Protein 6L1L (pdb70)

Sequence (768 aa):
MEITPSDVIKTLPRQEIINLGQGNPDLPTPPHIVEALREASLNPSFHGYGPFRGYPFLKEAIAAFYKREYGVTINPETEVALFGGGKAGLYVLTQCLLNPGDIALVPNPGYPEYLSGITMARAELYEMPLYEENGYLPDFEKIDPAVLEKAKLMFLNYPNNPTGAVADAAFYAKAAAFAKEHNIHLIHDFAYGAFEFDQKPASFLEAEDAKTVGAELYSFSKTFNMAGWRMAFAVGNEKIIQAVNEFQDHVFVGMFGGLQQAASAALSGDPEHTESLKRIYKERIDFFTALCEKELGWKMEKPKGTFYVWAEIPNTFETSHQFSDYLLEHAHVVVTPGEIFGSNGKRHVRISMVSKQEDLREFVTRIQKLNLPFGMEITPSDVIKTLPRQEFSLVFQKVKEMEKTGAHIINLGQGNPDLPTPPHIVEALREASLNPSFHGYGPFRGYPFLKEAIAAFYKREYGVTINPETEVALFGGGKAGLYVLTQCLLNPGDIALVPNPGYPEYLSGITMARAELYEMPLYEENGYLPDFEKIDPAVLEKAKLMFLNYPNNPTGAVADAAFYAKAAAFAKEHNIHLIHDFAYGAFEFDQKPASFLEAEDAKTVGAELYSFSKTFNMAGWRMAFAVGNEKIIQAVNEFQDHVFVGMFGGLQQAASAALSGDPEHTESLKRIYKERIDFFTALCEKELGWKMEKPKGTFYVWAEIPNTFETSHQFSDYLLEHAHVVVTPGEIFGSNGKRHVRISMVSKQEDLREFVTRIQKLNLPFGS

InterPro domains:
  IPR004838 Aminotransferases, class-I, pyridoxal-phosphate-binding site [PS00105] (236-249)
  IPR004839 Aminotransferase, class I/classII, large domain [PF00155] (33-384)
  IPR015421 Pyridoxal phosphate-dependent transferase, major domain [G3DSA:3.40.640.10] (44-285)
  IPR015422 Pyridoxal phosphate-dependent transferase, small domain [G3DSA:3.90.1150.10] (21-385)
  IPR015424 Pyridoxal phosphate-dependent transferase [SSF53383] (5-387)
  IPR050881 LL-diaminopimelate aminotransferase [PTHR42832] (7-388)

Radius of gyration: 27.29 Å; Cα contacts (8 Å, |Δi|>4): 1674; chains: 2; bounding box: 73×71×52 Å

GO terms:
  GO:0008483 transaminase activity (F, IDA)
  GO:0017000 antibiotic biosynthetic process (P, IDA)

Secondary structure (DSSP, 8-state):
-----HHHHHSPPP---EE-SS----SPPPHHHHHHHHHHTT-GGGTS---TT--HHHHHHHHHHHHHHH-----TTTSEEEESSHHHHHHHHHHHH--TTPEEEEEES--THHHHHHHHTT-EEEEEE--GGGTT---GGGS-TTTTTTEEEEEE-SS-TTT-----HHHHHHHHHHHHHTT-EEEEE-TTTT-BSSSPPPPGGGSTTHHHHEEEEEESTTTTT-GGG--EEEEE-HHHHHHHHHHHHHH-----HHHHHHHHHHHHS-THHHHHHHHHHHHHHHHHHHHHHHHH----PPPSBSSEEEEEPPTT-S-HHHHHHHHHHHS-EE-EEGGGG-GGGTTEEEEE--S-HHHHHHHHHHHHTTT----/-----HHHHTSPPPHHHHHHHHHHHHHHSS----EE-SS----SPPPHHHHHHHHHHTT-GGGTS---TT--HHHHHHHHHHHHHHSS----TTTSEEEESSHHHHHHHHHHTT--TT-EEEEEES--HHHHHHHHHTTPEEEEEE--GGGTT---GGGS-GGGTTTEEEEEEESSPTTT-----HHHHHHHHHHHHHHT-EEEEE-TTTT-BSSS----GGGSTTHHHHEEEEEEHHHHTT-GGG--EEEEE-HHHHHHHHHHHHHHT----HHHHHHHHHHHSS-THHHHHHHHHHHHHHHHHHHHHHHHH----PPPSBSSEEEEEPPTT-S-HHHHHHHHHHHS-EE-EEGGGG-GGGTTEEEEE--S-HHHHHHHHHHHHTT------

Solvent-accessible surface area: 27780 Å² total; per-residue (Å²): 106,48,100,36,2,71,16,11,122,90,20,88,124,36,82,88,144,14,80,0,2,40,6,43,10,53,32,72,3,20,109,62,0,9,51,18,0,57,131,6,0,89,60,79,77,12,7,11,36,22,46,19,87,1,38,94,65,3,24,55,15,0,14,64,11,0,56,107,75,21,64,16,131,14,62,44,148,42,33,5,2,17,1,32,0,12,25,3,0,7,9,3,0,1,16,0,6,5,41,58,58,34,28,0,0,10,6,7,1,5,53,38,21,2,75,3,4,3,27,13,3,90,20,46,62,57,86,4,48,4,97,121,149,67,40,32,41,10,58,13,84,157,8,68,112,80,21,15,102,47,2,16,0,0,1,1,4,2,5,1,6,0,5,1,13,43,7,87,50,74,15,2,43,129,0,0,57,31,0,113,78,64,80,4,8,0,0,0,8,1,19,9,0,14,1,12,40,102,121,92,27,19,1,0,18,78,11,147,50,0,50,67,9,0,0,0,4,3,7,3,3,16,4,15,8,0,0,6,1,20,3,3,0,0,0,1,20,97,137,2,2,44,4,0,27,79,7,21,8,9,4,37,6,19,28,2,3,0,11,2,60,0,0,22,25,3,2,83,14,95,49,107,84,23,92,45,12,35,154,63,0,66,64,18,0,53,44,1,7,58,40,0,106,84,66,28,34,6,76,27,71,114,5,48,0,0,1,4,0,12,1,115,9,5,142,97,19,119,40,0,106,70,0,16,53,50,0,86,120,115,4,35,0,40,3,10,24,0,40,51,8,23,75,51,0,105,87,33,0,6,0,0,0,9,13,114,48,78,63,1,121,61,0,1,59,83,0,79,92,30,134,26,78,24,110,107,41,94,39,2,48,34,5,130,60,30,65,92,16,49,40,12,58,42,55,61,42,8,90,59,34,90,81,80,88,69,20,127,12,14,70,0,0,34,4,41,12,64,51,71,4,18,98,63,0,8,74,18,0,50,64,9,0,104,62,79,78,16,10,11,46,20,54,45,110,4,42,95,68,4,24,52,17,0,13,63,14,0,116,114,71,16,64,14,108,12,67,30,136,56,36,3,1,13,2,28,0,11,24,2,0,5,10,2,0,1,16,0,4,5,36,70,54,30,30,0,0,7,6,4,1,6,54,42,11,2,92,12,4,1,50,22,1,144,16,44,62,62,77,4,53,3,111,114,150,68,37,36,44,12,88,13,95,75,10,70,108,84,16,13,103,47,2,21,0,0,0,1,4,2,3,1,6,0,12,1,12,44,9,85,66,71,14,2,44,138,0,0,51,31,0,102,73,65,104,3,7,0,0,0,9,0,17,10,0,15,0,14,34,110,56,88,31,21,1,0,17,86,16,154,46,1,48,74,7,0,0,0,4,2,7,4,3,18,4,14,7,0,0,6,1,22,4,3,0,0,0,1,17,78,115,1,1,40,1,0,14,73,13,15,16,10,4,36,7,19,27,1,4,0,7,3,63,0,0,14,22,3,1,89,16,86,49,86,64,26,113,56,13,44,50,68,1,77,62,18,4,60,51,0,9,58,34,0,96,94,32,22,40,5,65,27,77,118,14,47,0,0,0,4,0,22,0,116,9,7,121,94,23,100,52,0,62,96,0,9,80,71,0,29,113,96,0,62,0,10,4,1,3,0,41,31,9,23,83,56,0,45,87,37,0,7,0,0,0,12,20,121,39,100,42,0,97,70,0,3,75,23,0,85,146,32,132,26,63,18,51,172

Organism: Bacillus subtilis (strain 168) (NCBI:txid224308)

B-factor: mean 31.82, std 10.98, range [11.85, 80.92]

Structure (mmCIF, N/CA/C/O backbone):
data_6L1L
#
_entry.id   6L1L
#
_cell.length_a   73.220
_cell.length_b   59.440
_cell.length_c   84.230
_cell.angle_alpha   90.000
_cell.angle_beta   101.780
_cell.angle_gamma   90.000
#
_symmetry.space_group_name_H-M   'P 1 21 1'
#
loop_
_entity.id
_entity.type
_entity.pdbx_description
1 polymer Aminotransferase
2 non-polymer "PYRIDOXAL-5'-PHOSPHATE"
3 water water
#
loop_
_atom_site.group_PDB
_atom_site.id
_atom_site.type_symbol
_atom_site.label_atom_id
_atom_site.label_alt_id
_atom_site.label_comp_id
_atom_site.label_asym_id
_atom_site.label_entity_id
_atom_site.label_seq_id
_atom_site.pdbx_PDB_ins_code
_atom_site.Cartn_x
_atom_site.Cartn_y
_atom_site.Cartn_z
_atom_site.occupancy
_atom_site.B_iso_or_equiv
_atom_site.auth_seq_id
_atom_site.auth_comp_id
_atom_site.auth_asym_id
_atom_site.auth_atom_id
_atom_site.pdbx_PDB_model_num
ATOM 1 N N . MET A 1 1 ? -57.299 -10.376 -39.667 1.00 53.90 1 MET A N 1
ATOM 2 C CA . MET A 1 1 ? -55.879 -10.048 -40.038 1.00 54.36 1 MET A CA 1
ATOM 3 C C . MET A 1 1 ? -55.347 -8.854 -39.236 1.00 49.72 1 MET A C 1
ATOM 4 O O . MET A 1 1 ? -55.575 -7.688 -39.576 1.00 47.02 1 MET A O 1
ATOM 6 N N . GLU A 1 2 ? -54.653 -9.151 -38.150 1.00 51.22 2 GLU A N 1
ATOM 7 C CA . GLU A 1 2 ? -53.991 -8.110 -37.387 1.00 46.65 2 GLU A CA 1
ATOM 8 C C . GLU A 1 2 ? -52.641 -7.839 -38.043 1.00 47.98 2 GLU A C 1
ATOM 9 O O . GLU A 1 2 ? -51.892 -8.763 -38.344 1.00 44.39 2 GLU A O 1
ATOM 15 N N . ILE A 1 3 ? -52.370 -6.566 -38.297 1.00 49.47 3 ILE A N 1
ATOM 16 C CA . ILE A 1 3 ? -51.225 -6.099 -39.063 1.00 49.23 3 ILE A CA 1
ATOM 17 C C . ILE A 1 3 ? -50.278 -5.208 -38.225 1.00 45.33 3 ILE A C 1
ATOM 18 O O . ILE A 1 3 ? -50.537 -4.043 -37.978 1.00 41.49 3 ILE A O 1
ATOM 23 N N . THR A 1 4 ? -49.173 -5.793 -37.806 1.00 44.95 4 THR A N 1
ATOM 24 C CA . THR A 1 4 ? -48.056 -5.052 -37.240 1.00 48.87 4 THR A CA 1
ATOM 25 C C . THR A 1 4 ? -47.433 -4.116 -38.275 1.00 46.28 4 THR A C 1
ATOM 26 O O . THR A 1 4 ? -47.566 -4.373 -39.463 1.00 38.43 4 THR A O 1
ATOM 30 N N . PRO A 1 5 ? -46.762 -3.024 -37.828 1.00 43.18 5 PRO A N 1
ATOM 31 C CA . PRO A 1 5 ? -46.116 -2.087 -38.723 1.00 45.44 5 PRO A CA 1
ATOM 32 C C . PRO A 1 5 ? -44.745 -2.581 -39.138 1.00 44.39 5 PRO A C 1
ATOM 33 O O . PRO A 1 5 ? -44.184 -3.460 -38.466 1.00 42.06 5 PRO A O 1
ATOM 37 N N . SER A 1 6 ? -44.221 -1.978 -40.204 1.00 45.22 6 SER A N 1
ATOM 38 C CA . SER A 1 6 ? -42.903 -2.311 -40.746 1.00 50.66 6 SER A CA 1
ATOM 39 C C . SER A 1 6 ? -41.821 -2.285 -39.668 1.00 47.79 6 SER A C 1
ATOM 40 O O . SER A 1 6 ? -40.969 -3.165 -39.644 1.00 49.51 6 SER A O 1
ATOM 43 N N . ASP A 1 7 ? -41.894 -1.306 -38.764 1.00 44.96 7 ASP A N 1
ATOM 44 C CA . ASP A 1 7 ? -40.972 -1.208 -37.607 1.00 48.52 7 ASP A CA 1
ATOM 45 C C . ASP A 1 7 ? -40.873 -2.502 -36.791 1.00 44.53 7 ASP A C 1
ATOM 46 O O . ASP A 1 7 ? -39.791 -3.051 -36.583 1.00 41.44 7 ASP A O 1
ATOM 48 N N . VAL A 1 8 ? -42.025 -2.976 -36.343 1.00 45.71 8 VAL A N 1
ATOM 49 C CA . VAL A 1 8 ? -42.114 -4.183 -35.528 1.00 50.80 8 VAL A CA 1
ATOM 50 C C . VAL A 1 8 ? -41.494 -5.397 -36.240 1.00 50.20 8 VAL A C 1
ATOM 51 O O . VAL A 1 8 ? -40.641 -6.067 -35.678 1.00 48.57 8 VAL A O 1
ATOM 55 N N . ILE A 1 9 ? -41.906 -5.625 -37.482 1.00 51.32 9 ILE A N 1
ATOM 56 C CA . ILE A 1 9 ? -41.551 -6.845 -38.226 1.00 54.15 9 ILE A CA 1
ATOM 57 C C . ILE A 1 9 ? -40.064 -6.870 -38.602 1.00 49.84 9 ILE A C 1
ATOM 58 O O . ILE A 1 9 ? -39.495 -7.930 -38.773 1.00 46.90 9 ILE A O 1
ATOM 63 N N . LYS A 1 10 ? -39.444 -5.700 -38.731 1.00 51.96 10 LYS A N 1
ATOM 64 C CA . LYS A 1 10 ? -38.007 -5.625 -39.067 1.00 52.31 10 LYS A CA 1
ATOM 65 C C . LYS A 1 10 ? -37.085 -5.669 -37.839 1.00 51.58 10 LYS A C 1
ATOM 66 O O . LYS A 1 10 ? -35.866 -5.779 -37.983 1.00 56.02 10 LYS A O 1
ATOM 70 N N . THR A 1 11 ? -37.672 -5.631 -36.647 1.00 48.72 11 THR A N 1
ATOM 71 C CA . THR A 1 11 ? -36.918 -5.740 -35.402 1.00 47.59 11 THR A CA 1
ATOM 72 C C . THR A 1 11 ? -36.619 -7.215 -35.071 1.00 49.73 11 THR A C 1
ATOM 73 O O . THR A 1 11 ? -37.420 -8.105 -35.312 1.00 52.46 11 THR A O 1
ATOM 77 N N . LEU A 1 12 ? -35.476 -7.417 -34.427 1.00 51.37 12 LEU A N 1
ATOM 78 C CA . LEU A 1 12 ? -34.949 -8.740 -34.094 1.00 55.13 12 LEU A CA 1
ATOM 79 C C . LEU A 1 12 ? -35.553 -9.174 -32.758 1.00 56.95 12 LEU A C 1
ATOM 80 O O . LEU A 1 12 ? -35.968 -8.328 -31.996 1.00 53.00 12 LEU A O 1
ATOM 85 N N . PRO A 1 13 ? -35.632 -10.491 -32.477 1.00 59.73 13 PRO A N 1
ATOM 86 C CA . PRO A 1 13 ? -35.937 -10.923 -31.084 1.00 61.56 13 PRO A CA 1
ATOM 87 C C . PRO A 1 13 ? -34.738 -10.720 -30.154 1.00 60.92 13 PRO A C 1
ATOM 88 O O . PRO A 1 13 ? -33.599 -11.021 -30.538 1.00 58.61 13 PRO A O 1
ATOM 92 N N . ARG A 1 14 ? -34.995 -10.196 -28.959 1.00 62.33 14 ARG A N 1
ATOM 93 C CA . ARG A 1 14 ? -33.942 -9.931 -27.989 1.00 58.68 14 ARG A CA 1
ATOM 94 C C . ARG A 1 14 ? -33.372 -11.261 -27.482 1.00 60.88 14 ARG A C 1
ATOM 95 O O . ARG A 1 14 ? -34.130 -12.123 -27.033 1.00 63.26 14 ARG A O 1
ATOM 97 N N . GLN A 1 15 ? -32.046 -11.416 -27.562 1.00 60.73 15 GLN A N 1
ATOM 98 C CA . GLN A 1 15 ? -31.364 -12.683 -27.210 1.00 58.16 15 GLN A CA 1
ATOM 99 C C . GLN A 1 15 ? -31.198 -12.967 -25.712 1.00 56.84 15 GLN A C 1
ATOM 100 O O . GLN A 1 15 ? -30.951 -14.110 -25.349 1.00 54.00 15 GLN A O 1
ATOM 102 N N . GLU A 1 16 ? -31.309 -11.943 -24.858 1.00 59.27 16 GLU A N 1
ATOM 103 C CA . GLU A 1 16 ? -31.069 -12.105 -23.407 1.00 60.73 16 GLU A CA 1
ATOM 104 C C . GLU A 1 16 ? -32.226 -12.861 -22.766 1.00 60.40 16 GLU A C 1
ATOM 105 O O . GLU A 1 16 ? -32.350 -12.901 -21.543 1.00 65.96 16 GLU A O 1
ATOM 111 N N . ILE A 1 34 ? -28.676 -24.161 -13.954 1.00 49.64 34 ILE A N 1
ATOM 112 C CA . ILE A 1 34 ? -27.641 -23.786 -14.915 1.00 46.17 34 ILE A CA 1
ATOM 113 C C . ILE A 1 34 ? -26.806 -22.684 -14.316 1.00 44.04 34 ILE A C 1
ATOM 114 O O . ILE A 1 34 ? -27.284 -21.945 -13.472 1.00 45.39 34 ILE A O 1
ATOM 119 N N . ILE A 1 35 ? -25.547 -22.593 -14.724 1.00 41.86 35 ILE A N 1
ATOM 120 C CA . ILE A 1 35 ? -24.695 -21.480 -14.312 1.00 42.33 35 ILE A CA 1
ATOM 121 C C . ILE A 1 35 ? -24.809 -20.403 -15.382 1.00 41.16 35 ILE A C 1
ATOM 122 O O . ILE A 1 35 ? -24.444 -20.643 -16.549 1.00 41.70 35 ILE A O 1
ATOM 127 N N . ASN A 1 36 ? -25.368 -19.254 -14.999 1.00 41.25 36 ASN A N 1
ATOM 128 C CA . ASN A 1 36 ? -25.609 -18.178 -15.958 1.00 38.71 36 ASN A CA 1
ATOM 129 C C . ASN A 1 36 ? -24.527 -17.142 -15.880 1.00 33.29 36 ASN A C 1
ATOM 130 O O . ASN A 1 36 ? -24.533 -16.288 -15.003 1.00 38.84 36 ASN A O 1
ATOM 135 N N . LEU A 1 37 ? -23.590 -17.216 -16.805 1.00 30.37 37 LEU A N 1
ATOM 136 C CA . LEU A 1 37 ? -22.615 -16.130 -16.973 1.00 27.51 37 LEU A CA 1
ATOM 137 C C . LEU A 1 37 ? -22.944 -15.384 -18.285 1.00 28.22 37 LEU A C 1
ATOM 138 O O . LEU A 1 37 ? -22.049 -14.868 -18.952 1.00 26.88 37 LEU A O 1
ATOM 143 N N . GLY A 1 38 ? -24.233 -15.353 -18.624 1.00 28.28 38 GLY A N 1
ATOM 144 C CA . GLY A 1 38 ? -24.744 -14.701 -19.837 1.00 28.68 38 GLY A CA 1
ATOM 145 C C . GLY A 1 38 ? -25.174 -13.278 -19.553 1.00 27.24 38 GLY A C 1
ATOM 146 O O . GLY A 1 38 ? -24.374 -12.378 -19.588 1.00 27.03 38 GLY A O 1
ATOM 147 N N . GLN A 1 39 ? -26.442 -13.089 -19.211 1.00 31.26 39 GLN A N 1
ATOM 148 C CA . GLN A 1 39 ? -26.951 -11.773 -18.906 1.00 31.40 39 GLN A CA 1
ATOM 149 C C . GLN A 1 39 ? -26.084 -11.084 -17.850 1.00 28.52 39 GLN A C 1
ATOM 150 O O . GLN A 1 39 ? -25.577 -11.720 -16.921 1.00 26.77 39 GLN A O 1
ATOM 156 N N . GLY A 1 40 ? -25.914 -9.782 -17.998 1.00 25.10 40 GLY A N 1
ATOM 157 C CA . GLY A 1 40 ? -25.136 -8.972 -17.054 1.00 26.74 40 GLY A CA 1
ATOM 158 C C . GLY A 1 40 ? -26.023 -8.522 -15.896 1.00 28.65 40 GLY A C 1
ATOM 159 O O . GLY A 1 40 ? -26.147 -7.310 -15.616 1.00 24.93 40 GLY A O 1
ATOM 160 N N . ASN A 1 41 ? -26.611 -9.503 -15.207 1.00 25.36 41 ASN A N 1
ATOM 161 C CA . ASN A 1 41 ? -27.539 -9.250 -14.141 1.00 24.18 41 ASN A CA 1
ATOM 162 C C . ASN A 1 41 ? -26.792 -9.324 -12.810 1.00 25.60 41 ASN A C 1
ATOM 163 O O . ASN A 1 41 ? -26.391 -10.413 -12.397 1.00 24.72 41 ASN A O 1
ATOM 168 N N . PRO A 1 42 ? -26.564 -8.165 -12.147 1.00 24.85 42 PRO A N 1
ATOM 169 C CA . PRO A 1 42 ? -25.858 -8.241 -10.875 1.00 27.46 42 PRO A CA 1
ATOM 170 C C . PRO A 1 42 ? -26.576 -9.157 -9.861 1.00 28.45 42 PRO A C 1
ATOM 171 O O . PRO A 1 42 ? -27.808 -9.120 -9.747 1.00 25.13 42 PRO A O 1
ATOM 175 N N . ASP A 1 43 ? -25.771 -9.951 -9.160 1.00 26.13 43 ASP A N 1
ATOM 176 C CA . ASP A 1 43 ? -26.224 -10.954 -8.226 1.00 28.46 43 ASP A CA 1
ATOM 177 C C . ASP A 1 43 ? -26.321 -10.420 -6.791 1.00 25.94 43 ASP A C 1
ATOM 178 O O . ASP A 1 43 ? -26.960 -11.005 -5.946 1.00 29.08 43 ASP A O 1
ATOM 183 N N . LEU A 1 44 ? -25.666 -9.317 -6.502 1.00 25.16 44 LEU A N 1
ATOM 184 C CA . LEU A 1 44 ? -25.686 -8.789 -5.162 1.00 25.15 44 LEU A CA 1
ATOM 185 C C . LEU A 1 44 ? -26.832 -7.820 -5.018 1.00 25.43 44 LEU A C 1
ATOM 186 O O . LEU A 1 44 ? -27.196 -7.173 -5.990 1.00 22.00 44 LEU A O 1
ATOM 191 N N . PRO A 1 45 ? -27.377 -7.684 -3.802 1.00 24.60 45 PRO A N 1
ATOM 192 C CA . PRO A 1 45 ? -28.570 -6.869 -3.636 1.00 26.06 45 PRO A CA 1
ATOM 193 C C . PRO A 1 45 ? -28.287 -5.340 -3.698 1.00 19.15 45 PRO A C 1
ATOM 194 O O . PRO A 1 45 ? -27.167 -4.855 -3.526 1.00 19.05 45 PRO A O 1
ATOM 198 N N . THR A 1 46 ? -29.348 -4.581 -3.965 1.00 19.17 46 THR A N 1
ATOM 199 C CA . THR A 1 46 ? -29.288 -3.181 -3.815 1.00 16.32 46 THR A CA 1
ATOM 200 C C . THR A 1 46 ? -28.875 -2.816 -2.357 1.00 17.73 46 THR A C 1
ATOM 201 O O . THR A 1 46 ? -29.419 -3.328 -1.417 1.00 19.51 46 THR A O 1
ATOM 205 N N . PRO A 1 47 ? -27.957 -1.861 -2.180 1.00 17.64 47 PRO A N 1
ATOM 206 C CA . PRO A 1 47 ? -27.597 -1.536 -0.819 1.00 19.84 47 PRO A CA 1
ATOM 207 C C . PRO A 1 47 ? -28.805 -1.059 0.023 1.00 22.70 47 PRO A C 1
ATOM 208 O O . PRO A 1 47 ? -29.642 -0.288 -0.464 1.00 21.27 47 PRO A O 1
ATOM 212 N N . PRO A 1 48 ? -28.881 -1.491 1.304 1.00 22.10 48 PRO A N 1
ATOM 213 C CA . PRO A 1 48 ? -29.951 -1.244 2.232 1.00 21.45 48 PRO A CA 1
ATOM 214 C C . PRO A 1 48 ? -30.420 0.230 2.359 1.00 19.67 48 PRO A C 1
ATOM 215 O O . PRO A 1 48 ? -31.581 0.473 2.600 1.00 18.49 48 PRO A O 1
ATOM 219 N N . HIS A 1 49 ? -29.513 1.176 2.251 1.00 19.09 49 HIS A N 1
ATOM 220 C CA . HIS A 1 49 ? -29.899 2.595 2.386 1.00 20.08 49 HIS A CA 1
ATOM 221 C C . HIS A 1 49 ? -30.728 3.119 1.214 1.00 18.26 49 HIS A C 1
ATOM 222 O O . HIS A 1 49 ? -31.444 4.093 1.353 1.00 17.72 49 HIS A O 1
ATOM 229 N N . ILE A 1 50 ? -30.573 2.486 0.069 1.00 16.93 50 ILE A N 1
ATOM 230 C CA . ILE A 1 50 ? -31.338 2.836 -1.114 1.00 17.29 50 ILE A CA 1
ATOM 231 C C . ILE A 1 50 ? -32.763 2.235 -0.964 1.00 16.72 50 ILE A C 1
ATOM 232 O O . ILE A 1 50 ? -33.763 2.877 -1.224 1.00 17.79 50 ILE A O 1
ATOM 237 N N . VAL A 1 51 ? -32.827 0.985 -0.548 1.00 18.50 51 VAL A N 1
ATOM 238 C CA . VAL A 1 51 ? -34.085 0.315 -0.251 1.00 20.14 51 VAL A CA 1
ATOM 239 C C . VAL A 1 51 ? -34.862 1.064 0.828 1.00 21.31 51 VAL A C 1
ATOM 240 O O . VAL A 1 51 ? -36.099 1.196 0.704 1.00 21.95 51 VAL A O 1
ATOM 244 N N . GLU A 1 52 ? -34.151 1.534 1.878 1.00 24.05 52 GLU A N 1
ATOM 245 C CA . GLU A 1 52 ? -34.842 2.270 2.970 1.00 25.10 52 GLU A CA 1
ATOM 246 C C . GLU A 1 52 ? -35.417 3.574 2.454 1.00 22.41 52 GLU A C 1
ATOM 247 O O . GLU A 1 52 ? -36.554 3.936 2.786 1.00 18.62 52 GLU A O 1
ATOM 249 N N . ALA A 1 53 ? -34.657 4.250 1.596 1.00 22.12 53 ALA A N 1
ATOM 250 C CA . ALA A 1 53 ? -35.144 5.518 1.017 1.00 21.30 53 ALA A CA 1
ATOM 251 C C . ALA A 1 53 ? -36.458 5.302 0.224 1.00 20.34 53 ALA A C 1
ATOM 252 O O . ALA A 1 53 ? -37.398 6.109 0.337 1.00 21.72 53 ALA A O 1
ATOM 254 N N . LEU A 1 54 ? -36.518 4.244 -0.591 1.00 18.21 54 LEU A N 1
ATOM 255 C CA . LEU A 1 54 ? -37.754 3.897 -1.307 1.00 19.56 54 LEU A CA 1
ATOM 256 C C . LEU A 1 54 ? -38.886 3.595 -0.317 1.00 22.06 54 LEU A C 1
ATOM 257 O O . LEU A 1 54 ? -40.011 4.106 -0.452 1.00 18.07 54 LEU A O 1
ATOM 262 N N . ARG A 1 55 ? -38.580 2.763 0.684 1.00 21.49 55 ARG A N 1
ATOM 263 C CA . ARG A 1 55 ? -39.584 2.397 1.685 1.00 24.17 55 ARG A CA 1
ATOM 264 C C . ARG A 1 55 ? -40.138 3.607 2.436 1.00 24.36 55 ARG A C 1
ATOM 265 O O . ARG A 1 55 ? -41.317 3.672 2.664 1.00 27.67 55 ARG A O 1
ATOM 273 N N . GLU A 1 56 ? -39.282 4.546 2.810 1.00 25.75 56 GLU A N 1
ATOM 274 C CA . GLU A 1 56 ? -39.704 5.742 3.485 1.00 27.54 56 GLU A CA 1
ATOM 275 C C . GLU A 1 56 ? -40.498 6.667 2.576 1.00 27.64 56 GLU A C 1
ATOM 276 O O . GLU A 1 56 ? -41.594 7.108 2.946 1.00 25.68 56 GLU A O 1
ATOM 282 N N . ALA A 1 57 ? -39.976 6.921 1.374 1.00 25.47 57 ALA A N 1
ATOM 283 C CA . ALA A 1 57 ? -40.630 7.863 0.447 1.00 23.75 57 ALA A CA 1
ATOM 284 C C . ALA A 1 57 ? -42.010 7.451 0.054 1.00 24.43 57 ALA A C 1
ATOM 285 O O . ALA A 1 57 ? -42.878 8.305 -0.137 1.00 24.92 57 ALA A O 1
ATOM 287 N N . SER A 1 58 ? -42.244 6.147 -0.024 1.00 23.38 58 SER A N 1
ATOM 288 C CA . SER A 1 58 ? -43.515 5.626 -0.473 1.00 25.78 58 SER A CA 1
ATOM 289 C C . SER A 1 58 ? -44.707 5.979 0.412 1.00 23.65 58 SER A C 1
ATOM 290 O O . SER A 1 58 ? -45.839 5.954 -0.038 1.00 21.95 58 SER A O 1
ATOM 293 N N . LEU A 1 59 ? -44.445 6.296 1.675 1.00 23.34 59 LEU A N 1
ATOM 294 C CA . LEU A 1 59 ? -45.464 6.738 2.612 1.00 23.02 59 LEU A CA 1
ATOM 295 C C . LEU A 1 59 ? -45.962 8.166 2.369 1.00 25.46 59 LEU A C 1
ATOM 296 O O . LEU A 1 59 ? -47.023 8.537 2.882 1.00 27.04 59 LEU A O 1
ATOM 301 N N . ASN A 1 60 ? -45.198 8.937 1.597 1.00 24.73 60 ASN A N 1
ATOM 302 C CA . ASN A 1 60 ? -45.451 10.356 1.360 1.00 25.61 60 ASN A CA 1
ATOM 303 C C . ASN A 1 60 ? -46.471 10.545 0.239 1.00 26.07 60 ASN A C 1
ATOM 304 O O . ASN A 1 60 ? -46.123 10.420 -0.938 1.00 26.23 60 ASN A O 1
ATOM 309 N N . PRO A 1 61 ? -47.719 10.871 0.600 1.00 25.29 61 PRO A N 1
ATOM 310 C CA . PRO A 1 61 ? -48.791 10.979 -0.352 1.00 25.23 61 PRO A CA 1
ATOM 311 C C . PRO A 1 61 ? -48.565 11.964 -1.468 1.00 26.04 61 PRO A C 1
ATOM 312 O O . PRO A 1 61 ? -49.247 11.848 -2.503 1.00 24.31 61 PRO A O 1
ATOM 316 N N . SER A 1 62 ? -47.594 12.888 -1.312 1.00 25.38 62 SER A N 1
ATOM 317 C CA . SER A 1 62 ? -47.202 13.771 -2.415 1.00 26.72 62 SER A CA 1
ATOM 318 C C . SER A 1 62 ? -46.772 13.021 -3.659 1.00 24.34 62 SER A C 1
ATOM 319 O O . SER A 1 62 ? -46.961 13.532 -4.755 1.00 24.04 62 SER A O 1
ATOM 322 N N . PHE A 1 63 ? -46.163 11.833 -3.482 1.00 23.16 63 PHE A N 1
ATOM 323 C CA . PHE A 1 63 ? -45.762 10.976 -4.590 1.00 23.16 63 PHE A CA 1
ATOM 324 C C . PHE A 1 63 ? -46.873 10.067 -5.148 1.00 22.12 63 PHE A C 1
ATOM 325 O O . PHE A 1 63 ? -46.703 9.451 -6.180 1.00 22.38 63 PHE A O 1
ATOM 333 N N . HIS A 1 64 ? -48.016 9.996 -4.491 1.00 21.14 64 HIS A N 1
ATOM 334 C CA . HIS A 1 64 ? -49.094 9.115 -4.973 1.00 20.97 64 HIS A CA 1
ATOM 335 C C . HIS A 1 64 ? -49.730 9.685 -6.211 1.00 20.65 64 HIS A C 1
ATOM 336 O O . HIS A 1 64 ? -50.086 8.928 -7.125 1.00 17.62 64 HIS A O 1
ATOM 343 N N . GLY A 1 65 ? -49.767 11.018 -6.288 1.00 18.74 65 GLY A N 1
ATOM 344 C CA . GLY A 1 65 ? -50.274 11.707 -7.441 1.00 17.38 65 GLY A CA 1
ATOM 345 C C . GLY A 1 65 ? -49.259 12.047 -8.479 1.00 17.53 65 GLY A C 1
ATOM 346 O O . GLY A 1 65 ? -48.080 11.722 -8.314 1.00 19.31 65 GLY A O 1
ATOM 347 N N . TYR A 1 66 ? -49.712 12.658 -9.588 1.00 20.26 66 TYR A N 1
ATOM 348 C CA . TYR A 1 66 ? -48.808 13.109 -10.627 1.00 18.49 66 TYR A CA 1
ATOM 349 C C . TYR A 1 66 ? -47.848 14.122 -10.040 1.00 19.25 66 TYR A C 1
ATOM 350 O O . TYR A 1 66 ? -48.244 14.982 -9.289 1.00 21.15 66 TYR A O 1
ATOM 359 N N . GLY A 1 67 ? -46.585 14.001 -10.374 1.00 22.92 67 GLY A N 1
ATOM 360 C CA . GLY A 1 67 ? -45.608 15.036 -10.087 1.00 23.58 67 GLY A CA 1
ATOM 361 C C . GLY A 1 67 ? -45.112 15.677 -11.360 1.00 23.77 67 GLY A C 1
ATOM 362 O O . GLY A 1 67 ? -45.704 15.507 -12.421 1.00 25.49 67 GLY A O 1
ATOM 363 N N . PRO A 1 68 ? -44.005 16.433 -11.262 1.00 24.45 68 PRO A N 1
ATOM 364 C CA . PRO A 1 68 ? -43.433 17.125 -12.402 1.00 23.10 68 PRO A CA 1
ATOM 365 C C . PRO A 1 68 ? -43.139 16.193 -13.564 1.00 24.73 68 PRO A C 1
ATOM 366 O O . PRO A 1 68 ? -42.473 15.147 -13.351 1.00 20.18 68 PRO A O 1
ATOM 370 N N . PHE A 1 69 ? -43.520 16.608 -14.772 1.00 20.69 69 PHE A N 1
ATOM 371 C CA . PHE A 1 69 ? -43.271 15.805 -15.992 1.00 25.26 69 PHE A CA 1
ATOM 372 C C . PHE A 1 69 ? -41.792 15.477 -16.213 1.00 23.49 69 PHE A C 1
ATOM 373 O O . PHE A 1 69 ? -41.452 14.437 -16.746 1.00 23.20 69 PHE A O 1
ATOM 381 N N . ARG A 1 70 ? -40.922 16.416 -15.863 1.00 22.36 70 ARG A N 1
ATOM 382 C CA . ARG A 1 70 ? -39.496 16.266 -16.132 1.00 27.36 70 ARG A CA 1
ATOM 383 C C . ARG A 1 70 ? -38.727 15.636 -14.964 1.00 24.59 70 ARG A C 1
ATOM 384 O O . ARG A 1 70 ? -37.513 15.530 -15.015 1.00 32.00 70 ARG A O 1
ATOM 392 N N . GLY A 1 71 ? -39.448 15.232 -13.933 1.00 23.77 71 GLY A N 1
ATOM 393 C CA . GLY A 1 71 ? -38.863 14.649 -12.724 1.00 22.05 71 GLY A CA 1
ATOM 394 C C . GLY A 1 71 ? -38.678 15.699 -11.663 1.00 20.79 71 GLY A C 1
ATOM 395 O O . GLY A 1 71 ? -38.740 16.917 -11.930 1.00 23.02 71 GLY A O 1
ATOM 396 N N . TYR A 1 72 ? -38.494 15.261 -10.434 1.00 18.11 72 TYR A N 1
ATOM 397 C CA . TYR A 1 72 ? -38.349 16.203 -9.325 1.00 18.67 72 TYR A CA 1
ATOM 398 C C . TYR A 1 72 ? -36.995 16.959 -9.313 1.00 19.38 72 TYR A C 1
ATOM 399 O O . TYR A 1 72 ? -35.948 16.383 -9.564 1.00 21.76 72 TYR A O 1
ATOM 408 N N . PRO A 1 73 ? -37.018 18.279 -9.035 1.00 22.11 73 PRO A N 1
ATOM 409 C CA . PRO A 1 73 ? -35.729 19.031 -8.871 1.00 20.26 73 PRO A CA 1
ATOM 410 C C . PRO A 1 73 ? -34.726 18.376 -7.921 1.00 20.60 73 PRO A C 1
ATOM 411 O O . PRO A 1 73 ? -33.522 18.401 -8.220 1.00 22.00 73 PRO A O 1
ATOM 415 N N . PHE A 1 74 ? -35.184 17.778 -6.813 1.00 20.34 74 PHE A N 1
ATOM 416 C CA . PHE A 1 74 ? -34.247 17.228 -5.833 1.00 20.09 74 PHE A CA 1
ATOM 417 C C . PHE A 1 74 ? -33.370 16.137 -6.447 1.00 20.19 74 PHE A C 1
ATOM 418 O O . PHE A 1 74 ? -32.188 16.054 -6.148 1.00 18.26 74 PHE A O 1
ATOM 426 N N . LEU A 1 75 ? -33.943 15.335 -7.351 1.00 20.53 75 LEU A N 1
ATOM 427 C CA . LEU A 1 75 ? -33.143 14.362 -8.086 1.00 17.15 75 LEU A CA 1
ATOM 428 C C . LEU A 1 75 ? -32.198 15.006 -9.073 1.00 15.78 75 LEU A C 1
ATOM 429 O O . LEU A 1 75 ? -31.077 14.585 -9.212 1.00 13.44 75 LEU A O 1
ATOM 434 N N . LYS A 1 76 ? -32.641 16.030 -9.790 1.00 16.55 76 LYS A N 1
ATOM 435 C CA . LYS A 1 76 ? -31.766 16.632 -10.753 1.00 18.41 76 LYS A CA 1
ATOM 436 C C . LYS A 1 76 ? -30.577 17.345 -10.039 1.00 20.24 76 LYS A C 1
ATOM 437 O O . LYS A 1 76 ? -29.424 17.283 -10.510 1.00 19.41 76 LYS A O 1
ATOM 443 N N . GLU A 1 77 ? -30.844 17.922 -8.864 1.00 19.83 77 GLU A N 1
ATOM 444 C CA . GLU A 1 77 ? -29.791 18.485 -8.053 1.00 19.62 77 GLU A CA 1
ATOM 445 C C . GLU A 1 77 ? -28.793 17.387 -7.588 1.00 19.94 77 GLU A C 1
ATOM 446 O O . GLU A 1 77 ? -27.568 17.615 -7.557 1.00 18.37 77 GLU A O 1
ATOM 448 N N . ALA A 1 78 ? -29.298 16.222 -7.234 1.00 17.95 78 ALA A N 1
ATOM 449 C CA . ALA A 1 78 ? -28.398 15.109 -6.825 1.00 18.08 78 ALA A CA 1
ATOM 450 C C . ALA A 1 78 ? -27.471 14.675 -7.968 1.00 17.84 78 ALA A C 1
ATOM 451 O O . ALA A 1 78 ? -26.267 14.428 -7.792 1.00 18.18 78 ALA A O 1
ATOM 453 N N . ILE A 1 79 ? -28.045 14.632 -9.167 1.00 19.25 79 ILE A N 1
ATOM 454 C CA . ILE A 1 79 ? -27.293 14.234 -10.326 1.00 18.64 79 ILE A CA 1
ATOM 455 C C . ILE A 1 79 ? -26.158 15.183 -10.565 1.00 17.86 79 ILE A C 1
ATOM 456 O O . ILE A 1 79 ? -25.055 14.760 -10.794 1.00 18.58 79 ILE A O 1
ATOM 461 N N . ALA A 1 80 ? -26.425 16.479 -10.545 1.00 21.51 80 ALA A N 1
ATOM 462 C CA . ALA A 1 80 ? -25.358 17.451 -10.772 1.00 21.16 80 ALA A CA 1
ATOM 463 C C . ALA A 1 80 ? -24.292 17.301 -9.682 1.00 20.25 80 ALA A C 1
ATOM 464 O O . ALA A 1 80 ? -23.104 17.214 -9.982 1.00 23.40 80 ALA A O 1
ATOM 466 N N . ALA A 1 81 ? -24.706 17.194 -8.432 1.00 19.82 81 ALA A N 1
ATOM 467 C CA . ALA A 1 81 ? -23.733 17.018 -7.335 1.00 20.12 81 ALA A CA 1
ATOM 468 C C . ALA A 1 81 ? -22.869 15.746 -7.472 1.00 23.25 81 ALA A C 1
ATOM 469 O O . ALA A 1 81 ? -21.645 15.753 -7.222 1.00 22.58 81 ALA A O 1
ATOM 471 N N . PHE A 1 82 ? -23.497 14.656 -7.888 1.00 20.74 82 PHE A N 1
ATOM 472 C CA . PHE A 1 82 ? -22.785 13.432 -8.223 1.00 19.90 82 PHE A CA 1
ATOM 473 C C . PHE A 1 82 ? -21.731 13.655 -9.309 1.00 20.43 82 PHE A C 1
ATOM 474 O O . PHE A 1 82 ? -20.594 13.216 -9.189 1.00 18.37 82 PHE A O 1
ATOM 482 N N . TYR A 1 83 ? -22.095 14.364 -10.367 1.00 20.68 83 TYR A N 1
ATOM 483 C CA . TYR A 1 83 ? -21.167 14.530 -11.483 1.00 22.21 83 TYR A CA 1
ATOM 484 C C . TYR A 1 83 ? -20.002 15.470 -11.064 1.00 24.08 83 TYR A C 1
ATOM 485 O O . TYR A 1 83 ? -18.845 15.297 -11.467 1.00 25.17 83 TYR A O 1
ATOM 494 N N . LYS A 1 84 ? -20.292 16.410 -10.182 1.00 24.99 84 LYS A N 1
ATOM 495 C CA . LYS A 1 84 ? -19.206 17.245 -9.652 1.00 26.69 84 LYS A CA 1
ATOM 496 C C . LYS A 1 84 ? -18.294 16.361 -8.793 1.00 26.72 84 LYS A C 1
ATOM 497 O O . LYS A 1 84 ? -17.090 16.332 -9.024 1.00 25.64 84 LYS A O 1
ATOM 499 N N . ARG A 1 85 ? -18.869 15.596 -7.854 1.00 26.51 85 ARG A N 1
ATOM 500 C CA . ARG A 1 85 ? -18.067 14.768 -6.939 1.00 26.46 85 ARG A CA 1
ATOM 501 C C . ARG A 1 85 ? -17.186 13.737 -7.648 1.00 28.85 85 ARG A C 1
ATOM 502 O O . ARG A 1 85 ? -15.994 13.645 -7.376 1.00 27.46 85 ARG A O 1
ATOM 510 N N . GLU A 1 86 ? -17.774 12.956 -8.551 1.00 27.14 86 GLU A N 1
ATOM 511 C CA . GLU A 1 86 ? -17.085 11.837 -9.164 1.00 29.45 86 GLU A CA 1
ATOM 512 C C . GLU A 1 86 ? -16.154 12.252 -10.269 1.00 29.45 86 GLU A C 1
ATOM 513 O O . GLU A 1 86 ? -15.068 11.709 -10.392 1.00 33.72 86 GLU A O 1
ATOM 519 N N . TYR A 1 87 ? -16.587 13.183 -11.105 1.00 30.44 87 TYR A N 1
ATOM 520 C CA . TYR A 1 87 ? -15.826 13.609 -12.280 1.00 28.59 87 TYR A CA 1
ATOM 521 C C . TYR A 1 87 ? -15.379 15.053 -12.462 1.00 30.71 87 TYR A C 1
ATOM 522 O O . TYR A 1 87 ? -14.761 15.383 -13.445 1.00 36.73 87 TYR A O 1
ATOM 531 N N . GLY A 1 88 ? -15.728 15.903 -11.545 1.00 30.66 88 GLY A N 1
ATOM 532 C CA . GLY A 1 88 ? -15.379 17.295 -11.673 1.00 37.99 88 GLY A CA 1
ATOM 533 C C . GLY A 1 88 ? -16.100 18.032 -12.795 1.00 36.09 88 GLY A C 1
ATOM 534 O O . GLY A 1 88 ? -15.694 19.092 -13.198 1.00 33.12 88 GLY A O 1
ATOM 535 N N . VAL A 1 89 ? -17.190 17.472 -13.266 1.00 32.69 89 VAL A N 1
ATOM 536 C CA . VAL A 1 89 ? -17.953 18.113 -14.326 1.00 34.30 89 VAL A CA 1
ATOM 537 C C . VAL A 1 89 ? -19.061 19.029 -13.818 1.00 34.03 89 VAL A C 1
ATOM 538 O O . VAL A 1 89 ? -19.803 18.641 -12.965 1.00 32.24 89 VAL A O 1
ATOM 542 N N . THR A 1 90 ? -19.160 20.238 -14.363 1.00 30.44 90 THR A N 1
ATOM 543 C CA . THR A 1 90 ? -20.206 21.156 -13.950 1.00 32.57 90 THR A CA 1
ATOM 544 C C . THR A 1 90 ? -21.458 20.919 -14.768 1.00 30.96 90 THR A C 1
ATOM 545 O O . THR A 1 90 ? -21.437 21.021 -15.990 1.00 30.77 90 THR A O 1
ATOM 549 N N . ILE A 1 91 ? -22.547 20.608 -14.081 1.00 30.63 91 ILE A N 1
ATOM 550 C CA . ILE A 1 91 ? -23.816 20.349 -14.734 1.00 29.39 91 ILE A CA 1
ATOM 551 C C . ILE A 1 91 ? -24.868 21.304 -14.192 1.00 28.09 91 ILE A C 1
ATOM 552 O O . ILE A 1 91 ? -25.153 21.312 -12.999 1.00 31.47 91 ILE A O 1
ATOM 557 N N . ASN A 1 92 ? -25.466 22.086 -15.069 1.00 27.58 92 ASN A N 1
ATOM 558 C CA . ASN A 1 92 ? -26.668 22.853 -14.725 1.00 29.60 92 ASN A CA 1
ATOM 559 C C . ASN A 1 92 ? -27.901 21.943 -14.596 1.00 26.62 92 ASN A C 1
ATOM 560 O O . ASN A 1 92 ? -28.389 21.453 -15.589 1.00 25.79 92 ASN A O 1
ATOM 565 N N . PRO A 1 93 ? -28.410 21.745 -13.377 1.00 27.00 93 PRO A N 1
ATOM 566 C CA . PRO A 1 93 ? -29.397 20.703 -13.169 1.00 26.35 93 PRO A CA 1
ATOM 567 C C . PRO A 1 93 ? -30.782 21.061 -13.734 1.00 28.76 93 PRO A C 1
ATOM 568 O O . PRO A 1 93 ? -31.572 20.186 -14.068 1.00 28.16 93 PRO A O 1
ATOM 572 N N . GLU A 1 94 ? -31.079 22.342 -13.845 1.00 26.87 94 GLU A N 1
ATOM 573 C CA . GLU A 1 94 ? -32.371 22.774 -14.348 1.00 28.98 94 GLU A CA 1
ATOM 574 C C . GLU A 1 94 ? -32.430 22.604 -15.850 1.00 24.50 94 GLU A C 1
ATOM 575 O O . GLU A 1 94 ? -33.523 22.496 -16.359 1.00 24.79 94 GLU A O 1
ATOM 581 N N . THR A 1 95 ? -31.293 22.535 -16.548 1.00 22.77 95 THR A N 1
ATOM 582 C CA . THR A 1 95 ? -31.308 22.463 -18.017 1.00 23.49 95 THR A CA 1
ATOM 583 C C . THR A 1 95 ? -30.528 21.322 -18.706 1.00 23.51 95 THR A C 1
ATOM 584 O O . THR A 1 95 ? -30.692 21.106 -19.926 1.00 22.18 95 THR A O 1
ATOM 588 N N . GLU A 1 96 ? -29.645 20.619 -17.986 1.00 23.39 96 GLU A N 1
ATOM 589 C CA . GLU A 1 96 ? -28.726 19.684 -18.644 1.00 23.83 96 GLU A CA 1
ATOM 590 C C . GLU A 1 96 ? -28.939 18.252 -18.189 1.00 21.31 96 GLU A C 1
ATOM 591 O O . GLU A 1 96 ? -28.055 17.429 -18.374 1.00 20.37 96 GLU A O 1
ATOM 597 N N . VAL A 1 97 ? -30.094 17.975 -17.589 1.00 18.62 97 VAL A N 1
ATOM 598 C CA . VAL A 1 97 ? -30.383 16.671 -17.018 1.00 18.33 97 VAL A CA 1
ATOM 599 C C . VAL A 1 97 ? -31.756 16.192 -17.462 1.00 18.29 97 VAL A C 1
ATOM 600 O O . VAL A 1 97 ? -32.732 16.913 -17.335 1.00 17.36 97 VAL A O 1
ATOM 604 N N . ALA A 1 98 ? -31.831 14.960 -17.981 1.00 19.18 98 ALA A N 1
ATOM 605 C CA . ALA A 1 98 ? -33.116 14.308 -18.176 1.00 17.14 98 ALA A CA 1
ATOM 606 C C . ALA A 1 98 ? -33.136 12.902 -17.559 1.00 18.40 98 ALA A C 1
ATOM 607 O O . ALA A 1 98 ? -32.122 12.222 -17.596 1.00 15.84 98 ALA A O 1
ATOM 609 N N . LEU A 1 99 ? -34.304 12.490 -17.070 1.00 17.33 99 LEU A N 1
ATOM 610 C CA . LEU A 1 99 ? -34.531 11.190 -16.445 1.00 20.20 99 LEU A CA 1
ATOM 611 C C . LEU A 1 99 ? -35.136 10.157 -17.395 1.00 18.25 99 LEU A C 1
ATOM 612 O O . LEU A 1 99 ? -35.972 10.499 -18.181 1.00 18.21 99 LEU A O 1
ATOM 617 N N . PHE A 1 100 ? -34.686 8.909 -17.290 1.00 18.94 100 PHE A N 1
ATOM 618 C CA . PHE A 1 100 ? -35.205 7.787 -18.091 1.00 20.86 100 PHE A CA 1
ATOM 619 C C . PHE A 1 100 ? -35.535 6.566 -17.232 1.00 21.39 100 PHE A C 1
ATOM 620 O O . PHE A 1 100 ? -34.902 6.331 -16.230 1.00 20.62 100 PHE A O 1
ATOM 628 N N . GLY A 1 101 ? -36.531 5.792 -17.637 1.00 20.29 101 GLY A N 1
ATOM 629 C CA . GLY A 1 101 ? -36.796 4.490 -17.009 1.00 22.46 101 GLY A CA 1
ATOM 630 C C . GLY A 1 101 ? -35.776 3.442 -17.419 1.00 19.47 101 GLY A C 1
ATOM 631 O O . GLY A 1 101 ? -36.113 2.483 -18.047 1.00 23.18 101 GLY A O 1
ATOM 632 N N . GLY A 1 102 ? -34.507 3.676 -17.136 1.00 19.37 102 GLY A N 1
ATOM 633 C CA . GLY A 1 102 ? -33.431 2.753 -17.508 1.00 15.89 102 GLY A CA 1
ATOM 634 C C . GLY A 1 102 ? -32.700 3.188 -18.772 1.00 18.01 102 GLY A C 1
ATOM 635 O O . GLY A 1 102 ? -33.268 3.874 -19.621 1.00 18.49 102 GLY A O 1
ATOM 636 N N . GLY A 1 103 ? -31.425 2.815 -18.874 1.00 16.78 103 GLY A N 1
ATOM 637 C CA . GLY A 1 103 ? -30.605 3.123 -20.017 1.00 15.95 103 GLY A CA 1
ATOM 638 C C . GLY A 1 103 ? -31.113 2.600 -21.363 1.00 17.10 103 GLY A C 1
ATOM 639 O O . GLY A 1 103 ? -30.900 3.248 -22.386 1.00 16.99 103 GLY A O 1
ATOM 640 N N . LYS A 1 104 ? -31.812 1.452 -21.362 1.00 17.43 104 LYS A N 1
ATOM 641 C CA . LYS A 1 104 ? -32.436 0.964 -22.605 1.00 19.93 104 LYS A CA 1
ATOM 642 C C . LYS A 1 104 ? -33.455 1.981 -23.157 1.00 18.72 104 LYS A C 1
ATOM 643 O O . LYS A 1 104 ? -33.471 2.289 -24.372 1.00 17.85 104 LYS A O 1
ATOM 649 N N . ALA A 1 105 ? -34.291 2.506 -22.279 1.00 16.54 105 ALA A N 1
ATOM 650 C CA . ALA A 1 105 ? -35.295 3.478 -22.709 1.00 19.35 105 ALA A CA 1
ATOM 651 C C . ALA A 1 105 ? -34.603 4.837 -23.120 1.00 19.68 105 ALA A C 1
ATOM 652 O O . ALA A 1 105 ? -35.062 5.564 -23.995 1.00 19.26 105 ALA A O 1
ATOM 654 N N . GLY A 1 106 ? -33.512 5.147 -22.459 1.00 19.13 106 GLY A N 1
ATOM 655 C CA . GLY A 1 106 ? -32.742 6.347 -22.735 1.00 22.32 106 GLY A CA 1
ATOM 656 C C . GLY A 1 106 ? -32.127 6.335 -24.117 1.00 21.85 106 GLY A C 1
ATOM 657 O O . GLY A 1 106 ? -32.231 7.326 -24.840 1.00 20.50 106 GLY A O 1
ATOM 658 N N . LEU A 1 107 ? -31.501 5.231 -24.461 1.00 20.50 107 LEU A N 1
ATOM 659 C CA . LEU A 1 107 ? -30.999 4.993 -25.827 1.00 21.18 107 LEU A CA 1
ATOM 660 C C . LEU A 1 107 ? -32.096 5.170 -26.890 1.00 23.18 107 LEU A C 1
ATOM 661 O O . LEU A 1 107 ? -31.900 5.858 -27.952 1.00 24.15 107 LEU A O 1
ATOM 666 N N . TYR A 1 108 ? -33.264 4.615 -26.622 1.00 20.10 108 TYR A N 1
ATOM 667 C CA . TYR A 1 108 ? -34.390 4.756 -27.546 1.00 21.77 108 TYR A CA 1
ATOM 668 C C . TYR A 1 108 ? -34.885 6.180 -27.692 1.00 20.18 108 TYR A C 1
ATOM 669 O O . TYR A 1 108 ? -35.104 6.658 -28.794 1.00 16.51 108 TYR A O 1
ATOM 678 N N . VAL A 1 109 ? -35.093 6.842 -26.567 1.00 19.60 109 VAL A N 1
ATOM 679 C CA . VAL A 1 109 ? -35.566 8.213 -26.626 1.00 19.73 109 VAL A CA 1
ATOM 680 C C . VAL A 1 109 ? -34.559 9.133 -27.330 1.00 20.80 109 VAL A C 1
ATOM 681 O O . VAL A 1 109 ? -34.982 9.998 -28.139 1.00 23.72 109 VAL A O 1
ATOM 685 N N . LEU A 1 110 ? -33.266 8.977 -27.005 1.00 20.04 110 LEU A N 1
ATOM 686 C CA . LEU A 1 110 ? -32.219 9.800 -27.559 1.00 22.70 110 LEU A CA 1
ATOM 687 C C . LEU A 1 110 ? -32.175 9.618 -29.087 1.00 23.52 110 LEU A C 1
ATOM 688 O O . LEU A 1 110 ? -32.019 10.587 -29.822 1.00 23.59 110 LEU A O 1
ATOM 693 N N . THR A 1 111 ? -32.340 8.389 -29.544 1.00 21.48 111 THR A N 1
ATOM 694 C CA . THR A 1 111 ? -32.246 8.091 -30.970 1.00 24.30 111 THR A CA 1
ATOM 695 C C . THR A 1 111 ? -33.416 8.711 -31.716 1.00 23.69 111 THR A C 1
ATOM 696 O O . THR A 1 111 ? -33.233 9.257 -32.760 1.00 28.54 111 THR A O 1
ATOM 700 N N . GLN A 1 112 ? -34.604 8.681 -31.136 1.00 25.57 112 GLN A N 1
ATOM 701 C CA . GLN A 1 112 ? -35.775 9.225 -31.774 1.00 26.40 112 GLN A CA 1
ATOM 702 C C . GLN A 1 112 ? -35.692 10.737 -31.846 1.00 28.27 112 GLN A C 1
ATOM 703 O O . GLN A 1 112 ? -36.243 11.341 -32.759 1.00 27.33 112 GLN A O 1
ATOM 709 N N . CYS A 1 113 ? -35.046 11.354 -30.855 1.00 22.76 113 CYS A N 1
ATOM 710 C CA . CYS A 1 113 ? -34.873 12.800 -30.793 1.00 24.07 113 CYS A CA 1
ATOM 711 C C . CYS A 1 113 ? -33.764 13.330 -31.684 1.00 25.53 113 CYS A C 1
ATOM 712 O O . CYS A 1 113 ? -33.727 14.509 -31.933 1.00 25.94 113 CYS A O 1
ATOM 715 N N . LEU A 1 114 ? -32.820 12.490 -32.085 1.00 26.39 114 LEU A N 1
ATOM 716 C CA . LEU A 1 114 ? -31.613 12.966 -32.795 1.00 31.61 114 LEU A CA 1
ATOM 717 C C . LEU A 1 114 ? -31.422 12.431 -34.220 1.00 32.13 114 LEU A C 1
ATOM 718 O O . LEU A 1 114 ? -30.503 12.901 -34.904 1.00 37.27 114 LEU A O 1
ATOM 723 N N . LEU A 1 115 ? -32.262 11.474 -34.642 1.00 29.74 115 LEU A N 1
ATOM 724 C CA . LEU A 1 115 ? -32.153 10.820 -35.958 1.00 30.60 115 LEU A CA 1
ATOM 725 C C . LEU A 1 115 ? -33.447 10.913 -36.726 1.00 33.05 115 LEU A C 1
ATOM 726 O O . LEU A 1 115 ? -34.510 10.567 -36.204 1.00 32.78 115 LEU A O 1
ATOM 731 N N . ASN A 1 116 ? -33.354 11.360 -37.973 1.00 34.83 116 ASN A N 1
ATOM 732 C CA . ASN A 1 116 ? -34.482 11.268 -38.901 1.00 33.12 116 ASN A CA 1
ATOM 733 C C . ASN A 1 116 ? -34.376 9.996 -39.740 1.00 29.81 116 ASN A C 1
ATOM 734 O O . ASN A 1 116 ? -33.283 9.433 -39.889 1.00 33.19 116 ASN A O 1
ATOM 739 N N . PRO A 1 117 ? -35.508 9.522 -40.307 1.00 35.86 117 PRO A N 1
ATOM 740 C CA . PRO A 1 117 ? -35.419 8.422 -41.281 1.00 34.96 117 PRO A CA 1
ATOM 741 C C . PRO A 1 117 ? -34.405 8.750 -42.370 1.00 34.93 117 PRO A C 1
ATOM 742 O O . PRO A 1 117 ? -34.380 9.875 -42.854 1.00 35.63 117 PRO A O 1
ATOM 746 N N . GLY A 1 118 ? -33.517 7.821 -42.674 1.00 34.18 118 GLY A N 1
ATOM 747 C CA . GLY A 1 118 ? -32.514 8.032 -43.721 1.00 35.13 118 GLY A CA 1
ATOM 748 C C . GLY A 1 118 ? -31.194 8.647 -43.302 1.00 37.51 118 GLY A C 1
ATOM 749 O O . GLY A 1 118 ? -30.222 8.597 -44.052 1.00 38.08 118 GLY A O 1
ATOM 750 N N . ASP A 1 119 ? -31.134 9.224 -42.102 1.00 36.89 119 ASP A N 1
ATOM 751 C CA . ASP A 1 119 ? -29.853 9.638 -41.543 1.00 36.10 119 ASP A CA 1
ATOM 752 C C . ASP A 1 119 ? -28.977 8.427 -41.258 1.00 33.82 119 ASP A C 1
ATOM 753 O O . ASP A 1 119 ? -29.453 7.305 -41.201 1.00 33.58 119 ASP A O 1
ATOM 758 N N . ILE A 1 120 ? -27.680 8.658 -41.133 1.00 30.69 120 ILE A N 1
ATOM 759 C CA . ILE A 1 120 ? -26.771 7.566 -40.819 1.00 31.37 120 ILE A CA 1
ATOM 760 C C . ILE A 1 120 ? -26.386 7.643 -39.334 1.00 29.33 120 ILE A C 1
ATOM 761 O O . ILE A 1 120 ? -26.032 8.710 -38.830 1.00 26.96 120 ILE A O 1
ATOM 766 N N . ALA A 1 121 ? -26.481 6.509 -38.650 1.00 27.68 121 ALA A N 1
ATOM 767 C CA . ALA A 1 121 ? -25.956 6.386 -37.270 1.00 27.70 121 ALA A CA 1
ATOM 768 C C . ALA A 1 121 ? -24.610 5.619 -37.289 1.00 26.61 121 ALA A C 1
ATOM 769 O O . ALA A 1 121 ? -24.489 4.567 -37.922 1.00 29.15 121 ALA A O 1
ATOM 771 N N . LEU A 1 122 ? -23.594 6.180 -36.659 1.00 24.73 122 LEU A N 1
ATOM 772 C CA . LEU A 1 122 ? -22.297 5.547 -36.557 1.00 24.95 122 LEU A CA 1
ATOM 773 C C . LEU A 1 122 ? -22.257 4.693 -35.277 1.00 26.47 122 LEU A C 1
ATOM 774 O O . LEU A 1 122 ? -22.417 5.228 -34.176 1.00 23.97 122 LEU A O 1
ATOM 779 N N . VAL A 1 123 ? -22.034 3.392 -35.454 1.00 28.26 123 VAL A N 1
ATOM 780 C CA . VAL A 1 123 ? -22.168 2.394 -34.394 1.00 27.73 123 VAL A CA 1
ATOM 781 C C . VAL A 1 123 ? -20.937 1.525 -34.309 1.00 26.62 123 VAL A C 1
ATOM 782 O O . VAL A 1 123 ? -20.488 0.994 -35.313 1.00 27.56 123 VAL A O 1
ATOM 786 N N . PRO A 1 124 ? -20.392 1.336 -33.089 1.00 24.47 124 PRO A N 1
ATOM 787 C CA . PRO A 1 124 ? -19.229 0.454 -32.978 1.00 22.55 124 PRO A CA 1
ATOM 788 C C . PRO A 1 124 ? -19.557 -1.012 -33.218 1.00 23.51 124 PRO A C 1
ATOM 789 O O . PRO A 1 124 ? -20.682 -1.491 -32.913 1.00 24.06 124 PRO A O 1
ATOM 793 N N . ASN A 1 125 ? -18.595 -1.725 -33.784 1.00 24.78 125 ASN A N 1
ATOM 794 C CA . ASN A 1 125 ? -18.714 -3.175 -33.989 1.00 27.18 125 ASN A CA 1
ATOM 795 C C . ASN A 1 125 ? -17.431 -3.824 -33.479 1.00 27.89 125 ASN A C 1
ATOM 796 O O . ASN A 1 125 ? -16.375 -3.671 -34.071 1.00 29.84 125 ASN A O 1
ATOM 801 N N . PRO A 1 126 ? -17.507 -4.553 -32.375 1.00 24.99 126 PRO A N 1
ATOM 802 C CA . PRO A 1 126 ? -18.695 -4.926 -31.636 1.00 25.34 126 PRO A CA 1
ATOM 803 C C . PRO A 1 126 ? -19.298 -3.768 -30.818 1.00 24.56 126 PRO A C 1
ATOM 804 O O . PRO A 1 126 ? -18.631 -2.778 -30.554 1.00 24.73 126 PRO A O 1
ATOM 808 N N . GLY A 1 127 ? -20.543 -3.948 -30.403 1.00 22.73 127 GLY A N 1
ATOM 809 C CA . GLY A 1 127 ? -21.241 -2.969 -29.539 1.00 22.50 127 GLY A CA 1
ATOM 810 C C . GLY A 1 127 ? -22.581 -3.513 -29.072 1.00 22.04 127 GLY A C 1
ATOM 811 O O . GLY A 1 127 ? -23.127 -4.494 -29.618 1.00 20.19 127 GLY A O 1
ATOM 812 N N . TYR A 1 128 ? -23.083 -2.891 -28.011 1.00 24.15 128 TYR A N 1
ATOM 813 C CA . TYR A 1 128 ? -24.348 -3.222 -27.401 1.00 22.65 128 TYR A CA 1
ATOM 814 C C . TYR A 1 128 ? -25.402 -3.340 -28.484 1.00 22.71 128 TYR A C 1
ATOM 815 O O . TYR A 1 128 ? -25.552 -2.424 -29.269 1.00 23.51 128 TYR A O 1
ATOM 824 N N . PRO A 1 129 ? -26.110 -4.482 -28.532 1.00 22.97 129 PRO A N 1
ATOM 825 C CA . PRO A 1 129 ? -26.987 -4.712 -29.653 1.00 25.98 129 PRO A CA 1
ATOM 826 C C . PRO A 1 129 ? -28.184 -3.778 -29.704 1.00 29.90 129 PRO A C 1
ATOM 827 O O . PRO A 1 129 ? -28.729 -3.576 -30.811 1.00 27.82 129 PRO A O 1
ATOM 831 N N . GLU A 1 130 ? -28.591 -3.179 -28.574 1.00 25.38 130 GLU A N 1
ATOM 832 C CA . GLU A 1 130 ? -29.765 -2.293 -28.659 1.00 28.99 130 GLU A CA 1
ATOM 833 C C . GLU A 1 130 ? -29.519 -0.941 -29.367 1.00 27.90 130 GLU A C 1
ATOM 834 O O . GLU A 1 130 ? -30.479 -0.230 -29.628 1.00 28.73 130 GLU A O 1
ATOM 840 N N . TYR A 1 131 ? -28.268 -0.586 -29.674 1.00 25.67 131 TYR A N 1
ATOM 841 C CA . TYR A 1 131 ? -28.010 0.622 -30.465 1.00 27.23 131 TYR A CA 1
ATOM 842 C C . TYR A 1 131 ? -28.643 0.494 -31.834 1.00 31.69 131 TYR A C 1
ATOM 843 O O . TYR A 1 131 ? -29.380 1.365 -32.279 1.00 31.73 131 TYR A O 1
ATOM 852 N N . LEU A 1 132 ? -28.328 -0.626 -32.469 1.00 34.40 132 LEU A N 1
ATOM 853 C CA . LEU A 1 132 ? -28.856 -1.036 -33.753 1.00 35.98 132 LEU A CA 1
ATOM 854 C C . LEU A 1 132 ? -30.379 -0.990 -33.758 1.00 36.31 132 LEU A C 1
ATOM 855 O O . LEU A 1 132 ? -30.965 -0.608 -34.760 1.00 37.39 132 LEU A O 1
ATOM 860 N N . SER A 1 133 ? -31.019 -1.322 -32.640 1.00 36.04 133 SER A N 1
ATOM 861 C CA . SER A 1 133 ? -32.481 -1.404 -32.588 1.00 36.29 133 SER A CA 1
ATOM 862 C C . SER A 1 133 ? -33.231 -0.068 -32.509 1.00 35.39 133 SER A C 1
ATOM 863 O O . SER A 1 133 ? -34.302 0.074 -33.092 1.00 38.65 133 SER A O 1
ATOM 866 N N . GLY A 1 134 ? -32.695 0.925 -31.814 1.00 32.29 134 GLY A N 1
ATOM 867 C CA . GLY A 1 134 ? -33.328 2.243 -31.786 1.00 31.44 134 GLY A CA 1
ATOM 868 C C . GLY A 1 134 ? -33.181 2.948 -33.137 1.00 30.32 134 GLY A C 1
ATOM 869 O O . GLY A 1 134 ? -34.047 3.731 -33.556 1.00 31.93 134 GLY A O 1
ATOM 870 N N . ILE A 1 135 ? -32.068 2.657 -33.797 1.00 29.16 135 ILE A N 1
ATOM 871 C CA . ILE A 1 135 ? -31.750 3.150 -35.134 1.00 31.81 135 ILE A CA 1
ATOM 872 C C . ILE A 1 135 ? -32.741 2.606 -36.154 1.00 33.05 135 ILE A C 1
ATOM 873 O O . ILE A 1 135 ? -33.174 3.324 -37.055 1.00 31.25 135 ILE A O 1
ATOM 878 N N . THR A 1 136 ? -33.138 1.355 -35.950 1.00 35.65 136 THR A N 1
ATOM 879 C CA . THR A 1 136 ? -34.114 0.673 -36.776 1.00 34.93 136 THR A CA 1
ATOM 880 C C . THR A 1 136 ? -35.505 1.258 -36.630 1.00 37.50 136 THR A C 1
ATOM 881 O O . THR A 1 136 ? -36.174 1.457 -37.624 1.00 38.14 136 THR A O 1
ATOM 885 N N . MET A 1 137 ? -35.935 1.556 -35.409 1.00 37.56 137 MET A N 1
ATOM 886 C CA . MET A 1 137 ? -37.253 2.181 -35.196 1.00 39.74 137 MET A CA 1
ATOM 887 C C . MET A 1 137 ? -37.322 3.643 -35.658 1.00 40.71 137 MET A C 1
ATOM 888 O O . MET A 1 137 ? -38.416 4.180 -35.929 1.00 43.42 137 MET A O 1
ATOM 893 N N . ALA A 1 138 ? -36.158 4.274 -35.786 1.00 37.05 138 ALA A N 1
ATOM 894 C CA . ALA A 1 138 ? -36.063 5.608 -36.359 1.00 37.40 138 ALA A CA 1
ATOM 895 C C . ALA A 1 138 ? -35.934 5.558 -37.894 1.00 39.87 138 ALA A C 1
ATOM 896 O O . ALA A 1 138 ? -35.880 6.614 -38.528 1.00 37.54 138 ALA A O 1
ATOM 898 N N . ARG A 1 139 ? -35.845 4.344 -38.454 1.00 37.84 139 ARG A N 1
ATOM 899 C CA . ARG A 1 139 ? -35.729 4.103 -39.904 1.00 41.13 139 ARG A CA 1
ATOM 900 C C . ARG A 1 139 ? -34.454 4.689 -40.494 1.00 40.49 139 ARG A C 1
ATOM 901 O O . ARG A 1 139 ? -34.457 5.260 -41.583 1.00 39.53 139 ARG A O 1
ATOM 909 N N . ALA A 1 140 ? -33.351 4.517 -39.777 1.00 37.27 140 ALA A N 1
ATOM 910 C CA . ALA A 1 140 ? -32.094 5.135 -40.139 1.00 32.65 140 ALA A CA 1
ATOM 911 C C . ALA A 1 140 ? -31.173 4.072 -40.653 1.00 27.74 140 ALA A C 1
ATOM 912 O O . ALA A 1 140 ? -31.498 2.912 -40.589 1.00 30.21 140 ALA A O 1
ATOM 914 N N . GLU A 1 141 ? -30.038 4.483 -41.198 1.00 28.85 141 GLU A N 1
ATOM 915 C CA . GLU A 1 141 ? -29.053 3.573 -41.756 1.00 28.08 141 GLU A CA 1
ATOM 916 C C . GLU A 1 141 ? -27.912 3.478 -40.796 1.00 32.05 141 GLU A C 1
ATOM 917 O O . GLU A 1 141 ? -27.489 4.480 -40.211 1.00 32.27 141 GLU A O 1
ATOM 919 N N . LEU A 1 142 ? -27.404 2.272 -40.623 1.00 35.58 142 LEU A N 1
ATOM 920 C CA . LEU A 1 142 ? -26.256 2.069 -39.771 1.00 37.02 142 LEU A CA 1
ATOM 921 C C . LEU A 1 142 ? -25.008 2.128 -40.633 1.00 37.83 142 LEU A C 1
ATOM 922 O O . LEU A 1 142 ? -24.996 1.607 -41.743 1.00 34.02 142 LEU A O 1
ATOM 927 N N . TYR A 1 143 ? -23.968 2.786 -40.119 1.00 34.55 143 TYR A N 1
ATOM 928 C CA . TYR A 1 143 ? -22.603 2.614 -40.647 1.00 35.49 143 TYR A CA 1
ATOM 929 C C . TYR A 1 143 ? -21.702 2.213 -39.471 1.00 30.41 143 TYR A C 1
ATOM 930 O O . TYR A 1 143 ? -21.713 2.873 -38.444 1.00 26.98 143 TYR A O 1
ATOM 939 N N . GLU A 1 144 ? -20.886 1.184 -39.668 1.00 32.21 144 GLU A N 1
ATOM 940 C CA . GLU A 1 144 ? -20.053 0.591 -38.598 1.00 35.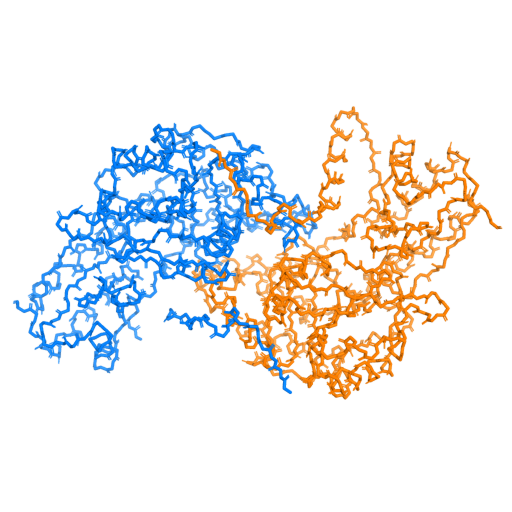28 144 GLU A CA 1
ATOM 941 C C . GLU A 1 144 ? -18.679 1.219 -38.419 1.00 31.77 144 GLU A C 1
ATOM 942 O O . GLU A 1 144 ? -17.992 1.503 -39.388 1.00 34.33 144 GLU A O 1
ATOM 948 N N . MET A 1 145 ? -18.293 1.436 -37.171 1.00 28.44 145 MET A N 1
ATOM 949 C CA . MET A 1 145 ? -16.917 1.757 -36.838 1.00 27.85 145 MET A CA 1
ATOM 950 C C . MET A 1 145 ? -16.323 0.533 -36.167 1.00 29.01 145 MET A C 1
ATOM 951 O O . MET A 1 145 ? -16.576 0.305 -34.993 1.00 29.92 145 MET A O 1
ATOM 956 N N . PRO A 1 146 ? -15.544 -0.276 -36.902 1.00 30.77 146 PRO A N 1
ATOM 957 C CA . PRO A 1 146 ? -14.953 -1.499 -36.313 1.00 30.13 146 PRO A CA 1
ATOM 958 C C . PRO A 1 146 ? -14.067 -1.241 -35.114 1.00 30.50 146 PRO A C 1
ATOM 959 O O . PRO A 1 146 ? -13.353 -0.234 -35.104 1.00 32.62 146 PRO A O 1
ATOM 963 N N . LEU A 1 147 ? -14.099 -2.160 -34.136 1.00 30.64 147 LEU A N 1
ATOM 964 C CA . LEU A 1 147 ? -13.267 -2.069 -32.946 1.00 27.80 147 LEU A CA 1
ATOM 965 C C . LEU A 1 147 ? -12.321 -3.232 -32.956 1.00 29.91 147 LEU A C 1
ATOM 966 O O . LEU A 1 147 ? -12.743 -4.369 -32.827 1.00 28.24 147 LEU A O 1
ATOM 971 N N . TYR A 1 148 ? -11.035 -2.919 -33.118 1.00 30.77 148 TYR A N 1
ATOM 972 C CA . TYR A 1 148 ? -9.971 -3.914 -33.268 1.00 32.59 148 TYR A CA 1
ATOM 973 C C . TYR A 1 148 ? -9.068 -3.901 -32.049 1.00 30.68 148 TYR A C 1
ATOM 974 O O . TYR A 1 148 ? -8.733 -2.834 -31.536 1.00 33.31 148 TYR A O 1
ATOM 983 N N . GLU A 1 149 ? -8.666 -5.078 -31.596 1.00 33.55 149 GLU A N 1
ATOM 984 C CA . GLU A 1 149 ? -7.818 -5.200 -30.405 1.00 37.53 149 GLU A CA 1
ATOM 985 C C . GLU A 1 149 ? -6.525 -4.418 -30.546 1.00 40.80 149 GLU A C 1
ATOM 986 O O . GLU A 1 149 ? -6.072 -3.786 -29.593 1.00 43.64 149 GLU A O 1
ATOM 992 N N . GLU A 1 150 ? -5.946 -4.471 -31.740 1.00 40.94 150 GLU A N 1
ATOM 993 C CA . GLU A 1 150 ? -4.705 -3.759 -32.064 1.00 42.88 150 GLU A CA 1
ATOM 994 C C . GLU A 1 150 ? -4.820 -2.253 -31.848 1.00 40.40 150 GLU A C 1
ATOM 995 O O . GLU A 1 150 ? -3.812 -1.585 -31.584 1.00 40.10 150 GLU A O 1
ATOM 1001 N N . ASN A 1 151 ? -6.034 -1.719 -31.977 1.00 33.83 151 ASN A N 1
ATOM 1002 C CA . ASN A 1 151 ? -6.309 -0.299 -31.668 1.00 35.14 151 ASN A CA 1
ATOM 1003 C C . ASN A 1 151 ? -6.779 -0.064 -30.235 1.00 31.83 151 ASN A C 1
ATOM 1004 O O . ASN A 1 151 ? -7.245 1.028 -29.914 1.00 29.57 151 ASN A O 1
ATOM 1009 N N . GLY A 1 152 ? -6.634 -1.073 -29.376 1.00 31.12 152 GLY A N 1
ATOM 1010 C CA . GLY A 1 152 ? -7.193 -1.025 -28.027 1.00 32.42 152 GLY A CA 1
ATOM 1011 C C . GLY A 1 152 ? -8.730 -0.972 -28.009 1.00 31.91 152 GLY A C 1
ATOM 1012 O O . GLY A 1 152 ? -9.327 -0.427 -27.099 1.00 28.88 152 GLY A O 1
ATOM 1013 N N . TYR A 1 153 ? -9.358 -1.512 -29.044 1.00 28.41 153 TYR A N 1
ATOM 1014 C CA . TYR A 1 153 ? -10.808 -1.492 -29.216 1.00 28.75 153 TYR A CA 1
ATOM 1015 C C . TYR A 1 153 ? -11.380 -0.112 -29.195 1.00 27.03 153 TYR A C 1
ATOM 1016 O O . TYR A 1 153 ? -12.530 0.071 -28.791 1.00 24.14 153 TYR A O 1
ATOM 1025 N N . LEU A 1 154 ? -10.569 0.857 -29.642 1.00 25.57 154 LEU A N 1
ATOM 1026 C CA . LEU A 1 154 ? -11.023 2.183 -29.928 1.00 26.66 154 LEU A CA 1
ATOM 1027 C C . LEU A 1 154 ? -11.184 2.342 -31.448 1.00 26.11 154 LEU A C 1
ATOM 1028 O O . LEU A 1 154 ? -10.414 1.755 -32.188 1.00 29.73 154 LEU A O 1
ATOM 1033 N N . PRO A 1 155 ? -12.182 3.113 -31.891 1.00 26.80 155 PRO A N 1
ATOM 1034 C CA . PRO A 1 155 ? -12.423 3.410 -33.308 1.00 27.94 155 PRO A CA 1
ATOM 1035 C C . PRO A 1 155 ? -11.308 4.290 -33.894 1.00 35.27 155 PRO A C 1
ATOM 1036 O O . PRO A 1 155 ? -10.782 5.172 -33.209 1.00 31.83 155 PRO A O 1
ATOM 1040 N N . ASP A 1 156 ? -10.960 4.027 -35.152 1.00 38.63 156 ASP A N 1
ATOM 1041 C CA . ASP A 1 156 ? -10.057 4.872 -35.931 1.00 38.43 156 ASP A CA 1
ATOM 1042 C C . ASP A 1 156 ? -10.949 5.785 -36.757 1.00 38.01 156 ASP A C 1
ATOM 1043 O O . ASP A 1 156 ? -11.432 5.400 -37.819 1.00 37.48 156 ASP A O 1
ATOM 1048 N N . PHE A 1 157 ? -11.182 6.998 -36.263 1.00 39.04 157 PHE A N 1
ATOM 1049 C CA . PHE A 1 157 ? -12.107 7.912 -36.942 1.00 38.44 157 PHE A CA 1
ATOM 1050 C C . PHE A 1 157 ? -11.656 8.303 -38.371 1.00 42.66 157 PHE A C 1
ATOM 1051 O O . PHE A 1 157 ? -12.471 8.766 -39.204 1.00 39.11 157 PHE A O 1
ATOM 1059 N N . GLU A 1 158 ? -10.366 8.121 -38.648 1.00 41.29 158 GLU A N 1
ATOM 1060 C CA . GLU A 1 158 ? -9.789 8.409 -39.965 1.00 43.32 158 GLU A CA 1
ATOM 1061 C C . GLU A 1 158 ? -10.270 7.452 -41.027 1.00 44.25 158 GLU A C 1
ATOM 1062 O O . GLU A 1 158 ? -10.377 7.822 -42.185 1.00 50.62 158 GLU A O 1
ATOM 1064 N N . LYS A 1 159 ? -10.565 6.220 -40.646 1.00 41.75 159 LYS A N 1
ATOM 1065 C CA . LYS A 1 159 ? -10.969 5.199 -41.612 1.00 42.18 159 LYS A CA 1
ATOM 1066 C C . LYS A 1 159 ? -12.461 5.268 -41.996 1.00 40.68 159 LYS A C 1
ATOM 1067 O O . LYS A 1 159 ? -12.942 4.422 -42.744 1.00 34.63 159 LYS A O 1
ATOM 1073 N N . ILE A 1 160 ? -13.189 6.267 -41.502 1.00 40.16 160 ILE A N 1
ATOM 1074 C CA . ILE A 1 160 ? -14.589 6.429 -41.885 1.00 41.46 160 ILE A CA 1
ATOM 1075 C C . ILE A 1 160 ? -14.645 7.174 -43.210 1.00 45.10 160 ILE A C 1
ATOM 1076 O O . ILE A 1 160 ? -14.163 8.322 -43.312 1.00 45.71 160 ILE A O 1
ATOM 1081 N N . ASP A 1 161 ? -15.249 6.505 -44.201 1.00 49.10 161 ASP A N 1
ATOM 1082 C CA . ASP A 1 161 ? -15.591 7.069 -45.509 1.00 49.77 161 ASP A CA 1
ATOM 1083 C C . ASP A 1 161 ? -16.096 8.513 -45.412 1.00 48.62 161 ASP A C 1
ATOM 1084 O O . ASP A 1 161 ? -17.200 8.748 -44.944 1.00 47.44 161 ASP A O 1
ATOM 1089 N N . PRO A 1 162 ? -15.298 9.482 -45.886 1.00 52.53 162 PRO A N 1
ATOM 1090 C CA . PRO A 1 162 ? -15.686 10.899 -45.866 1.00 51.81 162 PRO A CA 1
ATOM 1091 C C . PRO A 1 162 ? -17.026 11.251 -46.534 1.00 51.79 162 PRO A C 1
ATOM 1092 O O . PRO A 1 162 ? -17.565 12.331 -46.268 1.00 50.95 162 PRO A O 1
ATOM 1096 N N . ALA A 1 163 ? -17.548 10.357 -47.379 1.00 48.46 163 ALA A N 1
ATOM 1097 C CA . ALA A 1 163 ? -18.849 10.539 -48.008 1.00 46.80 163 ALA A CA 1
ATOM 1098 C C . ALA A 1 163 ? -20.013 10.365 -47.053 1.00 46.87 163 ALA A C 1
ATOM 1099 O O . ALA A 1 163 ? -21.032 11.030 -47.196 1.00 50.39 163 ALA A O 1
ATOM 1101 N N . VAL A 1 164 ? -19.881 9.477 -46.073 1.00 47.05 164 VAL A N 1
ATOM 1102 C CA . VAL A 1 164 ? -20.984 9.264 -45.120 1.00 46.22 164 VAL A CA 1
ATOM 1103 C C . VAL A 1 164 ? -21.075 10.357 -44.053 1.00 44.68 164 VAL A C 1
ATOM 1104 O O . VAL A 1 164 ? -22.122 10.491 -43.394 1.00 45.83 164 VAL A O 1
ATOM 1108 N N . LEU A 1 165 ? -19.991 11.115 -43.887 1.00 42.58 165 LEU A N 1
ATOM 1109 C CA . LEU A 1 165 ? -19.859 12.063 -42.781 1.00 46.44 165 LEU A CA 1
ATOM 1110 C C . LEU A 1 165 ? -20.886 13.188 -42.804 1.00 44.34 165 LEU A C 1
ATOM 1111 O O . LEU A 1 165 ? -21.297 13.658 -41.732 1.00 43.98 165 LEU A O 1
ATOM 1116 N N . GLU A 1 166 ? -21.304 13.608 -44.000 1.00 41.79 166 GLU A N 1
ATOM 1117 C CA . GLU A 1 166 ? -22.312 14.675 -44.122 1.00 43.34 166 GLU A CA 1
ATOM 1118 C C . GLU A 1 166 ? -23.687 14.150 -43.740 1.00 41.89 166 GLU A C 1
ATOM 1119 O O . GLU A 1 166 ? -24.475 14.858 -43.101 1.00 50.83 166 GLU A O 1
ATOM 1121 N N . LYS A 1 167 ? -23.979 12.916 -44.126 1.00 36.07 167 LYS A N 1
ATOM 1122 C CA . LYS A 1 167 ? -25.254 12.297 -43.796 1.00 37.74 167 LYS A CA 1
ATOM 1123 C C . LYS A 1 167 ? -25.299 11.715 -42.332 1.00 39.10 167 LYS A C 1
ATOM 1124 O O . LYS A 1 167 ? -26.379 11.531 -41.753 1.00 36.90 167 LYS A O 1
ATOM 1126 N N . ALA A 1 168 ? -24.126 11.437 -41.765 1.00 37.15 168 ALA A N 1
ATOM 1127 C CA . ALA A 1 168 ? -24.012 10.914 -40.394 1.00 34.91 168 ALA A CA 1
ATOM 1128 C C . ALA A 1 168 ? -24.472 11.926 -39.354 1.00 33.78 168 ALA A C 1
ATOM 1129 O O . ALA A 1 168 ? -23.867 13.002 -39.224 1.00 37.04 168 ALA A O 1
ATOM 1131 N N . LYS A 1 169 ? -25.553 11.594 -38.637 1.00 32.03 169 LYS A N 1
ATOM 1132 C CA . LYS A 1 169 ? -26.143 12.501 -37.629 1.00 30.78 169 LYS A CA 1
ATOM 1133 C C . LYS A 1 169 ? -25.872 12.124 -36.183 1.00 31.80 169 LYS A C 1
ATOM 1134 O O . LYS A 1 169 ? -25.945 12.983 -35.303 1.00 30.17 169 LYS A O 1
ATOM 1136 N N . LEU A 1 170 ? -25.600 10.846 -35.934 1.00 29.27 170 LEU A N 1
ATOM 1137 C CA . LEU A 1 170 ? -25.458 10.342 -34.568 1.00 29.02 170 LEU A CA 1
ATOM 1138 C C . LEU A 1 170 ? -24.317 9.328 -34.505 1.00 28.66 170 LEU A C 1
ATOM 1139 O O . LEU A 1 170 ? -24.122 8.555 -35.458 1.00 25.79 170 LEU A O 1
ATOM 1144 N N . MET A 1 171 ? -23.549 9.357 -33.408 1.00 26.32 171 MET A N 1
ATOM 1145 C CA . MET A 1 171 ? -22.520 8.353 -33.150 1.00 25.43 171 MET A CA 1
ATOM 1146 C C . MET A 1 171 ? -22.657 7.788 -31.715 1.00 25.66 171 MET A C 1
ATOM 1147 O O . MET A 1 171 ? -22.848 8.539 -30.756 1.00 24.20 171 MET A O 1
ATOM 1152 N N . PHE A 1 172 ? -22.529 6.472 -31.589 1.00 23.34 172 PHE A N 1
ATOM 1153 C CA . PHE A 1 172 ? -22.548 5.803 -30.281 1.00 25.76 172 PHE A CA 1
ATOM 1154 C C . PHE A 1 172 ? -21.142 5.418 -29.873 1.00 25.13 172 PHE A C 1
ATOM 1155 O O . PHE A 1 172 ? -20.370 4.858 -30.682 1.00 22.99 172 PHE A O 1
ATOM 1163 N N . LEU A 1 173 ? -20.803 5.716 -28.614 1.00 21.93 173 LEU A N 1
ATOM 1164 C CA . LEU A 1 173 ? -19.548 5.268 -28.033 1.00 23.97 173 LEU A CA 1
ATOM 1165 C C . LEU A 1 173 ? -19.812 4.682 -26.637 1.00 22.36 173 LEU A C 1
ATOM 1166 O O . LEU A 1 173 ? -20.782 5.047 -25.986 1.00 20.85 173 LEU A O 1
ATOM 1171 N N . ASN A 1 174 ? -18.965 3.754 -26.211 1.00 20.37 174 ASN A N 1
ATOM 1172 C CA . ASN A 1 174 ? -19.213 3.038 -24.970 1.00 21.38 174 ASN A CA 1
ATOM 1173 C C . ASN A 1 174 ? -17.959 2.531 -24.274 1.00 20.11 174 ASN A C 1
ATOM 1174 O O . ASN A 1 174 ? -17.437 1.511 -24.628 1.00 18.07 174 ASN A O 1
ATOM 1179 N N . TYR A 1 175 ? -17.491 3.265 -23.255 1.00 20.55 175 TYR A N 1
ATOM 1180 C CA . TYR A 1 175 ? -16.313 2.904 -22.495 1.00 23.49 175 TYR A CA 1
ATOM 1181 C C . TYR A 1 175 ? -16.541 3.269 -21.014 1.00 22.24 175 TYR A C 1
ATOM 1182 O O . TYR A 1 175 ? -17.055 4.336 -20.726 1.00 21.13 175 TYR A O 1
ATOM 1191 N N . PRO A 1 176 ? -16.212 2.361 -20.086 1.00 20.90 176 PRO A N 1
ATOM 1192 C CA . PRO A 1 176 ? -15.764 0.988 -20.257 1.00 20.99 176 PRO A CA 1
ATOM 1193 C C . PRO A 1 176 ? -16.714 0.162 -21.152 1.00 20.95 176 PRO A C 1
ATOM 1194 O O . PRO A 1 176 ? -17.949 0.371 -21.127 1.00 18.08 176 PRO A O 1
ATOM 1198 N N . ASN A 1 177 ? -16.129 -0.721 -21.953 1.00 18.48 177 ASN A N 1
ATOM 1199 C CA . ASN A 1 177 ? -16.835 -1.271 -23.120 1.00 17.63 177 ASN A CA 1
ATOM 1200 C C . ASN A 1 177 ? -17.488 -2.638 -22.892 1.00 17.19 177 ASN A C 1
ATOM 1201 O O . ASN A 1 177 ? -16.844 -3.600 -22.455 1.00 15.07 177 ASN A O 1
ATOM 1206 N N . ASN A 1 178 ? -18.789 -2.687 -23.186 1.00 16.83 178 ASN A N 1
ATOM 1207 C CA . ASN A 1 178 ? -19.544 -3.913 -23.403 1.00 15.40 178 ASN A CA 1
ATOM 1208 C C . ASN A 1 178 ? -19.475 -4.220 -24.921 1.00 15.77 178 ASN A C 1
ATOM 1209 O O . ASN A 1 178 ? -20.058 -3.510 -25.708 1.00 18.97 178 ASN A O 1
ATOM 1214 N N . PRO A 1 179 ? -18.839 -5.324 -25.319 1.00 16.33 179 PRO A N 1
ATOM 1215 C CA . PRO A 1 179 ? -18.495 -6.484 -24.508 1.00 17.10 179 PRO A CA 1
ATOM 1216 C C . PRO A 1 179 ? -17.010 -6.692 -24.267 1.00 17.61 179 PRO A C 1
ATOM 1217 O O . PRO A 1 179 ? -16.646 -7.711 -23.715 1.00 17.12 179 PRO A O 1
ATOM 1221 N N . THR A 1 180 ? -16.157 -5.775 -24.683 1.00 18.45 180 THR A N 1
ATOM 1222 C CA . THR A 1 180 ? -14.734 -6.059 -24.677 1.00 19.13 180 THR A CA 1
ATOM 1223 C C . THR A 1 180 ? -13.989 -5.730 -23.376 1.00 19.69 180 THR A C 1
ATOM 1224 O O . THR A 1 180 ? -12.868 -6.210 -23.178 1.00 25.50 180 THR A O 1
ATOM 1228 N N . GLY A 1 181 ? -14.538 -4.850 -22.571 1.00 19.93 181 GLY A N 1
ATOM 1229 C CA . GLY A 1 181 ? -13.898 -4.368 -21.341 1.00 19.90 181 GLY A CA 1
ATOM 1230 C C . GLY A 1 181 ? -12.799 -3.368 -21.559 1.00 21.99 181 GLY A C 1
ATOM 1231 O O . GLY A 1 181 ? -12.146 -2.956 -20.609 1.00 23.80 181 GLY A O 1
ATOM 1232 N N . ALA A 1 182 ? -12.623 -2.921 -22.797 1.00 25.25 182 ALA A N 1
ATOM 1233 C CA . ALA A 1 182 ? -11.708 -1.840 -23.107 1.00 25.32 182 ALA A CA 1
ATOM 1234 C C . ALA A 1 182 ? -12.080 -0.566 -22.362 1.00 24.97 182 ALA A C 1
ATOM 1235 O O . ALA A 1 182 ? -13.240 -0.354 -22.055 1.00 22.44 182 ALA A O 1
ATOM 1237 N N . VAL A 1 183 ? -11.083 0.282 -22.097 1.00 26.09 183 VAL A N 1
ATOM 1238 C CA . VAL A 1 183 ? -11.297 1.602 -21.500 1.00 28.86 183 VAL A CA 1
ATOM 1239 C C . VAL A 1 183 ? -10.786 2.730 -22.410 1.00 30.70 183 VAL A C 1
ATOM 1240 O O . VAL A 1 183 ? -9.920 2.509 -23.229 1.00 33.80 183 VAL A O 1
ATOM 1244 N N . ALA A 1 184 ? -11.301 3.940 -22.232 1.00 32.61 184 ALA A N 1
ATOM 1245 C CA . ALA A 1 184 ? -10.840 5.118 -22.981 1.00 34.59 184 ALA A CA 1
ATOM 1246 C C . ALA A 1 184 ? -10.404 6.215 -22.029 1.00 39.81 184 ALA A C 1
ATOM 1247 O O . ALA A 1 184 ? -11.043 6.420 -20.995 1.00 50.14 184 ALA A O 1
ATOM 1249 N N . ASP A 1 185 ? -9.354 6.942 -22.397 1.00 39.90 185 ASP A N 1
ATOM 1250 C CA . ASP A 1 185 ? -8.861 8.071 -21.596 1.00 36.62 185 ASP A CA 1
ATOM 1251 C C . ASP A 1 185 ? -9.319 9.401 -22.187 1.00 37.72 185 ASP A C 1
ATOM 1252 O O . ASP A 1 185 ? -9.887 9.455 -23.284 1.00 35.10 185 ASP A O 1
ATOM 1257 N N . ALA A 1 186 ? -9.048 10.485 -21.453 1.00 38.24 186 ALA A N 1
ATOM 1258 C CA . ALA A 1 186 ? -9.538 11.811 -21.804 1.00 37.04 186 ALA A CA 1
ATOM 1259 C C . ALA A 1 186 ? -9.130 12.263 -23.210 1.00 30.63 186 ALA A C 1
ATOM 1260 O O . ALA A 1 186 ? -9.886 12.946 -23.883 1.00 33.11 186 ALA A O 1
ATOM 1262 N N . ALA A 1 187 ? -7.950 11.868 -23.659 1.00 33.60 187 ALA A N 1
ATOM 1263 C CA . ALA A 1 187 ? -7.468 12.293 -24.979 1.00 33.82 187 ALA A CA 1
ATOM 1264 C C . ALA A 1 187 ? -8.282 11.631 -26.095 1.00 34.21 187 ALA A C 1
ATOM 1265 O O . ALA A 1 187 ? -8.527 12.234 -27.165 1.00 31.09 187 ALA A O 1
ATOM 1267 N N . PHE A 1 188 ? -8.719 10.395 -25.867 1.00 33.61 188 PHE A N 1
ATOM 1268 C CA . PHE A 1 188 ? -9.586 9.757 -26.865 1.00 29.54 188 PHE A CA 1
ATOM 1269 C C . PHE A 1 188 ? -10.914 10.542 -26.971 1.00 29.03 188 PHE A C 1
ATOM 1270 O O . PHE A 1 188 ? -11.386 10.793 -28.081 1.00 27.38 188 PHE A O 1
ATOM 1278 N N . TYR A 1 189 ? -11.458 10.978 -25.833 1.00 28.75 189 TYR A N 1
ATOM 1279 C CA . TYR A 1 189 ? -12.737 11.708 -25.807 1.00 29.06 189 TYR A CA 1
ATOM 1280 C C . TYR A 1 189 ? -12.605 13.112 -26.399 1.00 30.29 189 TYR A C 1
ATOM 1281 O O . TYR A 1 189 ? -13.567 13.628 -26.979 1.00 31.26 189 TYR A O 1
ATOM 1290 N N . ALA A 1 190 ? -11.438 13.748 -26.224 1.00 32.52 190 ALA A N 1
ATOM 1291 C CA . ALA A 1 190 ? -11.191 15.056 -26.871 1.00 32.98 190 ALA A CA 1
ATOM 1292 C C . ALA A 1 190 ? -11.138 14.905 -28.409 1.00 31.50 190 ALA A C 1
ATOM 1293 O O . ALA A 1 190 ? -11.615 15.763 -29.139 1.00 32.82 190 ALA A O 1
ATOM 1295 N N . LYS A 1 191 ? -10.531 13.824 -28.872 1.00 26.51 191 LYS A N 1
ATOM 1296 C CA . LYS A 1 191 ? -10.448 13.536 -30.282 1.00 31.04 191 LYS A CA 1
ATOM 1297 C C . LYS A 1 191 ? -11.823 13.223 -30.843 1.00 30.48 191 LYS A C 1
ATOM 1298 O O . LYS A 1 191 ? -12.161 13.643 -31.957 1.00 30.03 191 LYS A O 1
ATOM 1304 N N . ALA A 1 192 ? -12.602 12.462 -30.075 1.00 29.20 192 ALA A N 1
ATOM 1305 C CA . ALA A 1 192 ? -13.946 12.083 -30.520 1.00 28.90 192 ALA A CA 1
ATOM 1306 C C . ALA A 1 192 ? -14.850 13.297 -30.661 1.00 28.23 192 ALA A C 1
ATOM 1307 O O . ALA A 1 192 ? -15.501 13.489 -31.682 1.00 29.40 192 ALA A O 1
ATOM 1309 N N . ALA A 1 193 ? -14.875 14.124 -29.624 1.00 30.82 193 ALA A N 1
ATOM 1310 C CA . ALA A 1 193 ? -15.653 15.357 -29.641 1.00 31.37 193 ALA A CA 1
ATOM 1311 C C . ALA A 1 193 ? -15.226 16.321 -30.767 1.00 32.69 193 ALA A C 1
ATOM 1312 O O . ALA A 1 193 ? -16.063 16.856 -31.471 1.00 32.81 193 ALA A O 1
ATOM 1314 N N . ALA A 1 194 ? -13.920 16.502 -30.944 1.00 36.18 194 ALA A N 1
ATOM 1315 C CA . ALA A 1 194 ? -13.392 17.339 -32.013 1.00 34.94 194 ALA A CA 1
ATOM 1316 C C . ALA A 1 194 ? -13.785 16.787 -33.380 1.00 35.03 194 ALA A C 1
ATOM 1317 O O . ALA A 1 194 ? -14.159 17.537 -34.263 1.00 34.59 194 ALA A O 1
ATOM 1319 N N . PHE A 1 195 ? -13.746 15.467 -33.543 1.00 35.83 195 PHE A N 1
ATOM 1320 C CA . PHE A 1 195 ? -14.223 14.843 -34.780 1.00 35.56 195 PHE A CA 1
ATOM 1321 C C . PHE A 1 195 ? -15.729 15.098 -35.011 1.00 39.83 195 PHE A C 1
ATOM 1322 O O . PHE A 1 195 ? -16.161 15.438 -36.141 1.00 36.03 195 PHE A O 1
ATOM 1330 N N . ALA A 1 196 ? -16.516 14.921 -33.944 1.00 35.45 196 ALA A N 1
ATOM 1331 C CA . ALA A 1 196 ? -17.962 15.103 -34.015 1.00 36.48 196 ALA A CA 1
ATOM 1332 C C . ALA A 1 196 ? -18.330 16.545 -34.357 1.00 36.11 196 ALA A C 1
ATOM 1333 O O . ALA A 1 196 ? -19.325 16.799 -35.057 1.00 34.20 196 ALA A O 1
ATOM 1335 N N . LYS A 1 197 ? -17.512 17.475 -33.858 1.00 37.58 197 LYS A N 1
ATOM 1336 C CA . LYS A 1 197 ? -17.744 18.913 -34.061 1.00 39.26 197 LYS A CA 1
ATOM 1337 C C . LYS A 1 197 ? -17.580 19.305 -35.533 1.00 42.70 197 LYS A C 1
ATOM 1338 O O . LYS A 1 197 ? -18.474 19.919 -36.117 1.00 42.08 197 LYS A O 1
ATOM 1344 N N . GLU A 1 198 ? -16.450 18.894 -36.110 1.00 42.73 198 GLU A N 1
ATOM 1345 C CA . GLU A 1 198 ? -16.103 19.122 -37.511 1.00 41.14 198 GLU A CA 1
ATOM 1346 C C . GLU A 1 198 ? -17.143 18.614 -38.483 1.00 43.44 198 GLU A C 1
ATOM 1347 O O . GLU A 1 198 ? -17.313 19.196 -39.545 1.00 43.84 198 GLU A O 1
ATOM 1349 N N . HIS A 1 199 ? -17.839 17.531 -38.129 1.00 43.03 199 HIS A N 1
ATOM 1350 C CA . HIS A 1 199 ? -18.738 16.858 -39.059 1.00 39.26 199 HIS A CA 1
ATOM 1351 C C . HIS A 1 199 ? -20.201 16.902 -38.684 1.00 38.50 199 HIS A C 1
ATOM 1352 O O . HIS A 1 199 ? -21.024 16.222 -39.296 1.00 35.24 199 HIS A O 1
ATOM 1359 N N . ASN A 1 200 ? -20.516 17.729 -37.692 1.00 38.91 200 ASN A N 1
ATOM 1360 C CA . ASN A 1 200 ? -21.859 17.863 -37.163 1.00 41.96 200 ASN A CA 1
ATOM 1361 C C . ASN A 1 200 ? -22.505 16.512 -36.883 1.00 39.65 200 ASN A C 1
ATOM 1362 O O . ASN A 1 200 ? -23.438 16.101 -37.580 1.00 42.42 200 ASN A O 1
ATOM 1367 N N . ILE A 1 201 ? -21.942 15.800 -35.918 1.00 35.34 201 ILE A N 1
ATOM 1368 C CA . ILE A 1 201 ? -22.480 14.508 -35.490 1.00 34.80 201 ILE A CA 1
ATOM 1369 C C . ILE A 1 201 ? -22.843 14.630 -34.013 1.00 29.36 201 ILE A C 1
ATOM 1370 O O . ILE A 1 201 ? -22.020 15.051 -33.223 1.00 30.36 201 ILE A O 1
ATOM 1375 N N . HIS A 1 202 ? -24.072 14.282 -33.648 1.00 30.35 202 HIS A N 1
ATOM 1376 C CA . HIS A 1 202 ? -24.408 14.242 -32.216 1.00 29.70 202 HIS A CA 1
ATOM 1377 C C . HIS A 1 202 ? -23.730 13.006 -31.639 1.00 28.30 202 HIS A C 1
ATOM 1378 O O . HIS A 1 202 ? -23.774 11.919 -32.223 1.00 29.55 202 HIS A O 1
ATOM 1385 N N . LEU A 1 203 ? -23.074 13.186 -30.510 1.00 28.28 203 LEU A N 1
ATOM 1386 C CA . LEU A 1 203 ? -22.305 12.118 -29.905 1.00 27.35 203 LEU A CA 1
ATOM 1387 C C . LEU A 1 203 ? -22.928 11.699 -28.594 1.00 27.08 203 LEU A C 1
ATOM 1388 O O . LEU A 1 203 ? -23.033 12.498 -27.670 1.00 25.84 203 LEU A O 1
ATOM 1393 N N . ILE A 1 204 ? -23.356 10.441 -28.529 1.00 25.19 204 ILE A N 1
ATOM 1394 C CA . ILE A 1 204 ? -23.879 9.885 -27.298 1.00 23.58 204 ILE A CA 1
ATOM 1395 C C . ILE A 1 204 ? -22.897 8.899 -26.679 1.00 23.79 204 ILE A C 1
ATOM 1396 O O . ILE A 1 204 ? -22.578 7.867 -27.267 1.00 23.55 204 ILE A O 1
ATOM 1401 N N . HIS A 1 205 ? -22.453 9.229 -25.469 1.00 22.69 205 HIS A N 1
ATOM 1402 C CA . HIS A 1 205 ? -21.579 8.342 -24.744 1.00 23.77 205 HIS A CA 1
ATOM 1403 C C . HIS A 1 205 ? -22.350 7.494 -23.752 1.00 20.82 205 HIS A C 1
ATOM 1404 O O . HIS A 1 205 ? -22.979 8.023 -22.839 1.00 15.23 205 HIS A O 1
ATOM 1411 N N . ASP A 1 206 ? -22.214 6.177 -23.900 1.00 20.85 206 ASP A N 1
ATOM 1412 C CA . ASP A 1 206 ? -22.902 5.241 -23.069 1.00 21.23 206 ASP A CA 1
ATOM 1413 C C . ASP A 1 206 ? -21.963 4.871 -21.896 1.00 17.84 206 ASP A C 1
ATOM 1414 O O . ASP A 1 206 ? -20.976 4.179 -22.068 1.00 19.09 206 ASP A O 1
ATOM 1419 N N . PHE A 1 207 ? -22.333 5.341 -20.716 1.00 20.16 207 PHE A N 1
ATOM 1420 C CA . PHE A 1 207 ? -21.525 5.238 -19.515 1.00 19.85 207 PHE A CA 1
ATOM 1421 C C . PHE A 1 207 ? -22.084 4.302 -18.496 1.00 19.70 207 PHE A C 1
ATOM 1422 O O . PHE A 1 207 ? -21.860 4.470 -17.302 1.00 20.55 207 PHE A O 1
ATOM 1430 N N . ALA A 1 208 ? -22.767 3.248 -18.959 1.00 22.40 208 ALA A N 1
ATOM 1431 C CA . ALA A 1 208 ? -23.439 2.326 -18.093 1.00 21.77 208 ALA A CA 1
ATOM 1432 C C . ALA A 1 208 ? -22.450 1.587 -17.174 1.00 19.03 208 ALA A C 1
ATOM 1433 O O . ALA A 1 208 ? -22.830 1.128 -16.096 1.00 20.99 208 ALA A O 1
ATOM 1435 N N . TYR A 1 209 ? -21.190 1.486 -17.567 1.00 19.05 209 TYR A N 1
ATOM 1436 C CA . TYR A 1 209 ? -20.179 0.807 -16.725 1.00 22.14 209 TYR A CA 1
ATOM 1437 C C . TYR A 1 209 ? -19.116 1.779 -16.217 1.00 22.22 209 TYR A C 1
ATOM 1438 O O . TYR A 1 209 ? -18.010 1.385 -15.894 1.00 20.95 209 TYR A O 1
ATOM 1447 N N . GLY A 1 210 ? -19.471 3.042 -16.128 1.00 21.95 210 GLY A N 1
ATOM 1448 C CA . GLY A 1 210 ? -18.512 4.061 -15.766 1.00 22.84 210 GLY A CA 1
ATOM 1449 C C . GLY A 1 210 ? -18.013 4.021 -14.347 1.00 23.64 210 GLY A C 1
ATOM 1450 O O . GLY A 1 210 ? -17.067 4.725 -14.021 1.00 29.53 210 GLY A O 1
ATOM 1451 N N . ALA A 1 211 ? -18.633 3.209 -13.507 1.00 21.88 211 ALA A N 1
ATOM 1452 C CA . ALA A 1 211 ? -18.113 2.984 -12.152 1.00 23.83 211 ALA A CA 1
ATOM 1453 C C . ALA A 1 211 ? -16.942 1.997 -12.117 1.00 24.23 211 ALA A C 1
ATOM 1454 O O . ALA A 1 211 ? -16.324 1.870 -11.087 1.00 23.70 211 ALA A O 1
ATOM 1456 N N . PHE A 1 212 ? -16.681 1.278 -13.217 1.00 23.98 212 PHE A N 1
ATOM 1457 C CA . PHE A 1 212 ? -15.898 0.048 -13.164 1.00 26.15 212 PHE A CA 1
ATOM 1458 C C . PHE A 1 212 ? -14.671 0.068 -14.061 1.00 30.37 212 PHE A C 1
ATOM 1459 O O . PHE A 1 212 ? -14.580 -0.739 -14.961 1.00 33.41 212 PHE A O 1
ATOM 1467 N N . GLU A 1 213 ? -13.762 1.021 -13.859 1.00 29.19 213 GLU A N 1
ATOM 1468 C CA . GLU A 1 213 ? -12.425 0.927 -14.434 1.00 31.42 213 GLU A CA 1
ATOM 1469 C C . GLU A 1 213 ? -11.486 0.611 -13.266 1.00 35.04 213 GLU A C 1
ATOM 1470 O O . GLU A 1 213 ? -11.428 1.356 -12.308 1.00 33.33 213 GLU A O 1
ATOM 1476 N N . PHE A 1 214 ? -10.784 -0.506 -13.353 1.00 32.57 214 PHE A N 1
ATOM 1477 C CA . PHE A 1 214 ? -10.052 -1.044 -12.213 1.00 35.60 214 PHE A CA 1
ATOM 1478 C C . PHE A 1 214 ? -8.750 -0.320 -11.824 1.00 38.32 214 PHE A C 1
ATOM 1479 O O . PHE A 1 214 ? -8.469 -0.192 -10.641 1.00 35.54 214 PHE A O 1
ATOM 1487 N N . ASP A 1 215 ? -7.985 0.169 -12.788 1.00 38.30 215 ASP A N 1
ATOM 1488 C CA . ASP A 1 215 ? -6.676 0.807 -12.495 1.00 45.52 215 ASP A CA 1
ATOM 1489 C C . ASP A 1 215 ? -6.767 2.329 -12.323 1.00 48.79 215 ASP A C 1
ATOM 1490 O O . ASP A 1 215 ? -6.368 2.857 -11.293 1.00 47.99 215 ASP A O 1
ATOM 1492 N N . GLN A 1 216 ? -7.274 3.022 -13.342 1.00 47.91 216 GLN A N 1
ATOM 1493 C CA . GLN A 1 216 ? -7.364 4.480 -13.319 1.00 45.87 216 GLN A CA 1
ATOM 1494 C C . GLN A 1 216 ? -8.746 4.892 -12.834 1.00 52.02 216 GLN A C 1
ATOM 1495 O O . GLN A 1 216 ? -9.683 4.074 -12.808 1.00 50.33 216 GLN A O 1
ATOM 1501 N N . LYS A 1 217 ? -8.879 6.153 -12.434 1.00 51.31 217 LYS A N 1
ATOM 1502 C CA . LYS A 1 217 ? -10.208 6.721 -12.181 1.00 50.82 217 LYS A CA 1
ATOM 1503 C C . LYS A 1 217 ? -10.939 6.836 -13.533 1.00 44.50 217 LYS A C 1
ATOM 1504 O O . LYS A 1 217 ? -10.392 7.362 -14.511 1.00 43.81 217 LYS A O 1
ATOM 1506 N N . PRO A 1 218 ? -12.166 6.339 -13.599 1.00 42.49 218 PRO A N 1
ATOM 1507 C CA . PRO A 1 218 ? -12.903 6.374 -14.868 1.00 42.58 218 PRO A CA 1
ATOM 1508 C C . PRO A 1 218 ? -13.245 7.803 -15.301 1.00 43.33 218 PRO A C 1
ATOM 1509 O O . PRO A 1 218 ? -13.824 8.574 -14.538 1.00 45.21 218 PRO A O 1
ATOM 1513 N N . ALA A 1 219 ? -12.834 8.151 -16.512 1.00 42.03 219 ALA A N 1
ATOM 1514 C CA . ALA A 1 219 ? -13.028 9.484 -17.042 1.00 40.53 219 ALA A CA 1
ATOM 1515 C C . ALA A 1 219 ? -14.347 9.552 -17.800 1.00 39.26 219 ALA A C 1
ATOM 1516 O O . ALA A 1 219 ? -14.612 8.703 -18.654 1.00 33.08 219 ALA A O 1
ATOM 1518 N N . SER A 1 220 ? -15.160 10.562 -17.465 1.00 35.05 220 SER A N 1
ATOM 1519 C CA . SER A 1 220 ? -16.390 10.866 -18.181 1.00 31.30 220 SER A CA 1
ATOM 1520 C C . SER A 1 220 ? -16.052 11.519 -19.527 1.00 31.40 220 SER A C 1
ATOM 1521 O O . SER A 1 220 ? -15.031 12.232 -19.692 1.00 27.07 220 SER A O 1
ATOM 1524 N N . PHE A 1 221 ? -16.928 11.279 -20.490 1.00 29.13 221 PHE A N 1
ATOM 1525 C CA . PHE A 1 221 ? -16.852 11.935 -21.795 1.00 29.25 221 PHE A CA 1
ATOM 1526 C C . PHE A 1 221 ? -16.959 13.447 -21.635 1.00 30.70 221 PHE A C 1
ATOM 1527 O O . PHE A 1 221 ? -16.360 14.192 -22.411 1.00 30.27 221 PHE A O 1
ATOM 1535 N N . LEU A 1 222 ? -17.722 13.889 -20.631 1.00 27.77 222 LEU A N 1
ATOM 1536 C CA . LEU A 1 222 ? -17.945 15.307 -20.410 1.00 28.68 222 LEU A CA 1
ATOM 1537 C C . LEU A 1 222 ? -16.768 16.097 -19.810 1.00 31.15 222 LEU A C 1
ATOM 1538 O O . LEU A 1 222 ? -16.829 17.311 -19.752 1.00 35.17 222 LEU A O 1
ATOM 1543 N N . GLU A 1 223 ? -15.703 15.431 -19.406 1.00 31.17 223 GLU A N 1
ATOM 1544 C CA . GLU A 1 223 ? -14.464 16.119 -19.025 1.00 31.46 223 GLU A CA 1
ATOM 1545 C C . GLU A 1 223 ? -13.739 16.742 -20.228 1.00 31.63 223 GLU A C 1
ATOM 1546 O O . GLU A 1 223 ? -13.008 17.707 -20.075 1.00 34.09 223 GLU A O 1
ATOM 1552 N N . ALA A 1 224 ? -13.956 16.195 -21.423 1.00 32.12 224 ALA A N 1
ATOM 1553 C CA . ALA A 1 224 ? -13.285 16.650 -22.622 1.00 33.87 224 ALA A CA 1
ATOM 1554 C C . ALA A 1 224 ? -13.862 17.938 -23.148 1.00 36.57 224 ALA A C 1
ATOM 1555 O O . ALA A 1 224 ? -15.095 18.132 -23.163 1.00 33.66 224 ALA A O 1
ATOM 1557 N N . GLU A 1 225 ? -12.974 18.801 -23.632 1.00 37.65 225 GLU A N 1
ATOM 1558 C CA . GLU A 1 225 ? -13.393 20.067 -24.207 1.00 43.60 225 GLU A CA 1
ATOM 1559 C C . GLU A 1 225 ? -14.236 19.780 -25.462 1.00 43.24 225 GLU A C 1
ATOM 1560 O O . GLU A 1 225 ? -13.888 18.908 -26.277 1.00 39.82 225 GLU A O 1
ATOM 1566 N N . ASP A 1 226 ? -15.350 20.515 -25.556 1.00 44.54 226 ASP A N 1
ATOM 1567 C CA . ASP A 1 226 ? -16.346 20.404 -26.633 1.00 43.08 226 ASP A CA 1
ATOM 1568 C C . ASP A 1 226 ? -17.260 19.174 -26.555 1.00 36.92 226 ASP A C 1
ATOM 1569 O O . ASP A 1 226 ? -17.930 18.857 -27.517 1.00 39.10 226 ASP A O 1
ATOM 1574 N N . ALA A 1 227 ? -17.300 18.495 -25.413 1.00 35.94 227 ALA A N 1
ATOM 1575 C CA . ALA A 1 227 ? -18.164 17.329 -25.239 1.00 31.20 227 ALA A CA 1
ATOM 1576 C C . ALA A 1 227 ? -19.608 17.756 -25.133 1.00 29.74 227 ALA A C 1
ATOM 1577 O O . ALA A 1 227 ? -20.470 17.181 -25.809 1.00 29.53 227 ALA A O 1
ATOM 1579 N N . LYS A 1 228 ? -19.850 18.766 -24.282 1.00 28.69 228 LYS A N 1
ATOM 1580 C CA . LYS A 1 228 ? -21.173 19.318 -24.016 1.00 28.72 228 LYS A CA 1
ATOM 1581 C C . LYS A 1 228 ? -21.700 20.084 -25.219 1.00 33.22 228 LYS A C 1
ATOM 1582 O O . LYS A 1 228 ? -22.907 20.347 -25.345 1.00 31.89 228 LYS A O 1
ATOM 1584 N N . THR A 1 229 ? -20.788 20.417 -26.116 1.00 32.14 229 THR A N 1
ATOM 1585 C CA . THR A 1 229 ? -21.121 21.097 -27.340 1.00 35.37 229 THR A CA 1
ATOM 1586 C C . THR A 1 229 ? -21.752 20.142 -28.346 1.00 31.49 229 THR A C 1
ATOM 1587 O O . THR A 1 229 ? -22.680 20.510 -29.020 1.00 28.78 229 THR A O 1
ATOM 1591 N N . VAL A 1 230 ? -21.262 18.915 -28.404 1.00 27.79 230 VAL A N 1
ATOM 1592 C CA . VAL A 1 230 ? -21.659 17.965 -29.418 1.00 30.23 230 VAL A CA 1
ATOM 1593 C C . VAL A 1 230 ? -22.570 16.825 -28.914 1.00 29.44 230 VAL A C 1
ATOM 1594 O O . VAL A 1 230 ? -23.048 16.034 -29.714 1.00 28.50 230 VAL A O 1
ATOM 1598 N N . GLY A 1 231 ? -22.795 16.713 -27.602 1.00 25.94 231 GLY A N 1
ATOM 1599 C CA . GLY A 1 231 ? -23.403 15.504 -27.119 1.00 26.98 231 GLY A CA 1
ATOM 1600 C C . GLY A 1 231 ? -23.795 15.384 -25.668 1.00 25.06 231 GLY A C 1
ATOM 1601 O O . GLY A 1 231 ? -24.053 16.367 -24.993 1.00 22.47 231 GLY A O 1
ATOM 1602 N N . ALA A 1 232 ? -23.896 14.139 -25.217 1.00 22.62 232 ALA A N 1
ATOM 1603 C CA . ALA A 1 232 ? -24.417 13.851 -23.899 1.00 20.01 232 ALA A CA 1
ATOM 1604 C C . ALA A 1 232 ? -23.992 12.469 -23.453 1.00 19.85 232 ALA A C 1
ATOM 1605 O O . ALA A 1 232 ? -23.604 11.636 -24.265 1.00 20.79 232 ALA A O 1
ATOM 1607 N N . GLU A 1 233 ? -24.061 12.265 -22.153 1.00 20.45 233 GLU A N 1
ATOM 1608 C CA . GLU A 1 233 ? -23.679 10.998 -21.526 1.00 19.59 233 GLU A CA 1
ATOM 1609 C C . GLU A 1 233 ? -24.926 10.329 -20.880 1.00 18.18 233 GLU A C 1
ATOM 1610 O O . GLU A 1 233 ? -25.733 10.968 -20.234 1.00 18.78 233 GLU A O 1
ATOM 1616 N N . LEU A 1 234 ? -25.101 9.052 -21.120 1.00 18.50 234 LEU A N 1
ATOM 1617 C CA . LEU A 1 234 ? -26.145 8.286 -20.530 1.00 15.55 234 LEU A CA 1
ATOM 1618 C C . LEU A 1 234 ? -25.534 7.514 -19.356 1.00 19.15 234 LEU A C 1
ATOM 1619 O O . LEU A 1 234 ? -24.518 6.840 -19.537 1.00 19.42 234 LEU A O 1
ATOM 1624 N N . TYR A 1 235 ? -26.117 7.670 -18.169 1.00 18.79 235 TYR A N 1
ATOM 1625 C CA . TYR A 1 235 ? -25.641 7.021 -16.944 1.00 17.13 235 TYR A CA 1
ATOM 1626 C C . TYR A 1 235 ? -26.802 6.157 -16.413 1.00 17.61 235 TYR A C 1
ATOM 1627 O O . TYR A 1 235 ? -27.924 6.659 -16.226 1.00 16.26 235 TYR A O 1
ATOM 1636 N N . SER A 1 236 ? -26.531 4.889 -16.150 1.00 16.28 236 SER A N 1
ATOM 1637 C CA . SER A 1 236 ? -27.547 3.976 -15.593 1.00 17.76 236 SER A CA 1
ATOM 1638 C C . SER A 1 236 ? -27.273 3.710 -14.094 1.00 17.46 236 SER A C 1
ATOM 1639 O O . SER A 1 236 ? -26.141 3.773 -13.625 1.00 17.14 236 SER A O 1
ATOM 1642 N N . PHE A 1 237 ? -28.334 3.460 -13.368 1.00 15.71 237 PHE A N 1
ATOM 1643 C CA . PHE A 1 237 ? -28.213 3.068 -11.977 1.00 16.90 237 PHE A CA 1
ATOM 1644 C C . PHE A 1 237 ? -27.979 1.575 -11.860 1.00 17.07 237 PHE A C 1
ATOM 1645 O O . PHE A 1 237 ? -27.606 1.109 -10.803 1.00 16.88 237 PHE A O 1
ATOM 1653 N N . SER A 1 238 ? -28.200 0.856 -12.962 1.00 17.40 238 SER A N 1
ATOM 1654 C CA . SER A 1 238 ? -28.335 -0.608 -12.956 1.00 19.33 238 SER A CA 1
ATOM 1655 C C . SER A 1 238 ? -27.078 -1.330 -12.453 1.00 17.95 238 SER A C 1
ATOM 1656 O O . SER A 1 238 ? -27.167 -2.130 -11.527 1.00 20.09 238 SER A O 1
ATOM 1659 N N . LYS A 1 239 ? -25.925 -1.013 -12.999 1.00 17.80 239 LYS A N 1
ATOM 1660 C CA . LYS A 1 239 ? -24.670 -1.642 -12.627 1.00 18.75 239 LYS A CA 1
ATOM 1661 C C . LYS A 1 239 ? -23.929 -1.015 -11.445 1.00 19.79 239 LYS A C 1
ATOM 1662 O O . LYS A 1 239 ? -23.421 -1.704 -10.650 1.00 19.33 239 LYS A O 1
ATOM 1668 N N . THR A 1 240 ? -23.919 0.302 -11.358 1.00 18.15 240 THR A N 1
ATOM 1669 C CA . THR A 1 240 ? -23.232 1.012 -10.268 1.00 18.59 240 THR A CA 1
ATOM 1670 C C . THR A 1 240 ? -23.703 0.644 -8.859 1.00 18.69 240 THR A C 1
ATOM 1671 O O . THR A 1 240 ? -22.879 0.560 -7.957 1.00 18.94 240 THR A O 1
ATOM 1675 N N . PHE A 1 241 ? -25.023 0.452 -8.712 1.00 18.28 241 PHE A N 1
ATOM 1676 C CA . PHE A 1 241 ? -25.733 0.285 -7.449 1.00 17.75 241 PHE A CA 1
ATOM 1677 C C . PHE A 1 241 ? -26.561 -1.014 -7.368 1.00 18.85 241 PHE A C 1
ATOM 1678 O O . PHE A 1 241 ? -27.416 -1.135 -6.464 1.00 19.81 241 PHE A O 1
ATOM 1686 N N . ASN A 1 242 ? -26.366 -1.952 -8.310 1.00 18.30 242 ASN A N 1
ATOM 1687 C CA . ASN A 1 242 ? -27.124 -3.215 -8.348 1.00 17.61 242 ASN A CA 1
ATOM 1688 C C . ASN A 1 242 ? -28.605 -2.843 -8.281 1.00 19.16 242 ASN A C 1
ATOM 1689 O O . ASN A 1 242 ? -29.351 -3.307 -7.389 1.00 16.65 242 ASN A O 1
ATOM 1694 N N . MET A 1 243 ? -29.039 -1.982 -9.220 1.00 18.92 243 MET A N 1
ATOM 1695 C CA . MET A 1 243 ? -30.434 -1.552 -9.323 1.00 17.37 243 MET A CA 1
ATOM 1696 C C . MET A 1 243 ? -30.995 -1.830 -10.742 1.00 16.69 243 MET A C 1
ATOM 1697 O O . MET A 1 243 ? -31.833 -1.094 -11.228 1.00 17.65 243 MET A O 1
ATOM 1702 N N . ALA A 1 244 ? -30.547 -2.897 -11.384 1.00 14.26 244 ALA A N 1
ATOM 1703 C CA . ALA A 1 244 ? -31.022 -3.296 -12.710 1.00 16.93 244 ALA A CA 1
ATOM 1704 C C . ALA A 1 244 ? -32.563 -3.427 -12.762 1.00 15.27 244 ALA A C 1
ATOM 1705 O O . ALA A 1 244 ? -33.169 -3.015 -13.729 1.00 14.43 244 ALA A O 1
ATOM 1707 N N . GLY A 1 245 ? -33.166 -3.907 -11.685 1.00 12.94 245 GLY A N 1
ATOM 1708 C CA . GLY A 1 245 ? -34.608 -4.168 -11.637 1.00 13.97 245 GLY A CA 1
ATOM 1709 C C . GLY A 1 245 ? -35.413 -2.866 -11.443 1.00 14.70 245 GLY A C 1
ATOM 1710 O O . GLY A 1 245 ? -36.571 -2.809 -11.708 1.00 12.60 245 GLY A O 1
ATOM 1711 N N . TRP A 1 246 ? -34.752 -1.805 -11.010 1.00 15.32 246 TRP A N 1
ATOM 1712 C CA . TRP A 1 246 ? -35.440 -0.655 -10.603 1.00 16.95 246 TRP A CA 1
ATOM 1713 C C . TRP A 1 246 ? -35.770 0.221 -11.822 1.00 16.74 246 TRP A C 1
ATOM 1714 O O . TRP A 1 246 ? -36.731 0.987 -11.763 1.00 17.92 246 TRP A O 1
ATOM 1725 N N . ARG A 1 247 ? -34.993 0.084 -12.882 1.00 15.07 247 ARG A N 1
ATOM 1726 C CA . ARG A 1 247 ? -35.257 0.770 -14.196 1.00 16.46 247 ARG A CA 1
ATOM 1727 C C . ARG A 1 247 ? -35.106 2.298 -14.094 1.00 17.41 247 ARG A C 1
ATOM 1728 O O . ARG A 1 247 ? -36.060 3.043 -14.227 1.00 18.14 247 ARG A O 1
ATOM 1736 N N . MET A 1 248 ? -33.894 2.732 -13.856 1.00 17.56 248 MET A N 1
ATOM 1737 C CA . MET A 1 248 ? -33.612 4.131 -13.614 1.00 18.43 248 MET A CA 1
ATOM 1738 C C . MET A 1 248 ? -32.332 4.521 -14.290 1.00 18.01 248 MET A C 1
ATOM 1739 O O . MET A 1 248 ? -31.344 3.751 -14.267 1.00 16.21 248 MET A O 1
ATOM 1744 N N . ALA A 1 249 ? -32.372 5.697 -14.949 1.00 17.21 249 ALA A N 1
ATOM 1745 C CA . ALA A 1 249 ? -31.237 6.240 -15.659 1.00 16.85 249 ALA A CA 1
ATOM 1746 C C . ALA A 1 249 ? -31.388 7.728 -15.856 1.00 16.78 249 ALA A C 1
ATOM 1747 O O . ALA A 1 249 ? -32.427 8.259 -15.576 1.00 15.20 249 ALA A O 1
ATOM 1749 N N . PHE A 1 250 ? -30.329 8.394 -16.323 1.00 17.16 250 PHE A N 1
ATOM 1750 C CA . PHE A 1 250 ? -30.406 9.842 -16.662 1.00 17.82 250 PHE A CA 1
ATOM 1751 C C . PHE A 1 250 ? -29.457 10.175 -17.766 1.00 16.96 250 PHE A C 1
ATOM 1752 O O . PHE A 1 250 ? -28.502 9.438 -18.042 1.00 19.17 250 PHE A O 1
ATOM 1760 N N . ALA A 1 251 ? -29.701 11.277 -18.437 1.00 17.75 251 ALA A N 1
ATOM 1761 C CA . ALA A 1 251 ? -28.701 11.761 -19.376 1.00 17.47 251 ALA A CA 1
ATOM 1762 C C . ALA A 1 251 ? -28.287 13.120 -18.944 1.00 16.83 251 ALA A C 1
ATOM 1763 O O . ALA A 1 251 ? -29.097 13.856 -18.382 1.00 15.68 251 ALA A O 1
ATOM 1765 N N . VAL A 1 252 ? -27.023 13.422 -19.192 1.00 15.58 252 VAL A N 1
ATOM 1766 C CA . VAL A 1 252 ? -26.431 14.746 -18.929 1.00 18.89 252 VAL A CA 1
ATOM 1767 C C . VAL A 1 252 ? -25.661 15.175 -20.158 1.00 19.75 252 VAL A C 1
ATOM 1768 O O . VAL A 1 252 ? -24.892 14.411 -20.722 1.00 19.89 252 VAL A O 1
ATOM 1772 N N . GLY A 1 253 ? -25.882 16.408 -20.573 1.00 22.34 253 GLY A N 1
ATOM 1773 C CA . GLY A 1 253 ? -25.116 16.989 -21.667 1.00 23.65 253 GLY A CA 1
ATOM 1774 C C . GLY A 1 253 ? -25.740 18.251 -22.225 1.00 21.62 253 GLY A C 1
ATOM 1775 O O . GLY A 1 253 ? -26.424 18.998 -21.515 1.00 20.31 253 GLY A O 1
ATOM 1776 N N . ASN A 1 254 ? -25.512 18.452 -23.504 1.00 22.61 254 ASN A N 1
ATOM 1777 C CA . ASN A 1 254 ? -25.993 19.615 -24.210 1.00 23.06 254 ASN A CA 1
ATOM 1778 C C . ASN A 1 254 ? -27.448 19.938 -23.931 1.00 26.51 254 ASN A C 1
ATOM 1779 O O . ASN A 1 254 ? -28.322 19.080 -24.055 1.00 22.19 254 ASN A O 1
ATOM 1784 N N . GLU A 1 255 ? -27.679 21.209 -23.629 1.00 26.47 255 GLU A N 1
ATOM 1785 C CA . GLU A 1 255 ? -28.999 21.787 -23.324 1.00 25.90 255 GLU A CA 1
ATOM 1786 C C . GLU A 1 255 ? -30.064 21.593 -24.380 1.00 23.64 255 GLU A C 1
ATOM 1787 O O . GLU A 1 255 ? -31.256 21.429 -24.045 1.00 21.77 255 GLU A O 1
ATOM 1793 N N . LYS A 1 256 ? -29.660 21.674 -25.650 1.00 25.01 256 LYS A N 1
ATOM 1794 C CA . LYS A 1 256 ? -30.573 21.440 -26.785 1.00 27.70 256 LYS A CA 1
ATOM 1795 C C . LYS A 1 256 ? -31.058 19.981 -26.879 1.00 25.31 256 LYS A C 1
ATOM 1796 O O . LYS A 1 256 ? -32.258 19.714 -27.107 1.00 25.36 256 LYS A O 1
ATOM 1802 N N . ILE A 1 257 ? -30.121 19.048 -26.707 1.00 23.85 257 ILE A N 1
ATOM 1803 C CA . ILE A 1 257 ? -30.449 17.610 -26.662 1.00 22.66 257 ILE A CA 1
ATOM 1804 C C . ILE A 1 257 ? -31.493 17.355 -25.559 1.00 20.13 257 ILE A C 1
ATOM 1805 O O . ILE A 1 257 ? -32.527 16.809 -25.820 1.00 20.95 257 ILE A O 1
ATOM 1810 N N . ILE A 1 258 ? -31.231 17.853 -24.352 1.00 22.41 258 ILE A N 1
ATOM 1811 C CA . ILE A 1 258 ? -32.120 17.644 -23.224 1.00 20.79 258 ILE A CA 1
ATOM 1812 C C . ILE A 1 258 ? -33.499 18.282 -23.474 1.00 23.12 258 ILE A C 1
ATOM 1813 O O . ILE A 1 258 ? -34.527 17.691 -23.147 1.00 22.86 258 ILE A O 1
ATOM 1818 N N . GLN A 1 259 ? -33.558 19.470 -24.084 1.00 21.67 259 GLN A N 1
ATOM 1819 C CA . GLN A 1 259 ? -34.874 20.065 -24.371 1.00 20.99 259 GLN A CA 1
ATOM 1820 C C . GLN A 1 259 ? -35.701 19.164 -25.296 1.00 18.66 259 GLN A C 1
ATOM 1821 O O . GLN A 1 259 ? -36.922 19.026 -25.143 1.00 19.49 259 GLN A O 1
ATOM 1823 N N . ALA A 1 260 ? -35.040 18.609 -26.298 1.00 18.93 260 ALA A N 1
ATOM 1824 C CA . ALA A 1 260 ? -35.713 17.703 -27.220 1.00 20.22 260 ALA A CA 1
ATOM 1825 C C . ALA A 1 260 ? -36.222 16.462 -26.505 1.00 23.23 260 ALA A C 1
ATOM 1826 O O . ALA A 1 260 ? -37.357 16.021 -26.704 1.00 25.01 260 ALA A O 1
ATOM 1828 N N . VAL A 1 261 ? -35.372 15.907 -25.646 1.00 21.26 261 VAL A N 1
ATOM 1829 C CA . VAL A 1 261 ? -35.772 14.771 -24.880 1.00 22.61 261 VAL A CA 1
ATOM 1830 C C . VAL A 1 261 ? -37.008 15.150 -24.082 1.00 22.72 261 VAL A C 1
ATOM 1831 O O . VAL A 1 261 ? -37.938 14.367 -23.975 1.00 19.33 261 VAL A O 1
ATOM 1835 N N . ASN A 1 262 ? -36.989 16.330 -23.464 1.00 22.80 262 ASN A N 1
ATOM 1836 C CA . ASN A 1 262 ? -38.095 16.741 -22.606 1.00 25.13 262 ASN A CA 1
ATOM 1837 C C . ASN A 1 262 ? -39.404 16.871 -23.343 1.00 24.09 262 ASN A C 1
ATOM 1838 O O . ASN A 1 262 ? -40.453 16.645 -22.777 1.00 22.92 262 ASN A O 1
ATOM 1843 N N . GLU A 1 263 ? -39.312 17.289 -24.604 1.00 24.42 263 GLU A N 1
ATOM 1844 C CA . GLU A 1 263 ? -40.461 17.503 -25.414 1.00 24.38 263 GLU A CA 1
ATOM 1845 C C . GLU A 1 263 ? -41.072 16.188 -25.854 1.00 26.06 263 GLU A C 1
ATOM 1846 O O . GLU A 1 263 ? -42.280 16.076 -25.893 1.00 27.49 263 GLU A O 1
ATOM 1852 N N . PHE A 1 264 ? -40.234 15.216 -26.205 1.00 24.34 264 PHE A N 1
ATOM 1853 C CA . PHE A 1 264 ? -40.683 13.848 -26.492 1.00 21.11 264 PHE A CA 1
ATOM 1854 C C . PHE A 1 264 ? -41.350 13.257 -25.280 1.00 22.05 264 PHE A C 1
ATOM 1855 O O . PHE A 1 264 ? -42.490 12.836 -25.307 1.00 22.55 264 PHE A O 1
ATOM 1863 N N . GLN A 1 265 ? -40.636 13.250 -24.163 1.00 21.06 265 GLN A N 1
ATOM 1864 C CA . GLN A 1 265 ? -41.164 12.565 -22.992 1.00 20.15 265 GLN A CA 1
ATOM 1865 C C . GLN A 1 265 ? -42.365 13.180 -22.361 1.00 20.55 265 GLN A C 1
ATOM 1866 O O . GLN A 1 265 ? -43.098 12.485 -21.693 1.00 21.94 265 GLN A O 1
ATOM 1872 N N . ASP A 1 266 ? -42.609 14.478 -22.581 1.00 24.03 266 ASP A N 1
ATOM 1873 C CA . ASP A 1 266 ? -43.854 15.128 -22.123 1.00 23.35 266 ASP A CA 1
ATOM 1874 C C . ASP A 1 266 ? -45.111 14.429 -22.655 1.00 25.30 266 ASP A C 1
ATOM 1875 O O . ASP A 1 266 ? -46.135 14.393 -21.984 1.00 25.72 266 ASP A O 1
ATOM 1880 N N . HIS A 1 267 ? -45.026 13.890 -23.878 1.00 24.05 267 HIS A N 1
ATOM 1881 C CA . HIS A 1 267 ? -46.143 13.194 -24.485 1.00 24.85 267 HIS A CA 1
ATOM 1882 C C . HIS A 1 267 ? -46.224 11.720 -24.128 1.00 24.45 267 HIS A C 1
ATOM 1883 O O . HIS A 1 267 ? -47.246 11.087 -24.371 1.00 26.71 267 HIS A O 1
ATOM 1890 N N . VAL A 1 268 ? -45.148 11.169 -23.597 1.00 21.66 268 VAL A N 1
ATOM 1891 C CA . VAL A 1 268 ? -45.047 9.730 -23.437 1.00 26.03 268 VAL A CA 1
ATOM 1892 C C . VAL A 1 268 ? -45.103 9.310 -21.944 1.00 25.25 268 VAL A C 1
ATOM 1893 O O . VAL A 1 268 ? -45.662 8.270 -21.619 1.00 21.88 268 VAL A O 1
ATOM 1897 N N . PHE A 1 269 ? -44.604 10.178 -21.074 1.00 24.69 269 PHE A N 1
ATOM 1898 C CA . PHE A 1 269 ? -44.534 9.914 -19.643 1.00 25.50 269 PHE A CA 1
ATOM 1899 C C . PHE A 1 269 ? -44.968 11.068 -18.768 1.00 28.84 269 PHE A C 1
ATOM 1900 O O . PHE A 1 269 ? -45.261 12.183 -19.262 1.00 26.60 269 PHE A O 1
ATOM 1908 N N . VAL A 1 270 ? -45.073 10.769 -17.463 1.00 28.66 270 VAL A N 1
ATOM 1909 C CA . VAL A 1 270 ? -45.282 11.801 -16.438 1.00 29.51 270 VAL A CA 1
ATOM 1910 C C . VAL A 1 270 ? -44.284 11.585 -15.308 1.00 32.12 270 VAL A C 1
ATOM 1911 O O . VAL A 1 270 ? -44.643 11.297 -14.185 1.00 34.09 270 VAL A O 1
ATOM 1915 N N . GLY A 1 271 ? -43.007 11.752 -15.640 1.00 31.14 271 GLY A N 1
ATOM 1916 C CA . GLY A 1 271 ? -41.940 11.481 -14.726 1.00 31.61 271 GLY A CA 1
ATOM 1917 C C . GLY A 1 271 ? -41.932 10.011 -14.382 1.00 29.62 271 GLY A C 1
ATOM 1918 O O . GLY A 1 271 ? -42.026 9.171 -15.287 1.00 37.90 271 GLY A O 1
ATOM 1919 N N . MET A 1 272 ? -41.805 9.716 -13.099 1.00 30.31 272 MET A N 1
ATOM 1920 C CA . MET A 1 272 ? -41.634 8.356 -12.588 1.00 26.20 272 MET A CA 1
ATOM 1921 C C . MET A 1 272 ? -41.820 8.417 -11.062 1.00 23.63 272 MET A C 1
ATOM 1922 O O . MET A 1 272 ? -41.704 9.479 -10.471 1.00 21.07 272 MET A O 1
ATOM 1927 N N . PHE A 1 273 ? -42.109 7.287 -10.438 1.00 20.31 273 PHE A N 1
ATOM 1928 C CA . PHE A 1 273 ? -42.566 7.283 -9.034 1.00 18.67 273 PHE A CA 1
ATOM 1929 C C . PHE A 1 273 ? -41.628 8.055 -8.156 1.00 17.95 273 PHE A C 1
ATOM 1930 O O . PHE A 1 273 ? -40.407 7.843 -8.180 1.00 15.72 273 PHE A O 1
ATOM 1938 N N . GLY A 1 274 ? -42.203 8.983 -7.410 1.00 18.56 274 GLY A N 1
ATOM 1939 C CA . GLY A 1 274 ? -41.461 9.776 -6.465 1.00 16.76 274 GLY A CA 1
ATOM 1940 C C . GLY A 1 274 ? -40.560 8.953 -5.528 1.00 17.73 274 GLY A C 1
ATOM 1941 O O . GLY A 1 274 ? -39.457 9.371 -5.202 1.00 15.98 274 GLY A O 1
ATOM 1942 N N . GLY A 1 275 ? -41.066 7.812 -5.109 1.00 16.01 275 GLY A N 1
ATOM 1943 C CA . GLY A 1 275 ? -40.287 6.861 -4.274 1.00 18.81 275 GLY A CA 1
ATOM 1944 C C . GLY A 1 275 ? -39.002 6.377 -4.928 1.00 17.82 275 GLY A C 1
ATOM 1945 O O . GLY A 1 275 ? -37.975 6.363 -4.325 1.00 18.57 275 GLY A O 1
ATOM 1946 N N . LEU A 1 276 ? -39.082 6.005 -6.211 1.00 18.58 276 LEU A N 1
ATOM 1947 C CA . LEU A 1 276 ? -37.905 5.680 -6.971 1.00 17.40 276 LEU A CA 1
ATOM 1948 C C . LEU A 1 276 ? -36.943 6.813 -7.068 1.00 16.68 276 LEU A C 1
ATOM 1949 O O . LEU A 1 276 ? -35.715 6.601 -7.004 1.00 15.84 276 LEU A O 1
ATOM 1954 N N . GLN A 1 277 ? -37.447 8.028 -7.274 1.00 14.66 277 GLN A N 1
ATOM 1955 C CA . GLN A 1 277 ? -36.566 9.157 -7.433 1.00 14.31 277 GLN A CA 1
ATOM 1956 C C . GLN A 1 277 ? -35.840 9.457 -6.140 1.00 15.97 277 GLN A C 1
ATOM 1957 O O . GLN A 1 277 ? -34.656 9.855 -6.157 1.00 17.17 277 GLN A O 1
ATOM 1963 N N . GLN A 1 278 ? -36.536 9.282 -5.028 1.00 15.21 278 GLN A N 1
ATOM 1964 C CA . GLN A 1 278 ? -35.919 9.471 -3.722 1.00 19.02 278 GLN A CA 1
ATOM 1965 C C . GLN A 1 278 ? -34.819 8.432 -3.562 1.00 17.72 278 GLN A C 1
ATOM 1966 O O . GLN A 1 278 ? -33.757 8.752 -3.148 1.00 22.68 278 GLN A O 1
ATOM 1972 N N . ALA A 1 279 ? -35.106 7.187 -3.922 1.00 17.22 279 ALA A N 1
ATOM 1973 C CA . ALA A 1 279 ? -34.140 6.104 -3.810 1.00 15.46 279 ALA A CA 1
ATOM 1974 C C . ALA A 1 279 ? -32.911 6.389 -4.652 1.00 16.62 279 ALA A C 1
ATOM 1975 O O . ALA A 1 279 ? -31.795 6.186 -4.202 1.00 15.82 279 ALA A O 1
ATOM 1977 N N . ALA A 1 280 ? -33.114 6.951 -5.856 1.00 16.38 280 ALA A N 1
ATOM 1978 C CA . ALA A 1 280 ? -32.051 7.326 -6.740 1.00 15.37 280 ALA A CA 1
ATOM 1979 C C . ALA A 1 280 ? -31.208 8.475 -6.145 1.00 15.68 280 ALA A C 1
ATOM 1980 O O . ALA A 1 280 ? -29.990 8.521 -6.283 1.00 18.48 280 ALA A O 1
ATOM 1982 N N . SER A 1 281 ? -31.867 9.378 -5.474 1.00 17.67 281 SER A N 1
ATOM 1983 C CA . SER A 1 281 ? -31.181 10.479 -4.786 1.00 20.35 281 SER A CA 1
ATOM 1984 C C . SER A 1 281 ? -30.325 9.967 -3.598 1.00 20.97 281 SER A C 1
ATOM 1985 O O . SER A 1 281 ? -29.217 10.453 -3.388 1.00 19.58 281 SER A O 1
ATOM 1988 N N . ALA A 1 282 ? -30.805 8.933 -2.918 1.00 17.91 282 ALA A N 1
ATOM 1989 C CA . ALA A 1 282 ? -30.007 8.278 -1.843 1.00 19.72 282 ALA A CA 1
ATOM 1990 C C . ALA A 1 282 ? -28.833 7.515 -2.403 1.00 18.50 282 ALA A C 1
ATOM 1991 O O . ALA A 1 282 ? -27.741 7.606 -1.873 1.00 19.21 282 ALA A O 1
ATOM 1993 N N . ALA A 1 283 ? -29.027 6.824 -3.536 1.00 17.60 283 ALA A N 1
ATOM 1994 C CA . ALA A 1 283 ? -27.918 6.226 -4.250 1.00 17.01 283 ALA A CA 1
ATOM 1995 C C . ALA A 1 283 ? -26.764 7.204 -4.581 1.00 17.00 283 ALA A C 1
ATOM 1996 O O . ALA A 1 283 ? -25.600 6.949 -4.291 1.00 18.35 283 ALA A O 1
ATOM 1998 N N . LEU A 1 284 ? -27.097 8.330 -5.186 1.00 16.84 284 LEU A N 1
ATOM 1999 C CA . LEU A 1 284 ? -26.083 9.246 -5.712 1.00 20.14 284 LEU A CA 1
ATOM 2000 C C . LEU A 1 284 ? -25.319 9.954 -4.605 1.00 22.40 284 LEU A C 1
ATOM 2001 O O . L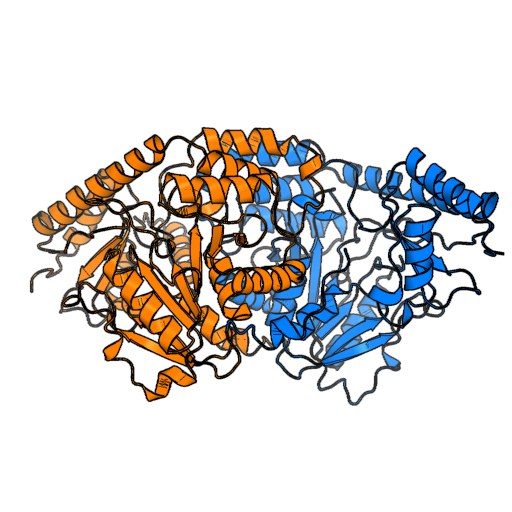EU A 1 284 ? -24.116 10.194 -4.719 1.00 20.68 284 LEU A O 1
ATOM 2006 N N . SER A 1 285 ? -26.014 10.273 -3.523 1.00 24.96 285 SER A N 1
ATOM 2007 C CA . SER A 1 285 ? -25.384 11.044 -2.454 1.00 26.64 285 SER A CA 1
ATOM 2008 C C . SER A 1 285 ? -24.738 10.132 -1.426 1.00 27.50 285 SER A C 1
ATOM 2009 O O . SER A 1 285 ? -24.045 10.595 -0.540 1.00 27.53 285 SER A O 1
ATOM 2012 N N . GLY A 1 286 ? -24.962 8.831 -1.553 1.00 26.11 286 GLY A N 1
ATOM 2013 C CA . GLY A 1 286 ? -24.434 7.861 -0.627 1.00 25.38 286 GLY A CA 1
ATOM 2014 C C . GLY A 1 286 ? -22.920 7.782 -0.726 1.00 25.58 286 GLY A C 1
ATOM 2015 O O . GLY A 1 286 ? -22.301 8.247 -1.689 1.00 27.69 286 GLY A O 1
ATOM 2016 N N . ASP A 1 287 ? -22.322 7.223 0.307 1.00 27.79 287 ASP A N 1
ATOM 2017 C CA . ASP A 1 287 ? -20.865 7.008 0.325 1.00 29.37 287 ASP A CA 1
ATOM 2018 C C . ASP A 1 287 ? -20.344 6.202 -0.887 1.00 25.91 287 ASP A C 1
ATOM 2019 O O . ASP A 1 287 ? -20.884 5.140 -1.208 1.00 22.59 287 ASP A O 1
ATOM 2024 N N . PRO A 1 288 ? -19.287 6.701 -1.540 1.00 25.52 288 PRO A N 1
ATOM 2025 C CA . PRO A 1 288 ? -18.675 5.994 -2.679 1.00 26.28 288 PRO A CA 1
ATOM 2026 C C . PRO A 1 288 ? -18.001 4.676 -2.307 1.00 25.80 288 PRO A C 1
ATOM 2027 O O . PRO A 1 288 ? -17.759 3.853 -3.194 1.00 21.67 288 PRO A O 1
ATOM 2031 N N . GLU A 1 289 ? -17.734 4.479 -1.007 1.00 23.65 289 GLU A N 1
ATOM 2032 C CA . GLU A 1 289 ? -17.160 3.252 -0.525 1.00 25.81 289 GLU A CA 1
ATOM 2033 C C . GLU A 1 289 ? -18.016 2.036 -0.907 1.00 21.95 289 GLU A C 1
ATOM 2034 O O . GLU A 1 289 ? -17.474 0.957 -1.199 1.00 19.94 289 GLU A O 1
ATOM 2040 N N . HIS A 1 290 ? -19.335 2.204 -0.932 1.00 20.80 290 HIS A N 1
ATOM 2041 C CA . HIS A 1 290 ? -20.225 1.155 -1.427 1.00 18.71 290 HIS A CA 1
ATOM 2042 C C . HIS A 1 290 ? -19.870 0.647 -2.821 1.00 19.49 290 HIS A C 1
ATOM 2043 O O . HIS A 1 290 ? -19.734 -0.532 -3.038 1.00 23.45 290 HIS A O 1
ATOM 2050 N N . THR A 1 291 ? -19.709 1.555 -3.755 1.00 20.61 291 THR A N 1
ATOM 2051 C CA . THR A 1 291 ? -19.413 1.192 -5.117 1.00 21.99 291 THR A CA 1
ATOM 2052 C C . THR A 1 291 ? -18.005 0.590 -5.241 1.00 23.41 291 THR A C 1
ATOM 2053 O O . THR A 1 291 ? -17.844 -0.425 -5.938 1.00 25.98 291 THR A O 1
ATOM 2057 N N . GLU A 1 292 ? -17.020 1.199 -4.585 1.00 23.51 292 GLU A N 1
ATOM 2058 C CA . GLU A 1 292 ? -15.644 0.646 -4.537 1.00 26.22 292 GLU A CA 1
ATOM 2059 C C . GLU A 1 292 ? -15.540 -0.775 -3.989 1.00 24.82 292 GLU A C 1
ATOM 2060 O O . GLU A 1 292 ? -14.729 -1.540 -4.442 1.00 29.14 292 GLU A O 1
ATOM 2066 N N . SER A 1 293 ? -16.353 -1.107 -2.999 1.00 24.08 293 SER A N 1
ATOM 2067 C CA . SER A 1 293 ? -16.450 -2.443 -2.502 1.00 25.45 293 SER A CA 1
ATOM 2068 C C . SER A 1 293 ? -16.930 -3.386 -3.603 1.00 24.36 293 SER A C 1
ATOM 2069 O O . SER A 1 293 ? -16.348 -4.441 -3.800 1.00 24.21 293 SER A O 1
ATOM 2072 N N . LEU A 1 294 ? -17.969 -2.985 -4.317 1.00 24.92 294 LEU A N 1
ATOM 2073 C CA . LEU A 1 294 ? -18.536 -3.819 -5.409 1.00 25.26 294 LEU A CA 1
ATOM 2074 C C . LEU A 1 294 ? -17.521 -4.033 -6.537 1.00 23.97 294 LEU A C 1
ATOM 2075 O O . LEU A 1 294 ? -17.354 -5.150 -7.038 1.00 29.49 294 LEU A O 1
ATOM 2080 N N . LYS A 1 295 ? -16.868 -2.960 -6.917 1.00 26.25 295 LYS A N 1
ATOM 2081 C CA . LYS A 1 295 ? -15.727 -2.982 -7.815 1.00 28.80 295 LYS A CA 1
ATOM 2082 C C . LYS A 1 295 ? -14.635 -3.968 -7.358 1.00 31.23 295 LYS A C 1
ATOM 2083 O O . LYS A 1 295 ? -14.101 -4.724 -8.147 1.00 27.78 295 LYS A O 1
ATOM 2089 N N . ARG A 1 296 ? -14.342 -3.988 -6.059 1.00 29.57 296 ARG A N 1
ATOM 2090 C CA . ARG A 1 296 ? -13.428 -4.964 -5.514 1.00 27.01 296 ARG A CA 1
ATOM 2091 C C . ARG A 1 296 ? -13.928 -6.390 -5.668 1.00 27.22 296 ARG A C 1
ATOM 2092 O O . ARG A 1 296 ? -13.143 -7.304 -5.969 1.00 30.22 296 ARG A O 1
ATOM 2100 N N . ILE A 1 297 ? -15.218 -6.616 -5.454 1.00 25.20 297 ILE A N 1
ATOM 2101 C CA . ILE A 1 297 ? -15.777 -7.951 -5.621 1.00 24.64 297 ILE A CA 1
ATOM 2102 C C . ILE A 1 297 ? -15.605 -8.459 -7.071 1.00 25.73 297 ILE A C 1
ATOM 2103 O O . ILE A 1 297 ? -15.075 -9.538 -7.296 1.00 24.77 297 ILE A O 1
ATOM 2108 N N . TYR A 1 298 ? -16.027 -7.659 -8.042 1.00 25.35 298 TYR A N 1
ATOM 2109 C CA . TYR A 1 298 ? -15.853 -8.014 -9.473 1.00 23.74 298 TYR A CA 1
ATOM 2110 C C . TYR A 1 298 ? -14.390 -8.293 -9.840 1.00 27.10 298 TYR A C 1
ATOM 2111 O O . TYR A 1 298 ? -14.100 -9.282 -10.515 1.00 26.43 298 TYR A O 1
ATOM 2120 N N . LYS A 1 299 ? -13.483 -7.425 -9.396 1.00 24.83 299 LYS A N 1
ATOM 2121 C CA . LYS A 1 299 ? -12.069 -7.609 -9.609 1.00 27.97 299 LYS A CA 1
ATOM 2122 C C . LYS A 1 299 ? -11.529 -8.969 -9.095 1.00 28.34 299 LYS A C 1
ATOM 2123 O O . LYS A 1 299 ? -10.887 -9.687 -9.811 1.00 28.57 299 LYS A O 1
ATOM 2129 N N . GLU A 1 300 ? -11.819 -9.316 -7.858 1.00 29.38 300 GLU A N 1
ATOM 2130 C CA . GLU A 1 300 ? -11.402 -10.595 -7.312 1.00 30.67 300 GLU A CA 1
ATOM 2131 C C . GLU A 1 300 ? -11.978 -11.763 -8.100 1.00 32.50 300 GLU A C 1
ATOM 2132 O O . GLU A 1 300 ? -11.279 -12.743 -8.256 1.00 33.90 300 GLU A O 1
ATOM 2134 N N . ARG A 1 301 ? -13.226 -11.669 -8.578 1.00 26.25 301 ARG A N 1
ATOM 2135 C CA . ARG A 1 301 ? -13.857 -12.755 -9.337 1.00 29.08 301 ARG A CA 1
ATOM 2136 C C . ARG A 1 301 ? -13.178 -12.944 -10.707 1.00 28.53 301 ARG A C 1
ATOM 2137 O O . ARG A 1 301 ? -13.075 -14.078 -11.209 1.00 28.52 301 ARG A O 1
ATOM 2145 N N . ILE A 1 302 ? -12.738 -11.839 -11.285 1.00 24.94 302 ILE A N 1
ATOM 2146 C CA . ILE A 1 302 ? -12.069 -11.840 -12.575 1.00 29.93 302 ILE A CA 1
ATOM 2147 C C . ILE A 1 302 ? -10.695 -12.506 -12.450 1.00 31.87 302 ILE A C 1
ATOM 2148 O O . ILE A 1 302 ? -10.263 -13.232 -13.342 1.00 33.68 302 ILE A O 1
ATOM 2153 N N . ASP A 1 303 ? -10.014 -12.243 -11.348 1.00 31.83 303 ASP A N 1
ATOM 2154 C CA . ASP A 1 303 ? -8.722 -12.885 -11.091 1.00 33.05 303 ASP A CA 1
ATOM 2155 C C . ASP A 1 303 ? -8.912 -14.388 -10.857 1.00 36.74 303 ASP A C 1
ATOM 2156 O O . ASP A 1 303 ? -8.266 -15.239 -11.508 1.00 41.47 303 ASP A O 1
ATOM 2161 N N . PHE A 1 304 ? -9.815 -14.722 -9.947 1.00 32.57 304 PHE A N 1
ATOM 2162 C CA . PHE A 1 304 ? -10.207 -16.105 -9.729 1.00 37.33 304 PHE A CA 1
ATOM 2163 C C . PHE A 1 304 ? -10.519 -16.849 -11.044 1.00 40.48 304 PHE A C 1
ATOM 2164 O O . PHE A 1 304 ? -9.968 -17.910 -11.333 1.00 37.87 304 PHE A O 1
ATOM 2172 N N . PHE A 1 305 ? -11.386 -16.257 -11.849 1.00 34.91 305 PHE A N 1
ATOM 2173 C CA . PHE A 1 305 ? -11.868 -16.889 -13.045 1.00 33.19 305 PHE A CA 1
ATOM 2174 C C . PHE A 1 305 ? -10.821 -17.089 -14.123 1.00 32.69 305 PHE A C 1
ATOM 2175 O O . PHE A 1 305 ? -10.713 -18.163 -14.677 1.00 36.55 305 PHE A O 1
ATOM 2183 N N . THR A 1 306 ? -10.099 -16.049 -14.471 1.00 30.58 306 THR A N 1
ATOM 2184 C CA . THR A 1 306 ? -9.144 -16.138 -15.554 1.00 33.78 306 THR A CA 1
ATOM 2185 C C . THR A 1 306 ? -7.896 -17.003 -15.217 1.00 40.05 306 THR A C 1
ATOM 2186 O O . THR A 1 306 ? -7.318 -17.663 -16.105 1.00 40.67 306 THR A O 1
ATOM 2190 N N . ALA A 1 307 ? -7.494 -17.011 -13.940 1.00 39.16 307 ALA A N 1
ATOM 2191 C CA . ALA A 1 307 ? -6.400 -17.863 -13.481 1.00 35.49 307 ALA A CA 1
ATOM 2192 C C . ALA A 1 307 ? -6.809 -19.325 -13.510 1.00 40.55 307 ALA A C 1
ATOM 2193 O O . ALA A 1 307 ? -6.081 -20.182 -14.014 1.00 39.29 307 ALA A O 1
ATOM 2195 N N . LEU A 1 308 ? -7.979 -19.620 -12.961 1.00 40.54 308 LEU A N 1
ATOM 2196 C CA . LEU A 1 308 ? -8.486 -20.988 -12.996 1.00 39.43 308 LEU A CA 1
ATOM 2197 C C . LEU A 1 308 ? -8.779 -21.525 -14.403 1.00 40.47 308 LEU A C 1
ATOM 2198 O O . LEU A 1 308 ? -8.634 -22.724 -14.659 1.00 33.90 308 LEU A O 1
ATOM 2203 N N . CYS A 1 309 ? -9.181 -20.640 -15.307 1.00 38.90 309 CYS A N 1
ATOM 2204 C CA . CYS A 1 309 ? -9.413 -21.016 -16.700 1.00 38.50 309 CYS A CA 1
ATOM 2205 C C . CYS A 1 309 ? -8.117 -21.446 -17.398 1.00 40.55 309 CYS A C 1
ATOM 2206 O O . CYS A 1 309 ? -8.081 -22.471 -18.092 1.00 37.66 309 CYS A O 1
ATOM 2209 N N . GLU A 1 310 ? -7.056 -20.681 -17.199 1.00 39.07 310 GLU A N 1
ATOM 2210 C CA . GLU A 1 310 ? -5.804 -21.004 -17.843 1.00 47.96 310 GLU A CA 1
ATOM 2211 C C . GLU A 1 310 ? -5.206 -22.296 -17.273 1.00 49.16 310 GLU A C 1
ATOM 2212 O O . GLU A 1 310 ? -4.879 -23.194 -18.027 1.00 43.73 310 GLU A O 1
ATOM 2218 N N . LYS A 1 311 ? -5.140 -22.375 -15.944 1.00 47.51 311 LYS A N 1
ATOM 2219 C CA . LYS A 1 311 ? -4.581 -23.499 -15.233 1.00 50.92 311 LYS A CA 1
ATOM 2220 C C . LYS A 1 311 ? -5.312 -24.808 -15.537 1.00 51.50 311 LYS A C 1
ATOM 2221 O O . LYS A 1 311 ? -4.661 -25.813 -15.859 1.00 52.40 311 LYS A O 1
ATOM 2223 N N . GLU A 1 312 ? -6.649 -24.780 -15.458 1.00 46.32 312 GLU A N 1
ATOM 2224 C CA . GLU A 1 312 ? -7.467 -25.999 -15.548 1.00 47.18 312 GLU A CA 1
ATOM 2225 C C . GLU A 1 312 ? -8.046 -26.342 -16.934 1.00 47.65 312 GLU A C 1
ATOM 2226 O O . GLU A 1 312 ? -8.562 -27.442 -17.128 1.00 53.68 312 GLU A O 1
ATOM 2232 N N . LEU A 1 313 ? -7.971 -25.414 -17.879 1.00 45.63 313 LEU A N 1
ATOM 2233 C CA . LEU A 1 313 ? -8.505 -25.642 -19.222 1.00 41.26 313 LEU A CA 1
ATOM 2234 C C . LEU A 1 313 ? -7.521 -25.332 -20.330 1.00 39.87 313 LEU A C 1
ATOM 2235 O O . LEU A 1 313 ? -7.645 -25.891 -21.424 1.00 40.61 313 LEU A O 1
ATOM 2240 N N . GLY A 1 314 ? -6.564 -24.445 -20.064 1.00 36.75 314 GLY A N 1
ATOM 2241 C CA . GLY A 1 314 ? -5.632 -23.980 -21.080 1.00 39.21 314 GLY A CA 1
ATOM 2242 C C . GLY A 1 314 ? -6.142 -22.775 -21.853 1.00 38.91 314 GLY A C 1
ATOM 2243 O O . GLY A 1 314 ? -5.498 -22.318 -22.787 1.00 35.59 314 GLY A O 1
ATOM 2244 N N . TRP A 1 315 ? -7.289 -22.246 -21.434 1.00 39.57 315 TRP A N 1
ATOM 2245 C CA . TRP A 1 315 ? -7.899 -21.062 -22.043 1.00 36.34 315 TRP A CA 1
ATOM 2246 C C . TRP A 1 315 ? -7.225 -19.777 -21.589 1.00 39.83 315 TRP A C 1
ATOM 2247 O O . TRP A 1 315 ? -7.409 -19.336 -20.457 1.00 44.15 315 TRP A O 1
ATOM 2258 N N . LYS A 1 316 ? -6.445 -19.168 -22.467 1.00 43.26 316 LYS A N 1
ATOM 2259 C CA . LYS A 1 316 ? -5.761 -17.920 -22.160 1.00 44.45 316 LYS A CA 1
ATOM 2260 C C . LYS A 1 316 ? -6.686 -16.736 -22.426 1.00 41.84 316 LYS A C 1
ATOM 2261 O O . LYS A 1 316 ? -7.110 -16.532 -23.556 1.00 37.68 316 LYS A O 1
ATOM 2263 N N . MET A 1 317 ? -6.962 -15.951 -21.387 1.00 40.36 317 MET A N 1
ATOM 2264 C CA . MET A 1 317 ? -7.878 -14.802 -21.473 1.00 41.75 317 MET A CA 1
ATOM 2265 C C . MET A 1 317 ? -7.249 -13.496 -21.022 1.00 41.96 317 MET A C 1
ATOM 2266 O O . MET A 1 317 ? -6.588 -13.434 -19.964 1.00 46.98 317 MET A O 1
ATOM 2271 N N . GLU A 1 318 ? -7.533 -12.438 -21.780 1.00 41.56 318 GLU A N 1
ATOM 2272 C CA . GLU A 1 318 ? -7.319 -11.063 -21.315 1.00 41.97 318 GLU A CA 1
ATOM 2273 C C . GLU A 1 318 ? -8.043 -10.884 -19.986 1.00 40.99 318 GLU A C 1
ATOM 2274 O O . GLU A 1 318 ? -9.145 -11.418 -19.803 1.00 38.21 318 GLU A O 1
ATOM 2280 N N . LYS A 1 319 ? -7.440 -10.147 -19.057 1.00 39.01 319 LYS A N 1
ATOM 2281 C CA . LYS A 1 319 ? -8.218 -9.589 -17.962 1.00 37.39 319 LYS A CA 1
ATOM 2282 C C . LYS A 1 319 ? -8.735 -8.266 -18.495 1.00 34.57 319 LYS A C 1
ATOM 2283 O O . LYS A 1 319 ? -7.965 -7.512 -19.109 1.00 39.77 319 LYS A O 1
ATOM 2289 N N . PRO A 1 320 ? -10.035 -7.996 -18.317 1.00 27.50 320 PRO A N 1
ATOM 2290 C CA . PRO A 1 320 ? -10.569 -6.722 -18.815 1.00 26.75 320 PRO A CA 1
ATOM 2291 C C . PRO A 1 320 ? -10.041 -5.568 -17.986 1.00 26.83 320 PRO A C 1
ATOM 2292 O O . PRO A 1 320 ? -9.858 -5.718 -16.789 1.00 28.10 320 PRO A O 1
ATOM 2296 N N . LYS A 1 321 ? -9.806 -4.437 -18.620 1.00 27.35 321 LYS A N 1
ATOM 2297 C CA . LYS A 1 321 ? -9.476 -3.208 -17.943 1.00 26.94 321 LYS A CA 1
ATOM 2298 C C . LYS A 1 321 ? -10.696 -2.571 -17.243 1.00 26.88 321 LYS A C 1
ATOM 2299 O O . LYS A 1 321 ? -10.540 -1.749 -16.346 1.00 26.02 321 LYS A O 1
ATOM 2301 N N . GLY A 1 322 ? -11.904 -2.979 -17.640 1.00 23.90 322 GLY A N 1
ATOM 2302 C CA . GLY A 1 322 ? -13.141 -2.393 -17.142 1.00 24.64 322 GLY A CA 1
ATOM 2303 C C . GLY A 1 322 ? -14.333 -3.292 -17.339 1.00 23.71 322 GLY A C 1
ATOM 2304 O O . GLY A 1 322 ? -14.242 -4.304 -18.034 1.00 24.23 322 GLY A O 1
ATOM 2305 N N . THR A 1 323 ? -15.455 -2.931 -16.727 1.00 20.83 323 THR A N 1
ATOM 2306 C CA . THR A 1 323 ? -16.652 -3.780 -16.672 1.00 19.28 323 THR A CA 1
ATOM 2307 C C . THR A 1 323 ? -16.388 -5.123 -15.967 1.00 21.65 323 THR A C 1
ATOM 2308 O O . THR A 1 323 ? -15.238 -5.441 -15.641 1.00 24.68 323 THR A O 1
ATOM 2312 N N . PHE A 1 324 ? -17.453 -5.923 -15.794 1.00 21.83 324 PHE A N 1
ATOM 2313 C CA . PHE A 1 324 ? -17.367 -7.253 -15.222 1.00 22.00 324 PHE A CA 1
ATOM 2314 C C . PHE A 1 324 ? -17.425 -8.384 -16.278 1.00 21.23 324 PHE A C 1
ATOM 2315 O O . PHE A 1 324 ? -17.722 -9.528 -15.932 1.00 25.02 324 PHE A O 1
ATOM 2323 N N . TYR A 1 325 ? -17.125 -8.045 -17.526 1.00 17.29 325 TYR A N 1
ATOM 2324 C CA . TYR A 1 325 ? -17.160 -8.967 -18.645 1.00 20.16 325 TYR A CA 1
ATOM 2325 C C . TYR A 1 325 ? -15.749 -9.455 -18.993 1.00 21.54 325 TYR A C 1
ATOM 2326 O O . TYR A 1 325 ? -14.798 -8.668 -18.975 1.00 21.43 325 TYR A O 1
ATOM 2335 N N . VAL A 1 326 ? -15.628 -10.747 -19.277 1.00 21.29 326 VAL A N 1
ATOM 2336 C CA . VAL A 1 326 ? -14.412 -11.296 -19.900 1.00 20.91 326 VAL A CA 1
ATOM 2337 C C . VAL A 1 326 ? -14.757 -11.646 -21.383 1.00 22.93 326 VAL A C 1
ATOM 2338 O O . VAL A 1 326 ? -15.744 -12.342 -21.672 1.00 26.78 326 VAL A O 1
ATOM 2342 N N . TRP A 1 327 ? -13.930 -11.157 -22.282 1.00 23.40 327 TRP A N 1
ATOM 2343 C CA . TRP A 1 327 ? -14.037 -11.376 -23.740 1.00 23.89 327 TRP A CA 1
ATOM 2344 C C . TRP A 1 327 ? -12.960 -12.410 -24.135 1.00 25.66 327 TRP A C 1
ATOM 2345 O O . TRP A 1 327 ? -11.773 -12.100 -24.193 1.00 28.60 327 TRP A O 1
ATOM 2356 N N . ALA A 1 328 ? -13.389 -13.637 -24.381 1.00 25.44 328 ALA A N 1
ATOM 2357 C CA . ALA A 1 328 ? -12.483 -14.745 -24.635 1.00 31.00 328 ALA A CA 1
ATOM 2358 C C . ALA A 1 328 ? -12.633 -15.379 -26.049 1.00 31.73 328 ALA A C 1
ATOM 2359 O O . ALA A 1 328 ? -13.756 -15.539 -26.539 1.00 28.27 328 ALA A O 1
ATOM 2361 N N . GLU A 1 329 ? -11.495 -15.747 -26.650 1.00 34.69 329 GLU A N 1
ATOM 2362 C CA . GLU A 1 329 ? -11.458 -16.375 -27.977 1.00 36.32 329 GLU A CA 1
ATOM 2363 C C . GLU A 1 329 ? -11.996 -17.807 -27.890 1.00 35.82 329 GLU A C 1
ATOM 2364 O O . GLU A 1 329 ? -11.685 -18.558 -26.972 1.00 31.68 329 GLU A O 1
ATOM 2370 N N . ILE A 1 330 ? -12.840 -18.166 -28.849 1.00 37.10 330 ILE A N 1
ATOM 2371 C CA . ILE A 1 330 ? -13.436 -19.503 -28.904 1.00 38.08 330 ILE A CA 1
ATOM 2372 C C . ILE A 1 330 ? -12.405 -20.466 -29.508 1.00 37.16 330 ILE A C 1
ATOM 2373 O O . ILE A 1 330 ? -11.515 -20.022 -30.229 1.00 36.51 330 ILE A O 1
ATOM 2378 N N . PRO A 1 331 ? -12.525 -21.772 -29.219 1.00 41.27 331 PRO A N 1
ATOM 2379 C CA . PRO A 1 331 ? -11.534 -22.718 -29.793 1.00 47.33 331 PRO A CA 1
ATOM 2380 C C . PRO A 1 331 ? -11.539 -22.708 -31.330 1.00 50.71 331 PRO A C 1
ATOM 2381 O O . PRO A 1 331 ? -12.607 -22.620 -31.938 1.00 44.77 331 PRO A O 1
ATOM 2385 N N . ASN A 1 332 ? -10.339 -22.791 -31.912 1.00 53.39 332 ASN A N 1
ATOM 2386 C CA . ASN A 1 332 ? -10.122 -22.834 -33.371 1.00 52.91 332 ASN A CA 1
ATOM 2387 C C . ASN A 1 332 ? -11.012 -23.788 -34.166 1.00 52.65 332 ASN A C 1
ATOM 2388 O O . ASN A 1 332 ? -11.201 -23.595 -35.362 1.00 57.03 332 ASN A O 1
ATOM 2393 N N . THR A 1 333 ? -11.566 -24.794 -33.499 1.00 55.46 333 THR A N 1
ATOM 2394 C CA . THR A 1 333 ? -12.323 -25.863 -34.142 1.00 52.40 333 THR A CA 1
ATOM 2395 C C . THR A 1 333 ? -13.811 -25.583 -34.258 1.00 54.11 333 THR A C 1
ATOM 2396 O O . THR A 1 333 ? -14.563 -26.446 -34.706 1.00 59.13 333 THR A O 1
ATOM 2400 N N . PHE A 1 334 ? -14.244 -24.399 -33.834 1.00 50.31 334 PHE A N 1
ATOM 2401 C CA . PHE A 1 334 ? -15.645 -24.041 -33.848 1.00 49.17 334 PHE A CA 1
ATOM 2402 C C . PHE A 1 334 ? -15.954 -23.044 -34.961 1.00 49.97 334 PHE A C 1
ATOM 2403 O O . PHE A 1 334 ? -15.156 -22.170 -35.289 1.00 48.69 334 PHE A O 1
ATOM 2411 N N . GLU A 1 335 ? -17.126 -23.216 -35.547 1.00 52.38 335 GLU A N 1
ATOM 2412 C CA . GLU A 1 335 ? -17.578 -22.394 -36.669 1.00 53.93 335 GLU A CA 1
ATOM 2413 C C . GLU A 1 335 ? -17.744 -20.937 -36.211 1.00 55.25 335 GLU A C 1
ATOM 2414 O O . GLU A 1 335 ? -16.971 -20.037 -36.604 1.00 50.39 335 GLU A O 1
ATOM 2420 N N . THR A 1 336 ? -18.703 -20.743 -35.309 1.00 49.76 336 THR A N 1
ATOM 2421 C CA . THR A 1 336 ? -19.076 -19.421 -34.840 1.00 44.95 336 THR A CA 1
ATOM 2422 C C . THR A 1 336 ? -19.260 -19.465 -33.342 1.00 39.64 336 THR A C 1
ATOM 2423 O O . THR A 1 336 ? -19.483 -20.523 -32.755 1.00 39.14 336 THR A O 1
ATOM 2427 N N . SER A 1 337 ? -19.210 -18.281 -32.751 1.00 37.95 337 SER A N 1
ATOM 2428 C CA . SER A 1 337 ? -19.452 -18.100 -31.348 1.00 32.63 337 SER A CA 1
ATOM 2429 C C . SER A 1 337 ? -20.779 -18.701 -30.938 1.00 34.38 337 SER A C 1
ATOM 2430 O O . SER A 1 337 ? -20.910 -19.249 -29.823 1.00 35.76 337 SER A O 1
ATOM 2433 N N . HIS A 1 338 ? -21.761 -18.614 -31.837 1.00 31.09 338 HIS A N 1
ATOM 2434 C CA . HIS A 1 338 ? -23.087 -19.184 -31.612 1.00 37.60 338 HIS A CA 1
ATOM 2435 C C . HIS A 1 338 ? -23.048 -20.705 -31.344 1.00 38.11 338 HIS A C 1
ATOM 2436 O O . HIS A 1 338 ? -23.672 -21.174 -30.420 1.00 40.50 338 HIS A O 1
ATOM 2443 N N . GLN A 1 339 ? -22.324 -21.462 -32.163 1.00 34.98 339 GLN A N 1
ATOM 2444 C CA . GLN A 1 339 ? -22.291 -22.905 -31.995 1.00 39.58 339 GLN A CA 1
ATOM 2445 C C . GLN A 1 339 ? -21.529 -23.247 -30.721 1.00 38.13 339 GLN A C 1
ATOM 2446 O O . GLN A 1 339 ? -22.023 -24.042 -29.908 1.00 36.69 339 GLN A O 1
ATOM 2452 N N . PHE A 1 340 ? -20.345 -22.634 -30.561 1.00 34.74 340 PHE A N 1
ATOM 2453 C CA . PHE A 1 340 ? -19.581 -22.713 -29.306 1.00 37.27 340 PHE A CA 1
ATOM 2454 C C . PHE A 1 340 ? -20.417 -22.404 -28.067 1.00 37.76 340 PHE A C 1
ATOM 2455 O O . PHE A 1 340 ? -20.412 -23.148 -27.101 1.00 40.22 340 PHE A O 1
ATOM 2463 N N . SER A 1 341 ? -21.134 -21.291 -28.106 1.00 38.19 341 SER A N 1
ATOM 2464 C CA . SER A 1 341 ? -22.074 -20.958 -27.062 1.00 41.02 341 SER A CA 1
ATOM 2465 C C . SER A 1 341 ? -23.071 -22.092 -26.868 1.00 44.33 341 SER A C 1
ATOM 2466 O O . SER A 1 341 ? -23.357 -22.519 -25.738 1.00 43.11 341 SER A O 1
ATOM 2469 N N . ASP A 1 342 ? -23.635 -22.542 -27.969 1.00 46.43 342 ASP A N 1
ATOM 2470 C CA . ASP A 1 342 ? -24.677 -23.592 -27.916 1.00 55.77 342 ASP A CA 1
ATOM 2471 C C . ASP A 1 342 ? -24.146 -24.973 -27.475 1.00 53.24 342 ASP A C 1
ATOM 2472 O O . ASP A 1 342 ? -24.867 -25.733 -26.826 1.00 50.85 342 ASP A O 1
ATOM 2477 N N . TYR A 1 343 ? -22.896 -25.278 -27.830 1.00 54.02 343 TYR A N 1
ATOM 2478 C CA . TYR A 1 343 ? -22.222 -26.489 -27.355 1.00 51.26 343 TYR A CA 1
ATOM 2479 C C . TYR A 1 343 ? -22.107 -26.506 -25.831 1.00 49.57 343 TYR A C 1
ATOM 2480 O O . TYR A 1 343 ? -22.323 -27.546 -25.205 1.00 51.13 343 TYR A O 1
ATOM 2489 N N . LEU A 1 344 ? -21.797 -25.347 -25.252 1.00 48.70 344 LEU A N 1
ATOM 2490 C CA . LEU A 1 344 ? -21.630 -25.200 -23.802 1.00 47.66 344 LEU A CA 1
ATOM 2491 C C . LEU A 1 344 ? -22.931 -25.323 -23.032 1.00 47.89 344 LEU A C 1
ATOM 2492 O O . LEU A 1 344 ? -22.947 -25.864 -21.934 1.00 45.99 344 LEU A O 1
ATOM 2497 N N . LEU A 1 345 ? -24.015 -24.793 -23.585 1.00 50.73 345 LEU A N 1
ATOM 2498 C CA . LEU A 1 345 ? -25.318 -24.904 -22.933 1.00 54.88 345 LEU A CA 1
ATOM 2499 C C . LEU A 1 345 ? -25.825 -26.343 -23.008 1.00 56.14 345 LEU A C 1
ATOM 2500 O O . LEU A 1 345 ? -26.392 -26.851 -22.045 1.00 55.79 345 LEU A O 1
ATOM 2505 N N . GLU A 1 346 ? -25.619 -26.978 -24.163 1.00 57.48 346 GLU A N 1
ATOM 2506 C CA . GLU A 1 346 ? -26.053 -28.355 -24.388 1.00 60.83 346 GLU A CA 1
ATOM 2507 C C . GLU A 1 346 ? -25.249 -29.358 -23.532 1.00 61.66 346 GLU A C 1
ATOM 2508 O O . GLU A 1 346 ? -25.828 -30.076 -22.725 1.00 62.08 346 GLU A O 1
ATOM 2514 N N . HIS A 1 347 ? -23.926 -29.382 -23.700 1.00 60.80 347 HIS A N 1
ATOM 2515 C CA . HIS A 1 347 ? -23.082 -30.443 -23.127 1.00 58.24 347 HIS A CA 1
ATOM 2516 C C . HIS A 1 347 ? -22.554 -30.134 -21.733 1.00 60.38 347 HIS A C 1
ATOM 2517 O O . HIS A 1 347 ? -22.520 -31.029 -20.884 1.00 61.36 347 HIS A O 1
ATOM 2524 N N . ALA A 1 348 ? -22.142 -28.884 -21.501 1.00 57.50 348 ALA A N 1
ATOM 2525 C CA . ALA A 1 348 ? -21.669 -28.438 -20.171 1.00 52.34 348 ALA A CA 1
ATOM 2526 C C . ALA A 1 348 ? -22.742 -27.777 -19.298 1.00 51.21 348 ALA A C 1
ATOM 2527 O O . ALA A 1 348 ? -22.498 -27.490 -18.125 1.00 44.32 348 ALA A O 1
ATOM 2529 N N . HIS A 1 349 ? -23.921 -27.526 -19.876 1.00 54.99 349 HIS A N 1
ATOM 2530 C CA . HIS A 1 349 ? -25.013 -26.814 -19.181 1.00 54.63 349 HIS A CA 1
ATOM 2531 C C . HIS A 1 349 ? -24.566 -25.475 -18.530 1.00 53.15 349 HIS A C 1
ATOM 2532 O O . HIS A 1 349 ? -24.817 -25.230 -17.355 1.00 52.96 349 HIS A O 1
ATOM 2534 N N . VAL A 1 350 ? -23.893 -24.628 -19.307 1.00 48.34 350 VAL A N 1
ATOM 2535 C CA . VAL A 1 350 ? -23.483 -23.290 -18.853 1.00 43.42 350 VAL A CA 1
ATOM 2536 C C . VAL A 1 350 ? -23.846 -22.264 -19.930 1.00 44.28 350 VAL A C 1
ATOM 2537 O O . VAL A 1 350 ? -23.834 -22.577 -21.132 1.00 40.05 350 VAL A O 1
ATOM 2541 N N . VAL A 1 351 ? -24.158 -21.051 -19.487 1.00 40.19 351 VAL A N 1
ATOM 2542 C CA . VAL A 1 351 ? -24.502 -19.959 -20.393 1.00 37.43 351 VAL A CA 1
ATOM 2543 C C . VAL A 1 351 ? -23.365 -18.939 -20.541 1.00 35.49 351 VAL A C 1
ATOM 2544 O O . VAL A 1 351 ? -22.945 -18.335 -19.551 1.00 29.85 351 VAL A O 1
ATOM 2548 N N . VAL A 1 352 ? -22.908 -18.751 -21.786 1.00 33.19 352 VAL A N 1
ATOM 2549 C CA . VAL A 1 352 ? -22.059 -17.596 -22.167 1.00 31.46 352 VAL A CA 1
ATOM 2550 C C . VAL A 1 352 ? -22.741 -16.886 -23.348 1.00 29.87 352 VAL A C 1
ATOM 2551 O O . VAL A 1 352 ? -23.523 -17.508 -24.047 1.00 29.75 352 VAL A O 1
ATOM 2555 N N . THR A 1 353 ? -22.432 -15.610 -23.570 1.00 26.72 353 THR A N 1
ATOM 2556 C CA . THR A 1 353 ? -23.108 -14.831 -24.637 1.00 24.37 353 THR A CA 1
ATOM 2557 C C . THR A 1 353 ? -22.247 -14.905 -25.901 1.00 24.21 353 THR A C 1
ATOM 2558 O O . THR A 1 353 ? -21.070 -14.485 -25.901 1.00 24.13 353 THR A O 1
ATOM 2562 N N . PRO A 1 354 ? -22.797 -15.442 -26.994 1.00 23.36 354 PRO A N 1
ATOM 2563 C CA . PRO A 1 354 ? -21.979 -15.474 -28.215 1.00 26.41 354 PRO A CA 1
ATOM 2564 C C . PRO A 1 354 ? -21.588 -14.083 -28.712 1.00 23.64 354 PRO A C 1
ATOM 2565 O O . PRO A 1 354 ? -22.446 -13.228 -28.826 1.00 21.33 354 PRO A O 1
ATOM 2569 N N . GLY A 1 355 ? -20.321 -13.897 -29.041 1.00 22.27 355 GLY A N 1
ATOM 2570 C CA . GLY A 1 355 ? -19.823 -12.596 -29.472 1.00 22.79 355 GLY A CA 1
ATOM 2571 C C . GLY A 1 355 ? -20.563 -12.005 -30.657 1.00 24.59 355 GLY A C 1
ATOM 2572 O O . GLY A 1 355 ? -20.725 -10.795 -30.744 1.00 22.19 355 GLY A O 1
ATOM 2573 N N . GLU A 1 356 ? -21.074 -12.888 -31.528 1.00 25.94 356 GLU A N 1
ATOM 2574 C CA . GLU A 1 356 ? -21.825 -12.513 -32.732 1.00 25.85 356 GLU A CA 1
ATOM 2575 C C . GLU A 1 356 ? -23.008 -11.569 -32.507 1.00 23.76 356 GLU A C 1
ATOM 2576 O O . GLU A 1 356 ? -23.293 -10.727 -33.342 1.00 24.68 356 GLU A O 1
ATOM 2578 N N . ILE A 1 357 ? -23.677 -11.651 -31.380 1.00 24.72 357 ILE A N 1
ATOM 2579 C CA . ILE A 1 357 ? -24.808 -10.732 -31.149 1.00 25.05 357 ILE A CA 1
ATOM 2580 C C . ILE A 1 357 ? -24.335 -9.284 -31.050 1.00 23.77 357 ILE A C 1
ATOM 2581 O O . ILE A 1 357 ? -25.119 -8.383 -31.257 1.00 23.43 357 ILE A O 1
ATOM 2586 N N . PHE A 1 358 ? -23.044 -9.077 -30.733 1.00 23.51 358 PHE A N 1
ATOM 2587 C CA . PHE A 1 358 ? -22.448 -7.728 -30.663 1.00 21.74 358 PHE A CA 1
ATOM 2588 C C . PHE A 1 358 ? -21.951 -7.206 -32.019 1.00 21.82 358 PHE A C 1
ATOM 2589 O O . PHE A 1 3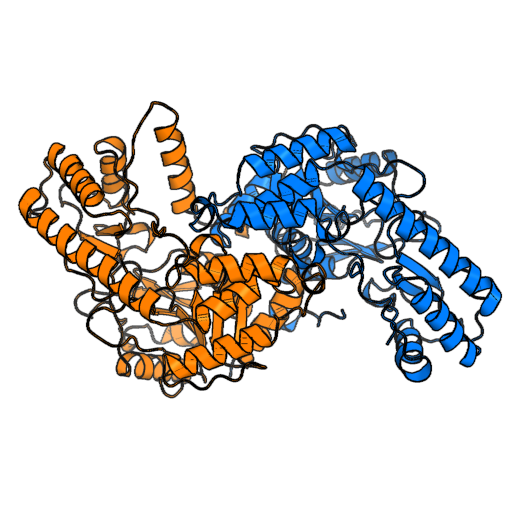58 ? -21.592 -6.038 -32.147 1.00 20.81 358 PHE A O 1
ATOM 2597 N N . GLY A 1 359 ? -22.017 -8.060 -33.045 1.00 26.95 359 GLY A N 1
ATOM 2598 C CA . GLY A 1 359 ? -21.634 -7.695 -34.404 1.00 26.06 359 GLY A CA 1
ATOM 2599 C C . GLY A 1 359 ? -20.637 -8.665 -34.991 1.00 26.93 359 GLY A C 1
ATOM 2600 O O . GLY A 1 359 ? -20.138 -9.530 -34.305 1.00 21.66 359 GLY A O 1
ATOM 2601 N N . SER A 1 360 ? -20.327 -8.492 -36.281 1.00 27.64 360 SER A N 1
ATOM 2602 C CA . SER A 1 360 ? -19.480 -9.430 -36.989 1.00 26.60 360 SER A CA 1
ATOM 2603 C C . SER A 1 360 ? -18.069 -9.471 -36.443 1.00 28.02 360 SER A C 1
ATOM 2604 O O . SER A 1 360 ? -17.441 -10.515 -36.413 1.00 27.19 360 SER A O 1
ATOM 2607 N N . ASN A 1 361 ? -17.616 -8.352 -35.905 1.00 29.40 361 ASN A N 1
ATOM 2608 C CA . ASN A 1 361 ? -16.357 -8.294 -35.231 1.00 32.70 361 ASN A CA 1
ATOM 2609 C C . ASN A 1 361 ? -16.303 -9.097 -33.938 1.00 31.03 361 ASN A C 1
ATOM 2610 O O . ASN A 1 361 ? -15.219 -9.355 -33.428 1.00 34.20 361 ASN A O 1
ATOM 2615 N N . GLY A 1 362 ? -17.453 -9.534 -33.449 1.00 25.09 362 GLY A N 1
ATOM 2616 C CA . GLY A 1 362 ? -17.511 -10.406 -32.293 1.00 27.86 362 GLY A CA 1
ATOM 2617 C C . GLY A 1 362 ? -17.491 -11.894 -32.582 1.00 29.59 362 GLY A C 1
ATOM 2618 O O . GLY A 1 362 ? -17.419 -12.718 -31.683 1.00 27.95 362 GLY A O 1
ATOM 2619 N N . LYS A 1 363 ? -17.555 -12.272 -33.844 1.00 30.39 363 LYS A N 1
ATOM 2620 C CA . LYS A 1 363 ? -17.513 -13.698 -34.170 1.00 35.72 363 LYS A CA 1
ATOM 2621 C C . LYS A 1 363 ? -16.219 -14.246 -33.612 1.00 36.38 363 LYS A C 1
ATOM 2622 O O . LYS A 1 363 ? -15.242 -13.511 -33.425 1.00 45.89 363 LYS A O 1
ATOM 2628 N N . ARG A 1 364 ? -16.213 -15.512 -33.288 1.00 35.83 364 ARG A N 1
ATOM 2629 C CA . ARG A 1 364 ? -15.024 -16.104 -32.664 1.00 38.30 364 ARG A CA 1
ATOM 2630 C C . ARG A 1 364 ? -14.679 -15.637 -31.238 1.00 31.71 364 ARG A C 1
ATOM 2631 O O . ARG A 1 364 ? -13.607 -15.966 -30.734 1.00 28.63 364 ARG A O 1
ATOM 2639 N N . HIS A 1 365 ? -15.562 -14.871 -30.602 1.00 29.55 365 HIS A N 1
ATOM 2640 C CA . HIS A 1 365 ? -15.424 -14.549 -29.169 1.00 25.92 365 HIS A CA 1
ATOM 2641 C C . HIS A 1 365 ? -16.685 -14.882 -28.451 1.00 24.44 365 HIS A C 1
ATOM 2642 O O . HIS A 1 365 ? -17.743 -14.860 -29.045 1.00 24.19 365 HIS A O 1
ATOM 2649 N N . VAL A 1 366 ? -16.579 -15.170 -27.155 1.00 23.30 366 VAL A N 1
ATOM 2650 C CA . VAL A 1 366 ? -17.734 -15.160 -26.252 1.00 20.99 366 VAL A CA 1
ATOM 2651 C C . VAL A 1 366 ? -17.508 -14.112 -25.150 1.00 22.91 366 VAL A C 1
ATOM 2652 O O . VAL A 1 366 ? -16.357 -13.774 -24.815 1.00 20.00 366 VAL A O 1
ATOM 2656 N N . ARG A 1 367 ? -18.611 -13.580 -24.635 1.00 20.55 367 ARG A N 1
ATOM 2657 C CA . ARG A 1 367 ? -18.608 -12.655 -23.486 1.00 20.48 367 ARG A CA 1
ATOM 2658 C C . ARG A 1 367 ? -19.045 -13.474 -22.286 1.00 18.66 367 ARG A C 1
ATOM 2659 O O . ARG A 1 367 ? -19.999 -14.215 -22.368 1.00 20.08 367 ARG A O 1
ATOM 2667 N N . ILE A 1 368 ? -18.334 -13.347 -21.185 1.00 18.48 368 ILE A N 1
ATOM 2668 C CA . ILE A 1 368 ? -18.607 -14.137 -20.005 1.00 20.81 368 ILE A CA 1
ATOM 2669 C C . ILE A 1 368 ? -18.699 -13.145 -18.851 1.00 20.24 368 ILE A C 1
ATOM 2670 O O . ILE A 1 368 ? -17.813 -12.300 -18.690 1.00 19.00 368 ILE A O 1
ATOM 2675 N N . SER A 1 369 ? -19.768 -13.243 -18.080 1.00 21.03 369 SER A N 1
ATOM 2676 C CA . SER A 1 369 ? -20.101 -12.225 -17.112 1.00 23.12 369 SER A CA 1
ATOM 2677 C C . SER A 1 369 ? -19.706 -12.701 -15.744 1.00 22.32 369 SER A C 1
ATOM 2678 O O . SER A 1 369 ? -20.104 -13.774 -15.355 1.00 25.50 369 SER A O 1
ATOM 2681 N N . MET A 1 370 ? -18.956 -11.880 -15.017 1.00 22.04 370 MET A N 1
ATOM 2682 C CA . MET A 1 370 ? -18.579 -12.174 -13.653 1.00 22.70 370 MET A CA 1
ATOM 2683 C C . MET A 1 370 ? -19.659 -11.768 -12.633 1.00 25.45 370 MET A C 1
ATOM 2684 O O . MET A 1 370 ? -19.373 -11.072 -11.628 1.00 28.18 370 MET A O 1
ATOM 2689 N N . VAL A 1 371 ? -20.889 -12.226 -12.862 1.00 26.37 371 VAL A N 1
ATOM 2690 C CA . VAL A 1 371 ? -22.018 -11.936 -11.980 1.00 29.43 371 VAL A CA 1
ATOM 2691 C C . VAL A 1 371 ? -22.478 -13.213 -11.290 1.00 34.36 371 VAL A C 1
ATOM 2692 O O . VAL A 1 371 ? -23.668 -13.432 -11.086 1.00 37.91 371 VAL A O 1
ATOM 2696 N N . SER A 1 372 ? -21.526 -14.076 -10.948 1.00 36.27 372 SER A N 1
ATOM 2697 C CA . SER A 1 372 ? -21.799 -15.223 -10.109 1.00 40.41 372 SER A CA 1
ATOM 2698 C C . SER A 1 372 ? -20.707 -15.292 -9.088 1.00 39.34 372 SER A C 1
ATOM 2699 O O . SER A 1 372 ? -19.591 -14.793 -9.315 1.00 40.48 372 SER A O 1
ATOM 2702 N N . LYS A 1 373 ? -21.017 -15.867 -7.935 1.00 42.62 373 LYS A N 1
ATOM 2703 C CA . LYS A 1 373 ? -19.999 -16.008 -6.892 1.00 44.50 373 LYS A CA 1
ATOM 2704 C C . LYS A 1 373 ? -19.039 -17.140 -7.270 1.00 45.65 373 LYS A C 1
ATOM 2705 O O . LYS A 1 373 ? -19.324 -17.890 -8.203 1.00 39.95 373 LYS A O 1
ATOM 2711 N N . GLN A 1 374 ? -17.915 -17.232 -6.552 1.00 47.66 374 GLN A N 1
ATOM 2712 C CA . GLN A 1 374 ? -16.827 -18.225 -6.826 1.00 47.24 374 GLN A CA 1
ATOM 2713 C C . GLN A 1 374 ? -17.309 -19.663 -7.086 1.00 46.27 374 GLN A C 1
ATOM 2714 O O . GLN A 1 374 ? -17.003 -20.256 -8.125 1.00 42.59 374 GLN A O 1
ATOM 2716 N N . GLU A 1 375 ? -18.101 -20.189 -6.159 1.00 48.24 375 GLU A N 1
ATOM 2717 C CA . GLU A 1 375 ? -18.642 -21.554 -6.257 1.00 50.48 375 GLU A CA 1
ATOM 2718 C C . GLU A 1 375 ? -19.263 -21.903 -7.617 1.00 53.26 375 GLU A C 1
ATOM 2719 O O . GLU A 1 375 ? -19.160 -23.040 -8.098 1.00 53.05 375 GLU A O 1
ATOM 2721 N N . ASP A 1 376 ? -19.912 -20.928 -8.237 1.00 48.52 376 ASP A N 1
ATOM 2722 C CA . ASP A 1 376 ? -20.534 -21.142 -9.537 1.00 44.97 376 ASP A CA 1
ATOM 2723 C C . ASP A 1 376 ? -19.536 -20.945 -10.657 1.00 39.78 376 ASP A C 1
ATOM 2724 O O . ASP A 1 376 ? -19.658 -21.550 -11.725 1.00 39.95 376 ASP A O 1
ATOM 2729 N N . LEU A 1 377 ? -18.550 -20.094 -10.416 1.00 37.89 377 LEU A N 1
ATOM 2730 C CA . LEU A 1 377 ? -17.485 -19.859 -11.384 1.00 39.76 377 LEU A CA 1
ATOM 2731 C C . LEU A 1 377 ? -16.556 -21.076 -11.503 1.00 41.49 377 LEU A C 1
ATOM 2732 O O . LEU A 1 377 ? -16.120 -21.416 -12.595 1.00 40.16 377 LEU A O 1
ATOM 2737 N N . ARG A 1 378 ? -16.265 -21.725 -10.375 1.00 43.93 378 ARG A N 1
ATOM 2738 C CA . ARG A 1 378 ? -15.461 -22.958 -10.388 1.00 41.42 378 ARG A CA 1
ATOM 2739 C C . ARG A 1 378 ? -16.198 -24.086 -11.061 1.00 40.18 378 ARG A C 1
ATOM 2740 O O . ARG A 1 378 ? -15.657 -24.782 -11.905 1.00 37.32 378 ARG A O 1
ATOM 2748 N N . GLU A 1 379 ? -17.465 -24.230 -10.721 1.00 40.17 379 GLU A N 1
ATOM 2749 C CA . GLU A 1 379 ? -18.241 -25.311 -11.275 1.00 46.41 379 GLU A CA 1
ATOM 2750 C C . GLU A 1 379 ? -18.461 -25.122 -12.788 1.00 47.48 379 GLU A C 1
ATOM 2751 O O . GLU A 1 379 ? -18.656 -26.084 -13.543 1.00 42.19 379 GLU A O 1
ATOM 2757 N N . PHE A 1 380 ? -18.407 -23.865 -13.216 1.00 46.90 380 PHE A N 1
ATOM 2758 C CA . PHE A 1 380 ? -18.364 -23.513 -14.635 1.00 43.12 380 PHE A CA 1
ATOM 2759 C C . PHE A 1 380 ? -17.150 -24.147 -15.297 1.00 40.66 380 PHE A C 1
ATOM 2760 O O . PHE A 1 380 ? -17.274 -24.917 -16.261 1.00 37.91 380 PHE A O 1
ATOM 2768 N N . VAL A 1 381 ? -15.979 -23.814 -14.768 1.00 40.68 381 VAL A N 1
ATOM 2769 C CA . VAL A 1 381 ? -14.708 -24.259 -15.336 1.00 42.25 381 VAL A CA 1
ATOM 2770 C C . VAL A 1 381 ? -14.580 -25.793 -15.358 1.00 45.23 381 VAL A C 1
ATOM 2771 O O . VAL A 1 381 ? -14.131 -26.380 -16.333 1.00 42.57 381 VAL A O 1
ATOM 2775 N N . THR A 1 382 ? -14.984 -26.421 -14.273 1.00 44.30 382 THR A N 1
ATOM 2776 C CA . THR A 1 382 ? -14.853 -27.862 -14.127 1.00 49.48 382 THR A CA 1
ATOM 2777 C C . THR A 1 382 ? -15.861 -28.600 -15.015 1.00 49.86 382 THR A C 1
ATOM 2778 O O . THR A 1 382 ? -15.505 -29.627 -15.587 1.00 51.29 382 THR A O 1
ATOM 2782 N N . ARG A 1 383 ? -17.081 -28.074 -15.176 1.00 46.52 383 ARG A N 1
ATOM 2783 C CA . ARG A 1 383 ? -18.049 -28.680 -16.112 1.00 45.31 383 ARG A CA 1
ATOM 2784 C C . ARG A 1 383 ? -17.534 -28.689 -17.546 1.00 46.65 383 ARG A C 1
ATOM 2785 O O . ARG A 1 383 ? -17.796 -29.644 -18.308 1.00 45.81 383 ARG A O 1
ATOM 2793 N N . ILE A 1 384 ? -16.811 -27.624 -17.889 1.00 41.97 384 ILE A N 1
ATOM 2794 C CA . ILE A 1 384 ? -16.211 -27.448 -19.206 1.00 43.49 384 ILE A CA 1
ATOM 2795 C C . ILE A 1 384 ? -14.975 -28.328 -19.415 1.00 41.69 384 ILE A C 1
ATOM 2796 O O . ILE A 1 384 ? -14.616 -28.631 -20.555 1.00 40.55 384 ILE A O 1
ATOM 2801 N N . GLN A 1 385 ? -14.315 -28.690 -18.326 1.00 44.74 385 GLN A N 1
ATOM 2802 C CA . GLN A 1 385 ? -13.158 -29.598 -18.359 1.00 46.63 385 GLN A CA 1
ATOM 2803 C C . GLN A 1 385 ? -13.554 -30.989 -18.849 1.00 48.08 385 GLN A C 1
ATOM 2804 O O . GLN A 1 385 ? -12.828 -31.610 -19.634 1.00 49.17 385 GLN A O 1
ATOM 2810 N N . LYS A 1 386 ? -14.742 -31.445 -18.446 1.00 47.75 386 LYS A N 1
ATOM 2811 C CA . LYS A 1 386 ? -15.274 -32.733 -18.913 1.00 47.50 386 LYS A CA 1
ATOM 2812 C C . LYS A 1 386 ? -15.568 -32.777 -20.435 1.00 51.14 386 LYS A C 1
ATOM 2813 O O . LYS A 1 386 ? -16.058 -33.792 -20.960 1.00 53.53 386 LYS A O 1
ATOM 2815 N N . LEU A 1 387 ? -15.276 -31.679 -21.128 1.00 51.03 387 LEU A N 1
ATOM 2816 C CA . LEU A 1 387 ? -15.435 -31.556 -22.583 1.00 53.19 387 LEU A CA 1
ATOM 2817 C C . LEU A 1 387 ? -14.099 -31.642 -23.317 1.00 51.54 387 LEU A C 1
ATOM 2818 O O . LEU A 1 387 ? -14.071 -31.945 -24.505 1.00 50.83 387 LEU A O 1
ATOM 2823 N N . ASN A 1 388 ? -13.008 -31.342 -22.614 1.00 50.52 388 ASN A N 1
ATOM 2824 C CA . ASN A 1 388 ? -11.656 -31.444 -23.149 1.00 53.24 388 ASN A CA 1
ATOM 2825 C C . ASN A 1 388 ? -11.418 -30.701 -24.477 1.00 53.74 388 ASN A C 1
ATOM 2826 O O . ASN A 1 388 ? -10.804 -31.244 -25.402 1.00 55.12 388 ASN A O 1
ATOM 2831 N N . LEU A 1 389 ? -11.885 -29.459 -24.563 1.00 50.32 389 LEU A N 1
ATOM 2832 C CA . LEU A 1 389 ? -11.757 -28.674 -25.790 1.00 48.17 389 LEU A CA 1
ATOM 2833 C C . LEU A 1 389 ? -10.320 -28.231 -26.015 1.00 46.47 389 LEU A C 1
ATOM 2834 O O . LEU A 1 389 ? -9.583 -28.014 -25.055 1.00 51.77 389 LEU A O 1
ATOM 2839 N N . PRO A 1 390 ? -9.926 -28.051 -27.284 1.00 46.89 390 PRO A N 1
ATOM 2840 C CA . PRO A 1 390 ? -8.573 -27.619 -27.622 1.00 51.25 390 PRO A CA 1
ATOM 2841 C C . PRO A 1 390 ? -8.341 -26.122 -27.446 1.00 48.36 390 PRO A C 1
ATOM 2842 O O . PRO A 1 390 ? -8.057 -25.402 -28.422 1.00 50.39 390 PRO A O 1
ATOM 2846 N N . PHE A 1 391 ? -8.394 -25.665 -26.201 1.00 47.46 391 PHE A N 1
ATOM 2847 C CA . PHE A 1 391 ? -8.097 -24.265 -25.900 1.00 45.39 391 PHE A CA 1
ATOM 2848 C C . PHE A 1 391 ? -6.621 -23.901 -26.098 1.00 46.35 391 PHE A C 1
ATOM 2849 O O . PHE A 1 391 ? -6.288 -22.753 -26.244 1.00 41.16 391 PHE A O 1
ATOM 2857 N N . GLY A 1 392 ? -5.740 -24.894 -26.104 1.00 52.98 392 GLY A N 1
ATOM 2858 C CA . GLY A 1 392 ? -4.293 -24.675 -26.267 1.00 55.28 392 GLY A CA 1
ATOM 2859 C C . GLY A 1 392 ? -3.810 -23.360 -26.876 1.00 55.60 392 GLY A C 1
ATOM 2860 O O . GLY A 1 392 ? -3.298 -23.319 -28.000 1.00 53.50 392 GLY A O 1
ATOM 2861 N N . MET B 1 1 ? -24.242 22.899 -34.293 1.00 40.56 1 MET B N 1
ATOM 2862 C CA . MET B 1 1 ? -25.702 23.099 -34.569 1.00 41.65 1 MET B CA 1
ATOM 2863 C C . MET B 1 1 ? -26.518 21.867 -34.194 1.00 40.75 1 MET B C 1
ATOM 2864 O O . MET B 1 1 ? -26.669 20.941 -34.987 1.00 40.90 1 MET B O 1
ATOM 2866 N N . GLU B 1 2 ? -27.038 21.864 -32.973 1.00 42.32 2 GLU B N 1
ATOM 2867 C CA . GLU B 1 2 ? -27.856 20.744 -32.504 1.00 40.64 2 GLU B CA 1
ATOM 2868 C C . GLU B 1 2 ? -29.185 20.737 -33.248 1.00 39.67 2 GLU B C 1
ATOM 2869 O O . GLU B 1 2 ? -29.871 21.743 -33.301 1.00 34.93 2 GLU B O 1
ATOM 2875 N N . ILE B 1 3 ? -29.508 19.590 -33.836 1.00 35.88 3 ILE B N 1
ATOM 2876 C CA . ILE B 1 3 ? -30.609 19.446 -34.777 1.00 38.11 3 ILE B CA 1
ATOM 2877 C C . ILE B 1 3 ? -31.586 18.384 -34.299 1.00 35.94 3 ILE B C 1
ATOM 2878 O O . ILE B 1 3 ? -31.386 17.190 -34.499 1.00 31.45 3 ILE B O 1
ATOM 2883 N N . THR B 1 4 ? -32.673 18.839 -33.698 1.00 35.71 4 THR B N 1
ATOM 2884 C CA . THR B 1 4 ? -33.708 17.920 -33.265 1.00 35.46 4 THR B CA 1
ATOM 2885 C C . THR B 1 4 ? -34.317 17.139 -34.419 1.00 33.67 4 THR B C 1
ATOM 2886 O O . THR B 1 4 ? -34.345 17.632 -35.538 1.00 30.00 4 THR B O 1
ATOM 2890 N N . PRO B 1 5 ? -34.807 15.908 -34.149 1.00 31.07 5 PRO B N 1
ATOM 2891 C CA . PRO B 1 5 ? -35.509 15.162 -35.201 1.00 32.07 5 PRO B CA 1
ATOM 2892 C C . PRO B 1 5 ? -36.752 15.898 -35.677 1.00 31.92 5 PRO B C 1
ATOM 2893 O O . PRO B 1 5 ? -37.328 16.674 -34.914 1.00 35.74 5 PRO B O 1
ATOM 2895 N N . SER B 1 6 ? -37.205 15.597 -36.893 1.00 36.23 6 SER B N 1
ATOM 2896 C CA . SER B 1 6 ? -38.468 16.159 -37.418 1.00 36.65 6 SER B CA 1
ATOM 2897 C C . SER B 1 6 ? -39.704 15.691 -36.616 1.00 34.67 6 SER B C 1
ATOM 2898 O O . SER B 1 6 ? -40.750 16.354 -36.590 1.00 35.04 6 SER B O 1
ATOM 2901 N N . ASP B 1 7 ? -39.582 14.555 -35.946 1.00 35.58 7 ASP B N 1
ATOM 2902 C CA . ASP B 1 7 ? -40.642 14.077 -35.045 1.00 33.87 7 ASP B CA 1
ATOM 2903 C C . ASP B 1 7 ? -40.875 15.081 -33.905 1.00 34.24 7 ASP B C 1
ATOM 2904 O O . ASP B 1 7 ? -42.005 15.350 -33.539 1.00 35.30 7 ASP B O 1
ATOM 2906 N N . VAL B 1 8 ? -39.810 15.657 -33.372 1.00 29.81 8 VAL B N 1
ATOM 2907 C CA . VAL B 1 8 ? -39.955 16.564 -32.235 1.00 37.33 8 VAL B CA 1
ATOM 2908 C C . VAL B 1 8 ? -40.519 17.914 -32.675 1.00 38.15 8 VAL B C 1
ATOM 2909 O O . VAL B 1 8 ? -41.520 18.404 -32.143 1.00 34.45 8 VAL B O 1
ATOM 2913 N N . ILE B 1 9 ? -39.874 18.509 -33.658 1.00 36.56 9 ILE B N 1
ATOM 2914 C CA . ILE B 1 9 ? -40.375 19.801 -34.176 1.00 41.73 9 ILE B CA 1
ATOM 2915 C C . ILE B 1 9 ? -41.803 19.751 -34.745 1.00 39.75 9 ILE B C 1
ATOM 2916 O O . ILE B 1 9 ? -42.467 20.768 -34.802 1.00 48.53 9 ILE B O 1
ATOM 2921 N N . LYS B 1 10 ? -42.287 18.559 -35.092 1.00 40.45 10 LYS B N 1
ATOM 2922 C CA . LYS B 1 10 ? -43.683 18.356 -35.465 1.00 36.99 10 LYS B CA 1
ATOM 2923 C C . LYS B 1 10 ? -44.665 18.079 -34.326 1.00 39.62 10 LYS B C 1
ATOM 2924 O O . LYS B 1 10 ? -45.829 17.876 -34.611 1.00 38.27 10 LYS B O 1
ATOM 2926 N N . THR B 1 11 ? -44.235 18.017 -33.063 1.00 40.08 11 THR B N 1
ATOM 2927 C CA . THR B 1 11 ? -45.190 17.721 -31.950 1.00 42.34 11 THR B CA 1
ATOM 2928 C C . THR B 1 11 ? -45.918 18.967 -31.439 1.00 43.13 11 THR B C 1
ATOM 2929 O O . THR B 1 11 ? -45.380 20.074 -31.459 1.00 46.29 11 THR B O 1
ATOM 2933 N N . LEU B 1 12 ? -47.129 18.773 -30.946 1.00 42.73 12 LEU B N 1
ATOM 2934 C CA . LEU B 1 12 ? -47.824 19.845 -30.215 1.00 44.32 12 LEU B CA 1
ATOM 2935 C C . LEU B 1 12 ? -47.118 20.138 -28.874 1.00 45.91 12 LEU B C 1
ATOM 2936 O O . LEU B 1 12 ? -46.345 19.324 -28.378 1.00 38.45 12 LEU B O 1
ATOM 2938 N N . PRO B 1 13 ? -47.372 21.303 -28.259 1.00 48.53 13 PRO B N 1
ATOM 2939 C CA . PRO B 1 13 ? -46.816 21.464 -26.913 1.00 45.31 13 PRO B CA 1
ATOM 2940 C C . PRO B 1 13 ? -47.730 20.781 -25.935 1.00 39.94 13 PRO B C 1
ATOM 2941 O O . PRO B 1 13 ? -48.926 20.949 -26.041 1.00 38.85 13 PRO B O 1
ATOM 2945 N N . ARG B 1 14 ? -47.191 19.978 -25.023 1.00 37.83 14 ARG B N 1
ATOM 2946 C CA . ARG B 1 14 ? -48.043 19.324 -24.037 1.00 36.39 14 ARG B CA 1
ATOM 2947 C C . ARG B 1 14 ? -48.604 20.458 -23.195 1.00 38.43 14 ARG B C 1
ATOM 2948 O O . ARG B 1 14 ? -47.844 21.247 -22.619 1.00 35.79 14 ARG B O 1
ATOM 2952 N N . GLN B 1 15 ? -49.926 20.544 -23.128 1.00 37.93 15 GLN B N 1
ATOM 2953 C CA . GLN B 1 15 ? -50.571 21.675 -22.457 1.00 42.23 15 GLN B CA 1
ATOM 2954 C C . GLN B 1 15 ? -50.510 21.599 -20.940 1.00 38.85 15 GLN B C 1
ATOM 2955 O O . GLN B 1 15 ? -50.255 22.601 -20.282 1.00 34.73 15 GLN B O 1
ATOM 2961 N N . GLU B 1 16 ? -50.712 20.402 -20.410 1.00 36.83 16 GLU B N 1
ATOM 2962 C CA . GLU B 1 16 ? -50.602 20.170 -18.972 1.00 33.60 16 GLU B CA 1
ATOM 2963 C C . GLU B 1 16 ? -49.193 20.524 -18.551 1.00 33.83 16 GLU B C 1
ATOM 2964 O O . GLU B 1 16 ? -49.008 21.032 -17.482 1.00 34.26 16 GLU B O 1
ATOM 2970 N N . PHE B 1 17 ? -48.201 20.320 -19.412 1.00 33.90 17 PHE B N 1
ATOM 2971 C CA . PHE B 1 17 ? -46.826 20.705 -19.077 1.00 37.06 17 PHE B CA 1
ATOM 2972 C C . PHE B 1 17 ? -46.685 22.221 -19.044 1.00 37.59 17 PHE B C 1
ATOM 2973 O O . PHE B 1 17 ? -46.166 22.775 -18.062 1.00 32.30 17 PHE B O 1
ATOM 2975 N N . SER B 1 18 ? -47.140 22.894 -20.102 1.00 35.05 18 SER B N 1
ATOM 2976 C CA . SER B 1 18 ? -47.058 24.386 -20.136 1.00 38.14 18 SER B CA 1
ATOM 2977 C C . SER B 1 18 ? -47.803 25.038 -18.956 1.00 35.09 18 SER B C 1
ATOM 2978 O O . SER B 1 18 ? -47.405 26.101 -18.461 1.00 37.25 18 SER B O 1
ATOM 2981 N N . LEU B 1 19 ? -48.889 24.414 -18.525 1.00 29.96 19 LEU B N 1
ATOM 2982 C CA . LEU B 1 19 ? -49.650 24.898 -17.379 1.00 31.85 19 LEU B CA 1
ATOM 2983 C C . LEU B 1 19 ? -48.993 24.676 -16.034 1.00 31.51 19 LEU B C 1
ATOM 2984 O O . LEU B 1 19 ? -49.006 25.576 -15.182 1.00 30.39 19 LEU B O 1
ATOM 2989 N N . VAL B 1 20 ? -48.447 23.478 -15.837 1.00 31.23 20 VAL B N 1
ATOM 2990 C CA . VAL B 1 20 ? -47.673 23.169 -14.625 1.00 34.01 20 VAL B CA 1
ATOM 2991 C C . VAL B 1 20 ? -46.667 24.280 -14.460 1.00 29.07 20 VAL B C 1
ATOM 2992 O O . VAL B 1 20 ? -46.464 24.752 -13.356 1.00 29.48 20 VAL B O 1
ATOM 2996 N N . PHE B 1 21 ? -46.043 24.661 -15.574 1.00 29.02 21 PHE B N 1
ATOM 2997 C CA . PHE B 1 21 ? -44.988 25.673 -15.588 1.00 28.67 21 PHE B CA 1
ATOM 2998 C C . PHE B 1 21 ? -45.521 27.054 -15.246 1.00 28.97 21 PHE B C 1
ATOM 2999 O O . PHE B 1 21 ? -44.924 27.796 -14.468 1.00 27.19 21 PHE B O 1
ATOM 3001 N N . GLN B 1 22 ? -46.628 27.390 -15.872 1.00 29.02 22 GLN B N 1
ATOM 3002 C CA . GLN B 1 22 ? -47.276 28.648 -15.668 1.00 29.50 22 GLN B CA 1
ATOM 3003 C C . GLN B 1 22 ? -47.686 28.815 -14.197 1.00 29.43 22 GLN B C 1
ATOM 3004 O O . GLN B 1 22 ? -47.422 29.850 -13.593 1.00 30.83 22 GLN B O 1
ATOM 3006 N N . LYS B 1 23 ? -48.333 27.785 -13.663 1.00 27.70 23 LYS B N 1
ATOM 3007 C CA . LYS B 1 23 ? -48.827 27.760 -12.296 1.00 29.66 23 LYS B CA 1
ATOM 3008 C C . LYS B 1 23 ? -47.692 27.900 -11.300 1.00 27.49 23 LYS B C 1
ATOM 3009 O O . LYS B 1 23 ? -47.777 28.730 -10.404 1.00 27.76 23 LYS B O 1
ATOM 3011 N N . VAL B 1 24 ? -46.641 27.096 -11.485 1.00 27.67 24 VAL B N 1
ATOM 3012 C CA . VAL B 1 24 ? -45.476 27.106 -10.623 1.00 28.23 24 VAL B CA 1
ATOM 3013 C C . VAL B 1 24 ? -44.855 28.490 -10.548 1.00 29.18 24 VAL B C 1
ATOM 3014 O O . VAL B 1 24 ? -44.463 28.947 -9.460 1.00 23.26 24 VAL B O 1
ATOM 3018 N N . LYS B 1 25 ? -44.808 29.179 -11.685 1.00 27.33 25 LYS B N 1
ATOM 3019 C CA . LYS B 1 25 ? -44.284 30.536 -11.728 1.00 31.42 25 LYS B CA 1
ATOM 3020 C C . LYS B 1 25 ? -45.150 31.493 -10.941 1.00 30.35 25 LYS B C 1
ATOM 3021 O O . LYS B 1 25 ? -44.652 32.330 -10.166 1.00 28.30 25 LYS B O 1
ATOM 3023 N N . GLU B 1 26 ? -46.462 31.358 -11.145 1.00 30.34 26 GLU B N 1
ATOM 3024 C CA . GLU B 1 26 ? -47.474 32.173 -10.451 1.00 29.77 26 GLU B CA 1
ATOM 3025 C C . GLU B 1 26 ? -47.417 31.985 -8.902 1.00 28.34 26 GLU B C 1
ATOM 3026 O O . GLU B 1 26 ? -47.484 32.936 -8.145 1.00 28.40 26 GLU B O 1
ATOM 3032 N N . MET B 1 27 ? -47.304 30.745 -8.461 1.00 28.09 27 MET B N 1
ATOM 3033 C CA . MET B 1 27 ? -47.201 30.457 -7.032 1.00 28.02 27 MET B CA 1
ATOM 3034 C C . MET B 1 27 ? -45.944 31.029 -6.373 1.00 26.52 27 MET B C 1
ATOM 3035 O O . MET B 1 27 ? -45.984 31.435 -5.238 1.00 27.84 27 MET B O 1
ATOM 3040 N N . GLU B 1 28 ? -44.846 31.021 -7.100 1.00 28.78 28 GLU B N 1
ATOM 3041 C CA . GLU B 1 28 ? -43.565 31.510 -6.648 1.00 30.56 28 GLU B CA 1
ATOM 3042 C C . GLU B 1 28 ? -43.589 33.012 -6.519 1.00 31.61 28 GLU B C 1
ATOM 3043 O O . GLU B 1 28 ? -43.346 33.552 -5.450 1.00 30.69 28 GLU B O 1
ATOM 3045 N N . LYS B 1 29 ? -43.893 33.650 -7.634 1.00 35.98 29 LYS B N 1
ATOM 3046 C CA . LYS B 1 29 ? -43.784 35.100 -7.841 1.00 40.77 29 LYS B CA 1
ATOM 3047 C C . LYS B 1 29 ? -45.087 35.549 -8.473 1.00 39.31 29 LYS B C 1
ATOM 3048 O O . LYS B 1 29 ? -45.416 35.099 -9.567 1.00 40.49 29 LYS B O 1
ATOM 3050 N N . THR B 1 30 ? -45.878 36.351 -7.773 1.00 41.99 30 THR B N 1
ATOM 3051 C CA . THR B 1 30 ? -45.674 36.634 -6.355 1.00 37.80 30 THR B CA 1
ATOM 3052 C C . THR B 1 30 ? -46.184 35.447 -5.599 1.00 40.82 30 THR B C 1
ATOM 3053 O O . THR B 1 30 ? -45.876 34.312 -5.907 1.00 41.14 30 THR B O 1
ATOM 3055 N N . GLY B 1 31 ? -47.007 35.681 -4.614 1.00 40.64 31 GLY B N 1
ATOM 3056 C CA . GLY B 1 31 ? -47.555 34.577 -3.903 1.00 34.56 31 GLY B CA 1
ATOM 3057 C C . GLY B 1 31 ? -48.970 34.299 -4.291 1.00 28.30 31 GLY B C 1
ATOM 3058 O O . GLY B 1 31 ? -49.856 34.442 -3.447 1.00 27.91 31 GLY B O 1
ATOM 3059 N N . ALA B 1 32 ? -49.202 33.848 -5.532 1.00 25.48 32 ALA B N 1
ATOM 3060 C CA . ALA B 1 32 ? -50.562 33.432 -5.907 1.00 22.86 32 ALA B CA 1
ATOM 3061 C C . ALA B 1 32 ? -50.909 32.105 -5.251 1.00 19.53 32 ALA B C 1
ATOM 3062 O O . ALA B 1 32 ? -50.081 31.182 -5.249 1.00 20.10 32 ALA B O 1
ATOM 3064 N N . HIS B 1 33 ? -52.116 32.013 -4.693 1.00 18.82 33 HIS B N 1
ATOM 3065 C CA . HIS B 1 33 ? -52.660 30.771 -4.221 1.00 19.80 33 HIS B CA 1
ATOM 3066 C C . HIS B 1 33 ? -53.724 30.319 -5.221 1.00 19.17 33 HIS B C 1
ATOM 3067 O O . HIS B 1 33 ? -54.739 30.973 -5.357 1.00 18.71 33 HIS B O 1
ATOM 3074 N N . ILE B 1 34 ? -53.503 29.177 -5.836 1.00 20.05 34 ILE B N 1
ATOM 3075 C CA . ILE B 1 34 ? -54.325 28.721 -6.942 1.00 21.13 34 ILE B CA 1
ATOM 3076 C C . ILE B 1 34 ? -55.072 27.468 -6.609 1.00 20.38 34 ILE B C 1
ATOM 3077 O O . ILE B 1 34 ? -54.508 26.512 -6.019 1.00 21.04 34 ILE B O 1
ATOM 3082 N N . ILE B 1 35 ? -56.354 27.452 -6.943 1.00 18.67 35 ILE B N 1
ATOM 3083 C CA . ILE B 1 35 ? -57.144 26.199 -6.915 1.00 18.41 35 ILE B CA 1
ATOM 3084 C C . ILE B 1 35 ? -57.086 25.540 -8.294 1.00 18.63 35 ILE B C 1
ATOM 3085 O O . ILE B 1 35 ? -57.609 26.082 -9.280 1.00 18.34 35 ILE B O 1
ATOM 3090 N N . ASN B 1 36 ? -56.418 24.383 -8.376 1.00 18.53 36 ASN B N 1
ATOM 3091 C CA . ASN B 1 36 ? -56.115 23.780 -9.680 1.00 17.43 36 ASN B CA 1
ATOM 3092 C C . ASN B 1 36 ? -57.134 22.676 -9.983 1.00 18.02 36 ASN B C 1
ATOM 3093 O O . ASN B 1 36 ? -56.992 21.545 -9.497 1.00 20.41 36 ASN B O 1
ATOM 3098 N N . LEU B 1 37 ? -58.135 22.965 -10.801 1.00 16.14 37 LEU B N 1
ATOM 3099 C CA . LEU B 1 37 ? -59.101 21.894 -11.246 1.00 16.24 37 LEU B CA 1
ATOM 3100 C C . LEU B 1 37 ? -58.866 21.558 -12.719 1.00 15.70 37 LEU B C 1
ATOM 3101 O O . LEU B 1 37 ? -59.772 21.147 -13.413 1.00 16.57 37 LEU B O 1
ATOM 3106 N N . GLY B 1 38 ? -57.619 21.721 -13.170 1.00 17.59 38 GLY B N 1
ATOM 3107 C CA . GLY B 1 38 ? -57.230 21.346 -14.524 1.00 19.00 38 GLY B CA 1
ATOM 3108 C C . GLY B 1 38 ? -56.862 19.859 -14.672 1.00 19.38 38 GLY B C 1
ATOM 3109 O O . GLY B 1 38 ? -57.683 19.049 -15.026 1.00 23.18 38 GLY B O 1
ATOM 3110 N N . GLN B 1 39 ? -55.598 19.535 -14.470 1.00 24.24 39 GLN B N 1
ATOM 3111 C CA . GLN B 1 39 ? -55.140 18.166 -14.545 1.00 23.99 39 GLN B CA 1
ATOM 3112 C C . GLN B 1 39 ? -55.985 17.294 -13.635 1.00 23.11 39 GLN B C 1
ATOM 3113 O O . GLN B 1 39 ? -56.346 17.678 -12.504 1.00 20.43 39 GLN B O 1
ATOM 3119 N N . GLY B 1 40 ? -56.317 16.103 -14.119 1.00 21.10 40 GLY B N 1
ATOM 3120 C CA . GLY B 1 40 ? -57.151 15.201 -13.392 1.00 22.22 40 GLY B CA 1
ATOM 3121 C C . GLY B 1 40 ? -56.297 14.420 -12.430 1.00 21.63 40 GLY B C 1
ATOM 3122 O O . GLY B 1 40 ? -56.161 13.204 -12.550 1.00 22.67 40 GLY B O 1
ATOM 3123 N N . ASN B 1 41 ? -55.750 15.131 -11.455 1.00 22.18 41 ASN B N 1
ATOM 3124 C CA . ASN B 1 41 ? -54.774 14.599 -10.529 1.00 22.16 41 ASN B CA 1
ATOM 3125 C C . ASN B 1 41 ? -55.486 14.245 -9.236 1.00 25.93 41 ASN B C 1
ATOM 3126 O O . ASN B 1 41 ? -55.885 15.138 -8.492 1.00 22.23 41 ASN B O 1
ATOM 3131 N N . PRO B 1 42 ? -55.656 12.925 -8.958 1.00 25.74 42 PRO B N 1
ATOM 3132 C CA . PRO B 1 42 ? -56.389 12.509 -7.750 1.00 25.47 42 PRO B CA 1
ATOM 3133 C C . PRO B 1 42 ? -55.796 13.161 -6.521 1.00 24.46 42 PRO B C 1
ATOM 3134 O O . PRO B 1 42 ? -54.579 13.225 -6.429 1.00 25.01 42 PRO B O 1
ATOM 3138 N N . ASP B 1 43 ? -56.651 13.699 -5.649 1.00 27.36 43 ASP B N 1
ATOM 3139 C CA . ASP B 1 43 ? -56.237 14.420 -4.436 1.00 27.75 43 ASP B CA 1
ATOM 3140 C C . ASP B 1 43 ? -56.122 13.470 -3.253 1.00 28.78 43 ASP B C 1
ATOM 3141 O O . ASP B 1 43 ? -55.462 13.820 -2.253 1.00 27.71 43 ASP B O 1
ATOM 3146 N N . LEU B 1 44 ? -56.743 12.283 -3.359 1.00 24.04 44 LEU B N 1
ATOM 3147 C CA . LEU B 1 44 ? -56.763 11.325 -2.275 1.00 24.47 44 LEU B CA 1
ATOM 3148 C C . LEU B 1 44 ? -55.581 10.380 -2.394 1.00 24.89 44 LEU B C 1
ATOM 3149 O O . LEU B 1 44 ? -55.113 10.137 -3.471 1.00 25.74 44 LEU B O 1
ATOM 3154 N N . PRO B 1 45 ? -55.071 9.873 -1.270 1.00 24.84 45 PRO B N 1
ATOM 3155 C CA . PRO B 1 45 ? -53.883 9.013 -1.320 1.00 22.78 45 PRO B CA 1
ATOM 3156 C C . PRO B 1 45 ? -54.139 7.564 -1.788 1.00 21.83 45 PRO B C 1
ATOM 3157 O O . PRO B 1 45 ? -55.258 7.084 -1.757 1.00 19.89 45 PRO B O 1
ATOM 3161 N N . THR B 1 46 ? -53.094 6.905 -2.272 1.00 19.00 46 THR B N 1
ATOM 3162 C CA . THR B 1 46 ? -53.120 5.486 -2.529 1.00 20.80 46 THR B CA 1
ATOM 3163 C C . THR B 1 46 ? -53.572 4.771 -1.249 1.00 21.99 46 THR B C 1
ATOM 3164 O O . THR B 1 46 ? -53.072 5.078 -0.171 1.00 21.31 46 THR B O 1
ATOM 3168 N N . PRO B 1 47 ? -54.505 3.803 -1.367 1.00 24.75 47 PRO B N 1
ATOM 3169 C CA . PRO B 1 47 ? -54.885 3.013 -0.210 1.00 26.41 47 PRO B CA 1
ATOM 3170 C C . PRO B 1 47 ? -53.675 2.323 0.439 1.00 25.72 47 PRO B C 1
ATOM 3171 O O . PRO B 1 47 ? -52.777 1.844 -0.278 1.00 22.09 47 PRO B O 1
ATOM 3175 N N . PRO B 1 48 ? -53.640 2.323 1.789 1.00 26.72 48 PRO B N 1
ATOM 3176 C CA . PRO B 1 48 ? -52.552 1.818 2.600 1.00 26.66 48 PRO B CA 1
ATOM 3177 C C . PRO B 1 48 ? -52.078 0.388 2.268 1.00 27.52 48 PRO B C 1
ATOM 3178 O O . PRO B 1 48 ? -50.858 0.100 2.381 1.00 28.75 48 PRO B O 1
ATOM 3182 N N . HIS B 1 49 ? -52.989 -0.503 1.894 1.00 25.84 49 HIS B N 1
ATOM 3183 C CA . HIS B 1 49 ? -52.575 -1.901 1.626 1.00 28.52 49 HIS B CA 1
ATOM 3184 C C . HIS B 1 49 ? -51.691 -2.025 0.362 1.00 27.36 49 HIS B C 1
ATOM 3185 O O . HIS B 1 49 ? -50.833 -2.898 0.263 1.00 28.02 49 HIS B O 1
ATOM 3192 N N . ILE B 1 50 ? -51.899 -1.110 -0.584 1.00 24.43 50 ILE B N 1
ATOM 3193 C CA . ILE B 1 50 ? -51.092 -1.013 -1.784 1.00 22.41 50 ILE B CA 1
ATOM 3194 C C . ILE B 1 50 ? -49.722 -0.454 -1.428 1.00 22.27 50 ILE B C 1
ATOM 3195 O O . ILE B 1 50 ? -48.694 -1.000 -1.844 1.00 23.03 50 ILE B O 1
ATOM 3200 N N . VAL B 1 51 ? -49.709 0.594 -0.618 1.00 21.90 51 VAL B N 1
ATOM 3201 C CA . VAL B 1 51 ? -48.460 1.174 -0.149 1.00 22.10 51 VAL B CA 1
ATOM 3202 C C . VAL B 1 51 ? -47.625 0.125 0.623 1.00 23.38 51 VAL B C 1
ATOM 3203 O O . VAL B 1 51 ? -46.397 0.017 0.460 1.00 19.74 51 VAL B O 1
ATOM 3207 N N . GLU B 1 52 ? -48.281 -0.620 1.491 1.00 25.36 52 GLU B N 1
ATOM 3208 C CA . GLU B 1 52 ? -47.508 -1.619 2.276 1.00 28.19 52 GLU B CA 1
ATOM 3209 C C . GLU B 1 52 ? -47.013 -2.780 1.418 1.00 26.81 52 GLU B C 1
ATOM 3210 O O . GLU B 1 52 ? -45.921 -3.308 1.643 1.00 28.04 52 GLU B O 1
ATOM 3216 N N . ALA B 1 53 ? -47.792 -3.144 0.400 1.00 28.54 53 ALA B N 1
ATOM 3217 C CA . ALA B 1 53 ? -47.364 -4.165 -0.578 1.00 29.11 53 ALA B CA 1
ATOM 3218 C C . ALA B 1 53 ? -46.025 -3.775 -1.231 1.00 27.02 53 ALA B C 1
ATOM 3219 O O . ALA B 1 53 ? -45.125 -4.587 -1.312 1.00 23.16 53 ALA B O 1
ATOM 3221 N N . LEU B 1 54 ? -45.912 -2.537 -1.684 1.00 23.18 54 LEU B N 1
ATOM 3222 C CA . LEU B 1 54 ? -44.628 -2.015 -2.231 1.00 23.19 54 LEU B CA 1
ATOM 3223 C C . LEU B 1 54 ? -43.502 -2.048 -1.193 1.00 20.16 54 LEU B C 1
ATOM 3224 O O . LEU B 1 54 ? -42.362 -2.398 -1.489 1.00 19.23 54 LEU B O 1
ATOM 3229 N N . ARG B 1 55 ? -43.827 -1.639 0.020 1.00 21.58 55 ARG B N 1
ATOM 3230 C CA . ARG B 1 55 ? -42.845 -1.516 1.055 1.00 22.69 55 ARG B CA 1
ATOM 3231 C C . ARG B 1 55 ? -42.222 -2.869 1.418 1.00 22.19 55 ARG B C 1
ATOM 3232 O O . ARG B 1 55 ? -41.008 -2.993 1.483 1.00 23.36 55 ARG B O 1
ATOM 3240 N N . GLU B 1 56 ? -43.049 -3.886 1.539 1.00 22.21 56 GLU B N 1
ATOM 3241 C CA . GLU B 1 56 ? -42.569 -5.232 1.860 1.00 22.41 56 GLU B CA 1
ATOM 3242 C C . GLU B 1 56 ? -41.822 -5.837 0.675 1.00 22.89 56 GLU B C 1
ATOM 3243 O O . GLU B 1 56 ? -40.702 -6.338 0.819 1.00 24.31 56 GLU B O 1
ATOM 3245 N N . ALA B 1 57 ? -42.415 -5.706 -0.524 1.00 23.12 57 ALA B N 1
ATOM 3246 C CA . ALA B 1 57 ? -41.809 -6.221 -1.759 1.00 20.84 57 ALA B CA 1
ATOM 3247 C C . ALA B 1 57 ? -40.426 -5.670 -2.058 1.00 23.07 57 ALA B C 1
ATOM 3248 O O . ALA B 1 57 ? -39.599 -6.381 -2.576 1.00 23.35 57 ALA B O 1
ATOM 3250 N N . SER B 1 58 ? -40.166 -4.396 -1.740 1.00 21.75 58 SER B N 1
ATOM 3251 C CA . SER B 1 58 ? -38.855 -3.802 -2.034 1.00 23.51 58 SER B CA 1
ATOM 3252 C C . SER B 1 58 ? -37.695 -4.464 -1.260 1.00 22.50 58 SER B C 1
ATOM 3253 O O . SER B 1 58 ? -36.535 -4.371 -1.646 1.00 23.70 58 SER B O 1
ATOM 3256 N N . LEU B 1 59 ? -38.019 -5.113 -0.155 1.00 25.16 59 LEU B N 1
ATOM 3257 C CA . LEU B 1 59 ? -37.050 -5.901 0.604 1.00 26.19 59 LEU B CA 1
ATOM 3258 C C . LEU B 1 59 ? -36.634 -7.213 -0.056 1.00 26.00 59 LEU B C 1
ATOM 3259 O O . LEU B 1 59 ? -35.600 -7.814 0.337 1.00 27.70 59 LEU B O 1
ATOM 3264 N N . ASN B 1 60 ? -37.374 -7.635 -1.083 1.00 27.09 60 ASN B N 1
ATOM 3265 C CA . ASN B 1 60 ? -37.106 -8.890 -1.793 1.00 25.45 60 ASN B CA 1
ATOM 3266 C C . ASN B 1 60 ? -36.029 -8.734 -2.877 1.00 24.67 60 ASN B C 1
ATOM 3267 O O . ASN B 1 60 ? -36.356 -8.282 -3.999 1.00 25.41 60 ASN B O 1
ATOM 3272 N N . PRO B 1 61 ? -34.778 -9.215 -2.598 1.00 22.92 61 PRO B N 1
ATOM 3273 C CA . PRO B 1 61 ? -33.652 -8.988 -3.490 1.00 24.25 61 PRO B CA 1
ATOM 3274 C C . PRO B 1 61 ? -33.839 -9.559 -4.906 1.00 25.29 61 PRO B C 1
ATOM 3275 O O . PRO B 1 61 ? -33.218 -9.041 -5.838 1.00 27.14 61 PRO B O 1
ATOM 3279 N N . SER B 1 62 ? -34.743 -10.538 -5.081 1.00 24.76 62 SER B N 1
ATOM 3280 C CA . SER B 1 62 ? -35.115 -11.031 -6.394 1.00 26.43 62 SER B CA 1
ATOM 3281 C C . SER B 1 62 ? -35.559 -9.887 -7.312 1.00 25.61 62 SER B C 1
ATOM 3282 O O . SER B 1 62 ? -35.384 -9.976 -8.534 1.00 27.73 62 SER B O 1
ATOM 3285 N N . PHE B 1 63 ? -36.162 -8.838 -6.729 1.00 21.03 63 PHE B N 1
ATOM 3286 C CA . PHE B 1 63 ? -36.596 -7.691 -7.503 1.00 19.81 63 PHE B CA 1
ATOM 3287 C C . PHE B 1 63 ? -35.496 -6.633 -7.662 1.00 19.12 63 PHE B C 1
ATOM 3288 O O . PHE B 1 63 ? -35.720 -5.606 -8.336 1.00 20.48 63 PHE B O 1
ATOM 3296 N N . HIS B 1 64 ? -34.312 -6.838 -7.121 1.00 20.05 64 HIS B N 1
ATOM 3297 C CA . HIS B 1 64 ? -33.270 -5.808 -7.267 1.00 20.02 64 HIS B CA 1
ATOM 3298 C C . HIS B 1 64 ? -32.562 -5.979 -8.613 1.00 21.37 64 HIS B C 1
ATOM 3299 O O . HIS B 1 64 ? -32.010 -5.019 -9.172 1.00 17.62 64 HIS B O 1
ATOM 3306 N N . GLY B 1 65 ? -32.672 -7.183 -9.173 1.00 21.91 65 GLY B N 1
ATOM 3307 C CA . GLY B 1 65 ? -32.078 -7.490 -10.471 1.00 20.69 65 GLY B CA 1
ATOM 3308 C C . GLY B 1 65 ? -33.075 -7.508 -11.576 1.00 19.19 65 GLY B C 1
ATOM 3309 O O . GLY B 1 65 ? -34.259 -7.348 -11.330 1.00 19.35 65 GLY B O 1
ATOM 3310 N N . TYR B 1 66 ? -32.584 -7.718 -12.798 1.00 19.52 66 TYR B N 1
ATOM 3311 C CA . TYR B 1 66 ? -33.436 -7.816 -13.957 1.00 21.01 66 TYR B CA 1
ATOM 3312 C C . TYR B 1 66 ? -34.468 -8.895 -13.757 1.00 25.50 66 TYR B C 1
ATOM 3313 O O . TYR B 1 66 ? -34.140 -9.970 -13.236 1.00 22.35 66 TYR B O 1
ATOM 3322 N N . GLY B 1 67 ? -35.717 -8.597 -14.114 1.00 20.93 67 GLY B N 1
ATOM 3323 C CA . GLY B 1 67 ? -36.781 -9.565 -14.035 1.00 21.98 67 GLY B CA 1
ATOM 3324 C C . GLY B 1 67 ? -37.115 -10.056 -15.433 1.00 22.85 67 GLY B C 1
ATOM 3325 O O . GLY B 1 67 ? -36.404 -9.733 -16.403 1.00 19.83 67 GLY B O 1
ATOM 3326 N N . PRO B 1 68 ? -38.217 -10.792 -15.563 1.00 22.23 68 PRO B N 1
ATOM 3327 C CA . PRO B 1 68 ? -38.701 -11.157 -16.889 1.00 26.47 68 PRO B CA 1
ATOM 3328 C C . PRO B 1 68 ? -39.026 -9.894 -17.692 1.00 27.21 68 PRO B C 1
ATOM 3329 O O . PRO B 1 68 ? -39.619 -8.955 -17.174 1.00 26.54 68 PRO B O 1
ATOM 3333 N N . PHE B 1 69 ? -38.655 -9.884 -18.958 1.00 27.77 69 PHE B N 1
ATOM 3334 C CA . PHE B 1 69 ? -38.787 -8.669 -19.744 1.00 29.78 69 PHE B CA 1
ATOM 3335 C C . PHE B 1 69 ? -40.249 -8.211 -19.897 1.00 30.14 69 PHE B C 1
ATOM 3336 O O . PHE B 1 69 ? -40.523 -7.023 -19.986 1.00 29.11 69 PHE B O 1
ATOM 3344 N N . ARG B 1 70 ? -41.175 -9.159 -19.930 1.00 26.07 70 ARG B N 1
ATOM 3345 C CA . ARG B 1 70 ? -42.580 -8.873 -20.235 1.00 26.60 70 ARG B CA 1
ATOM 3346 C C . ARG B 1 70 ? -43.476 -8.803 -19.017 1.00 25.89 70 ARG B C 1
ATOM 3347 O O . ARG B 1 70 ? -44.691 -8.678 -19.135 1.00 30.31 70 ARG B O 1
ATOM 3355 N N . GLY B 1 71 ? -42.869 -8.870 -17.847 1.00 25.22 71 GLY B N 1
ATOM 3356 C CA . GLY B 1 71 ? -43.555 -8.771 -16.595 1.00 25.49 71 GLY B CA 1
ATOM 3357 C C . GLY B 1 71 ? -43.553 -10.066 -15.814 1.00 25.12 71 GLY B C 1
ATOM 3358 O O . GLY B 1 71 ? -43.353 -11.142 -16.371 1.00 27.41 71 GLY B O 1
ATOM 3359 N N . TYR B 1 72 ? -43.814 -9.959 -14.525 1.00 21.05 72 TYR B N 1
ATOM 3360 C CA . TYR B 1 72 ? -43.892 -11.112 -13.660 1.00 22.77 72 TYR B CA 1
ATOM 3361 C C . TYR B 1 72 ? -45.237 -11.823 -13.856 1.00 26.69 72 TYR B C 1
ATOM 3362 O O . TYR B 1 72 ? -46.254 -11.170 -13.961 1.00 26.13 72 TYR B O 1
ATOM 3371 N N . PRO B 1 73 ? -45.230 -13.179 -13.956 1.00 28.02 73 PRO B N 1
ATOM 3372 C CA . PRO B 1 73 ? -46.478 -13.905 -14.205 1.00 27.20 73 PRO B CA 1
ATOM 3373 C C . PRO B 1 73 ? -47.508 -13.630 -13.156 1.00 25.44 73 PRO B C 1
ATOM 3374 O O . PRO B 1 73 ? -48.662 -13.574 -13.489 1.00 27.09 73 PRO B O 1
ATOM 3378 N N . PHE B 1 74 ? -47.097 -13.454 -11.893 1.00 26.68 74 PHE B N 1
ATOM 3379 C CA . PHE B 1 74 ? -48.042 -13.199 -10.818 1.00 24.26 74 PHE B CA 1
ATOM 3380 C C . PHE B 1 74 ? -48.914 -11.955 -11.074 1.00 26.06 74 PHE B C 1
ATOM 3381 O O . PHE B 1 74 ? -50.042 -11.875 -10.584 1.00 25.66 74 PHE B O 1
ATOM 3389 N N . LEU B 1 75 ? -48.390 -10.978 -11.824 1.00 25.42 75 LEU B N 1
ATOM 3390 C CA . LEU B 1 75 ? -49.159 -9.765 -12.096 1.00 24.72 75 LEU B CA 1
ATOM 3391 C C . LEU B 1 75 ? -50.139 -10.021 -13.223 1.00 24.77 75 LEU B C 1
ATOM 3392 O O . LEU B 1 75 ? -51.284 -9.600 -13.143 1.00 26.02 75 LEU B O 1
ATOM 3397 N N . LYS B 1 76 ? -49.683 -10.705 -14.278 1.00 23.95 76 LYS B N 1
ATOM 3398 C CA . LYS B 1 76 ? -50.540 -10.970 -15.428 1.00 26.66 76 LYS B CA 1
ATOM 3399 C C . LYS B 1 76 ? -51.753 -11.861 -15.069 1.00 27.20 76 LYS B C 1
ATOM 3400 O O . LYS B 1 76 ? -52.869 -11.639 -15.580 1.00 21.85 76 LYS B O 1
ATOM 3406 N N . GLU B 1 77 ? -51.499 -12.836 -14.186 1.00 26.51 77 GLU B N 1
ATOM 3407 C CA . GLU B 1 77 ? -52.527 -13.651 -13.579 1.00 30.84 77 GLU B CA 1
ATOM 3408 C C . GLU B 1 77 ? -53.498 -12.809 -12.717 1.00 29.06 77 GLU B C 1
ATOM 3409 O O . GLU B 1 77 ? -54.710 -13.034 -12.750 1.00 26.78 77 GLU B O 1
ATOM 3411 N N . ALA B 1 78 ? -52.969 -11.835 -11.962 1.00 24.24 78 ALA B N 1
ATOM 3412 C CA . ALA B 1 78 ? -53.820 -10.953 -11.167 1.00 22.49 78 ALA B CA 1
ATOM 3413 C C . ALA B 1 78 ? -54.702 -10.059 -12.063 1.00 22.53 78 ALA B C 1
ATOM 3414 O O . ALA B 1 78 ? -55.853 -9.810 -11.771 1.00 20.24 78 ALA B O 1
ATOM 3416 N N . ILE B 1 79 ? -54.151 -9.643 -13.186 1.00 20.69 79 ILE B N 1
ATOM 3417 C CA . ILE B 1 79 ? -54.896 -8.930 -14.194 1.00 22.97 79 ILE B CA 1
ATOM 3418 C C . ILE B 1 79 ? -56.009 -9.798 -14.815 1.00 23.67 79 ILE B C 1
ATOM 3419 O O . ILE B 1 79 ? -57.128 -9.329 -15.065 1.00 24.12 79 ILE B O 1
ATOM 3424 N N . ALA B 1 80 ? -55.710 -11.049 -15.097 1.00 24.48 80 ALA B N 1
ATOM 3425 C CA . ALA B 1 80 ? -56.740 -11.907 -15.730 1.00 25.55 80 ALA B CA 1
ATOM 3426 C C . ALA B 1 80 ? -57.901 -12.130 -14.741 1.00 24.59 80 ALA B C 1
ATOM 3427 O O . ALA B 1 80 ? -59.084 -12.030 -15.104 1.00 24.47 80 ALA B O 1
ATOM 3429 N N . ALA B 1 81 ? -57.531 -12.392 -13.495 1.00 26.11 81 ALA B N 1
ATOM 3430 C CA . ALA B 1 81 ? -58.473 -12.601 -12.391 1.00 27.63 81 ALA B CA 1
ATOM 3431 C C . ALA B 1 81 ? -59.362 -11.401 -12.117 1.00 30.98 81 ALA B C 1
ATOM 3432 O O . ALA B 1 81 ? -60.577 -11.534 -11.872 1.00 27.48 81 ALA B O 1
ATOM 3434 N N . PHE B 1 82 ? -58.770 -10.209 -12.205 1.00 28.50 82 PHE B N 1
ATOM 3435 C CA . PHE B 1 82 ? -59.504 -8.976 -12.025 1.00 26.83 82 PHE B CA 1
ATOM 3436 C C . PHE B 1 82 ? -60.553 -8.771 -13.113 1.00 27.00 82 PHE B C 1
ATOM 3437 O O . PHE B 1 82 ? -61.712 -8.447 -12.821 1.00 26.09 82 PHE B O 1
ATOM 3445 N N . TYR B 1 83 ? -60.159 -8.986 -14.366 1.00 26.60 83 TYR B N 1
ATOM 3446 C CA . TYR B 1 83 ? -61.074 -8.844 -15.474 1.00 28.34 83 TYR B CA 1
ATOM 3447 C C . TYR B 1 83 ? -62.190 -9.865 -15.499 1.00 33.84 83 TYR B C 1
ATOM 3448 O O . TYR B 1 83 ? -63.261 -9.594 -16.051 1.00 34.53 83 TYR B O 1
ATOM 3457 N N . LYS B 1 84 ? -61.922 -11.048 -14.947 1.00 36.59 84 LYS B N 1
ATOM 3458 C CA . LYS B 1 84 ? -62.968 -12.030 -14.804 1.00 36.77 84 LYS B CA 1
ATOM 3459 C C . LYS B 1 84 ? -63.958 -11.615 -13.710 1.00 36.08 84 LYS B C 1
ATOM 3460 O O . LYS B 1 84 ? -65.147 -11.807 -13.855 1.00 35.34 84 LYS B O 1
ATOM 3466 N N . ARG B 1 85 ? -63.444 -11.062 -12.619 1.00 37.40 85 ARG B N 1
ATOM 3467 C CA . ARG B 1 85 ? -64.257 -10.706 -11.455 1.00 37.12 85 ARG B CA 1
ATOM 3468 C C . ARG B 1 85 ? -65.136 -9.455 -11.738 1.00 39.19 85 ARG B C 1
ATOM 3469 O O . ARG B 1 85 ? -66.348 -9.488 -11.543 1.00 39.48 85 ARG B O 1
ATOM 3477 N N . GLU B 1 86 ? -64.518 -8.380 -12.224 1.00 39.47 86 GLU B N 1
ATOM 3478 C CA . GLU B 1 86 ? -65.214 -7.122 -12.520 1.00 38.26 86 GLU B CA 1
ATOM 3479 C C . GLU B 1 86 ? -66.114 -7.188 -13.730 1.00 37.48 86 GLU B C 1
ATOM 3480 O O . GLU B 1 86 ? -67.162 -6.558 -13.757 1.00 38.27 86 GLU B O 1
ATOM 3486 N N . TYR B 1 87 ? -65.658 -7.891 -14.755 1.00 37.78 87 TYR B N 1
ATOM 3487 C CA . TYR B 1 87 ? -66.331 -7.932 -16.039 1.00 36.89 87 TYR B CA 1
ATOM 3488 C C . TYR B 1 87 ? -66.493 -9.403 -16.295 1.00 40.84 87 TYR B C 1
ATOM 3489 O O . TYR B 1 87 ? -65.919 -10.209 -15.575 1.00 45.83 87 TYR B O 1
ATOM 3498 N N . GLY B 1 88 ? -67.237 -9.790 -17.314 1.00 42.74 88 GLY B N 1
ATOM 3499 C CA . GLY B 1 88 ? -67.423 -11.251 -17.559 1.00 46.86 88 GLY B CA 1
ATOM 3500 C C . GLY B 1 88 ? -66.271 -11.931 -18.302 1.00 43.76 88 GLY B C 1
ATOM 3501 O O . GLY B 1 88 ? -66.416 -13.057 -18.743 1.00 46.98 88 GLY B O 1
ATOM 3502 N N . VAL B 1 89 ? -65.114 -11.272 -18.386 1.00 39.26 89 VAL B N 1
ATOM 3503 C CA . VAL B 1 89 ? -64.123 -11.493 -19.454 1.00 36.69 89 VAL B CA 1
ATOM 3504 C C . VAL B 1 89 ? -62.988 -12.476 -19.124 1.00 34.35 89 VAL B C 1
ATOM 3505 O O . VAL B 1 89 ? -62.226 -12.265 -18.207 1.00 31.23 89 VAL B O 1
ATOM 3509 N N . THR B 1 90 ? -62.875 -13.531 -19.925 1.00 33.07 90 THR B N 1
ATOM 3510 C CA . THR B 1 90 ? -61.794 -14.491 -19.823 1.00 32.23 90 THR B CA 1
ATOM 3511 C C . THR B 1 90 ? -60.556 -14.000 -20.575 1.00 30.61 90 THR B C 1
ATOM 3512 O O . THR B 1 90 ? -60.608 -13.745 -21.785 1.00 30.98 90 THR B O 1
ATOM 3516 N N . ILE B 1 91 ? -59.446 -13.901 -19.855 1.00 29.77 91 ILE B N 1
ATOM 3517 C CA . ILE B 1 91 ? -58.196 -13.400 -20.395 1.00 29.73 91 ILE B CA 1
ATOM 3518 C C . ILE B 1 91 ? -57.044 -14.371 -20.172 1.00 26.93 91 ILE B C 1
ATOM 3519 O O . ILE B 1 91 ? -56.734 -14.722 -19.046 1.00 26.11 91 ILE B O 1
ATOM 3524 N N . ASN B 1 92 ? -56.390 -14.754 -21.258 1.00 27.53 92 ASN B N 1
ATOM 3525 C CA . ASN B 1 92 ? -55.213 -15.628 -21.202 1.00 31.10 92 ASN B CA 1
ATOM 3526 C C . ASN B 1 92 ? -53.938 -14.805 -20.860 1.00 30.48 92 ASN B C 1
ATOM 3527 O O . ASN B 1 92 ? -53.426 -14.088 -21.709 1.00 26.11 92 ASN B O 1
ATOM 3532 N N . PRO B 1 93 ? -53.429 -14.953 -19.628 1.00 27.68 93 PRO B N 1
ATOM 3533 C CA . PRO B 1 93 ? -52.361 -14.125 -19.123 1.00 33.91 93 PRO B CA 1
ATOM 3534 C C . PRO B 1 93 ? -50.983 -14.399 -19.703 1.00 33.06 93 PRO B C 1
ATOM 3535 O O . PRO B 1 93 ? -50.087 -13.616 -19.462 1.00 34.16 93 PRO B O 1
ATOM 3539 N N . GLU B 1 94 ? -50.805 -15.472 -20.455 1.00 29.41 94 GLU B N 1
ATOM 3540 C CA . GLU B 1 94 ? -49.501 -15.764 -21.001 1.00 32.14 94 GLU B CA 1
ATOM 3541 C C . GLU B 1 94 ? -49.411 -15.228 -22.410 1.00 30.51 94 GLU B C 1
ATOM 3542 O O . GLU B 1 94 ? -48.317 -15.153 -22.971 1.00 34.47 94 GLU B O 1
ATOM 3548 N N . THR B 1 95 ? -50.552 -14.864 -22.981 1.00 24.69 95 THR B N 1
ATOM 3549 C CA . THR B 1 95 ? -50.608 -14.365 -24.342 1.00 23.69 95 THR B CA 1
ATOM 3550 C C . THR B 1 95 ? -51.447 -13.092 -24.554 1.00 22.15 95 THR B C 1
ATOM 3551 O O . THR B 1 95 ? -51.377 -12.493 -25.604 1.00 21.18 95 THR B O 1
ATOM 3555 N N . GLU B 1 96 ? -52.277 -12.707 -23.610 1.00 23.28 96 GLU B N 1
ATOM 3556 C CA . GLU B 1 96 ? -53.244 -11.621 -23.889 1.00 24.57 96 GLU B CA 1
ATOM 3557 C C . GLU B 1 96 ? -53.101 -10.412 -22.948 1.00 21.96 96 GLU B C 1
ATOM 3558 O O . GLU B 1 96 ? -54.057 -9.640 -22.821 1.00 23.92 96 GLU B O 1
ATOM 3564 N N . VAL B 1 97 ? -51.960 -10.295 -22.297 1.00 19.47 97 VAL B N 1
ATOM 3565 C CA . VAL B 1 97 ? -51.701 -9.223 -21.330 1.00 19.75 97 VAL B CA 1
ATOM 3566 C C . VAL B 1 97 ? -50.374 -8.602 -21.618 1.00 23.89 97 VAL B C 1
ATOM 3567 O O . VAL B 1 97 ? -49.399 -9.323 -21.805 1.00 26.48 97 VAL B O 1
ATOM 3571 N N . ALA B 1 98 ? -50.309 -7.248 -21.611 1.00 22.91 98 ALA B N 1
ATOM 3572 C CA . ALA B 1 98 ? -49.021 -6.560 -21.670 1.00 21.19 98 ALA B CA 1
ATOM 3573 C C . ALA B 1 98 ? -48.999 -5.464 -20.618 1.00 22.47 98 ALA B C 1
ATOM 3574 O O . ALA B 1 98 ? -50.036 -4.853 -20.329 1.00 21.55 98 ALA B O 1
ATOM 3576 N N . LEU B 1 99 ? -47.818 -5.207 -20.089 1.00 22.94 99 LEU B N 1
ATOM 3577 C CA . LEU B 1 99 ? -47.653 -4.141 -19.050 1.00 22.72 99 LEU B CA 1
ATOM 3578 C C . LEU B 1 99 ? -46.991 -2.884 -19.602 1.00 21.94 99 LEU B C 1
ATOM 3579 O O . LEU B 1 99 ? -46.071 -2.979 -20.415 1.00 22.17 99 LEU B O 1
ATOM 3584 N N . PHE B 1 100 ? -47.429 -1.725 -19.100 1.00 20.43 100 PHE B N 1
ATOM 3585 C CA . PHE B 1 100 ? -46.901 -0.418 -19.479 1.00 21.17 100 PHE B CA 1
ATOM 3586 C C . PHE B 1 100 ? -46.599 0.435 -18.257 1.00 19.05 100 PHE B C 1
ATOM 3587 O O . PHE B 1 100 ? -47.300 0.345 -17.239 1.00 17.85 100 PHE B O 1
ATOM 3595 N N . GLY B 1 101 ? -45.582 1.285 -18.393 1.00 20.42 101 GLY B N 1
ATOM 3596 C CA . GLY B 1 101 ? -45.342 2.381 -17.438 1.00 19.28 101 GLY B CA 1
ATOM 3597 C C . GLY B 1 101 ? -46.358 3.532 -17.596 1.00 18.23 101 GLY B C 1
ATOM 3598 O O . GLY B 1 101 ? -46.006 4.662 -17.960 1.00 24.37 101 GLY B O 1
ATOM 3599 N N . GLY B 1 102 ? -47.614 3.260 -17.282 1.00 17.41 102 GLY B N 1
ATOM 3600 C CA . GLY B 1 102 ? -48.702 4.188 -17.458 1.00 18.99 102 GLY B CA 1
ATOM 3601 C C . GLY B 1 102 ? -49.429 4.153 -18.807 1.00 21.13 102 GLY B C 1
ATOM 3602 O O . GLY B 1 102 ? -48.901 3.726 -19.814 1.00 19.66 102 GLY B O 1
ATOM 3603 N N . GLY B 1 103 ? -50.684 4.589 -18.788 1.00 20.91 103 GLY B N 1
ATOM 3604 C CA . GLY B 1 103 ? -51.535 4.577 -19.948 1.00 20.14 103 GLY B CA 1
ATOM 3605 C C . GLY B 1 103 ? -51.047 5.450 -21.058 1.00 20.34 103 GLY B C 1
ATOM 3606 O O . GLY B 1 103 ? -51.208 5.145 -22.233 1.00 17.55 103 GLY B O 1
ATOM 3607 N N . LYS B 1 104 ? -50.418 6.560 -20.700 1.00 21.02 104 LYS B N 1
ATOM 3608 C CA . LYS B 1 104 ? -49.849 7.427 -21.698 1.00 22.00 104 LYS B CA 1
ATOM 3609 C C . LYS B 1 104 ? -48.730 6.742 -22.500 1.00 19.54 104 LYS B C 1
ATOM 3610 O O . LYS B 1 104 ? -48.614 6.932 -23.710 1.00 21.18 104 LYS B O 1
ATOM 3616 N N . ALA B 1 105 ? -47.957 5.908 -21.843 1.00 18.12 105 ALA B N 1
ATOM 3617 C CA . ALA B 1 105 ? -46.884 5.151 -22.502 1.00 19.39 105 ALA B CA 1
ATOM 3618 C C . ALA B 1 105 ? -47.519 4.043 -23.373 1.00 19.17 105 ALA B C 1
ATOM 3619 O O . ALA B 1 105 ? -47.048 3.767 -24.479 1.00 15.73 105 ALA B O 1
ATOM 3621 N N . GLY B 1 106 ? -48.615 3.481 -22.865 1.00 19.33 106 GLY B N 1
ATOM 3622 C CA . GLY B 1 106 ? -49.355 2.424 -23.531 1.00 20.05 106 GLY B CA 1
ATOM 3623 C C . GLY B 1 106 ? -49.795 2.906 -24.885 1.00 20.51 106 GLY B C 1
ATOM 3624 O O . GLY B 1 106 ? -49.578 2.220 -25.891 1.00 21.56 106 GLY B O 1
ATOM 3625 N N . LEU B 1 107 ? -50.430 4.086 -24.878 1.00 21.09 107 LEU B N 1
ATOM 3626 C CA . LEU B 1 107 ? -50.912 4.729 -26.080 1.00 21.11 107 LEU B CA 1
ATOM 3627 C C . LEU B 1 107 ? -49.841 4.923 -27.093 1.00 21.80 107 LEU B C 1
ATOM 3628 O O . LEU B 1 107 ? -50.080 4.644 -28.270 1.00 23.15 107 LEU B O 1
ATOM 3633 N N . TYR B 1 108 ? -48.691 5.477 -26.685 1.00 22.88 108 TYR B N 1
ATOM 3634 C CA . TYR B 1 108 ? -47.557 5.633 -27.581 1.00 20.69 108 TYR B CA 1
ATOM 3635 C C . TYR B 1 108 ? -47.111 4.259 -28.187 1.00 22.06 108 TYR B C 1
ATOM 3636 O O . TYR B 1 108 ? -46.973 4.079 -29.415 1.00 19.16 108 TYR B O 1
ATOM 3645 N N . VAL B 1 109 ? -46.933 3.280 -27.325 1.00 18.08 109 VAL B N 1
ATOM 3646 C CA . VAL B 1 109 ? -46.479 1.951 -27.788 1.00 20.86 109 VAL B CA 1
ATOM 3647 C C . VAL B 1 109 ? -47.479 1.281 -28.772 1.00 22.84 109 VAL B C 1
ATOM 3648 O O . VAL B 1 109 ? -47.064 0.724 -29.775 1.00 23.85 109 VAL B O 1
ATOM 3652 N N . LEU B 1 110 ? -48.773 1.349 -28.472 1.00 23.45 110 LEU B N 1
ATOM 3653 C CA . LEU B 1 110 ? -49.807 0.776 -29.290 1.00 25.27 110 LEU B CA 1
ATOM 3654 C C . LEU B 1 110 ? -49.877 1.474 -30.621 1.00 28.86 110 LEU B C 1
ATOM 3655 O O . LEU B 1 110 ? -50.031 0.813 -31.652 1.00 31.85 110 LEU B O 1
ATOM 3660 N N . THR B 1 111 ? -49.745 2.800 -30.613 1.00 24.57 111 THR B N 1
ATOM 3661 C CA . THR B 1 111 ? -49.703 3.545 -31.835 1.00 29.88 111 THR B CA 1
ATOM 3662 C C . THR B 1 111 ? -48.525 3.125 -32.717 1.00 32.93 111 THR B C 1
ATOM 3663 O O . THR B 1 111 ? -48.704 2.930 -33.931 1.00 34.25 111 THR B O 1
ATOM 3667 N N . GLN B 1 112 ? -47.334 3.000 -32.119 1.00 29.17 112 GLN B N 1
ATOM 3668 C CA . GLN B 1 112 ? -46.134 2.645 -32.873 1.00 30.45 112 GLN B CA 1
ATOM 3669 C C . GLN B 1 112 ? -46.179 1.203 -33.379 1.00 30.95 112 GLN B C 1
ATOM 3670 O O . GLN B 1 112 ? -45.576 0.893 -34.402 1.00 31.86 112 GLN B O 1
ATOM 3676 N N . CYS B 1 113 ? -46.834 0.318 -32.641 1.00 28.33 113 CYS B N 1
ATOM 3677 C CA . CYS B 1 113 ? -46.940 -1.086 -33.026 1.00 31.75 113 CYS B CA 1
ATOM 3678 C C . CYS B 1 113 ? -48.093 -1.362 -33.986 1.00 33.29 113 CYS B C 1
ATOM 3679 O O . CYS B 1 113 ? -48.392 -2.517 -34.265 1.00 35.69 113 CYS B O 1
ATOM 3682 N N . LEU B 1 114 ? -48.814 -0.340 -34.423 1.00 31.70 114 LEU B N 1
ATOM 3683 C CA . LEU B 1 114 ? -50.010 -0.571 -35.221 1.00 32.69 114 LEU B CA 1
ATOM 3684 C C . LEU B 1 114 ? -50.165 0.326 -36.442 1.00 36.93 114 LEU B C 1
ATOM 3685 O O . LEU B 1 114 ? -50.988 0.021 -37.307 1.00 35.31 114 LEU B O 1
ATOM 3690 N N . LEU B 1 115 ? -49.388 1.405 -36.526 1.00 36.00 115 LEU B N 1
ATOM 3691 C CA . LEU B 1 115 ? -49.537 2.369 -37.606 1.00 37.12 115 LEU B CA 1
ATOM 3692 C C . LEU B 1 115 ? -48.273 2.486 -38.406 1.00 37.62 115 LEU B C 1
ATOM 3693 O O . LEU B 1 115 ? -47.210 2.611 -37.836 1.00 34.38 115 LEU B O 1
ATOM 3698 N N . ASN B 1 116 ? -48.415 2.452 -39.739 1.00 37.22 116 ASN B N 1
ATOM 3699 C CA . ASN B 1 116 ? -47.321 2.801 -40.668 1.00 36.93 116 ASN B CA 1
ATOM 3700 C C . ASN B 1 116 ? -47.436 4.217 -41.166 1.00 34.14 116 ASN B C 1
ATOM 3701 O O . ASN B 1 116 ? -48.522 4.792 -41.149 1.00 33.75 116 ASN B O 1
ATOM 3706 N N . PRO B 1 117 ? -46.310 4.808 -41.586 1.00 35.17 117 PRO B N 1
ATOM 3707 C CA . PRO B 1 117 ? -46.393 6.116 -42.241 1.00 40.90 117 PRO B CA 1
ATOM 3708 C C . PRO B 1 117 ? -47.487 6.127 -43.313 1.00 36.66 117 PRO B C 1
ATOM 3709 O O . PRO B 1 117 ? -47.630 5.159 -44.050 1.00 37.97 117 PRO B O 1
ATOM 3713 N N . GLY B 1 118 ? -48.316 7.164 -43.301 1.00 40.32 118 GLY B N 1
ATOM 3714 C CA . GLY B 1 118 ? -49.401 7.313 -44.276 1.00 40.98 118 GLY B CA 1
ATOM 3715 C C . GLY B 1 118 ? -50.684 6.619 -43.880 1.00 39.91 118 GLY B C 1
ATOM 3716 O O . GLY B 1 118 ? -51.744 6.938 -44.420 1.00 40.05 118 GLY B O 1
ATOM 3717 N N . ASP B 1 119 ? -50.615 5.669 -42.941 1.00 37.35 119 ASP B N 1
ATOM 3718 C CA . ASP B 1 119 ? -51.830 5.018 -42.453 1.00 38.12 119 ASP B CA 1
ATOM 3719 C C . ASP B 1 119 ? -52.816 6.024 -41.874 1.00 35.73 119 ASP B C 1
ATOM 3720 O O . ASP B 1 119 ? -52.429 7.130 -41.476 1.00 35.88 119 ASP B O 1
ATOM 3725 N N . ILE B 1 120 ? -54.089 5.641 -41.830 1.00 36.17 120 ILE B N 1
ATOM 3726 C CA . ILE B 1 120 ? -55.118 6.500 -41.248 1.00 35.64 120 ILE B CA 1
ATOM 3727 C C . ILE B 1 120 ? -55.575 5.981 -39.883 1.00 33.65 120 ILE B C 1
ATOM 3728 O O . ILE B 1 120 ? -55.784 4.781 -39.692 1.00 32.97 120 ILE B O 1
ATOM 3733 N N . ALA B 1 121 ? -55.711 6.912 -38.935 1.00 34.61 121 ALA B N 1
ATOM 3734 C CA . ALA B 1 121 ? -56.270 6.613 -37.607 1.00 32.78 121 ALA B CA 1
ATOM 3735 C C . ALA B 1 121 ? -57.534 7.436 -37.348 1.00 29.20 121 ALA B C 1
ATOM 3736 O O . ALA B 1 121 ? -57.562 8.634 -37.557 1.00 31.30 121 ALA B O 1
ATOM 3738 N N . LEU B 1 122 ? -58.561 6.765 -36.859 1.00 31.55 122 LEU B N 1
ATOM 3739 C CA . LEU B 1 122 ? -59.851 7.343 -36.525 1.00 27.79 122 LEU B CA 1
ATOM 3740 C C . LEU B 1 122 ? -5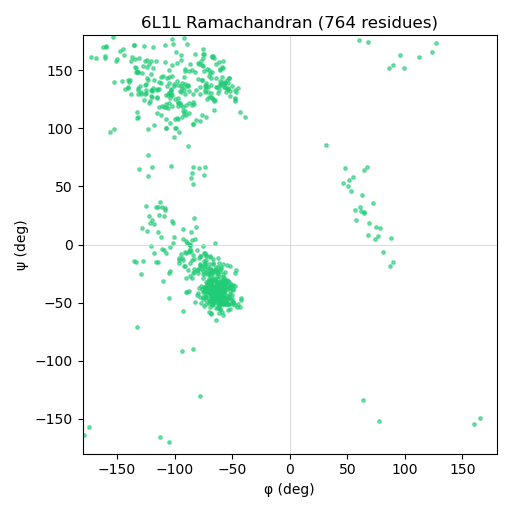9.871 7.814 -35.074 1.00 26.31 122 LEU B C 1
ATOM 3741 O O . LEU B 1 122 ? -59.853 7.018 -34.183 1.00 25.33 122 LEU B O 1
ATOM 3746 N N . VAL B 1 123 ? -59.917 9.121 -34.868 1.00 26.45 123 VAL B N 1
ATOM 3747 C CA . VAL B 1 123 ? -59.779 9.720 -33.520 1.00 27.23 123 VAL B CA 1
ATOM 3748 C C . VAL B 1 123 ? -61.014 10.523 -33.138 1.00 26.62 123 VAL B C 1
ATOM 3749 O O . VAL B 1 123 ? -61.500 11.348 -33.919 1.00 32.35 123 VAL B O 1
ATOM 3753 N N . PRO B 1 124 ? -61.528 10.308 -31.931 1.00 26.47 124 PRO B N 1
ATOM 3754 C CA . PRO B 1 1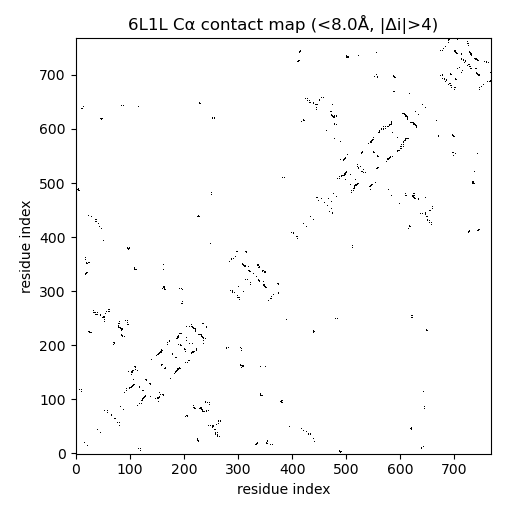24 ? -62.700 11.075 -31.542 1.00 28.38 124 PRO B CA 1
ATOM 3755 C C . PRO B 1 124 ? -62.376 12.552 -31.377 1.00 29.56 124 PRO B C 1
ATOM 3756 O O . PRO B 1 124 ? -61.244 12.917 -31.022 1.00 30.85 124 PRO B O 1
ATOM 3760 N N . ASN B 1 125 ? -63.366 13.379 -31.672 1.00 27.40 125 ASN B N 1
ATOM 3761 C CA . ASN B 1 125 ? -63.326 14.812 -31.446 1.00 27.67 125 ASN B CA 1
ATOM 3762 C C . ASN B 1 125 ? -64.653 15.176 -30.762 1.00 27.62 125 ASN B C 1
ATOM 3763 O O . ASN B 1 125 ? -65.695 15.108 -31.387 1.00 25.75 125 ASN B O 1
ATOM 3768 N N . PRO B 1 126 ? -64.613 15.528 -29.454 1.00 25.34 126 PRO B N 1
ATOM 3769 C CA . PRO B 1 126 ? -63.423 15.748 -28.631 1.00 23.58 126 PRO B CA 1
ATOM 3770 C C . PRO B 1 126 ? -62.718 14.481 -28.177 1.00 23.77 126 PRO B C 1
ATOM 3771 O O . PRO B 1 126 ? -63.348 13.406 -28.073 1.00 24.06 126 PRO B O 1
ATOM 3775 N N . GLY B 1 127 ? -61.417 14.596 -27.913 1.00 23.81 127 GLY B N 1
ATOM 3776 C CA . GLY B 1 127 ? -60.661 13.430 -27.348 1.00 23.69 127 GLY B CA 1
ATOM 3777 C C . GLY B 1 127 ? -59.352 13.745 -26.649 1.00 22.92 127 GLY B C 1
ATOM 3778 O O . GLY B 1 127 ? -58.793 14.815 -26.798 1.00 24.56 127 GLY B O 1
ATOM 3779 N N . TYR B 1 128 ? -58.889 12.790 -25.853 1.00 24.27 128 TYR B N 1
ATOM 3780 C CA . TYR B 1 128 ? -57.609 12.882 -25.157 1.00 24.29 128 TYR B CA 1
ATOM 3781 C C . TYR B 1 128 ? -56.502 13.329 -26.135 1.00 22.47 128 TYR B C 1
ATOM 3782 O O . TYR B 1 128 ? -56.356 12.748 -27.175 1.00 24.54 128 TYR B O 1
ATOM 3791 N N . PRO B 1 129 ? -55.769 14.400 -25.816 1.00 22.19 129 PRO B N 1
ATOM 3792 C CA . PRO B 1 129 ? -54.767 14.942 -26.715 1.00 24.73 129 PRO B CA 1
ATOM 3793 C C . PRO B 1 129 ? -53.658 13.985 -27.129 1.00 23.55 129 PRO B C 1
ATOM 3794 O O . PRO B 1 129 ? -53.080 14.147 -28.209 1.00 25.28 129 PRO B O 1
ATOM 3798 N N . GLU B 1 130 ? -53.371 12.977 -26.318 1.00 24.25 130 GLU B N 1
ATOM 3799 C CA . GLU B 1 130 ? -52.279 12.095 -26.657 1.00 27.60 130 GLU B CA 1
ATOM 3800 C C . GLU B 1 130 ? -52.594 11.167 -27.839 1.00 27.37 130 GLU B C 1
ATOM 3801 O O . GLU B 1 130 ? -51.667 10.683 -28.487 1.00 24.99 130 GLU B O 1
ATOM 3807 N N . TYR B 1 131 ? -53.881 10.934 -28.113 1.00 25.90 131 TYR B N 1
ATOM 3808 C CA . TYR B 1 131 ? -54.241 10.161 -29.321 1.00 26.38 131 TYR B CA 1
ATOM 3809 C C . TYR B 1 131 ? -53.588 10.782 -30.539 1.00 28.55 131 TYR B C 1
ATOM 3810 O O . TYR B 1 131 ? -52.906 10.099 -31.296 1.00 32.92 131 TYR B O 1
ATOM 3819 N N . LEU B 1 132 ? -53.773 12.093 -30.688 1.00 35.04 132 LEU B N 1
ATOM 3820 C CA . LEU B 1 132 ? -53.217 12.853 -31.819 1.00 33.87 132 LEU B CA 1
ATOM 3821 C C . LEU B 1 132 ? -51.701 12.928 -31.793 1.00 34.34 132 LEU B C 1
ATOM 3822 O O . LEU B 1 132 ? -51.077 12.958 -32.846 1.00 35.13 132 LEU B O 1
ATOM 3827 N N . SER B 1 133 ? -51.113 12.928 -30.598 1.00 34.85 133 SER B N 1
ATOM 3828 C CA . SER B 1 133 ? -49.650 13.003 -30.436 1.00 35.72 133 SER B CA 1
ATOM 3829 C C . SER B 1 133 ? -48.965 11.780 -30.989 1.00 33.19 133 SER B C 1
ATOM 3830 O O . SER B 1 133 ? -47.954 11.897 -31.656 1.00 38.97 133 SER B O 1
ATOM 3833 N N . GLY B 1 134 ? -49.487 10.608 -30.672 1.00 34.42 134 GLY B N 1
ATOM 3834 C CA . GLY B 1 134 ? -48.857 9.355 -31.088 1.00 35.16 134 GLY B CA 1
ATOM 3835 C C . GLY B 1 134 ? -48.977 9.129 -32.587 1.00 34.59 134 GLY B C 1
ATOM 3836 O O . GLY B 1 134 ? -48.054 8.637 -33.239 1.00 34.14 134 GLY B O 1
ATOM 3837 N N . ILE B 1 135 ? -50.155 9.433 -33.101 1.00 35.23 135 ILE B N 1
ATOM 3838 C CA . ILE B 1 135 ? -50.409 9.396 -34.546 1.00 35.56 135 ILE B CA 1
ATOM 3839 C C . ILE B 1 135 ? -49.373 10.170 -35.331 1.00 36.39 135 ILE B C 1
ATOM 3840 O O . ILE B 1 135 ? -48.820 9.666 -36.313 1.00 41.69 135 ILE B O 1
ATOM 3845 N N . THR B 1 136 ? -49.100 11.379 -34.873 1.00 36.56 136 THR B N 1
ATOM 3846 C CA . THR B 1 136 ? -48.189 12.277 -35.544 1.00 39.38 136 THR B CA 1
ATOM 3847 C C . THR B 1 136 ? -46.764 11.742 -35.481 1.00 37.79 136 THR B C 1
ATOM 3848 O O . THR B 1 136 ? -46.044 11.770 -36.472 1.00 36.58 136 THR B O 1
ATOM 3852 N N . MET B 1 137 ? -46.367 11.210 -34.325 1.00 40.77 137 MET B N 1
ATOM 3853 C CA . MET B 1 137 ? -45.066 10.532 -34.198 1.00 38.64 137 MET B CA 1
ATOM 3854 C C . MET B 1 137 ? -44.956 9.310 -35.099 1.00 39.64 137 MET B C 1
ATOM 3855 O O . MET B 1 137 ? -43.860 8.965 -35.554 1.00 41.09 137 MET B O 1
ATOM 3860 N N . ALA B 1 138 ? -46.094 8.667 -35.369 1.00 36.36 138 ALA B N 1
ATOM 3861 C CA . ALA B 1 138 ? -46.170 7.537 -36.304 1.00 37.24 138 ALA B CA 1
ATOM 3862 C C . ALA B 1 138 ? -46.219 7.989 -37.776 1.00 36.34 138 ALA B C 1
ATOM 3863 O O . ALA B 1 138 ? -46.225 7.157 -38.678 1.00 38.40 138 ALA B O 1
ATOM 3865 N N . ARG B 1 139 ? -46.287 9.300 -37.997 1.00 37.57 139 ARG B N 1
ATOM 3866 C CA . ARG B 1 139 ? -46.375 9.908 -39.320 1.00 39.75 139 ARG B CA 1
ATOM 3867 C C . ARG B 1 139 ? -47.640 9.463 -40.052 1.00 37.89 139 ARG B C 1
ATOM 3868 O O . ARG B 1 139 ? -47.644 9.333 -41.278 1.00 39.36 139 ARG B O 1
ATOM 3876 N N . ALA B 1 140 ? -48.703 9.223 -39.294 1.00 34.21 140 ALA B N 1
ATOM 3877 C CA . ALA B 1 140 ? -49.946 8.718 -39.850 1.00 35.34 140 ALA B CA 1
ATOM 3878 C C . ALA B 1 140 ? -50.913 9.860 -40.043 1.00 35.65 140 ALA B C 1
ATOM 3879 O O . ALA B 1 140 ? -50.698 10.943 -39.532 1.00 34.12 140 ALA B O 1
ATOM 3881 N N . GLU B 1 141 ? -51.975 9.612 -40.800 1.00 39.95 141 GLU B N 1
ATOM 3882 C CA . GLU B 1 141 ? -53.013 10.634 -41.068 1.00 42.17 141 GLU B CA 1
ATOM 3883 C C . GLU B 1 141 ? -54.129 10.556 -40.011 1.00 38.61 141 GLU B C 1
ATOM 3884 O O . GLU B 1 141 ? -54.530 9.482 -39.589 1.00 41.46 141 GLU B O 1
ATOM 3886 N N . LEU B 1 142 ? -54.588 11.704 -39.550 1.00 40.49 142 LEU B N 1
ATOM 3887 C CA . LEU B 1 142 ? -55.686 11.753 -38.610 1.00 41.92 142 LEU B CA 1
ATOM 3888 C C . LEU B 1 142 ? -57.011 11.962 -39.349 1.00 41.31 142 LEU B C 1
ATOM 3889 O O . LEU B 1 142 ? -57.116 12.844 -40.197 1.00 38.78 142 LEU B O 1
ATOM 3894 N N . TYR B 1 143 ? -58.007 11.152 -39.006 1.00 40.56 143 TYR B N 1
ATOM 3895 C CA . TYR B 1 143 ? -59.388 11.387 -39.432 1.00 41.78 143 TYR B CA 1
ATOM 3896 C C . TYR B 1 143 ? -60.282 11.441 -38.198 1.00 37.65 143 TYR B C 1
ATOM 3897 O O . TYR B 1 143 ? -60.245 10.540 -37.379 1.00 34.64 143 TYR B O 1
ATOM 3906 N N . GLU B 1 144 ? -61.110 12.477 -38.099 1.00 40.25 144 GLU B N 1
ATOM 3907 C CA . GLU B 1 144 ? -61.930 12.728 -36.897 1.00 39.57 144 GLU B CA 1
ATOM 3908 C C . GLU B 1 144 ? -63.280 12.044 -36.894 1.00 38.02 144 GLU B C 1
ATOM 3909 O O . GLU B 1 144 ? -63.985 12.012 -37.917 1.00 42.07 144 GLU B O 1
ATOM 3915 N N . MET B 1 145 ? -63.628 11.489 -35.748 1.00 31.53 145 MET B N 1
ATOM 3916 C CA . MET B 1 145 ? -64.967 10.988 -35.493 1.00 32.04 145 MET B CA 1
ATOM 3917 C C . MET B 1 145 ? -65.687 11.923 -34.528 1.00 30.51 145 MET B C 1
ATOM 3918 O O . MET B 1 145 ? -65.478 11.866 -33.315 1.00 30.24 145 MET B O 1
ATOM 3923 N N . PRO B 1 146 ? -66.555 12.790 -35.054 1.00 32.50 146 PRO B N 1
ATOM 3924 C CA . PRO B 1 146 ? -67.187 13.759 -34.173 1.00 30.95 146 PRO B CA 1
ATOM 3925 C C . PRO B 1 146 ? -67.986 13.115 -33.065 1.00 29.13 146 PRO B C 1
ATOM 3926 O O . PRO B 1 146 ? -68.645 12.081 -33.280 1.00 28.96 146 PRO B O 1
ATOM 3930 N N . LEU B 1 147 ? -67.874 13.673 -31.862 1.00 24.88 147 LEU B N 1
ATOM 3931 C CA . LEU B 1 147 ? -68.706 13.224 -30.747 1.00 28.17 147 LEU B CA 1
ATOM 3932 C C . LEU B 1 147 ? -69.664 14.375 -30.424 1.00 29.74 147 LEU B C 1
ATOM 3933 O O . LEU B 1 147 ? -69.248 15.430 -29.987 1.00 32.63 147 LEU B O 1
ATOM 3938 N N . TYR B 1 148 ? -70.943 14.179 -30.687 1.00 32.32 148 TYR B N 1
ATOM 3939 C CA . TYR B 1 148 ? -71.948 15.246 -30.522 1.00 31.98 148 TYR B CA 1
ATOM 3940 C C . TYR B 1 148 ? -72.840 14.906 -29.346 1.00 28.93 148 TYR B C 1
ATOM 3941 O O . TYR B 1 148 ? -73.169 13.749 -29.146 1.00 27.67 148 TYR B O 1
ATOM 3950 N N . GLU B 1 149 ? -73.273 15.930 -28.618 1.00 30.28 149 GLU B N 1
ATOM 3951 C CA . GLU B 1 149 ? -74.129 15.790 -27.429 1.00 33.74 149 GLU B CA 1
ATOM 3952 C C . GLU B 1 149 ? -75.441 15.082 -27.724 1.00 32.79 149 GLU B C 1
ATOM 3953 O O . GLU B 1 149 ? -75.952 14.312 -26.928 1.00 31.01 149 GLU B O 1
ATOM 3959 N N . GLU B 1 150 ? -75.968 15.331 -28.907 1.00 36.65 150 GLU B N 1
ATOM 3960 C CA . GLU B 1 150 ? -77.284 14.802 -29.302 1.00 39.07 150 GLU B CA 1
ATOM 3961 C C . GLU B 1 150 ? -77.180 13.305 -29.500 1.00 36.03 150 GLU B C 1
ATOM 3962 O O . GLU B 1 150 ? -78.145 12.553 -29.238 1.00 40.22 150 GLU B O 1
ATOM 3968 N N . ASN B 1 151 ? -75.983 12.862 -29.900 1.00 31.96 151 ASN B N 1
ATOM 3969 C CA . ASN B 1 151 ? -75.656 11.442 -29.975 1.00 28.14 151 ASN B CA 1
ATOM 3970 C C . ASN B 1 151 ? -75.143 10.828 -28.661 1.00 29.54 151 ASN B C 1
ATOM 3971 O O . ASN B 1 151 ? -74.641 9.695 -28.645 1.00 28.93 151 ASN B O 1
ATOM 3976 N N . GLY B 1 152 ? -75.262 11.561 -27.559 1.00 29.38 152 GLY B N 1
ATOM 3977 C CA . GLY B 1 152 ? -74.685 11.104 -26.305 1.00 29.92 152 GLY B CA 1
ATOM 3978 C C . GLY B 1 152 ? -73.173 10.959 -26.406 1.00 27.83 152 GLY B C 1
ATOM 3979 O O . GLY B 1 152 ? -72.585 10.121 -25.733 1.00 29.40 152 GLY B O 1
ATOM 3980 N N . TYR B 1 153 ? -72.563 11.761 -27.277 1.00 26.08 153 TYR B N 1
ATOM 3981 C CA . TYR B 1 153 ? -71.126 11.744 -27.494 1.00 29.09 153 TYR B CA 1
ATOM 3982 C C . TYR B 1 153 ? -70.578 10.365 -27.930 1.00 28.85 153 TYR B C 1
ATOM 3983 O O . TYR B 1 153 ? -69.393 10.111 -27.803 1.00 27.49 153 TYR B O 1
ATOM 3992 N N . LEU B 1 154 ? -71.442 9.500 -28.476 1.00 27.36 154 LEU B N 1
ATOM 3993 C CA . LEU B 1 154 ? -71.015 8.291 -29.152 1.00 28.53 154 LEU B CA 1
ATOM 3994 C C . LEU B 1 154 ? -70.845 8.590 -30.629 1.00 28.98 154 LEU B C 1
ATOM 3995 O O . LEU B 1 154 ? -71.531 9.446 -31.174 1.00 26.35 154 LEU B O 1
ATOM 4000 N N . PRO B 1 155 ? -69.856 7.965 -31.269 1.00 29.91 155 PRO B N 1
ATOM 4001 C CA . PRO B 1 155 ? -69.609 8.364 -32.656 1.00 31.37 155 PRO B CA 1
ATOM 4002 C C . PRO B 1 155 ? -70.633 7.721 -33.559 1.00 32.97 155 PRO B C 1
ATOM 4003 O O . PRO B 1 155 ? -71.178 6.681 -33.159 1.00 31.12 155 PRO B O 1
ATOM 4007 N N . ASP B 1 156 ? -70.883 8.338 -34.729 1.00 32.00 156 ASP B N 1
ATOM 4008 C CA . ASP B 1 156 ? -71.766 7.755 -35.743 1.00 35.72 156 ASP B CA 1
ATOM 4009 C C . ASP B 1 156 ? -70.915 7.100 -36.842 1.00 33.41 156 ASP B C 1
ATOM 4010 O O . ASP B 1 156 ? -70.510 7.760 -37.803 1.00 33.71 156 ASP B O 1
ATOM 4015 N N . PHE B 1 157 ? -70.648 5.805 -36.698 1.00 32.49 157 PHE B N 1
ATOM 4016 C CA . PHE B 1 157 ? -69.718 5.106 -37.607 1.00 35.95 157 PHE B CA 1
ATOM 4017 C C . PHE B 1 157 ? -70.125 5.172 -39.086 1.00 39.05 157 PHE B C 1
ATOM 4018 O O . PHE B 1 157 ? -69.321 5.517 -39.961 1.00 36.47 157 PHE B O 1
ATOM 4026 N N . GLU B 1 158 ? -71.409 4.948 -39.329 1.00 40.77 158 GLU B N 1
ATOM 4027 C CA . GLU B 1 158 ? -71.990 5.143 -40.656 1.00 44.46 158 GLU B CA 1
ATOM 4028 C C . GLU B 1 158 ? -71.595 6.469 -41.301 1.00 43.13 158 GLU B C 1
ATOM 4029 O O . GLU B 1 158 ? -71.605 6.559 -42.513 1.00 46.37 158 GLU B O 1
ATOM 4031 N N . LYS B 1 159 ? -71.229 7.481 -40.515 1.00 38.42 159 LYS B N 1
ATOM 4032 C CA . LYS B 1 159 ? -70.923 8.799 -41.066 1.00 40.37 159 LYS B CA 1
ATOM 4033 C C . LYS B 1 159 ? -69.474 8.938 -41.482 1.00 40.14 159 LYS B C 1
ATOM 4034 O O . LYS B 1 159 ? -69.101 9.953 -42.057 1.00 44.15 159 LYS B O 1
ATOM 4036 N N . ILE B 1 160 ? -68.646 7.942 -41.205 1.00 40.12 160 ILE B N 1
ATOM 4037 C CA . ILE B 1 160 ? -67.283 7.986 -41.713 1.00 40.20 160 ILE B CA 1
ATOM 4038 C C . ILE B 1 160 ? -67.309 7.751 -43.228 1.00 44.27 160 ILE B C 1
ATOM 4039 O O . ILE B 1 160 ? -67.837 6.745 -43.695 1.00 41.40 160 ILE B O 1
ATOM 4044 N N . ASP B 1 161 ? -66.720 8.689 -43.966 1.00 46.07 161 ASP B N 1
ATOM 4045 C CA . ASP B 1 161 ? -66.460 8.543 -45.392 1.00 45.21 161 ASP B CA 1
ATOM 4046 C C . ASP B 1 161 ? -65.912 7.139 -45.702 1.00 45.61 161 ASP B C 1
ATOM 4047 O O . ASP B 1 161 ? -64.802 6.805 -45.297 1.00 43.79 161 ASP B O 1
ATOM 4052 N N . PRO B 1 162 ? -66.680 6.315 -46.442 1.00 48.48 162 PRO B N 1
ATOM 4053 C CA . PRO B 1 162 ? -66.243 4.946 -46.744 1.00 48.02 162 PRO B CA 1
ATOM 4054 C C . PRO B 1 162 ? -64.888 4.860 -47.445 1.00 49.54 162 PRO B C 1
ATOM 4055 O O . PRO B 1 162 ? -64.215 3.828 -47.343 1.00 52.78 162 PRO B O 1
ATOM 4059 N N . ALA B 1 163 ? -64.487 5.937 -48.128 1.00 49.69 163 ALA B N 1
ATOM 4060 C CA . ALA B 1 163 ? -63.184 6.011 -48.804 1.00 50.52 163 ALA B CA 1
ATOM 4061 C C . ALA B 1 163 ? -61.971 6.013 -47.850 1.00 53.86 163 ALA B C 1
ATOM 4062 O O . ALA B 1 163 ? -60.820 5.806 -48.287 1.00 52.29 163 ALA B O 1
ATOM 4064 N N . VAL B 1 164 ? -62.224 6.279 -46.566 1.00 51.80 164 VAL B N 1
ATOM 4065 C CA . VAL B 1 164 ? -61.171 6.315 -45.545 1.00 49.93 164 VAL B CA 1
ATOM 4066 C C . VAL B 1 164 ? -60.882 4.933 -44.949 1.00 50.65 164 VAL B C 1
ATOM 4067 O O . VAL B 1 164 ? -59.756 4.643 -44.510 1.00 46.74 164 VAL B O 1
ATOM 4071 N N . LEU B 1 165 ? -61.897 4.076 -44.964 1.00 53.59 165 LEU B N 1
ATOM 4072 C CA . LEU B 1 165 ? -61.852 2.811 -44.243 1.00 55.29 165 LEU B CA 1
ATOM 4073 C C . LEU B 1 165 ? -60.807 1.831 -44.726 1.00 57.17 165 LEU B C 1
ATOM 4074 O O . LEU B 1 165 ? -60.419 0.938 -43.967 1.00 63.99 165 LEU B O 1
ATOM 4079 N N . GLU B 1 166 ? -60.312 2.011 -45.949 1.00 50.91 166 GLU B N 1
ATOM 4080 C CA . GLU B 1 166 ? -59.261 1.148 -46.467 1.00 50.63 166 GLU B CA 1
ATOM 4081 C C . GLU B 1 166 ? -57.916 1.531 -45.860 1.00 47.29 166 GLU B C 1
ATOM 4082 O O . GLU B 1 166 ? -57.186 0.680 -45.354 1.00 46.29 166 GLU B O 1
ATOM 4084 N N . LYS B 1 167 ? -57.590 2.818 -45.909 1.00 43.74 167 LYS B N 1
ATOM 4085 C CA . LYS B 1 167 ? -56.345 3.302 -45.311 1.00 44.46 167 LYS B CA 1
ATOM 4086 C C . LYS B 1 167 ? -56.423 3.428 -43.774 1.00 42.42 167 LYS B C 1
ATOM 4087 O O . LYS B 1 167 ? -55.400 3.647 -43.137 1.00 45.48 167 LYS B O 1
ATOM 4089 N N . ALA B 1 168 ? -57.623 3.291 -43.199 1.00 42.17 168 ALA B N 1
ATOM 4090 C CA . ALA B 1 168 ? -57.833 3.328 -41.738 1.00 38.48 168 ALA B CA 1
ATOM 4091 C C . ALA B 1 168 ? -57.389 2.020 -41.097 1.00 36.15 168 ALA B C 1
ATOM 4092 O O . ALA B 1 168 ? -57.992 1.007 -41.327 1.00 34.27 168 ALA B O 1
ATOM 4094 N N . LYS B 1 169 ? -56.311 2.053 -40.322 1.00 34.64 169 LYS B N 1
ATOM 4095 C CA . LYS B 1 169 ? -55.763 0.860 -39.657 1.00 34.98 169 LYS B CA 1
ATOM 4096 C C . LYS B 1 169 ? -55.939 0.879 -38.140 1.00 33.15 169 LYS B C 1
ATOM 4097 O O . LYS B 1 169 ? -55.567 -0.075 -37.483 1.00 34.38 169 LYS B O 1
ATOM 4099 N N . LEU B 1 170 ? -56.483 1.969 -37.591 1.00 35.20 170 LEU B N 1
ATOM 4100 C CA . LEU B 1 170 ? -56.569 2.169 -36.131 1.00 32.60 170 LEU B CA 1
ATOM 4101 C C . LEU B 1 170 ? -57.736 3.068 -35.753 1.00 28.88 170 LEU B C 1
ATOM 4102 O O . LEU B 1 170 ? -58.028 4.025 -36.438 1.00 31.91 170 LEU B O 1
ATOM 4107 N N . MET B 1 171 ? -58.426 2.723 -34.677 1.00 30.59 171 MET B N 1
ATOM 4108 C CA . MET B 1 171 ? -59.435 3.582 -34.097 1.00 28.26 171 MET B CA 1
ATOM 4109 C C . MET B 1 171 ? -59.342 3.600 -32.555 1.00 28.33 171 MET B C 1
ATOM 4110 O O . MET B 1 171 ? -59.315 2.559 -31.912 1.00 25.03 171 MET B O 1
ATOM 4115 N N . PHE B 1 172 ? -59.317 4.811 -31.988 1.00 28.53 172 PHE B N 1
ATOM 4116 C CA . PHE B 1 172 ? -59.458 5.007 -30.528 1.00 24.00 172 PHE B CA 1
ATOM 4117 C C . PHE B 1 172 ? -60.915 5.289 -30.132 1.00 21.47 172 PHE B C 1
ATOM 4118 O O . PHE B 1 172 ? -61.599 6.081 -30.757 1.00 22.10 172 PHE B O 1
ATOM 4126 N N . LEU B 1 173 ? -61.368 4.662 -29.062 1.00 19.88 173 LEU B N 1
ATOM 4127 C CA . LEU B 1 173 ? -62.582 5.048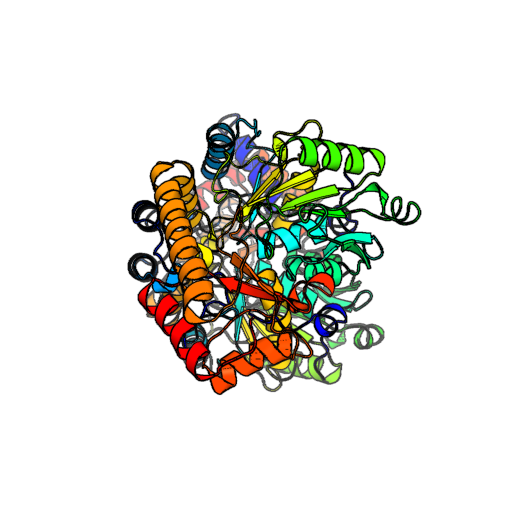 -28.365 1.00 20.83 173 LEU B CA 1
ATOM 4128 C C . LEU B 1 173 ? -62.290 5.066 -26.850 1.00 21.50 173 LEU B C 1
ATOM 4129 O O . LEU B 1 173 ? -61.361 4.413 -26.355 1.00 18.40 173 LEU B O 1
ATOM 4134 N N . ASN B 1 174 ? -63.117 5.775 -26.119 1.00 21.59 174 ASN B N 1
ATOM 4135 C CA . ASN B 1 174 ? -62.800 6.096 -24.718 1.00 19.79 174 ASN B CA 1
ATOM 4136 C C . ASN B 1 174 ? -64.046 6.379 -23.918 1.00 17.97 174 ASN B C 1
ATOM 4137 O O . ASN B 1 174 ? -64.552 7.456 -23.961 1.00 19.75 174 ASN B O 1
ATOM 4142 N N . TYR B 1 175 ? -64.547 5.379 -23.204 1.00 21.75 175 TYR B N 1
ATOM 4143 C CA . TYR B 1 175 ? -65.762 5.498 -22.368 1.00 19.71 175 TYR B CA 1
ATOM 4144 C C . TYR B 1 175 ? -65.527 4.723 -21.102 1.00 21.69 175 TYR B C 1
ATOM 4145 O O . TYR B 1 175 ? -64.918 3.660 -21.163 1.00 22.18 175 TYR B O 1
ATOM 4154 N N . PRO B 1 176 ? -65.862 5.287 -19.925 1.00 18.15 176 PRO B N 1
ATOM 4155 C CA . PRO B 1 176 ? -66.277 6.644 -19.595 1.00 20.90 176 PRO B CA 1
ATOM 4156 C C . PRO B 1 176 ? -65.340 7.694 -20.180 1.00 19.00 176 PRO B C 1
ATOM 4157 O O . PRO B 1 176 ? -64.118 7.543 -20.132 1.00 20.89 176 PRO B O 1
ATOM 4161 N N . ASN B 1 177 ? -65.920 8.751 -20.749 1.00 18.68 177 ASN B N 1
ATOM 4162 C CA . ASN B 1 177 ? -65.199 9.603 -21.658 1.00 17.09 177 ASN B CA 1
ATOM 4163 C C . ASN B 1 177 ? -64.565 10.823 -21.009 1.00 17.41 177 ASN B C 1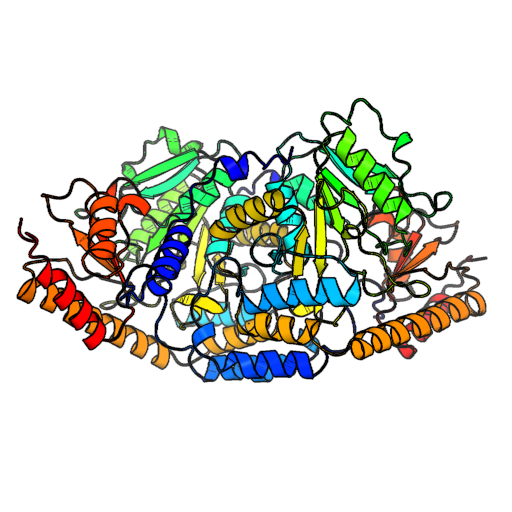
ATOM 4164 O O . ASN B 1 177 ? -65.228 11.563 -20.282 1.00 19.02 177 ASN B O 1
ATOM 4169 N N . ASN B 1 178 ? -63.292 11.024 -21.318 1.00 17.44 178 ASN B N 1
ATOM 4170 C CA . ASN B 1 178 ? -62.573 12.305 -21.168 1.00 18.35 178 ASN B CA 1
ATOM 4171 C C . ASN B 1 178 ? -62.641 13.101 -22.502 1.00 18.70 178 ASN B C 1
ATOM 4172 O O . ASN B 1 178 ? -62.046 12.692 -23.481 1.00 20.48 178 ASN B O 1
ATOM 4177 N N . PRO B 1 179 ? -63.249 14.315 -22.516 1.00 18.84 179 PRO B N 1
ATOM 4178 C CA . PRO B 1 179 ? -63.654 15.213 -21.402 1.00 18.92 179 PRO B CA 1
ATOM 4179 C C . PRO B 1 179 ? -65.148 15.257 -21.060 1.00 21.82 179 PRO B C 1
ATOM 4180 O O . PRO B 1 179 ? -65.491 15.921 -20.084 1.00 21.59 179 PRO B O 1
ATOM 4184 N N . THR B 1 180 ? -66.007 14.535 -21.788 1.00 20.81 180 THR B N 1
ATOM 4185 C CA . THR B 1 180 ? -67.469 14.743 -21.735 1.00 19.66 180 THR B CA 1
ATOM 4186 C C . THR B 1 180 ? -68.159 14.034 -20.589 1.00 20.71 180 THR B C 1
ATOM 4187 O O . THR B 1 180 ? -69.233 14.406 -20.235 1.00 21.75 180 THR B O 1
ATOM 4191 N N . GLY B 1 181 ? -67.578 12.970 -20.057 1.00 19.91 181 GLY B N 1
ATOM 4192 C CA . GLY B 1 181 ? -68.199 12.197 -18.999 1.00 23.04 181 GLY B CA 1
ATOM 4193 C C . GLY B 1 181 ? -69.298 11.239 -19.497 1.00 24.03 181 GLY B C 1
ATOM 4194 O O . GLY B 1 181 ? -70.074 10.702 -18.720 1.00 23.20 181 GLY B O 1
ATOM 4195 N N . ALA B 1 182 ? -69.318 11.037 -20.801 1.00 21.16 182 ALA B N 1
ATOM 4196 C CA . ALA B 1 182 ? -70.284 10.210 -21.469 1.00 23.43 182 ALA B CA 1
ATOM 4197 C C . ALA B 1 182 ? -69.952 8.770 -21.222 1.00 24.65 182 ALA B C 1
ATOM 4198 O O . ALA B 1 182 ? -68.808 8.435 -20.990 1.00 23.51 182 ALA B O 1
ATOM 4200 N N . VAL B 1 183 ? -70.955 7.893 -21.271 1.00 26.87 183 VAL B N 1
ATOM 4201 C CA . VAL B 1 183 ? -70.720 6.453 -21.054 1.00 25.69 183 VAL B CA 1
ATOM 4202 C C . VAL B 1 183 ? -71.222 5.661 -22.231 1.00 26.89 183 VAL B C 1
ATOM 4203 O O . VAL B 1 183 ? -72.057 6.162 -22.988 1.00 29.06 183 VAL B O 1
ATOM 4207 N N . ALA B 1 184 ? -70.701 4.443 -22.382 1.00 31.37 184 ALA B N 1
ATOM 4208 C CA . ALA B 1 184 ? -71.118 3.503 -23.471 1.00 30.94 184 ALA B CA 1
ATOM 4209 C C . ALA B 1 184 ? -71.753 2.267 -22.901 1.00 32.71 184 ALA B C 1
ATOM 4210 O O . ALA B 1 184 ? -71.515 1.921 -21.743 1.00 41.30 184 ALA B O 1
ATOM 4212 N N . ASP B 1 185 ? -72.552 1.584 -23.700 1.00 37.12 185 ASP B N 1
ATOM 4213 C CA . ASP B 1 185 ? -73.228 0.355 -23.273 1.00 35.82 185 ASP B CA 1
ATOM 4214 C C . ASP B 1 185 ? -72.804 -0.831 -24.112 1.00 34.54 185 ASP B C 1
ATOM 4215 O O . ASP B 1 185 ? -72.149 -0.661 -25.077 1.00 33.78 185 ASP B O 1
ATOM 4220 N N . ALA B 1 186 ? -73.177 -2.034 -23.700 1.00 38.98 186 ALA B N 1
ATOM 4221 C CA . ALA B 1 186 ? -72.795 -3.254 -24.407 1.00 38.02 186 ALA B CA 1
ATOM 4222 C C . ALA B 1 186 ? -73.116 -3.203 -25.916 1.00 37.20 186 ALA B C 1
ATOM 4223 O O . ALA B 1 186 ? -72.340 -3.689 -26.756 1.00 43.80 186 ALA B O 1
ATOM 4225 N N . ALA B 1 187 ? -74.235 -2.596 -26.266 1.00 35.65 187 ALA B N 1
ATOM 4226 C CA . ALA B 1 187 ? -74.666 -2.548 -27.662 1.00 33.18 187 ALA B CA 1
ATOM 4227 C C . ALA B 1 187 ? -73.699 -1.719 -28.453 1.00 33.30 187 ALA B C 1
ATOM 4228 O O . ALA B 1 187 ? -73.288 -2.107 -29.548 1.00 31.59 187 ALA B O 1
ATOM 4230 N N . PHE B 1 188 ? -73.292 -0.580 -27.895 1.00 30.71 188 PHE B N 1
ATOM 4231 C CA . PHE B 1 188 ? -72.346 0.274 -28.589 1.00 29.53 188 PHE B CA 1
ATOM 4232 C C . PHE B 1 188 ? -71.056 -0.480 -28.897 1.00 26.05 188 PHE B C 1
ATOM 4233 O O . PHE B 1 188 ? -70.508 -0.357 -29.967 1.00 27.29 188 PHE B O 1
ATOM 4241 N N . TYR B 1 189 ? -70.566 -1.253 -27.937 1.00 27.85 189 TYR B N 1
ATOM 4242 C CA . TYR B 1 189 ? -69.294 -1.923 -28.122 1.00 27.67 189 TYR B CA 1
ATOM 4243 C C . TYR B 1 189 ? -69.440 -2.995 -29.203 1.00 31.03 189 TYR B C 1
ATOM 4244 O O . TYR B 1 189 ? -68.557 -3.137 -30.048 1.00 31.05 189 TYR B O 1
ATOM 4253 N N . ALA B 1 190 ? -70.564 -3.723 -29.164 1.00 32.27 190 ALA B N 1
ATOM 4254 C CA . ALA B 1 190 ? -70.878 -4.739 -30.188 1.00 34.31 190 ALA B CA 1
ATOM 4255 C C . ALA B 1 190 ? -70.848 -4.111 -31.552 1.00 32.16 190 ALA B C 1
ATOM 4256 O O . ALA B 1 190 ? -70.218 -4.630 -32.453 1.00 32.59 190 ALA B O 1
ATOM 4258 N N . LYS B 1 191 ? -71.519 -2.972 -31.694 1.00 35.07 191 LYS B N 1
ATOM 4259 C CA . LYS B 1 191 ? -71.521 -2.233 -32.948 1.00 35.48 191 LYS B CA 1
ATOM 4260 C C . LYS B 1 191 ? -70.120 -1.794 -33.383 1.00 36.50 191 LYS B C 1
ATOM 4261 O O . LYS B 1 191 ? -69.794 -1.824 -34.569 1.00 34.28 191 LYS B O 1
ATOM 4267 N N . ALA B 1 192 ? -69.288 -1.364 -32.431 1.00 33.69 192 ALA B N 1
ATOM 4268 C CA . ALA B 1 192 ? -67.910 -0.919 -32.759 1.00 33.49 192 ALA B CA 1
ATOM 4269 C C . ALA B 1 192 ? -67.028 -2.071 -33.232 1.00 30.87 192 ALA B C 1
ATOM 4270 O O . ALA B 1 192 ? -66.311 -1.948 -34.225 1.00 28.96 192 ALA B O 1
ATOM 4272 N N . ALA B 1 193 ? -67.091 -3.171 -32.501 1.00 31.09 193 ALA B N 1
ATOM 4273 C CA . ALA B 1 193 ? -66.396 -4.419 -32.868 1.00 33.46 193 ALA B CA 1
ATOM 4274 C C . ALA B 1 193 ? -66.832 -4.945 -34.253 1.00 34.40 193 ALA B C 1
ATOM 4275 O O . ALA B 1 193 ? -65.992 -5.256 -35.103 1.00 35.24 193 ALA B O 1
ATOM 4277 N N . ALA B 1 194 ? -68.143 -5.020 -34.457 1.00 34.21 194 ALA B N 1
ATOM 4278 C CA . ALA B 1 194 ? -68.738 -5.340 -35.760 1.00 37.98 194 ALA B CA 1
ATOM 4279 C C . ALA B 1 194 ? -68.142 -4.494 -36.850 1.00 40.00 194 ALA B C 1
ATOM 4280 O O . ALA B 1 194 ? -67.693 -5.028 -37.871 1.00 41.22 194 ALA B O 1
ATOM 4282 N N . PHE B 1 195 ? -68.095 -3.182 -36.616 1.00 39.03 195 PHE B N 1
ATOM 4283 C CA . PHE B 1 195 ? -67.618 -2.212 -37.626 1.00 36.70 195 PHE B CA 1
ATOM 4284 C C . PHE B 1 195 ? -66.128 -2.310 -37.886 1.00 35.02 195 PHE B C 1
ATOM 4285 O O . PHE B 1 195 ? -65.666 -2.085 -38.983 1.00 32.78 195 PHE B O 1
ATOM 4293 N N . ALA B 1 196 ? -65.382 -2.640 -36.841 1.00 36.60 196 ALA B N 1
ATOM 4294 C CA . ALA B 1 196 ? -63.931 -2.760 -36.921 1.00 34.66 196 ALA B CA 1
ATOM 4295 C C . ALA B 1 196 ? -63.554 -3.963 -37.750 1.00 35.42 196 ALA B C 1
ATOM 4296 O O . ALA B 1 196 ? -62.721 -3.857 -38.646 1.00 34.33 196 ALA B O 1
ATOM 4298 N N . LYS B 1 197 ? -64.169 -5.099 -37.439 1.00 38.62 197 LYS B N 1
ATOM 4299 C CA . LYS B 1 197 ? -63.922 -6.350 -38.180 1.00 42.99 197 LYS B CA 1
ATOM 4300 C C . LYS B 1 197 ? -64.338 -6.254 -39.655 1.00 41.60 197 LYS B C 1
ATOM 4301 O O . LYS B 1 197 ? -63.677 -6.814 -40.511 1.00 44.87 197 LYS B O 1
ATOM 4307 N N . GLU B 1 198 ? -65.413 -5.521 -39.928 1.00 41.51 198 GLU B N 1
ATOM 4308 C CA . GLU B 1 198 ? -65.955 -5.395 -41.266 1.00 40.67 198 GLU B CA 1
ATOM 4309 C C . GLU B 1 198 ? -65.089 -4.521 -42.131 1.00 45.15 198 GLU B C 1
ATOM 4310 O O . GLU B 1 198 ? -65.260 -4.527 -43.347 1.00 47.86 198 GLU B O 1
ATOM 4312 N N . HIS B 1 199 ? -64.182 -3.743 -41.533 1.00 41.44 199 HIS B N 1
ATOM 4313 C CA . HIS B 1 199 ? -63.254 -2.938 -42.326 1.00 42.56 199 HIS B CA 1
ATOM 4314 C C . HIS B 1 199 ? -61.790 -3.105 -41.950 1.00 41.15 199 HIS B C 1
ATOM 4315 O O . HIS B 1 199 ? -60.960 -2.301 -42.378 1.00 45.34 199 HIS B O 1
ATOM 4322 N N . ASN B 1 200 ? -61.469 -4.138 -41.171 1.00 40.80 200 ASN B N 1
ATOM 4323 C CA . ASN B 1 200 ? -60.086 -4.408 -40.759 1.00 42.74 200 ASN B CA 1
ATOM 4324 C C . ASN B 1 200 ? -59.390 -3.221 -40.070 1.00 39.86 200 ASN B C 1
ATOM 4325 O O . ASN B 1 200 ? -58.352 -2.732 -40.518 1.00 36.93 200 ASN B O 1
ATOM 4330 N N . ILE B 1 201 ? -59.990 -2.758 -38.989 1.00 40.47 201 ILE B N 1
ATOM 4331 C CA . ILE B 1 201 ? -59.430 -1.654 -38.207 1.00 36.04 201 ILE B CA 1
ATOM 4332 C C . ILE B 1 201 ? -59.056 -2.170 -36.833 1.00 33.86 201 ILE B C 1
ATOM 4333 O O . ILE B 1 201 ? -59.891 -2.756 -36.184 1.00 32.51 201 ILE B O 1
ATOM 4338 N N . HIS B 1 202 ? -57.808 -1.939 -36.403 1.00 32.79 202 HIS B N 1
ATOM 4339 C CA . HIS B 1 202 ? -57.409 -2.232 -35.026 1.00 32.95 202 HIS B CA 1
ATOM 4340 C C . HIS B 1 202 ? -58.134 -1.268 -34.047 1.00 28.91 202 HIS B C 1
ATOM 4341 O O . HIS B 1 202 ? -58.071 -0.027 -34.175 1.00 28.01 202 HIS B O 1
ATOM 4348 N N . LEU B 1 203 ? -58.811 -1.826 -33.066 1.00 27.71 203 LEU B N 1
ATOM 4349 C CA . LEU B 1 203 ? -59.634 -1.005 -32.184 1.00 29.65 203 LEU B CA 1
ATOM 4350 C C . LEU B 1 203 ? -59.037 -0.955 -30.782 1.00 26.20 203 LEU B C 1
ATOM 4351 O O . LEU B 1 203 ? -58.877 -1.972 -30.110 1.00 24.38 203 LEU B O 1
ATOM 4356 N N . ILE B 1 204 ? -58.702 0.251 -30.340 1.00 25.61 204 ILE B N 1
ATOM 4357 C CA . ILE B 1 204 ? -58.165 0.416 -28.983 1.00 26.83 204 ILE B CA 1
ATOM 4358 C C . ILE B 1 204 ? -59.157 1.107 -28.089 1.00 22.18 204 ILE B C 1
ATOM 4359 O O . ILE B 1 204 ? -59.554 2.245 -28.348 1.00 21.51 204 ILE B O 1
ATOM 4364 N N . HIS B 1 205 ? -59.569 0.419 -27.041 1.00 21.53 205 HIS B N 1
ATOM 4365 C CA . HIS B 1 205 ? -60.457 1.036 -26.108 1.00 22.27 205 HIS B CA 1
ATOM 4366 C C . HIS B 1 205 ? -59.718 1.490 -24.853 1.00 18.71 205 HIS B C 1
ATOM 4367 O O . HIS B 1 205 ? -59.166 0.700 -24.131 1.00 21.57 205 HIS B O 1
ATOM 4374 N N . ASP B 1 206 ? -59.765 2.774 -24.628 1.00 18.53 206 ASP B N 1
ATOM 4375 C CA . ASP B 1 206 ? -59.164 3.412 -23.443 1.00 17.57 206 ASP B CA 1
ATOM 4376 C C . ASP B 1 206 ? -60.170 3.416 -22.289 1.00 16.71 206 ASP B C 1
ATOM 4377 O O . ASP B 1 206 ? -61.232 4.082 -22.341 1.00 18.99 206 ASP B O 1
ATOM 4382 N N . PHE B 1 207 ? -59.850 2.652 -21.255 1.00 15.15 207 PHE B N 1
ATOM 4383 C CA . PHE B 1 207 ? -60.709 2.401 -20.133 1.00 17.84 207 PHE B CA 1
ATOM 4384 C C . PHE B 1 207 ? -60.136 2.976 -18.867 1.00 17.08 207 PHE B C 1
ATOM 4385 O O . PHE B 1 207 ? -60.355 2.451 -17.790 1.00 18.18 207 PHE B O 1
ATOM 4393 N N . ALA B 1 208 ? -59.426 4.087 -19.005 1.00 22.27 208 ALA B N 1
ATOM 4394 C CA . ALA B 1 208 ? -58.783 4.725 -17.880 1.00 20.56 208 ALA B CA 1
ATOM 4395 C C . ALA B 1 208 ? -59.714 5.085 -16.739 1.00 23.02 208 ALA B C 1
ATOM 4396 O O . ALA B 1 208 ? -59.276 5.031 -15.605 1.00 22.33 208 ALA B O 1
ATOM 4398 N N . TYR B 1 209 ? -60.986 5.413 -17.052 1.00 21.59 209 TYR B N 1
ATOM 4399 C CA . TYR B 1 209 ? -62.014 5.795 -16.084 1.00 21.02 209 TYR B CA 1
ATOM 4400 C C . TYR B 1 209 ? -63.071 4.737 -15.925 1.00 23.04 209 TYR B C 1
ATOM 4401 O O . TYR B 1 209 ? -64.190 5.016 -15.448 1.00 24.64 209 TYR B O 1
ATOM 4410 N N . GLY B 1 210 ? -62.706 3.495 -16.231 1.00 23.63 210 GLY B N 1
ATOM 4411 C CA . GLY B 1 210 ? -63.620 2.375 -16.166 1.00 24.21 210 GLY B CA 1
ATOM 4412 C C . GLY B 1 210 ? -64.208 2.044 -14.818 1.00 25.44 210 GLY B C 1
ATOM 4413 O O . GLY B 1 210 ? -65.199 1.310 -14.756 1.00 29.06 210 GLY B O 1
ATOM 4414 N N . ALA B 1 211 ? -63.623 2.562 -13.728 1.00 23.57 211 ALA B N 1
ATOM 4415 C CA . ALA B 1 211 ? -64.174 2.348 -12.402 1.00 26.23 211 ALA B CA 1
ATOM 4416 C C . ALA B 1 211 ? -65.309 3.345 -12.090 1.00 28.27 211 ALA B C 1
ATOM 4417 O O . ALA B 1 211 ? -66.013 3.187 -11.103 1.00 32.60 211 ALA B O 1
ATOM 4419 N N . PHE B 1 212 ? -65.461 4.380 -12.904 1.00 27.80 212 PHE B N 1
ATOM 4420 C CA . PHE B 1 212 ? -66.232 5.549 -12.494 1.00 28.64 212 PHE B CA 1
ATOM 4421 C C . PHE B 1 212 ? -67.414 5.777 -13.423 1.00 27.88 212 PHE B C 1
ATOM 4422 O O . PHE B 1 212 ? -67.478 6.768 -14.158 1.00 32.15 212 PHE B O 1
ATOM 4430 N N . GLU B 1 213 ? -68.354 4.844 -13.376 1.00 29.64 213 GLU B N 1
ATOM 4431 C CA . GLU B 1 213 ? -69.703 5.039 -13.957 1.00 35.33 213 GLU B CA 1
ATOM 4432 C C . GLU B 1 213 ? -70.634 5.001 -12.774 1.00 32.59 213 GLU B C 1
ATOM 4433 O O . GLU B 1 213 ? -70.579 4.059 -11.977 1.00 34.66 213 GLU B O 1
ATOM 4439 N N . PHE B 1 214 ? -71.460 6.026 -12.614 1.00 32.73 214 PHE B N 1
ATOM 4440 C CA . PHE B 1 214 ? -72.198 6.175 -11.348 1.00 35.90 214 PHE B CA 1
ATOM 4441 C C . PHE B 1 214 ? -73.473 5.342 -11.243 1.00 36.71 214 PHE B C 1
ATOM 4442 O O . PHE B 1 214 ? -73.674 4.666 -10.242 1.00 40.63 214 PHE B O 1
ATOM 4450 N N . ASP B 1 215 ? -74.317 5.404 -12.261 1.00 40.31 215 ASP B N 1
ATOM 4451 C CA . ASP B 1 215 ? -75.684 4.876 -12.187 1.00 47.77 215 ASP B CA 1
ATOM 4452 C C . ASP B 1 215 ? -75.822 3.431 -12.695 1.00 54.20 215 ASP B C 1
ATOM 4453 O O . ASP B 1 215 ? -76.856 2.794 -12.492 1.00 57.72 215 ASP B O 1
ATOM 4455 N N . GLN B 1 216 ? -74.790 2.918 -13.353 1.00 56.96 216 GLN B N 1
ATOM 4456 C CA . GLN B 1 216 ? -74.810 1.562 -13.899 1.00 60.45 216 GLN B CA 1
ATOM 4457 C C . GLN B 1 216 ? -73.497 0.847 -13.598 1.00 61.44 216 GLN B C 1
ATOM 4458 O O . GLN B 1 216 ? -72.535 1.460 -13.074 1.00 56.30 216 GLN B O 1
ATOM 4460 N N . LYS B 1 217 ? -73.474 -0.452 -13.900 1.00 57.96 217 LYS B N 1
ATOM 4461 C CA . LYS B 1 217 ? -72.236 -1.242 -13.810 1.00 55.55 217 LYS B CA 1
ATOM 4462 C C . LYS B 1 217 ? -71.423 -0.915 -15.050 1.00 48.32 217 LYS B C 1
ATOM 4463 O O . LYS B 1 217 ? -71.967 -0.978 -16.137 1.00 54.40 217 LYS B O 1
ATOM 4465 N N . PRO B 1 218 ? -70.130 -0.551 -14.899 1.00 46.00 218 PRO B N 1
ATOM 4466 C CA . PRO B 1 218 ? -69.356 -0.159 -16.075 1.00 43.13 218 PRO B CA 1
ATOM 4467 C C . PRO B 1 218 ? -69.099 -1.353 -16.991 1.00 38.76 218 PRO B C 1
ATOM 4468 O O . PRO B 1 218 ? -68.789 -2.434 -16.498 1.00 43.85 218 PRO B O 1
ATOM 4472 N N . ALA B 1 219 ? -69.246 -1.153 -18.293 1.00 34.80 219 ALA B N 1
ATOM 4473 C CA . ALA B 1 219 ? -69.132 -2.240 -19.262 1.00 35.84 219 ALA B CA 1
ATOM 4474 C C . ALA B 1 219 ? -67.804 -2.187 -19.998 1.00 36.43 219 ALA B C 1
ATOM 4475 O O . ALA B 1 219 ? -67.446 -1.158 -20.562 1.00 35.88 219 ALA B O 1
ATOM 4477 N N . SER B 1 220 ? -67.080 -3.312 -19.971 1.00 35.30 220 SER B N 1
ATOM 4478 C CA . SER B 1 220 ? -65.810 -3.462 -20.678 1.00 30.94 220 SER B CA 1
ATOM 4479 C C . SER B 1 220 ? -66.069 -3.652 -22.159 1.00 33.57 220 SER B C 1
ATOM 4480 O O . SER B 1 220 ? -67.016 -4.343 -22.553 1.00 31.25 220 SER B O 1
ATOM 4483 N N . PHE B 1 221 ? -65.220 -3.049 -22.992 1.00 29.27 221 PHE B N 1
ATOM 4484 C CA . PHE B 1 221 ? -65.257 -3.313 -24.436 1.00 29.06 221 PHE B CA 1
ATOM 4485 C C . PHE B 1 221 ? -65.048 -4.794 -24.773 1.00 30.96 221 PHE B C 1
ATOM 4486 O O . PHE B 1 221 ? -65.527 -5.263 -25.784 1.00 26.95 221 PHE B O 1
ATOM 4494 N N . LEU B 1 222 ? -64.291 -5.505 -23.939 1.00 30.76 222 LEU B N 1
ATOM 4495 C CA . LEU B 1 222 ? -64.016 -6.907 -24.172 1.00 30.45 222 LEU B CA 1
ATOM 4496 C C . LEU B 1 222 ? -65.223 -7.833 -23.893 1.00 32.52 222 LEU B C 1
ATOM 4497 O O . LEU B 1 222 ? -65.156 -9.023 -24.167 1.00 29.77 222 LEU B O 1
ATOM 4502 N N . GLU B 1 223 ? -66.305 -7.291 -23.344 1.00 30.78 223 GLU B N 1
ATOM 4503 C CA . GLU B 1 223 ? -67.510 -8.061 -23.091 1.00 34.39 223 GLU B CA 1
ATOM 4504 C C . GLU B 1 223 ? -68.244 -8.332 -24.391 1.00 37.04 223 GLU B C 1
ATOM 4505 O O . GLU B 1 223 ? -69.071 -9.237 -24.459 1.00 37.36 223 GLU B O 1
ATOM 4511 N N . ALA B 1 224 ? -67.933 -7.540 -25.413 1.00 39.36 224 ALA B N 1
ATOM 4512 C CA . ALA B 1 224 ? -68.612 -7.591 -26.690 1.00 41.16 224 ALA B CA 1
ATOM 4513 C C . ALA B 1 224 ? -68.097 -8.738 -27.545 1.00 46.11 224 ALA B C 1
ATOM 4514 O O . ALA B 1 224 ? -66.896 -9.020 -27.550 1.00 48.51 224 ALA B O 1
ATOM 4516 N N . GLU B 1 225 ? -68.998 -9.386 -28.278 1.00 45.37 225 GLU B N 1
ATOM 4517 C CA . GLU B 1 225 ? -68.598 -10.339 -29.327 1.00 53.06 225 GLU B CA 1
ATOM 4518 C C . GLU B 1 225 ? -67.692 -9.618 -30.311 1.00 47.68 225 GLU B C 1
ATOM 4519 O O . GLU B 1 225 ? -67.939 -8.448 -30.618 1.00 51.12 225 GLU B O 1
ATOM 4525 N N . ASP B 1 226 ? -66.646 -10.298 -30.776 1.00 37.72 226 ASP B N 1
ATOM 4526 C CA . ASP B 1 226 ? -65.722 -9.743 -31.789 1.00 43.10 226 ASP B CA 1
ATOM 4527 C C . ASP B 1 226 ? -64.661 -8.788 -31.200 1.00 38.35 226 ASP B C 1
ATOM 4528 O O . ASP B 1 226 ? -63.767 -8.349 -31.896 1.00 35.57 226 ASP B O 1
ATOM 4533 N N . ALA B 1 227 ? -64.777 -8.474 -29.915 1.00 33.72 227 ALA B N 1
ATOM 4534 C CA . ALA B 1 227 ? -63.908 -7.516 -29.274 1.00 32.48 227 ALA B CA 1
ATOM 4535 C C . ALA B 1 227 ? -62.457 -8.007 -29.329 1.00 31.81 227 ALA B C 1
ATOM 4536 O O . ALA B 1 227 ? -61.604 -7.339 -29.924 1.00 31.38 227 ALA B O 1
ATOM 4538 N N . LYS B 1 228 ? -62.184 -9.188 -28.768 1.00 30.43 228 LYS B N 1
ATOM 4539 C CA . LYS B 1 228 ? -60.816 -9.682 -28.760 1.00 33.57 228 LYS B CA 1
ATOM 4540 C C . LYS B 1 228 ? -60.322 -10.066 -30.154 1.00 33.81 228 LYS B C 1
ATOM 4541 O O . LYS B 1 228 ? -59.145 -10.273 -30.354 1.00 35.74 228 LYS B O 1
ATOM 4543 N N . THR B 1 229 ? -61.233 -10.106 -31.118 1.00 37.24 229 THR B N 1
ATOM 4544 C CA . THR B 1 229 ? -60.925 -10.358 -32.514 1.00 37.45 229 THR B CA 1
ATOM 4545 C C . THR B 1 229 ? -60.264 -9.177 -33.186 1.00 36.70 229 THR B C 1
ATOM 4546 O O . THR B 1 229 ? -59.324 -9.377 -33.956 1.00 33.73 229 THR B O 1
ATOM 4550 N N . VAL B 1 230 ? -60.727 -7.958 -32.885 1.00 31.92 230 VAL B N 1
ATOM 4551 C CA . VAL B 1 230 ? -60.267 -6.772 -33.590 1.00 30.70 230 VAL B CA 1
ATOM 4552 C C . VAL B 1 230 ? -59.356 -5.804 -32.790 1.00 31.29 230 VAL B C 1
ATOM 4553 O O . VAL B 1 230 ? -58.885 -4.838 -33.366 1.00 29.64 230 VAL B O 1
ATOM 4557 N N . GLY B 1 231 ? -59.120 -6.049 -31.494 1.00 28.27 231 GLY B N 1
ATOM 4558 C CA . GLY B 1 231 ? -58.455 -5.024 -30.685 1.00 28.19 231 GLY B CA 1
ATOM 4559 C C . GLY B 1 231 ? -58.177 -5.330 -29.225 1.00 27.13 231 GLY B C 1
ATOM 4560 O O . GLY B 1 231 ? -58.211 -6.457 -28.785 1.00 24.30 231 GLY B O 1
ATOM 4561 N N . ALA B 1 232 ? -57.892 -4.276 -28.463 1.00 24.00 232 ALA B N 1
ATOM 4562 C CA . ALA B 1 232 ? -57.420 -4.440 -27.118 1.00 22.94 232 ALA B CA 1
ATOM 4563 C C . ALA B 1 232 ? -57.989 -3.337 -26.237 1.00 23.29 232 ALA B C 1
ATOM 4564 O O . ALA B 1 232 ? -58.481 -2.340 -26.743 1.00 20.77 232 ALA B O 1
ATOM 4566 N N . GLU B 1 233 ? -57.930 -3.530 -24.924 1.00 22.44 233 GLU B N 1
ATOM 4567 C CA . GLU B 1 233 ? -58.377 -2.479 -23.968 1.00 22.74 233 GLU B CA 1
ATOM 4568 C C . GLU B 1 233 ? -57.211 -2.024 -23.073 1.00 21.88 233 GLU B C 1
ATOM 4569 O O . GLU B 1 233 ? -56.435 -2.861 -22.558 1.00 21.63 233 GLU B O 1
ATOM 4575 N N . LEU B 1 234 ? -57.085 -0.710 -22.919 1.00 19.82 234 LEU B N 1
ATOM 4576 C CA . LEU B 1 234 ? -56.103 -0.104 -22.033 1.00 18.21 234 LEU B CA 1
ATOM 4577 C C . LEU B 1 234 ? -56.696 0.263 -20.666 1.00 18.83 234 LEU B C 1
ATOM 4578 O O . LEU B 1 234 ? -57.630 1.096 -20.590 1.00 18.66 234 LEU B O 1
ATOM 4583 N N . TYR B 1 235 ? -56.143 -0.333 -19.608 1.00 17.82 235 TYR B N 1
ATOM 4584 C CA . TYR B 1 235 ? -56.520 -0.050 -18.225 1.00 17.70 235 TYR B CA 1
ATOM 4585 C C . TYR B 1 235 ? -55.363 0.617 -17.454 1.00 19.50 235 TYR B C 1
ATOM 4586 O O . TYR B 1 235 ? -54.223 0.130 -17.519 1.00 19.11 235 TYR B O 1
ATOM 4595 N N . SER B 1 236 ? -55.664 1.694 -16.713 1.00 19.84 236 SER B N 1
ATOM 4596 C CA . SER B 1 236 ? -54.680 2.406 -15.903 1.00 20.47 236 SER B CA 1
ATOM 4597 C C . SER B 1 236 ? -54.990 2.205 -14.417 1.00 19.47 236 SER B C 1
ATOM 4598 O O . SER B 1 236 ? -56.154 2.128 -14.022 1.00 17.06 236 SER B O 1
ATOM 4601 N N . PHE B 1 237 ? -53.949 2.102 -13.608 1.00 18.19 237 PHE B N 1
ATOM 4602 C CA . PHE B 1 237 ? -54.052 2.111 -12.125 1.00 17.02 237 PHE B CA 1
ATOM 4603 C C . PHE B 1 237 ? -54.259 3.530 -11.592 1.00 17.22 237 PHE B C 1
ATOM 4604 O O . PHE B 1 237 ? -54.567 3.735 -10.418 1.00 17.86 237 PHE B O 1
ATOM 4612 N N . SER B 1 238 ? -54.117 4.486 -12.470 1.00 18.41 238 SER B N 1
ATOM 4613 C CA . SER B 1 238 ? -53.964 5.902 -12.049 1.00 19.69 238 SER B CA 1
ATOM 4614 C C . SER B 1 238 ? -55.164 6.421 -11.304 1.00 20.24 238 SER B C 1
ATOM 4615 O O . SER B 1 238 ? -55.047 6.935 -10.184 1.00 20.79 238 SER B O 1
ATOM 4618 N N . LYS B 1 239 ? -56.311 6.281 -11.925 1.00 18.32 239 LYS B N 1
ATOM 4619 C CA . LYS B 1 239 ? -57.563 6.774 -11.378 1.00 19.95 239 LYS B CA 1
ATOM 4620 C C . LYS B 1 239 ? -58.283 5.790 -10.505 1.00 19.46 239 LYS B C 1
ATOM 4621 O O . LYS B 1 239 ? -58.782 6.157 -9.518 1.00 19.58 239 LYS B O 1
ATOM 4627 N N . THR B 1 240 ? -58.308 4.525 -10.877 1.00 20.02 240 THR B N 1
ATOM 4628 C CA . THR B 1 240 ? -58.992 3.563 -10.056 1.00 20.69 240 THR B CA 1
ATOM 4629 C C . THR B 1 240 ? -58.483 3.512 -8.619 1.00 23.41 240 THR B C 1
ATOM 4630 O O . THR B 1 240 ? -59.274 3.389 -7.674 1.00 22.03 240 THR B O 1
ATOM 4634 N N . PHE B 1 241 ? -57.157 3.559 -8.466 1.00 21.67 241 PHE B N 1
ATOM 4635 C CA . PHE B 1 241 ? -56.527 3.320 -7.177 1.00 20.01 241 PHE B CA 1
ATOM 4636 C C . PHE B 1 241 ? -55.717 4.509 -6.662 1.00 18.84 241 PHE B C 1
ATOM 4637 O O . PHE B 1 241 ? -54.885 4.314 -5.806 1.00 19.74 241 PHE B O 1
ATOM 4645 N N . ASN B 1 242 ? -55.979 5.728 -7.140 1.00 17.33 242 ASN B N 1
ATOM 4646 C CA . ASN B 1 242 ? -55.154 6.907 -6.762 1.00 18.26 242 ASN B CA 1
ATOM 4647 C C . ASN B 1 242 ? -53.648 6.565 -6.861 1.00 20.45 242 ASN B C 1
ATOM 4648 O O . ASN B 1 242 ? -52.861 6.744 -5.891 1.00 18.36 242 ASN B O 1
ATOM 4653 N N . MET B 1 243 ? -53.258 6.057 -8.040 1.00 16.41 243 MET B N 1
ATOM 4654 C CA . MET B 1 243 ? -51.902 5.670 -8.303 1.00 18.62 243 MET B CA 1
ATOM 4655 C C . MET B 1 243 ? -51.326 6.399 -9.489 1.00 15.73 243 MET B C 1
ATOM 4656 O O . MET B 1 243 ? -50.363 5.939 -10.090 1.00 15.46 243 MET B O 1
ATOM 4661 N N . ALA B 1 244 ? -51.869 7.590 -9.797 1.00 16.26 244 ALA B N 1
ATOM 4662 C CA . ALA B 1 244 ? -51.354 8.421 -10.838 1.00 13.89 244 ALA B CA 1
ATOM 4663 C C . ALA B 1 244 ? -49.813 8.517 -10.874 1.00 13.70 244 ALA B C 1
ATOM 4664 O O . ALA B 1 244 ? -49.187 8.395 -11.936 1.00 11.85 244 ALA B O 1
ATOM 4666 N N . GLY B 1 245 ? -49.213 8.764 -9.726 1.00 13.78 245 GLY B N 1
ATOM 4667 C CA . GLY B 1 245 ? -47.746 8.952 -9.687 1.00 16.56 245 GLY B CA 1
ATOM 4668 C C . GLY B 1 245 ? -46.907 7.684 -9.845 1.00 15.25 245 GLY B C 1
ATOM 4669 O O . GLY B 1 245 ? -45.733 7.785 -10.107 1.00 17.96 245 GLY B O 1
ATOM 4670 N N . TRP B 1 246 ? -47.524 6.511 -9.718 1.00 17.26 246 TRP B N 1
ATOM 4671 C CA . TRP B 1 246 ? -46.815 5.207 -9.712 1.00 17.58 246 TRP B CA 1
ATOM 4672 C C . TRP B 1 246 ? -46.454 4.730 -11.130 1.00 18.85 246 TRP B C 1
ATOM 4673 O O . TRP B 1 246 ? -45.522 3.960 -11.299 1.00 21.96 246 TRP B O 1
ATOM 4684 N N . ARG B 1 247 ? -47.181 5.245 -12.112 1.00 15.74 247 ARG B N 1
ATOM 4685 C CA . ARG B 1 247 ? -46.930 5.020 -13.562 1.00 16.33 247 ARG B CA 1
ATOM 4686 C C . ARG B 1 247 ? -47.116 3.557 -13.974 1.00 17.19 247 ARG B C 1
ATOM 4687 O O . ARG B 1 247 ? -46.147 2.872 -14.385 1.00 19.06 247 ARG B O 1
ATOM 4695 N N . MET B 1 248 ? -48.341 3.062 -13.846 1.00 17.34 248 MET B N 1
ATOM 4696 C CA . MET B 1 248 ? -48.647 1.661 -14.151 1.00 21.28 248 MET B CA 1
ATOM 4697 C C . MET B 1 248 ? -49.964 1.481 -14.874 1.00 21.17 248 MET B C 1
ATOM 4698 O O . MET B 1 248 ? -50.983 2.130 -14.584 1.00 17.97 248 MET B O 1
ATOM 4703 N N . ALA B 1 249 ? -49.915 0.562 -15.851 1.00 21.18 249 ALA B N 1
ATOM 4704 C CA . ALA B 1 249 ? -51.052 0.303 -16.721 1.00 18.80 249 ALA B CA 1
ATOM 4705 C C . ALA B 1 249 ? -50.890 -1.026 -17.420 1.00 18.37 249 ALA B C 1
ATOM 4706 O O . ALA B 1 249 ? -49.825 -1.662 -17.379 1.00 15.64 249 ALA B O 1
ATOM 4708 N N . PHE B 1 250 ? -51.962 -1.447 -18.065 1.00 19.93 250 PHE B N 1
ATOM 4709 C CA . PHE B 1 250 ? -51.860 -2.676 -18.874 1.00 19.80 250 PHE B CA 1
ATOM 4710 C C . PHE B 1 250 ? -52.801 -2.661 -20.020 1.00 19.65 250 PHE B C 1
ATOM 4711 O O . PHE B 1 250 ? -53.794 -1.932 -20.006 1.00 18.03 250 PHE B O 1
ATOM 4719 N N . ALA B 1 251 ? -52.475 -3.464 -21.033 1.00 19.67 251 ALA B N 1
ATOM 4720 C CA . ALA B 1 251 ? -53.397 -3.749 -22.099 1.00 20.07 251 ALA B CA 1
ATOM 4721 C C . ALA B 1 251 ? -53.800 -5.219 -22.072 1.00 21.70 251 ALA B C 1
ATOM 4722 O O . ALA B 1 251 ? -52.969 -6.080 -21.771 1.00 22.81 251 ALA B O 1
ATOM 4724 N N . VAL B 1 252 ? -55.089 -5.471 -22.324 1.00 21.86 252 VAL B N 1
ATOM 4725 C CA . VAL B 1 252 ? -55.656 -6.843 -22.463 1.00 22.00 252 VAL B CA 1
ATOM 4726 C C . VAL B 1 252 ? -56.367 -6.904 -23.790 1.00 22.28 252 VAL B C 1
ATOM 4727 O O . VAL B 1 252 ? -57.048 -5.967 -24.186 1.00 25.27 252 VAL B O 1
ATOM 4731 N N . GLY B 1 253 ? -56.192 -7.988 -24.523 1.00 23.90 253 GLY B N 1
ATOM 4732 C CA . GLY B 1 253 ? -56.849 -8.115 -25.826 1.00 26.02 253 GLY B CA 1
ATOM 4733 C C . GLY B 1 253 ? -56.218 -9.134 -26.755 1.00 25.76 253 GLY B C 1
ATOM 4734 O O . GLY B 1 253 ? -55.556 -10.038 -26.301 1.00 27.10 253 GLY B O 1
ATOM 4735 N N . ASN B 1 254 ? -56.420 -8.913 -28.044 1.00 26.13 254 ASN B N 1
ATOM 4736 C CA . ASN B 1 254 ? -55.932 -9.736 -29.125 1.00 27.64 254 ASN B CA 1
ATOM 4737 C C . ASN B 1 254 ? -54.464 -10.112 -29.016 1.00 29.97 254 ASN B C 1
ATOM 4738 O O . ASN B 1 254 ? -53.584 -9.221 -28.903 1.00 29.84 254 ASN B O 1
ATOM 4743 N N . GLU B 1 255 ? -54.213 -11.424 -29.032 1.00 26.53 255 GLU B N 1
ATOM 4744 C CA . GLU B 1 255 ? -52.891 -11.961 -28.778 1.00 29.60 255 GLU B CA 1
ATOM 4745 C C . GLU B 1 255 ? -51.841 -11.507 -29.784 1.00 28.33 255 GLU B C 1
ATOM 4746 O O . GLU B 1 255 ? -50.651 -11.467 -29.446 1.00 29.21 255 GLU B O 1
ATOM 4752 N N . LYS B 1 256 ? -52.284 -11.185 -30.998 1.00 27.69 256 LYS B N 1
ATOM 4753 C CA . LYS B 1 256 ? -51.425 -10.630 -32.049 1.00 31.27 256 LYS B CA 1
ATOM 4754 C C . LYS B 1 256 ? -51.004 -9.169 -31.781 1.00 28.83 256 LYS B C 1
ATOM 4755 O O . LYS B 1 256 ? -49.890 -8.765 -32.099 1.00 28.18 256 LYS B O 1
ATOM 4761 N N . ILE B 1 257 ? -51.915 -8.372 -31.245 1.00 28.18 257 ILE B N 1
ATOM 4762 C CA . ILE B 1 257 ? -51.568 -7.010 -30.863 1.00 27.88 257 ILE B CA 1
ATOM 4763 C C . ILE B 1 257 ? -50.604 -7.076 -29.700 1.00 24.49 257 ILE B C 1
ATOM 4764 O O . ILE B 1 257 ? -49.645 -6.323 -29.654 1.00 26.40 257 ILE B O 1
ATOM 4769 N N . ILE B 1 258 ? -50.855 -7.992 -28.775 1.00 25.05 258 ILE B N 1
ATOM 4770 C CA . ILE B 1 258 ? -50.017 -8.126 -27.606 1.00 26.05 258 ILE B CA 1
ATOM 4771 C C . ILE B 1 258 ? -48.586 -8.584 -27.953 1.00 29.17 258 ILE B C 1
ATOM 4772 O O . ILE B 1 258 ? -47.596 -8.057 -27.416 1.00 25.88 258 ILE B O 1
ATOM 4777 N N . GLN B 1 259 ? -48.457 -9.527 -28.870 1.00 27.87 259 GLN B N 1
ATOM 4778 C CA . GLN B 1 259 ? -47.134 -9.994 -29.291 1.00 28.46 259 GLN B CA 1
ATOM 4779 C C . GLN B 1 259 ? -46.343 -8.856 -29.944 1.00 27.61 259 GLN B C 1
ATOM 4780 O O . GLN B 1 259 ? -45.120 -8.750 -29.780 1.00 27.39 259 GLN B O 1
ATOM 4782 N N . ALA B 1 260 ? -47.050 -8.041 -30.717 1.00 27.66 260 ALA B N 1
ATOM 4783 C CA . ALA B 1 260 ? -46.464 -6.876 -31.334 1.00 28.32 260 ALA B CA 1
ATOM 4784 C C . ALA B 1 260 ? -45.913 -5.910 -30.238 1.00 30.10 260 ALA B C 1
ATOM 4785 O O . ALA B 1 260 ? -44.734 -5.504 -30.275 1.00 26.76 260 ALA B O 1
ATOM 4787 N N . VAL B 1 261 ? -46.783 -5.602 -29.266 1.00 28.66 261 VAL B N 1
ATOM 4788 C CA . VAL B 1 261 ? -46.393 -4.830 -28.072 1.00 28.31 261 VAL B CA 1
ATOM 4789 C C . VAL B 1 261 ? -45.145 -5.418 -27.419 1.00 27.77 261 VAL B C 1
ATOM 4790 O O . VAL B 1 261 ? -44.188 -4.678 -27.143 1.00 24.21 261 VAL B O 1
ATOM 4794 N N . ASN B 1 262 ? -45.176 -6.738 -27.168 1.00 26.86 262 ASN B N 1
ATOM 4795 C CA . ASN B 1 262 ? -44.052 -7.437 -26.553 1.00 29.44 262 ASN B CA 1
ATOM 4796 C C . ASN B 1 262 ? -42.754 -7.357 -27.369 1.00 31.26 262 ASN B C 1
ATOM 4797 O O . ASN B 1 262 ? -41.686 -7.219 -26.805 1.00 31.54 262 ASN B O 1
ATOM 4802 N N . GLU B 1 263 ? -42.855 -7.438 -28.695 1.00 31.26 263 GLU B N 1
ATOM 4803 C CA . GLU B 1 263 ? -41.688 -7.348 -29.544 1.00 29.79 263 GLU B CA 1
ATOM 4804 C C . GLU B 1 263 ? -41.061 -5.951 -29.507 1.00 29.25 263 GLU B C 1
ATOM 4805 O O . GLU B 1 263 ? -39.859 -5.800 -29.642 1.00 29.29 263 GLU B O 1
ATOM 4811 N N . PHE B 1 264 ? -41.879 -4.926 -29.337 1.00 27.51 264 PHE B N 1
ATOM 4812 C CA . PHE B 1 264 ? -41.362 -3.554 -29.145 1.00 27.99 264 PHE B CA 1
ATOM 4813 C C . PHE B 1 264 ? -40.654 -3.363 -27.800 1.00 25.94 264 PHE B C 1
ATOM 4814 O O . PHE B 1 264 ? -39.522 -2.888 -27.738 1.00 24.65 264 PHE B O 1
ATOM 4822 N N . GLN B 1 265 ? -41.356 -3.711 -26.735 1.00 25.39 265 GLN B N 1
ATOM 4823 C CA . GLN B 1 265 ? -40.926 -3.377 -25.394 1.00 27.50 265 GLN B CA 1
ATOM 4824 C C . GLN B 1 265 ? -39.747 -4.185 -24.898 1.00 30.13 265 GLN B C 1
ATOM 4825 O O . GLN B 1 265 ? -39.015 -3.711 -24.021 1.00 31.79 265 GLN B O 1
ATOM 4831 N N . ASP B 1 266 ? -39.540 -5.381 -25.463 1.00 30.71 266 ASP B N 1
ATOM 4832 C CA . ASP B 1 266 ? -38.319 -6.178 -25.194 1.00 28.46 266 ASP B CA 1
ATOM 4833 C C . ASP B 1 266 ? -37.059 -5.353 -25.478 1.00 29.87 266 ASP B C 1
ATOM 4834 O O . ASP B 1 266 ? -36.049 -5.588 -24.867 1.00 33.04 266 ASP B O 1
ATOM 4839 N N . HIS B 1 267 ? -37.135 -4.423 -26.434 1.00 25.55 267 HIS B N 1
ATOM 4840 C CA . HIS B 1 267 ? -36.000 -3.636 -26.837 1.00 29.04 267 HIS B CA 1
ATOM 4841 C C . HIS B 1 267 ? -35.885 -2.273 -26.186 1.00 28.88 267 HIS B C 1
ATOM 4842 O O . HIS B 1 267 ? -34.820 -1.644 -26.295 1.00 30.92 267 HIS B O 1
ATOM 4849 N N . VAL B 1 268 ? -36.972 -1.802 -25.573 1.00 24.90 268 VAL B N 1
ATOM 4850 C CA . VAL B 1 268 ? -37.011 -0.464 -24.955 1.00 27.83 268 VAL B CA 1
ATOM 4851 C C . VAL B 1 268 ? -37.170 -0.514 -23.410 1.00 33.88 268 VAL B C 1
ATOM 4852 O O . VAL B 1 268 ? -36.818 0.444 -22.768 1.00 29.51 268 VAL B O 1
ATOM 4856 N N . PHE B 1 269 ? -37.564 -1.663 -22.832 1.00 39.52 269 PHE B N 1
ATOM 4857 C CA . PHE B 1 269 ? -37.986 -1.755 -21.397 1.00 40.92 269 PHE B CA 1
ATOM 4858 C C . PHE B 1 269 ? -37.443 -2.870 -20.472 1.00 51.89 269 PHE B C 1
ATOM 4859 O O . PHE B 1 269 ? -36.652 -2.613 -19.524 1.00 58.51 269 PHE B O 1
ATOM 4867 N N . VAL B 1 270 ? -37.869 -4.096 -20.691 1.00 48.20 270 VAL B N 1
ATOM 4868 C CA . VAL B 1 270 ? -37.657 -5.139 -19.679 1.00 50.93 270 VAL B CA 1
ATOM 4869 C C . VAL B 1 270 ? -38.551 -4.991 -18.413 1.00 50.55 270 VAL B C 1
ATOM 4870 O O . VAL B 1 270 ? -38.107 -5.333 -17.260 1.00 46.14 270 VAL B O 1
ATOM 4872 N N . GLY B 1 271 ? -39.804 -4.528 -18.618 1.00 43.57 271 GLY B N 1
ATOM 4873 C CA . GLY B 1 271 ? -40.785 -4.443 -17.514 1.00 39.33 271 GLY B CA 1
ATOM 4874 C C . GLY B 1 271 ? -40.512 -3.233 -16.625 1.00 38.94 271 GLY B C 1
ATOM 4875 O O . GLY B 1 271 ? -40.042 -2.195 -17.122 1.00 46.73 271 GLY B O 1
ATOM 4876 N N . MET B 1 272 ? -40.895 -3.345 -15.348 1.00 30.63 272 MET B N 1
ATOM 4877 C CA . MET B 1 272 ? -40.699 -2.317 -14.309 1.00 27.05 272 MET B CA 1
ATOM 4878 C C . MET B 1 272 ? -40.482 -2.988 -12.969 1.00 22.55 272 MET B C 1
ATOM 4879 O O . MET B 1 272 ? -40.765 -4.159 -12.802 1.00 22.91 272 MET B O 1
ATOM 4884 N N . PHE B 1 273 ? -40.015 -2.206 -11.997 1.00 20.35 273 PHE B N 1
ATOM 4885 C CA . PHE B 1 273 ? -39.584 -2.719 -10.691 1.00 20.45 273 PHE B CA 1
ATOM 4886 C C . PHE B 1 273 ? -40.542 -3.700 -10.125 1.00 19.17 273 PHE B C 1
ATOM 4887 O O . PHE B 1 273 ? -41.728 -3.461 -10.095 1.00 20.84 273 PHE B O 1
ATOM 4895 N N . GLY B 1 274 ? -40.021 -4.797 -9.619 1.00 19.52 274 GLY B N 1
ATOM 4896 C CA . GLY B 1 274 ? -40.888 -5.839 -9.142 1.00 20.59 274 GLY B CA 1
ATOM 4897 C C . GLY B 1 274 ? -41.712 -5.414 -7.942 1.00 21.72 274 GLY B C 1
ATOM 4898 O O . GLY B 1 274 ? -42.821 -5.863 -7.776 1.00 17.85 274 GLY B O 1
ATOM 4899 N N . GLY B 1 275 ? -41.178 -4.523 -7.113 1.00 20.58 275 GLY B N 1
ATOM 4900 C CA . GLY B 1 275 ? -41.973 -3.926 -6.047 1.00 20.25 275 GLY B CA 1
ATOM 4901 C C . GLY B 1 275 ? -43.244 -3.254 -6.499 1.00 21.50 275 GLY B C 1
ATOM 4902 O O . GLY B 1 275 ? -44.247 -3.373 -5.849 1.00 21.84 275 GLY B O 1
ATOM 4903 N N . LEU B 1 276 ? -43.205 -2.565 -7.649 1.00 24.12 276 LEU B N 1
ATOM 4904 C CA . LEU B 1 276 ? -44.399 -1.922 -8.206 1.00 21.13 276 LEU B CA 1
ATOM 4905 C C . LEU B 1 276 ? -45.371 -2.964 -8.761 1.00 19.96 276 LEU B C 1
ATOM 4906 O O . LEU B 1 276 ? -46.570 -2.786 -8.686 1.00 16.19 276 LEU B O 1
ATOM 4911 N N . GLN B 1 277 ? -44.844 -4.055 -9.298 1.00 19.90 277 GLN B N 1
ATOM 4912 C CA . GLN B 1 277 ? -45.727 -5.084 -9.857 1.00 20.94 277 GLN B CA 1
ATOM 4913 C C . GLN B 1 277 ? -46.527 -5.803 -8.745 1.00 20.77 277 GLN B C 1
ATOM 4914 O O . GLN B 1 277 ? -47.738 -6.013 -8.891 1.00 17.43 277 GLN B O 1
ATOM 4920 N N . GLN B 1 278 ? -45.864 -6.074 -7.621 1.00 21.41 278 GLN B N 1
ATOM 4921 C CA . GLN B 1 278 ? -46.549 -6.616 -6.427 1.00 24.84 278 GLN B CA 1
ATOM 4922 C C . GLN B 1 278 ? -47.574 -5.661 -5.820 1.00 22.71 278 GLN B C 1
ATOM 4923 O O . GLN B 1 278 ? -48.661 -6.059 -5.466 1.00 18.35 278 GLN B O 1
ATOM 4929 N N . ALA B 1 279 ? -47.222 -4.387 -5.714 1.00 25.27 279 ALA B N 1
ATOM 4930 C CA . ALA B 1 279 ? -48.181 -3.355 -5.338 1.00 23.93 279 ALA B CA 1
ATOM 4931 C C . ALA B 1 279 ? -49.403 -3.311 -6.246 1.00 22.73 279 ALA B C 1
ATOM 4932 O O . ALA B 1 279 ? -50.504 -3.206 -5.761 1.00 25.41 279 ALA B O 1
ATOM 4934 N N . ALA B 1 280 ? -49.211 -3.414 -7.568 1.00 19.77 280 ALA B N 1
ATOM 4935 C CA . ALA B 1 280 ? -50.316 -3.461 -8.494 1.00 19.89 280 ALA B CA 1
ATOM 4936 C C . ALA B 1 280 ? -51.182 -4.716 -8.336 1.00 22.65 280 ALA B C 1
ATOM 4937 O O . ALA B 1 280 ? -52.412 -4.674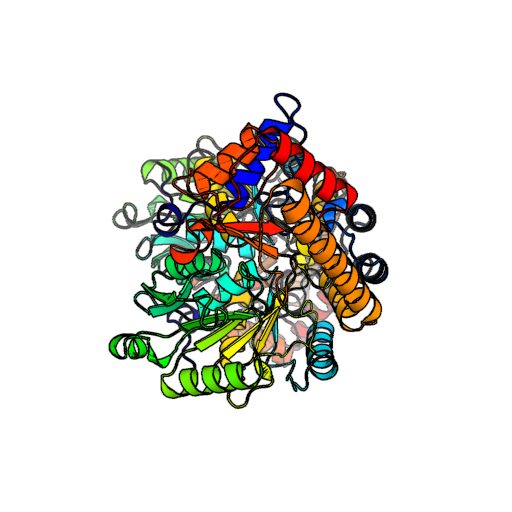 -8.422 1.00 23.96 280 ALA B O 1
ATOM 4939 N N . SER B 1 281 ? -50.508 -5.835 -8.115 1.00 24.30 281 SER B N 1
ATOM 4940 C CA . SER B 1 281 ? -51.160 -7.105 -7.863 1.00 27.35 281 SER B CA 1
ATOM 4941 C C . SER B 1 281 ? -52.059 -6.995 -6.634 1.00 25.07 281 SER B C 1
ATOM 4942 O O . SER B 1 281 ? -53.172 -7.472 -6.673 1.00 22.58 281 SER B O 1
ATOM 4945 N N . ALA B 1 282 ? -51.591 -6.293 -5.603 1.00 23.85 282 ALA B N 1
ATOM 4946 C CA . ALA B 1 282 ? -52.391 -6.136 -4.375 1.00 24.63 282 ALA B CA 1
ATOM 4947 C C . ALA B 1 282 ? -53.535 -5.132 -4.556 1.00 25.11 282 ALA B C 1
ATOM 4948 O O . ALA B 1 282 ? -54.578 -5.287 -3.924 1.00 26.41 282 ALA B O 1
ATOM 4950 N N . ALA B 1 283 ? -53.351 -4.148 -5.452 1.00 23.98 283 ALA B N 1
ATOM 4951 C CA . ALA B 1 283 ? -54.436 -3.261 -5.855 1.00 22.84 283 ALA B CA 1
ATOM 4952 C C . ALA B 1 283 ? -55.558 -4.042 -6.563 1.00 23.64 283 ALA B C 1
ATOM 4953 O O . ALA B 1 283 ? -56.729 -3.830 -6.309 1.00 24.34 283 ALA B O 1
ATOM 4955 N N . LEU B 1 284 ? -55.182 -4.965 -7.429 1.00 24.56 284 LEU B N 1
ATOM 4956 C CA . LEU B 1 284 ? -56.155 -5.691 -8.239 1.00 28.08 284 LEU B CA 1
ATOM 4957 C C . LEU B 1 284 ? -56.965 -6.712 -7.450 1.00 30.09 284 LEU B C 1
ATOM 4958 O O . LEU B 1 284 ? -58.176 -6.843 -7.635 1.00 30.19 284 LEU B O 1
ATOM 4963 N N . SER B 1 285 ? -56.297 -7.402 -6.536 1.00 33.48 285 SER B N 1
ATOM 4964 C CA . SER B 1 285 ? -56.953 -8.464 -5.781 1.00 39.34 285 SER B CA 1
ATOM 4965 C C . SER B 1 285 ? -57.589 -7.918 -4.512 1.00 39.55 285 SER B C 1
ATOM 4966 O O . SER B 1 285 ? -58.188 -8.671 -3.753 1.00 38.33 285 SER B O 1
ATOM 4969 N N . GLY B 1 286 ? -57.484 -6.605 -4.305 1.00 38.37 286 GLY B N 1
ATOM 4970 C CA . GLY B 1 286 ? -58.031 -5.959 -3.134 1.00 41.87 286 GLY B CA 1
ATOM 4971 C C . GLY B 1 286 ? -59.537 -5.794 -3.177 1.00 43.11 286 GLY B C 1
ATOM 4972 O O . GLY B 1 286 ? -60.145 -5.893 -4.231 1.00 47.50 286 GLY B O 1
ATOM 4973 N N . ASP B 1 287 ? -60.112 -5.521 -2.018 1.00 44.81 287 ASP B N 1
ATOM 4974 C CA . ASP B 1 287 ? -61.556 -5.347 -1.871 1.00 54.03 287 ASP B CA 1
ATOM 4975 C C . ASP B 1 287 ? -62.092 -4.119 -2.625 1.00 50.15 287 ASP B C 1
ATOM 4976 O O . ASP B 1 287 ? -61.653 -3.008 -2.369 1.00 52.46 287 ASP B O 1
ATOM 4981 N N . PRO B 1 288 ? -63.084 -4.318 -3.520 1.00 55.09 288 PRO B N 1
ATOM 4982 C CA . PRO B 1 288 ? -63.777 -3.240 -4.240 1.00 52.34 288 PRO B CA 1
ATOM 4983 C C . PRO B 1 288 ? -64.336 -2.106 -3.384 1.00 48.94 288 PRO B C 1
ATOM 4984 O O . PRO B 1 288 ? -64.622 -1.050 -3.928 1.00 43.33 288 PRO B O 1
ATOM 4988 N N . GLU B 1 289 ? -64.492 -2.335 -2.076 1.00 50.55 289 GLU B N 1
ATOM 4989 C CA . GLU B 1 289 ? -64.924 -1.315 -1.119 1.00 49.07 289 GLU B CA 1
ATOM 4990 C C . GLU B 1 289 ? -64.220 0.032 -1.305 1.00 47.85 289 GLU B C 1
ATOM 4991 O O . GLU B 1 289 ? -64.887 1.073 -1.396 1.00 40.28 289 GLU B O 1
ATOM 4997 N N . HIS B 1 290 ? -62.888 -0.007 -1.364 1.00 46.43 290 HIS B N 1
ATOM 4998 C CA . HIS B 1 290 ? -62.083 1.184 -1.602 1.00 44.97 290 HIS B CA 1
ATOM 4999 C C . HIS B 1 290 ? -62.595 1.944 -2.822 1.00 39.87 290 HIS B C 1
ATOM 5000 O O . HIS B 1 290 ? -62.749 3.163 -2.782 1.00 35.87 290 HIS B O 1
ATOM 5007 N N . THR B 1 291 ? -62.848 1.210 -3.901 1.00 35.65 291 THR B N 1
ATOM 5008 C CA . THR B 1 291 ? -63.151 1.808 -5.189 1.00 34.53 291 THR B CA 1
ATOM 5009 C C . THR B 1 291 ? -64.563 2.350 -5.175 1.00 38.13 291 THR B C 1
ATOM 5010 O O . THR B 1 291 ? -64.802 3.498 -5.599 1.00 34.24 291 THR B O 1
ATOM 5014 N N . GLU B 1 292 ? -65.496 1.533 -4.682 1.00 39.80 292 GLU B N 1
ATOM 5015 C CA . GLU B 1 292 ? -66.889 1.956 -4.494 1.00 40.83 292 GLU B CA 1
ATOM 5016 C C . GLU B 1 292 ? -66.979 3.246 -3.689 1.00 35.83 292 GLU B C 1
ATOM 5017 O O . GLU B 1 292 ? -67.716 4.141 -4.043 1.00 35.86 292 GLU B O 1
ATOM 5023 N N . SER B 1 293 ? -66.229 3.315 -2.606 1.00 36.85 293 SER B N 1
ATOM 5024 C CA . SER B 1 293 ? -66.216 4.468 -1.720 1.00 38.91 293 SER B CA 1
ATOM 5025 C C . SER B 1 293 ? -65.581 5.710 -2.383 1.00 37.99 293 SER B C 1
ATOM 5026 O O . SER B 1 293 ? -65.996 6.859 -2.161 1.00 37.44 293 SER B O 1
ATOM 5029 N N . LEU B 1 294 ? -64.562 5.468 -3.194 1.00 35.47 294 LEU B N 1
ATOM 5030 C CA . LEU B 1 294 ? -63.924 6.518 -3.956 1.00 33.51 294 LEU B CA 1
ATOM 5031 C C . LEU B 1 294 ? -64.898 7.072 -4.954 1.00 28.33 294 LEU B C 1
ATOM 5032 O O . LEU B 1 294 ? -65.044 8.275 -5.064 1.00 26.78 294 LEU B O 1
ATOM 5037 N N . LYS B 1 295 ? -65.601 6.182 -5.639 1.00 29.29 295 LYS B N 1
ATOM 5038 C CA . LYS B 1 295 ? -66.640 6.576 -6.575 1.00 31.77 295 LYS B CA 1
ATOM 5039 C C . LYS B 1 295 ? -67.714 7.493 -5.967 1.00 28.16 295 LYS B C 1
ATOM 5040 O O . LYS B 1 295 ? -68.095 8.476 -6.583 1.00 29.08 295 LYS B O 1
ATOM 5046 N N . ARG B 1 296 ? -68.211 7.122 -4.795 1.00 30.29 296 ARG B N 1
ATOM 5047 C CA . ARG B 1 296 ? -69.228 7.897 -4.071 1.00 32.09 296 ARG B CA 1
ATOM 5048 C C . ARG B 1 296 ? -68.741 9.339 -3.744 1.00 28.56 296 ARG B C 1
ATOM 5049 O O . ARG B 1 296 ? -69.465 10.333 -3.956 1.00 28.17 296 ARG B O 1
ATOM 5051 N N . ILE B 1 297 ? -67.501 9.460 -3.290 1.00 30.16 297 ILE B N 1
ATOM 5052 C CA . ILE B 1 297 ? -66.911 10.795 -3.075 1.00 27.74 297 ILE B CA 1
ATOM 5053 C C . ILE B 1 297 ? -66.972 11.677 -4.328 1.00 26.14 297 ILE B C 1
ATOM 5054 O O . ILE B 1 297 ? -67.434 12.827 -4.251 1.00 26.30 297 ILE B O 1
ATOM 5059 N N . TYR B 1 298 ? -66.590 11.124 -5.480 1.00 23.07 298 TYR B N 1
ATOM 5060 C CA . TYR B 1 298 ? -66.560 11.896 -6.689 1.00 22.86 298 TYR B CA 1
ATOM 5061 C C . TYR B 1 298 ? -67.957 12.347 -7.055 1.00 24.47 298 TYR B C 1
ATOM 5062 O O . TYR B 1 298 ? -68.167 13.503 -7.481 1.00 23.26 298 TYR B O 1
ATOM 5071 N N . LYS B 1 299 ? -68.924 11.449 -6.867 1.00 26.53 299 LYS B N 1
ATOM 5072 C CA . LYS B 1 299 ? -70.315 11.779 -7.228 1.00 28.24 299 LYS B CA 1
ATOM 5073 C C . LYS B 1 299 ? -70.901 12.889 -6.350 1.00 25.53 299 LYS B C 1
ATOM 5074 O O . LYS B 1 299 ? -71.531 13.806 -6.865 1.00 28.37 299 LYS B O 1
ATOM 5080 N N . GLU B 1 300 ? -70.680 12.814 -5.046 1.00 25.79 300 GLU B N 1
ATOM 5081 C CA . GLU B 1 300 ? -71.138 13.861 -4.112 1.00 26.51 300 GLU B CA 1
ATOM 5082 C C . GLU B 1 300 ? -70.498 15.241 -4.416 1.00 27.21 300 GLU B C 1
ATOM 5083 O O . GLU B 1 300 ? -71.137 16.287 -4.291 1.00 27.94 300 GLU B O 1
ATOM 5085 N N . ARG B 1 301 ? -69.257 15.235 -4.889 1.00 28.14 301 ARG B N 1
ATOM 5086 C CA . ARG B 1 301 ? -68.615 16.453 -5.354 1.00 26.64 301 ARG B CA 1
ATOM 5087 C C . ARG B 1 301 ? -69.262 17.034 -6.600 1.00 27.41 301 ARG B C 1
ATOM 5088 O O . ARG B 1 301 ? -69.465 18.273 -6.717 1.00 23.56 301 ARG B O 1
ATOM 5096 N N . ILE B 1 302 ? -69.638 16.144 -7.527 1.00 26.00 302 ILE B N 1
ATOM 5097 C CA . ILE B 1 302 ? -70.281 16.583 -8.749 1.00 24.64 302 ILE B CA 1
ATOM 5098 C C . ILE B 1 302 ? -71.654 17.155 -8.416 1.00 23.45 302 ILE B C 1
ATOM 5099 O O . ILE B 1 302 ? -71.992 18.210 -8.909 1.00 26.83 302 ILE B O 1
ATOM 5104 N N . ASP B 1 303 ? -72.430 16.450 -7.605 1.00 26.87 303 ASP B N 1
ATOM 5105 C CA . ASP B 1 303 ? -73.743 16.937 -7.139 1.00 29.56 303 ASP B CA 1
ATOM 5106 C C . ASP B 1 303 ? -73.619 18.302 -6.459 1.00 30.12 303 ASP B C 1
ATOM 5107 O O . ASP B 1 303 ? -74.308 19.227 -6.823 1.00 31.52 303 ASP B O 1
ATOM 5112 N N . PHE B 1 304 ? -72.707 18.418 -5.499 1.00 28.92 304 PHE B N 1
ATOM 5113 C CA . PHE B 1 304 ? -72.420 19.706 -4.844 1.00 27.31 304 PHE B CA 1
ATOM 5114 C C . PHE B 1 304 ? -72.082 20.811 -5.814 1.00 28.80 304 PHE B C 1
ATOM 5115 O O . PHE B 1 304 ? -72.689 21.873 -5.808 1.00 30.66 304 PHE B O 1
ATOM 5123 N N . PHE B 1 305 ? -71.063 20.561 -6.635 1.00 30.11 305 PHE B N 1
ATOM 5124 C CA . PHE B 1 305 ? -70.494 21.557 -7.499 1.00 28.08 305 PHE B CA 1
ATOM 5125 C C . PHE B 1 305 ? -71.472 22.152 -8.527 1.00 29.68 305 PHE B C 1
ATOM 5126 O O . PHE B 1 305 ? -71.607 23.384 -8.593 1.00 29.16 305 PHE B O 1
ATOM 5134 N N . THR B 1 306 ? -72.106 21.296 -9.351 1.00 29.03 306 THR B N 1
ATOM 5135 C CA . THR B 1 306 ? -73.039 21.740 -10.386 1.00 29.21 306 THR B CA 1
ATOM 5136 C C . THR B 1 306 ? -74.244 22.475 -9.794 1.00 28.52 306 THR B C 1
ATOM 5137 O O . THR B 1 306 ? -74.734 23.418 -10.386 1.00 31.73 306 THR B O 1
ATOM 5141 N N . ALA B 1 307 ? -74.719 22.007 -8.644 1.00 32.30 307 ALA B N 1
ATOM 5142 C CA . ALA B 1 307 ? -75.754 22.708 -7.899 1.00 34.69 307 ALA B CA 1
ATOM 5143 C C . ALA B 1 307 ? -75.262 24.115 -7.570 1.00 35.68 307 ALA B C 1
ATOM 5144 O O . ALA B 1 307 ? -75.827 25.125 -8.067 1.00 39.23 307 ALA B O 1
ATOM 5146 N N . LEU B 1 308 ? -74.152 24.183 -6.826 1.00 31.70 308 LEU B N 1
ATOM 5147 C CA . LEU B 1 308 ? -73.568 25.453 -6.425 1.00 29.35 308 LEU B CA 1
ATOM 5148 C C . LEU B 1 308 ? -73.331 26.397 -7.593 1.00 29.20 308 LEU B C 1
ATOM 5149 O O . LEU B 1 308 ? -73.696 27.582 -7.535 1.00 32.35 308 LEU B O 1
ATOM 5154 N N . CYS B 1 309 ? -72.798 25.864 -8.685 1.00 26.97 309 CYS B N 1
ATOM 5155 C CA . CYS B 1 309 ? -72.517 26.646 -9.872 1.00 27.71 309 CYS B CA 1
ATOM 5156 C C . CYS B 1 309 ? -73.796 27.322 -10.483 1.00 30.70 309 CYS B C 1
ATOM 5157 O O . CYS B 1 309 ? -73.759 28.473 -10.962 1.00 32.47 309 CYS B O 1
ATOM 5160 N N . GLU B 1 310 ? -74.907 26.602 -10.449 1.00 35.01 310 GLU B N 1
ATOM 5161 C CA . GLU B 1 310 ? -76.185 27.172 -10.899 1.00 38.54 310 GLU B CA 1
ATOM 5162 C C . GLU B 1 310 ? -76.660 28.261 -9.951 1.00 36.43 310 GLU B C 1
ATOM 5163 O O . GLU B 1 310 ? -76.767 29.419 -10.365 1.00 43.36 310 GLU B O 1
ATOM 5169 N N . LYS B 1 311 ? -76.870 27.894 -8.690 1.00 33.60 311 LYS B N 1
ATOM 5170 C CA . LYS B 1 311 ? -77.231 28.822 -7.606 1.00 34.52 311 LYS B CA 1
ATOM 5171 C C . LYS B 1 311 ? -76.432 30.132 -7.591 1.00 38.04 311 LYS B C 1
ATOM 5172 O O . LYS B 1 311 ? -76.998 31.232 -7.642 1.00 39.10 311 LYS B O 1
ATOM 5174 N N . GLU B 1 312 ? -75.112 30.022 -7.587 1.00 38.63 312 GLU B N 1
ATOM 5175 C CA . GLU B 1 312 ? -74.248 31.195 -7.382 1.00 37.26 312 GLU B CA 1
ATOM 5176 C C . GLU B 1 312 ? -73.858 31.907 -8.663 1.00 38.04 312 GLU B C 1
ATOM 5177 O O . GLU B 1 312 ? -73.614 33.096 -8.638 1.00 37.56 312 GLU B O 1
ATOM 5179 N N . LEU B 1 313 ? -73.779 31.194 -9.784 1.00 33.87 313 LEU B N 1
ATOM 5180 C CA . LEU B 1 313 ? -73.324 31.799 -11.041 1.00 32.61 313 LEU B CA 1
ATOM 5181 C C . LEU B 1 313 ? -74.338 31.841 -12.140 1.00 28.68 313 LEU B C 1
ATOM 5182 O O . LEU B 1 313 ? -74.138 32.545 -13.113 1.00 33.08 313 LEU B O 1
ATOM 5187 N N . GLY B 1 314 ? -75.421 31.083 -12.002 1.00 31.78 314 GLY B N 1
ATOM 5188 C CA . GLY B 1 314 ? -76.287 30.825 -13.138 1.00 33.56 314 GLY B CA 1
ATOM 5189 C C . GLY B 1 314 ? -75.585 30.032 -14.209 1.00 32.45 314 GLY B C 1
ATOM 5190 O O . GLY B 1 314 ? -75.905 30.162 -15.385 1.00 33.68 314 GLY B O 1
ATOM 5191 N N . TRP B 1 315 ? -74.609 29.215 -13.807 1.00 33.66 315 TRP B N 1
ATOM 5192 C CA . TRP B 1 315 ? -73.862 28.410 -14.741 1.00 33.67 315 TRP B CA 1
ATOM 5193 C C . TRP B 1 315 ? -74.511 27.049 -14.680 1.00 34.54 315 TRP B C 1
ATOM 5194 O O . TRP B 1 315 ? -74.420 26.365 -13.644 1.00 36.72 315 TRP B O 1
ATOM 5205 N N . LYS B 1 316 ? -75.220 26.680 -15.740 1.00 29.57 316 LYS B N 1
ATOM 5206 C CA . LYS B 1 316 ? -75.866 25.382 -15.791 1.00 30.33 316 LYS B CA 1
ATOM 5207 C C . LYS B 1 316 ? -74.988 24.484 -16.625 1.00 29.68 316 LYS B C 1
ATOM 5208 O O . LYS B 1 316 ? -74.471 24.876 -17.673 1.00 31.42 316 LYS B O 1
ATOM 5210 N N . MET B 1 317 ? -74.823 23.280 -16.136 1.00 31.39 317 MET B N 1
ATOM 5211 C CA . MET B 1 317 ? -73.937 22.291 -16.737 1.00 34.98 317 MET B CA 1
ATOM 5212 C C . MET B 1 317 ? -74.573 20.936 -16.517 1.00 32.32 317 MET B C 1
ATOM 5213 O O . MET B 1 317 ? -75.164 20.675 -15.467 1.00 32.37 317 MET B O 1
ATOM 5218 N N . GLU B 1 318 ? -74.486 20.080 -17.530 1.00 36.82 318 GLU B N 1
ATOM 5219 C CA . GLU B 1 318 ? -74.973 18.705 -17.406 1.00 33.56 318 GLU B CA 1
ATOM 5220 C C . GLU B 1 318 ? -74.044 17.917 -16.484 1.00 34.87 318 GLU B C 1
ATOM 5221 O O . GLU B 1 318 ? -72.817 17.999 -16.628 1.00 37.15 318 GLU B O 1
ATOM 5223 N N . LYS B 1 319 ? -74.625 17.202 -15.511 1.00 37.19 319 LYS B N 1
ATOM 5224 C CA . LYS B 1 319 ? -73.881 16.252 -14.696 1.00 35.81 319 LYS B CA 1
ATOM 5225 C C . LYS B 1 319 ? -73.364 15.136 -15.608 1.00 37.56 319 LYS B C 1
ATOM 5226 O O . LYS B 1 319 ? -74.112 14.670 -16.494 1.00 36.34 319 LYS B O 1
ATOM 5232 N N . PRO B 1 320 ? -72.084 14.734 -15.432 1.00 32.43 320 PRO B N 1
ATOM 5233 C CA . PRO B 1 320 ? -71.525 13.616 -16.197 1.00 31.63 320 PRO B CA 1
ATOM 5234 C C . PRO B 1 320 ? -72.128 12.267 -15.781 1.00 32.02 320 PRO B C 1
ATOM 5235 O O . PRO B 1 320 ? -72.553 12.109 -14.642 1.00 31.25 320 PRO B O 1
ATOM 5239 N N . LYS B 1 321 ? -72.195 11.316 -16.713 1.00 31.85 321 LYS B N 1
ATOM 5240 C CA . LYS B 1 321 ? -72.602 9.932 -16.386 1.00 30.95 321 LYS B CA 1
ATOM 5241 C C . LYS B 1 321 ? -71.417 9.157 -15.776 1.00 30.16 321 LYS B C 1
ATOM 5242 O O . LYS B 1 321 ? -71.593 8.199 -15.036 1.00 31.23 321 LYS B O 1
ATOM 5244 N N . GLY B 1 322 ? -70.195 9.587 -16.094 1.00 30.41 322 GLY B N 1
ATOM 5245 C CA . GLY B 1 322 ? -68.987 8.952 -15.555 1.00 27.41 322 GLY B CA 1
ATOM 5246 C C . GLY B 1 322 ? -67.828 9.927 -15.504 1.00 25.78 322 GLY B C 1
ATOM 5247 O O . GLY B 1 322 ? -67.942 11.034 -16.001 1.00 25.42 322 GLY B O 1
ATOM 5248 N N . THR B 1 323 ? -66.689 9.451 -15.004 1.00 24.27 323 THR B N 1
ATOM 5249 C CA . THR B 1 323 ? -65.475 10.258 -14.757 1.00 24.74 323 THR B CA 1
ATOM 5250 C C . THR B 1 323 ? -65.730 11.243 -13.625 1.00 25.86 323 THR B C 1
ATOM 5251 O O . THR B 1 323 ? -66.847 11.353 -13.105 1.00 24.76 323 THR B O 1
ATOM 5255 N N . PHE B 1 324 ? -64.675 11.945 -13.231 1.00 25.37 324 PHE B N 1
ATOM 5256 C CA . PHE B 1 324 ? -64.797 13.023 -12.280 1.00 23.70 324 PHE B CA 1
ATOM 5257 C C . PHE B 1 324 ? -64.773 14.379 -12.974 1.00 21.83 324 PHE B C 1
ATOM 5258 O O . PHE B 1 324 ? -64.513 15.373 -12.327 1.00 21.59 324 PHE B O 1
ATOM 5266 N N . TYR B 1 325 ? -65.037 14.411 -14.291 1.00 20.52 325 TYR B N 1
ATOM 5267 C CA . TYR B 1 325 ? -64.963 15.618 -15.098 1.00 21.21 325 TYR B CA 1
ATOM 5268 C C . TYR B 1 325 ? -66.355 16.275 -15.291 1.00 22.93 325 TYR B C 1
ATOM 5269 O O . TYR B 1 325 ? -67.363 15.592 -15.496 1.00 25.45 325 TYR B O 1
ATOM 5278 N N . VAL B 1 326 ? -66.395 17.593 -15.177 1.00 21.38 326 VAL B N 1
ATOM 5279 C CA . VAL B 1 326 ? -67.563 18.382 -15.624 1.00 22.96 326 VAL B CA 1
ATOM 5280 C C . VAL B 1 326 ? -67.206 19.104 -16.910 1.00 20.40 326 VAL B C 1
ATOM 5281 O O . VAL B 1 326 ? -66.172 19.753 -16.989 1.00 21.88 326 VAL B O 1
ATOM 5285 N N . TRP B 1 327 ? -68.046 18.972 -17.936 1.00 17.99 327 TRP B N 1
ATOM 5286 C CA . TRP B 1 327 ? -67.803 19.563 -19.251 1.00 18.17 327 TRP B CA 1
ATOM 5287 C C . TRP B 1 327 ? -68.779 20.755 -19.423 1.00 24.84 327 TRP B C 1
ATOM 5288 O O . TRP B 1 327 ? -69.984 20.558 -19.601 1.00 26.22 327 TRP B O 1
ATOM 5299 N N . ALA B 1 328 ? -68.270 21.976 -19.364 1.00 24.60 328 ALA B N 1
ATOM 5300 C CA . ALA B 1 328 ? -69.147 23.143 -19.222 1.00 27.64 328 ALA B CA 1
ATOM 5301 C C . ALA B 1 328 ? -68.974 24.173 -20.333 1.00 27.33 328 ALA B C 1
ATOM 5302 O O . ALA B 1 328 ? -67.853 24.479 -20.784 1.00 26.03 328 ALA B O 1
ATOM 5304 N N . GLU B 1 329 ? -70.096 24.744 -20.742 1.00 28.40 329 GLU B N 1
ATOM 5305 C CA . GLU B 1 329 ? -70.085 25.783 -21.757 1.00 32.53 329 GLU B CA 1
ATOM 5306 C C . GLU B 1 329 ? -69.520 27.117 -21.218 1.00 27.13 329 GLU B C 1
ATOM 5307 O O . GLU B 1 329 ? -69.853 27.554 -20.145 1.00 30.64 329 GLU B O 1
ATOM 5313 N N . ILE B 1 330 ? -68.732 27.757 -22.036 1.00 25.05 330 ILE B N 1
ATOM 5314 C CA . ILE B 1 330 ? -68.076 29.036 -21.747 1.00 28.46 330 ILE B CA 1
ATOM 5315 C C . ILE B 1 330 ? -68.987 30.214 -22.132 1.00 31.67 330 ILE B C 1
ATOM 5316 O O . ILE B 1 330 ? -69.753 30.089 -23.090 1.00 30.18 330 ILE B O 1
ATOM 5321 N N . PRO B 1 331 ? -68.892 31.365 -21.424 1.00 33.54 331 PRO B N 1
ATOM 5322 C CA . PRO B 1 331 ? -69.814 32.480 -21.769 1.00 35.81 331 PRO B CA 1
ATOM 5323 C C . PRO B 1 331 ? -69.645 32.964 -23.205 1.00 35.86 331 PRO B C 1
ATOM 5324 O O . PRO B 1 331 ? -68.550 32.879 -23.778 1.00 36.38 331 PRO B O 1
ATOM 5328 N N . ASN B 1 332 ? -70.742 33.452 -23.774 1.00 41.33 332 ASN B N 1
ATOM 5329 C CA . ASN B 1 332 ? -70.768 33.916 -25.176 1.00 44.09 332 ASN B CA 1
ATOM 5330 C C . ASN B 1 332 ? -69.949 35.188 -25.428 1.00 43.54 332 ASN B C 1
ATOM 5331 O O . ASN B 1 332 ? -69.492 35.432 -26.562 1.00 43.89 332 ASN B O 1
ATOM 5336 N N . THR B 1 333 ? -69.735 35.967 -24.363 1.00 38.53 333 THR B N 1
ATOM 5337 C CA . THR B 1 333 ? -68.845 37.130 -24.395 1.00 38.16 333 THR B CA 1
ATOM 5338 C C . THR B 1 333 ? -67.413 36.736 -24.708 1.00 36.74 333 THR B C 1
ATOM 5339 O O . THR B 1 333 ? -66.637 37.550 -25.191 1.00 38.98 333 THR B O 1
ATOM 5343 N N . PHE B 1 334 ? -67.065 35.487 -24.405 1.00 35.69 334 PHE B N 1
ATOM 5344 C CA . PHE B 1 334 ? -65.748 34.942 -24.665 1.00 34.11 334 PHE B CA 1
ATOM 5345 C C . PHE B 1 334 ? -65.633 34.293 -26.030 1.00 37.59 334 PHE B C 1
ATOM 5346 O O . PHE B 1 334 ? -66.484 33.534 -26.439 1.00 38.18 334 PHE B O 1
ATOM 5354 N N . GLU B 1 335 ? -64.532 34.589 -26.690 1.00 41.90 335 GLU B N 1
ATOM 5355 C CA . GLU B 1 335 ? -64.240 34.188 -28.058 1.00 47.54 335 GLU B CA 1
ATOM 5356 C C . GLU B 1 335 ? -63.768 32.727 -28.203 1.00 49.43 335 GLU B C 1
ATOM 5357 O O . GLU B 1 335 ? -64.097 32.064 -29.200 1.00 39.32 335 GLU B O 1
ATOM 5363 N N . THR B 1 336 ? -62.978 32.257 -27.227 1.00 41.11 336 THR B N 1
ATOM 5364 C CA . THR B 1 336 ? -62.387 30.915 -27.252 1.00 37.81 336 THR B CA 1
ATOM 5365 C C . THR B 1 336 ? -62.301 30.313 -25.861 1.00 36.21 336 THR B C 1
ATOM 5366 O O . THR B 1 336 ? -62.454 30.995 -24.849 1.00 34.99 336 THR B O 1
ATOM 5370 N N . SER B 1 337 ? -62.013 29.022 -25.831 1.00 36.32 337 SER B N 1
ATOM 5371 C CA . SER B 1 337 ? -61.822 28.298 -24.583 1.00 32.10 337 SER B CA 1
ATOM 5372 C C . SER B 1 337 ? -60.548 28.742 -23.838 1.00 30.88 337 SER B C 1
ATOM 5373 O O . SER B 1 337 ? -60.555 28.872 -22.607 1.00 26.85 337 SER B O 1
ATOM 5376 N N . HIS B 1 338 ? -59.479 28.974 -24.600 1.00 31.90 338 HIS B N 1
ATOM 5377 C CA . HIS B 1 338 ? -58.182 29.348 -24.065 1.00 33.77 338 HIS B CA 1
ATOM 5378 C C . HIS B 1 338 ? -58.197 30.719 -23.395 1.00 36.80 338 HIS B C 1
ATOM 5379 O O . HIS B 1 338 ? -57.658 30.905 -22.322 1.00 33.96 338 HIS B O 1
ATOM 5386 N N . GLN B 1 339 ? -58.828 31.691 -24.021 1.00 37.37 339 GLN B N 1
ATOM 5387 C CA . GLN B 1 339 ? -58.820 33.036 -23.460 1.00 38.04 339 GLN B CA 1
ATOM 5388 C C . GLN B 1 339 ? -59.761 33.101 -22.278 1.00 34.04 339 GLN B C 1
ATOM 5389 O O . GLN B 1 339 ? -59.523 33.908 -21.348 1.00 29.82 339 GLN B O 1
ATOM 5395 N N . PHE B 1 340 ? -60.740 32.193 -22.229 1.00 24.64 340 PHE B N 1
ATOM 5396 C CA . PHE B 1 340 ? -61.590 32.095 -21.050 1.00 26.20 340 PHE B CA 1
ATOM 5397 C C . PHE B 1 340 ? -60.853 31.482 -19.871 1.00 26.58 340 PHE B C 1
ATOM 5398 O O . PHE B 1 340 ? -60.976 31.937 -18.729 1.00 27.75 340 PHE B O 1
ATOM 5406 N N . SER B 1 341 ? -60.088 30.433 -20.139 1.00 27.42 341 SER B N 1
ATOM 5407 C CA . SER B 1 341 ? -59.373 29.749 -19.077 1.00 27.61 341 SER B CA 1
ATOM 5408 C C . SER B 1 341 ? -58.161 30.604 -18.604 1.00 26.58 341 SER B C 1
ATOM 5409 O O . SER B 1 341 ? -57.851 30.661 -17.405 1.00 25.86 341 SER B O 1
ATOM 5412 N N . ASP B 1 342 ? -57.512 31.291 -19.534 1.00 24.13 342 ASP B N 1
ATOM 5413 C CA . ASP B 1 342 ? -56.437 32.224 -19.189 1.00 28.06 342 ASP B CA 1
ATOM 5414 C C . ASP B 1 342 ? -56.904 33.333 -18.264 1.00 27.89 342 ASP B C 1
ATOM 5415 O O . ASP B 1 342 ? -56.121 33.818 -17.427 1.00 27.58 342 ASP B O 1
ATOM 5420 N N . TYR B 1 343 ? -58.168 33.728 -18.434 1.00 29.15 343 TYR B N 1
ATOM 5421 C CA . TYR B 1 343 ? -58.793 34.830 -17.705 1.00 30.98 343 TYR B CA 1
ATOM 5422 C C . TYR B 1 343 ? -59.111 34.394 -16.266 1.00 31.96 343 TYR B C 1
ATOM 5423 O O . TYR B 1 343 ? -58.889 35.127 -15.295 1.00 26.48 343 TYR B O 1
ATOM 5432 N N . LEU B 1 344 ? -59.674 33.203 -16.141 1.00 27.67 344 LEU B N 1
ATOM 5433 C CA . LEU B 1 344 ? -59.949 32.614 -14.836 1.00 26.84 344 LEU B CA 1
ATOM 5434 C C . LEU B 1 344 ? -58.678 32.369 -14.059 1.00 24.46 344 LEU B C 1
ATOM 5435 O O . LEU B 1 344 ? -58.656 32.528 -12.854 1.00 24.40 344 LEU B O 1
ATOM 5440 N N . LEU B 1 345 ? -57.613 31.967 -14.724 1.00 25.59 345 LEU B N 1
ATOM 5441 C CA . LEU B 1 345 ? -56.324 31.856 -14.035 1.00 25.73 345 LEU B CA 1
ATOM 5442 C C . LEU B 1 345 ? -55.814 33.212 -13.546 1.00 30.13 345 LEU B C 1
ATOM 5443 O O . LEU B 1 345 ? -55.512 33.403 -12.359 1.00 25.14 345 LEU B O 1
ATOM 5448 N N . GLU B 1 346 ? -55.730 34.156 -14.468 1.00 29.32 346 GLU B N 1
ATOM 5449 C CA . GLU B 1 346 ? -55.206 35.476 -14.132 1.00 33.40 346 GLU B CA 1
ATOM 5450 C C . GLU B 1 346 ? -56.075 36.253 -13.110 1.00 32.93 346 GLU B C 1
ATOM 5451 O O . GLU B 1 346 ? -55.529 36.889 -12.228 1.00 34.21 346 GLU B O 1
ATOM 5457 N N . HIS B 1 347 ? -57.402 36.163 -13.204 1.00 34.00 347 HIS B N 1
ATOM 5458 C CA . HIS B 1 347 ? -58.322 37.065 -12.479 1.00 35.11 347 HIS B CA 1
ATOM 5459 C C . HIS B 1 347 ? -59.001 36.415 -11.292 1.00 34.86 347 HIS B C 1
ATOM 5460 O O . HIS B 1 347 ? -59.042 36.994 -10.223 1.00 39.61 347 HIS B O 1
ATOM 5467 N N . ALA B 1 348 ? -59.519 35.205 -11.452 1.00 32.27 348 ALA B N 1
ATOM 5468 C CA . ALA B 1 348 ? -59.839 34.363 -10.308 1.00 26.05 348 ALA B CA 1
ATOM 5469 C C . ALA B 1 348 ? -58.518 33.688 -10.179 1.00 28.46 348 ALA B C 1
ATOM 5470 O O . ALA B 1 348 ? -57.641 33.936 -10.980 1.00 40.22 348 ALA B O 1
ATOM 5472 N N . HIS B 1 349 ? -58.228 32.908 -9.197 1.00 22.67 349 HIS B N 1
ATOM 5473 C CA . HIS B 1 349 ? -56.891 32.235 -9.387 1.00 25.04 349 HIS B CA 1
ATOM 5474 C C . HIS B 1 349 ? -57.239 30.762 -9.309 1.00 20.35 349 HIS B C 1
ATOM 5475 O O . HIS B 1 349 ? -57.106 30.098 -8.282 1.00 23.07 349 HIS B O 1
ATOM 5482 N N . VAL B 1 350 ? -57.796 30.324 -10.426 1.00 19.24 350 VAL B N 1
ATOM 5483 C CA . VAL B 1 350 ? -58.371 28.985 -10.556 1.00 18.00 350 VAL B CA 1
ATOM 5484 C C . VAL B 1 350 ? -57.984 28.448 -11.922 1.00 18.99 350 VAL B C 1
ATOM 5485 O O . VAL B 1 350 ? -57.940 29.210 -12.887 1.00 16.34 350 VAL B O 1
ATOM 5489 N N . VAL B 1 351 ? -57.679 27.139 -11.988 1.00 18.22 351 VAL B N 1
ATOM 5490 C CA . VAL B 1 351 ? -57.352 26.472 -13.238 1.00 17.02 351 VAL B CA 1
ATOM 5491 C C . VAL B 1 351 ? -58.543 25.582 -13.711 1.00 16.11 351 VAL B C 1
ATOM 5492 O O . VAL B 1 351 ? -59.059 24.764 -12.975 1.00 15.71 351 VAL B O 1
ATOM 5496 N N . VAL B 1 352 ? -58.897 25.750 -14.969 1.00 16.91 352 VAL B N 1
ATOM 5497 C CA . VAL B 1 352 ? -59.743 24.824 -15.699 1.00 17.01 352 VAL B CA 1
ATOM 5498 C C . VAL B 1 352 ? -59.054 24.545 -16.998 1.00 17.11 352 VAL B C 1
ATOM 5499 O O . VAL B 1 352 ? -58.207 25.308 -17.435 1.00 15.44 352 VAL B O 1
ATOM 5503 N N . THR B 1 353 ? -59.438 23.437 -17.644 1.00 16.33 353 THR B N 1
ATOM 5504 C CA . THR B 1 353 ? -58.762 23.016 -18.851 1.00 17.84 353 THR B CA 1
ATOM 5505 C C . THR B 1 353 ? -59.562 23.502 -20.044 1.00 17.47 353 THR B C 1
ATOM 5506 O O . THR B 1 353 ? -60.739 23.183 -20.118 1.00 22.17 353 THR B O 1
ATOM 5510 N N . PRO B 1 354 ? -58.950 24.296 -20.929 1.00 20.08 354 PRO B N 1
ATOM 5511 C CA . PRO B 1 354 ? -59.644 24.765 -22.157 1.00 23.28 354 PRO B CA 1
ATOM 5512 C C . PRO B 1 354 ? -60.023 23.580 -23.060 1.00 21.29 354 PRO B C 1
ATOM 5513 O O . PRO B 1 354 ? -59.186 22.723 -23.284 1.00 19.54 354 PRO B O 1
ATOM 5517 N N . GLY B 1 355 ? -61.280 23.535 -23.501 1.00 20.77 355 GLY B N 1
ATOM 5518 C CA . GLY B 1 355 ? -61.790 22.406 -24.288 1.00 21.29 355 GLY B CA 1
ATOM 5519 C C . GLY B 1 355 ? -61.150 22.169 -25.632 1.00 20.88 355 GLY B C 1
ATOM 5520 O O . GLY B 1 355 ? -61.114 21.026 -26.096 1.00 21.12 355 GLY B O 1
ATOM 5521 N N . GLU B 1 356 ? -60.623 23.227 -26.244 1.00 23.38 356 GLU B N 1
ATOM 5522 C CA . GLU B 1 356 ? -59.952 23.188 -27.547 1.00 24.45 356 GLU B CA 1
ATOM 5523 C C . GLU B 1 356 ? -58.710 22.276 -27.550 1.00 25.28 356 GLU B C 1
ATOM 5524 O O . GLU B 1 356 ? -58.278 21.759 -28.593 1.00 26.13 356 GLU B O 1
ATOM 5526 N N . ILE B 1 357 ? -58.159 22.044 -26.372 1.00 24.48 357 ILE B N 1
ATOM 5527 C CA . ILE B 1 357 ? -57.132 21.015 -26.192 1.00 26.14 357 ILE B CA 1
ATOM 5528 C C . ILE B 1 357 ? -57.580 19.620 -26.636 1.00 25.13 357 ILE B C 1
ATOM 5529 O O . ILE B 1 357 ? -56.769 18.853 -27.127 1.00 23.64 357 ILE B O 1
ATOM 5534 N N . PHE B 1 358 ? -58.880 19.324 -26.474 1.00 22.60 358 PHE B N 1
ATOM 5535 C CA . PHE B 1 358 ? -59.436 18.076 -26.874 1.00 19.90 358 PHE B CA 1
ATOM 5536 C C . PHE B 1 358 ? -59.910 17.999 -28.359 1.00 22.43 358 PHE B C 1
ATOM 5537 O O . PHE B 1 358 ? -60.383 16.944 -28.802 1.00 22.23 358 PHE B O 1
ATOM 5545 N N . GLY B 1 359 ? -59.773 19.080 -29.105 1.00 22.48 359 GLY B N 1
ATOM 5546 C CA . GLY B 1 359 ? -60.232 19.164 -30.499 1.00 24.44 359 GLY B CA 1
ATOM 5547 C C . GLY B 1 359 ? -61.199 20.318 -30.742 1.00 26.58 359 GLY B C 1
ATOM 5548 O O . GLY B 1 359 ? -61.774 20.899 -29.812 1.00 23.46 359 GLY B O 1
ATOM 5549 N N . SER B 1 360 ? -61.400 20.614 -32.020 1.00 25.68 360 SER B N 1
ATOM 5550 C CA . SER B 1 360 ? -62.301 21.685 -32.475 1.00 28.32 360 SER B CA 1
ATOM 5551 C C . SER B 1 360 ? -63.705 21.626 -31.867 1.00 25.97 360 SER B C 1
ATOM 5552 O O . SER B 1 360 ? -64.289 22.661 -31.574 1.00 26.41 360 SER B O 1
ATOM 5555 N N . ASN B 1 361 ? -64.233 20.438 -31.607 1.00 24.90 361 ASN B N 1
ATOM 5556 C CA . ASN B 1 361 ? -65.544 20.347 -30.942 1.00 28.91 361 ASN B CA 1
ATOM 5557 C C . ASN B 1 361 ? -65.521 20.656 -29.444 1.00 30.67 361 ASN B C 1
ATOM 5558 O O . ASN B 1 361 ? -66.557 20.709 -28.816 1.00 32.93 361 ASN B O 1
ATOM 5563 N N . GLY B 1 362 ? -64.348 20.936 -28.895 1.00 28.62 362 GLY B N 1
ATOM 5564 C CA . GLY B 1 362 ? -64.242 21.436 -27.533 1.00 27.52 362 GLY B CA 1
ATOM 5565 C C . GLY B 1 362 ? -64.014 22.939 -27.426 1.00 30.71 362 GLY B C 1
ATOM 5566 O O . GLY B 1 362 ? -63.884 23.473 -26.310 1.00 27.85 362 GLY B O 1
ATOM 5567 N N . LYS B 1 363 ? -63.969 23.647 -28.556 1.00 30.49 363 LYS B N 1
ATOM 5568 C CA . LYS B 1 363 ? -63.937 25.118 -28.490 1.00 35.99 363 LYS B CA 1
ATOM 5569 C C . LYS B 1 363 ? -65.278 25.542 -27.846 1.00 37.43 363 LYS B C 1
ATOM 5570 O O . LYS B 1 363 ? -66.290 24.851 -28.006 1.00 49.19 363 LYS B O 1
ATOM 5572 N N . ARG B 1 364 ? -65.266 26.577 -27.033 1.00 36.19 364 ARG B N 1
ATOM 5573 C CA . ARG B 1 364 ? -66.500 26.971 -26.278 1.00 37.08 364 ARG B CA 1
ATOM 5574 C C . ARG B 1 364 ? -66.917 26.085 -25.086 1.00 29.94 364 ARG B C 1
ATOM 5575 O O . ARG B 1 364 ? -67.961 26.317 -24.502 1.00 27.03 364 ARG B O 1
ATOM 5583 N N . HIS B 1 365 ? -66.105 25.079 -24.736 1.00 25.80 365 HIS B N 1
ATOM 5584 C CA . HIS B 1 365 ? -66.263 24.319 -23.515 1.00 24.18 365 HIS B CA 1
ATOM 5585 C C . HIS B 1 365 ? -64.990 24.345 -22.650 1.00 19.93 365 HIS B C 1
ATOM 5586 O O . HIS B 1 365 ? -63.897 24.528 -23.143 1.00 19.79 365 HIS B O 1
ATOM 5593 N N . VAL B 1 366 ? -65.161 24.204 -21.353 1.00 19.36 366 VAL B N 1
ATOM 5594 C CA . VAL B 1 366 ? -64.013 23.819 -20.502 1.00 19.68 366 VAL B CA 1
ATOM 5595 C C . VAL B 1 366 ? -64.307 22.547 -19.755 1.00 17.90 366 VAL B C 1
ATOM 5596 O O . VAL B 1 366 ? -65.452 22.217 -19.488 1.00 17.88 366 VAL B O 1
ATOM 5600 N N . ARG B 1 367 ? -63.245 21.834 -19.387 1.00 18.39 367 ARG B N 1
ATOM 5601 C CA . ARG B 1 367 ? -63.332 20.656 -18.559 1.00 15.58 367 ARG B CA 1
ATOM 5602 C C . ARG B 1 367 ? -62.847 21.037 -17.132 1.00 15.38 367 ARG B C 1
ATOM 5603 O O . ARG B 1 367 ? -61.775 21.686 -16.959 1.00 14.66 367 ARG B O 1
ATOM 5611 N N . ILE B 1 368 ? -63.627 20.687 -16.142 1.00 16.46 368 ILE B N 1
ATOM 5612 C CA . ILE B 1 368 ? -63.317 20.966 -14.733 1.00 18.82 368 ILE B CA 1
ATOM 5613 C C . ILE B 1 368 ? -63.262 19.656 -13.960 1.00 19.45 368 ILE B C 1
ATOM 5614 O O . ILE B 1 368 ? -64.256 18.904 -13.952 1.00 23.92 368 ILE B O 1
ATOM 5619 N N . SER B 1 369 ? -62.117 19.366 -13.287 1.00 18.79 369 SER B N 1
ATOM 5620 C CA . SER B 1 369 ? -61.978 18.109 -12.539 1.00 19.22 369 SER B CA 1
ATOM 5621 C C . SER B 1 369 ? -62.353 18.277 -11.058 1.00 18.91 369 SER B C 1
ATOM 5622 O O . SER B 1 369 ? -61.963 19.236 -10.397 1.00 18.34 369 SER B O 1
ATOM 5625 N N . MET B 1 370 ? -63.131 17.345 -10.553 1.00 21.71 370 MET B N 1
ATOM 5626 C CA . MET B 1 370 ? -63.593 17.359 -9.168 1.00 21.28 370 MET B CA 1
ATOM 5627 C C . MET B 1 370 ? -62.576 16.738 -8.230 1.00 21.85 370 MET B C 1
ATOM 5628 O O . MET B 1 370 ? -62.868 15.784 -7.522 1.00 23.75 370 MET B O 1
ATOM 5633 N N . VAL B 1 371 ? -61.393 17.336 -8.177 1.00 21.02 371 VAL B N 1
ATOM 5634 C CA . VAL B 1 371 ? -60.278 16.716 -7.459 1.00 23.97 371 VAL B CA 1
ATOM 5635 C C . VAL B 1 371 ? -59.851 17.596 -6.265 1.00 27.78 371 VAL B C 1
ATOM 5636 O O . VAL B 1 371 ? -58.667 17.675 -5.923 1.00 26.61 371 VAL B O 1
ATOM 5640 N N . SER B 1 372 ? -60.816 18.298 -5.678 1.00 25.73 372 SER B N 1
ATOM 5641 C CA . SER B 1 372 ? -60.614 18.922 -4.416 1.00 27.04 372 SER B CA 1
ATOM 5642 C C . SER B 1 372 ? -61.865 18.687 -3.586 1.00 27.45 372 SER B C 1
ATOM 5643 O O . SER B 1 372 ? -62.931 18.369 -4.120 1.00 25.11 372 SER B O 1
ATOM 5646 N N . LYS B 1 373 ? -61.714 18.774 -2.273 1.00 24.94 373 LYS B N 1
ATOM 5647 C CA . LYS B 1 373 ? -62.812 18.564 -1.353 1.00 23.81 373 LYS B CA 1
ATOM 5648 C C . LYS B 1 373 ? -63.850 19.682 -1.519 1.00 25.38 373 LYS B C 1
ATOM 5649 O O . LYS B 1 373 ? -63.550 20.729 -2.108 1.00 26.00 373 LYS B O 1
ATOM 5655 N N . GLN B 1 374 ? -65.063 19.445 -1.022 1.00 24.77 374 GLN B N 1
ATOM 5656 C CA . GLN B 1 374 ? -66.200 20.352 -1.210 1.00 26.23 374 GLN B CA 1
ATOM 5657 C C . GLN B 1 374 ? -65.933 21.819 -0.887 1.00 24.58 374 GLN B C 1
ATOM 5658 O O . GLN B 1 374 ? -66.280 22.686 -1.654 1.00 27.49 374 GLN B O 1
ATOM 5660 N N . GLU B 1 375 ? -65.354 22.097 0.273 1.00 28.57 375 GLU B N 1
ATOM 5661 C CA . GLU B 1 375 ? -65.099 23.464 0.671 1.00 26.90 375 GLU B CA 1
ATOM 5662 C C . GLU B 1 375 ? -64.047 24.138 -0.196 1.00 26.22 375 GLU B C 1
ATOM 5663 O O . GLU B 1 375 ? -64.008 25.340 -0.282 1.00 25.97 375 GLU B O 1
ATOM 5669 N N . ASP B 1 376 ? -63.167 23.377 -0.827 1.00 27.98 376 ASP B N 1
ATOM 5670 C CA . ASP B 1 376 ? -62.293 23.959 -1.865 1.00 27.26 376 ASP B CA 1
ATOM 5671 C C . ASP B 1 376 ? -63.045 24.228 -3.182 1.00 26.42 376 ASP B C 1
ATOM 5672 O O . ASP B 1 376 ? -62.848 25.261 -3.830 1.00 22.18 376 ASP B O 1
ATOM 5677 N N . LEU B 1 377 ? -63.923 23.294 -3.565 1.00 23.00 377 LEU B N 1
ATOM 5678 C CA . LEU B 1 377 ? -64.832 23.537 -4.663 1.00 22.95 377 LEU B CA 1
ATOM 5679 C C . LEU B 1 377 ? -65.701 24.797 -4.394 1.00 21.76 377 LEU B C 1
ATOM 5680 O O . LEU B 1 377 ? -65.961 25.589 -5.284 1.00 21.89 377 LEU B O 1
ATOM 5685 N N . ARG B 1 378 ? -66.115 24.999 -3.150 1.00 23.42 378 ARG B N 1
ATOM 5686 C CA . ARG B 1 378 ? -66.865 26.199 -2.795 1.00 27.97 378 ARG B CA 1
ATOM 5687 C C . ARG B 1 378 ? -66.031 27.457 -2.953 1.00 27.16 378 ARG B C 1
ATOM 5688 O O . ARG B 1 378 ? -66.532 28.476 -3.429 1.00 26.16 378 ARG B O 1
ATOM 5696 N N . GLU B 1 379 ? -64.757 27.403 -2.581 1.00 25.82 379 GLU B N 1
ATOM 5697 C CA . GLU B 1 379 ? -63.918 28.575 -2.727 1.00 24.77 379 GLU B CA 1
ATOM 5698 C C . GLU B 1 379 ? -63.753 28.882 -4.219 1.00 24.05 379 GLU B C 1
ATOM 5699 O O . GLU B 1 379 ? -63.721 30.056 -4.628 1.00 24.87 379 GLU B O 1
ATOM 5705 N N . PHE B 1 380 ? -63.665 27.822 -5.016 1.00 23.23 380 PHE B N 1
ATOM 5706 C CA . PHE B 1 380 ? -63.507 27.937 -6.455 1.00 22.74 380 PHE B CA 1
ATOM 5707 C C . PHE B 1 380 ? -64.651 28.774 -7.026 1.00 22.23 380 PHE B C 1
ATOM 5708 O O . PHE B 1 380 ? -64.419 29.718 -7.765 1.00 26.34 380 PHE B O 1
ATOM 5716 N N . VAL B 1 381 ? -65.876 28.418 -6.665 1.00 22.67 381 VAL B N 1
ATOM 5717 C CA . VAL B 1 381 ? -67.075 29.147 -7.132 1.00 25.15 381 VAL B CA 1
ATOM 5718 C C . VAL B 1 381 ? -67.064 30.573 -6.658 1.00 25.00 381 VAL B C 1
ATOM 5719 O O . VAL B 1 381 ? -67.200 31.498 -7.473 1.00 29.10 381 VAL B O 1
ATOM 5723 N N . THR B 1 382 ? -66.924 30.740 -5.347 1.00 23.81 382 THR B N 1
ATOM 5724 C CA . THR B 1 382 ? -66.748 32.061 -4.726 1.00 26.47 382 THR B CA 1
ATOM 5725 C C . THR B 1 382 ? -65.791 32.991 -5.492 1.00 26.57 382 THR B C 1
ATOM 5726 O O . THR B 1 382 ? -66.127 34.139 -5.751 1.00 29.52 382 THR B O 1
ATOM 5730 N N . ARG B 1 383 ? -64.630 32.493 -5.917 1.00 23.87 383 ARG B N 1
ATOM 5731 C CA . ARG B 1 383 ? -63.672 33.297 -6.616 1.00 24.14 383 ARG B CA 1
ATOM 5732 C C . ARG B 1 383 ? -64.147 33.772 -8.008 1.00 28.17 383 ARG B C 1
ATOM 5733 O O . ARG B 1 383 ? -63.860 34.891 -8.449 1.00 27.37 383 ARG B O 1
ATOM 5741 N N . ILE B 1 384 ? -64.800 32.867 -8.714 1.00 26.39 384 ILE B N 1
ATOM 5742 C CA . ILE B 1 384 ? -65.347 33.156 -10.017 1.00 29.77 384 ILE B CA 1
ATOM 5743 C C . ILE B 1 384 ? -66.520 34.166 -9.905 1.00 27.20 384 ILE B C 1
ATOM 5744 O O . ILE B 1 384 ? -66.658 35.068 -10.723 1.00 31.18 384 ILE B O 1
ATOM 5749 N N . GLN B 1 385 ? -67.373 33.985 -8.917 1.00 29.34 385 GLN B N 1
ATOM 5750 C CA . GLN B 1 385 ? -68.485 34.919 -8.677 1.00 37.37 385 GLN B CA 1
ATOM 5751 C C . GLN B 1 385 ? -68.010 36.372 -8.574 1.00 40.48 385 GLN B C 1
ATOM 5752 O O . GLN B 1 385 ? -68.650 37.280 -9.092 1.00 41.87 385 GLN B O 1
ATOM 5758 N N . LYS B 1 386 ? -66.848 36.568 -7.964 1.00 43.58 386 LYS B N 1
ATOM 5759 C CA . LYS B 1 386 ? -66.258 37.915 -7.787 1.00 45.31 386 LYS B CA 1
ATOM 5760 C C . LYS B 1 386 ? -65.937 38.602 -9.137 1.00 49.29 386 LYS B C 1
ATOM 5761 O O . LYS B 1 386 ? -65.638 39.794 -9.167 1.00 56.58 386 LYS B O 1
ATOM 5767 N N . LEU B 1 387 ? -65.987 37.847 -10.241 1.00 45.77 387 LEU B N 1
ATOM 5768 C CA . LEU B 1 387 ? -65.758 38.369 -11.587 1.00 43.94 387 LEU B CA 1
ATOM 5769 C C . LEU B 1 387 ? -67.068 38.789 -12.292 1.00 48.25 387 LEU B C 1
ATOM 5770 O O . LEU B 1 387 ? -67.018 39.474 -13.309 1.00 56.60 387 LEU B O 1
ATOM 5775 N N . ASN B 1 388 ? -68.215 38.381 -11.729 1.00 54.01 388 ASN B N 1
ATOM 5776 C CA . ASN B 1 388 ? -69.540 38.498 -12.348 1.00 55.68 388 ASN B CA 1
ATOM 5777 C C . ASN B 1 388 ? -69.524 38.387 -13.877 1.00 54.90 388 ASN B C 1
ATOM 5778 O O . ASN B 1 388 ? -69.448 39.393 -14.602 1.00 49.19 388 ASN B O 1
ATOM 5783 N N . LEU B 1 389 ? -69.578 37.152 -14.346 1.00 47.32 389 LEU B N 1
ATOM 5784 C CA . LEU B 1 389 ? -69.626 36.870 -15.767 1.00 46.69 389 LEU B CA 1
ATOM 5785 C C . LEU B 1 389 ? -71.035 36.368 -16.083 1.00 42.32 389 LEU B C 1
ATOM 5786 O O . LEU B 1 389 ? -71.752 35.921 -15.181 1.00 40.05 389 LEU B O 1
ATOM 5791 N N . PRO B 1 390 ? -71.459 36.492 -17.350 1.00 43.00 390 PRO B N 1
ATOM 5792 C CA . PRO B 1 390 ? -72.821 36.102 -17.709 1.00 45.47 390 PRO B CA 1
ATOM 5793 C C . PRO B 1 390 ? -72.917 34.634 -18.084 1.00 43.44 390 PRO B C 1
ATOM 5794 O O . PRO B 1 390 ? -72.887 34.280 -19.269 1.00 41.18 390 PRO B O 1
ATOM 5798 N N . PHE B 1 391 ? -73.074 33.781 -17.086 1.00 41.54 391 PHE B N 1
ATOM 5799 C CA . PHE B 1 391 ? -73.160 32.340 -17.351 1.00 42.38 391 PHE B CA 1
ATOM 5800 C C . PHE B 1 391 ? -74.596 31.935 -17.748 1.00 46.29 391 PHE B C 1
ATOM 5801 O O . PHE B 1 391 ? -74.984 30.773 -17.598 1.00 49.43 391 PHE B O 1
ATOM 5809 N N . GLY B 1 392 ? -75.388 32.895 -18.242 1.00 47.33 392 GLY B N 1
ATOM 5810 C CA . GLY B 1 392 ? -76.730 32.639 -18.760 1.00 46.98 392 GLY B CA 1
ATOM 5811 C C . GLY B 1 392 ? -76.697 32.629 -20.273 1.00 46.30 392 GLY B C 1
ATOM 5812 O O . GLY B 1 392 ? -75.808 33.238 -20.878 1.00 44.46 392 GLY B O 1
ATOM 5813 N N . SER B 1 393 ? -77.644 31.917 -20.876 1.00 46.78 393 SER B N 1
ATOM 5814 C CA . SER B 1 393 ? -77.696 31.753 -22.347 1.00 56.25 393 SER B CA 1
ATOM 5815 C C . SER B 1 393 ? -79.120 31.542 -22.873 1.00 61.21 393 SER B C 1
ATOM 5816 O O . SER B 1 393 ? -79.512 32.112 -23.911 1.00 67.03 393 SER B O 1
#

Foldseek 3Di:
DDDDDPLVVPDDDDPDLQEQADQQFPDDFDPLLVVLLVVQVVPCVLVDFDAQQADLLLLVLVQVLCCVQAVFHFDSVFFKGKFLAPLRVLLLLLLLFDAAAAEEEEEVLADLSNVSSCSSNNYHYDYFYQDVVVLRAGDLVPPDPVNLQRAAEYEEEPCGVFALGHDDQVSLLVVLVSCVVRNHAYEYECQFQLWQQPDRRHDSSVHPNSLVRYKYKYGPCPQRVCVVRRIIMIGGHRVSRVSSSVVSSVVGRYDRPSSSSSSSCVSVDDSVVSVVVSVQLVVLLVLQQVCLCVLQVFHWDRRSTDSKTKGFAAPVDDWLVVSQVCCCVQLVHGWATLPSSHPSRTRITIGGSNDHNVSSNSSNVSVSVVNTPND/DDDDDPLVVPFDDDVVVVVVVVLVCVCVPPNDDEAEQAPQQAQDAFDPLLVVLLVVVVPPCVLVDFDFQFDDLLLLVLVQVLCVVQAVDHFDSVQFKGKFLAPLRVLLLLLLLWAAAAAEEEEEVQADLSNVSSCVSNNYHYDYFYQDVVNLRQGDLVPPDPVNLQSAAEYEDEPCGPFALGHDDQVSLQVVLVSCVVRNHEYEYECAFQLWQQPDRRHDSNNYPNSLVRYKYKYGCCPQRVCVVLRIIMIGGHSVSVVSSVVVSSVVTSHDRVSSSSSSSCVSVDDCPVRVVVNVQLQVLLVLLQVLCCVLQVAHFDRRSTDSKTKGFDDPVDDWQVVRQVCCCVQQVYGWARQCSSPPVSTRITIGGSNDHNVSSVVSSVSVSVVRDRSHD

CATH classification: 3.40.640.10

Nearest PDB structures (foldseek):
  6l1l-assembly1_B  TM=1.003E+00  e=1.128E-80  Bacillus subtilis
  6l1n-assembly1_B  TM=9.989E-01  e=7.925E-74  Bacillus subtilis
  6l1n-assembly1_A  TM=9.932E-01  e=9.372E-74  Bacillus subtilis
  6l1l-assembly1_A  TM=9.976E-01  e=7.680E-71  Bacillus subtilis
  2x5d-assembly1_D  TM=9.482E-01  e=4.069E-37  Pseudomonas aeruginosa PAO1